Protein 4S12 (pdb70)

Sequence (870 aa):
MKLGALISESRNPDTMDLDTLSTLLEEMLTRINDEDRRKVPEEAIRLVIPNNIAQQAVDLAAKKALRDGGRLIYLLGAGTSGRLGVLDASSECPPTFGVPHGRVIGLIAGGPGALLKAVEGAEDDVSSLGERDLRDDLQQLTATDMVVGLAASGRTPYVIGALRFARQLGCPTAAISCNPDSPIAQQEEALVAISPVVGPEALTGSTRMKSGTAQKLVLNMLLSTGAMVKLGKVYQNLMVDVKATNVKLVDRACRIVVEAATTGGAASSRRVVEEAENALSQTEFEEVKPAILMILKGVSVVEEQARLNNLQQHNGYLRAALGALISESRNPDTMDLDTLSTLLEMMLTRINDEDRKVPEAIRRLVIPNNIAQQAVDLAAKKALRRDGGRLIYLGAGTSGRRLGVLDASECPPTFGVPHGRRVIGLLIAGGPAVEGAEDDVSSLLGGEERRDDLLRRDDLLQQLLTTAATTDDMVVGLAASGRTPYVIGALRFARQLGCPTAAISSCNPDSPIAQEALVAISPVVGPEALTGSSTRMKSGTAQKLVLNMLLSTGAMVKKLGKVYQNLMVDVKATNVKLVDRACCRIVVEATGASRVEAENALSSQTEFEVKPAILMILKGVSVVEEQARLNLQQHNGYLLRAALSESRNPDTMDLDTLSTLEEMLTRINDEDRRKVPEAIRLVIPNIAQQAVDLAAKKALRDGGRLIYLGAGTSGRLGVLDASECPPTFGVPHGRRVIGLIIAGGPGALLKAVEGAEDDVSLGERDLRDLQLTTATDMVVGLAASGRRTPYVIGALRFARQQLGCPTAAISCNPDSPIAQQEALVAISPVVGPEALTGSTRMMKSGTAQKLVLNMLLSTGAMVKKLGKVYQNLMVDVKATNVKLVDRACCRIVVEATGASRRVEAEENALSQTEFEVKPAILMILKGVSVEQARLNLQQHNGYLRAALL

Organism: Yersinia enterocolitica subsp. palearctica serotype O:3 (strain DSM 13030 / CIP 106945 / Y11) (NCBI:txid930944)

B-factor: mean 20.74, std 9.98, range [8.14, 81.39]

Radius of gyration: 33.68 Å; Cα contacts (8 Å, |Δi|>4): 1985; chains: 3; bounding box: 105×58×86 Å

Foldseek 3Di:
DDLCVFQQQDADPQQPPLVVDDPVVNVVSLVVLLVLQVVLQVVQVVLLVVLLVLQLQLVVVPAAEEEEEEQLSQLLQQVLLVVCCQQQVDDSLRRYGYYQPPPVCNPPHDPVRQQDLVRLLVVCVVNVDAQSYEYEYEDQSLERSSRLSNLQNNVVRNHQYEYEYQTPPGSNNVSHPGYRHRHSGYHSPRNPCCRSVSVNSNVSSNCNSVSSSVVQQSADPNARQSRPDDDDVRLVSLLVRLCVLAVDDSVQSVVLCVQLVSRNLLSNVCRVVVDDSVVSVVLCVVVSNHSVVSD/DDFQAQDADPQQPCLPPDDPVVNVVLQVVLLVLQVVLQVVQVVLLVVLLVQQLQLVLVPAAEEEEEEDLSQVLQQVLLVVCCVVQVDDRLRRHTYYQVGPNDPCSQQDLCSLVVVCVVSVDAQSYEYEYEDQRLERNSLLNNLQVSVVRNHQYEYEYQTPPGSNRVSHPGYRHRNSGYHSPRNPCCRSVSVNSNVSSNCNSVSSSLVQQLDDPHDRQAAADPDDVSLVVLLVSLCVRAVDDSVLSNVLCVQQNSGNLLSNVCRVVVDHSVLSVVLCVVVNNNSVNSD/DQQDDPVQPCLVVDDPVVNVVLQVVLLVLQVVLQVVQVVLLVVLLVLQLQLLVVPAAEEEEEEDLLLLLQQVLLVVCCVVQVDDRPRRYGYYQPGPCVNVPGDPCSQVDLCVLVVVCVVSVDAQSYEYEYEDQQLARNSRLNNQVNNVVRNHQYEYEYQDCVHSNNVPHPGYRHRNSGRHSPGPPCCRSVSVNSNVSSNCSSVSSSVVQAQDDPHDRQQDACPDPVCLVVLLVRLCVRQVDDSVLLVVLCVQVNSRNLLSNLCRVVVHDSVLSVVLCVVVVNHSVSSD

CATH classification: 3.40.50.10490 (+1 more: 1.10.8.1080)

InterPro domains:
  IPR001347 SIS domain [PF22645] (51-157)
  IPR001347 SIS domain [PS51464] (58-221)
  IPR005486 Glucokinase regulatory protein, conserved site [PS01272] (188-205)
  IPR005488 N-acetylmuramic acid 6-phosphate etherase MurQ [MF_00068] (5-298)
  IPR005488 N-acetylmuramic acid 6-phosphate etherase MurQ [TIGR00274] (9-298)
  IPR005488 N-acetylmuramic acid 6-phosphate etherase MurQ [cd05007] (17-273)
  IPR040190 N-acetylmuramic acid 6-phosphate etherase/glucokinase regulatory protein [PTHR10088] (4-206)
  IPR046348 SIS domain superfamily [SSF53697] (7-251)

Solvent-accessible surface area: 35713 Å² total; per-residue (Å²): 190,156,91,59,62,20,62,4,74,42,146,4,104,86,9,101,65,33,137,106,27,57,93,138,78,58,101,66,72,44,86,43,6,56,156,89,0,82,83,7,9,132,114,18,79,89,47,4,45,94,0,17,73,43,0,7,113,6,13,152,71,70,3,51,0,0,0,0,0,13,11,52,11,1,70,27,2,36,72,5,8,68,73,2,30,51,33,14,37,5,80,154,32,78,5,29,19,26,10,3,40,26,116,54,2,78,167,162,58,73,107,58,19,45,93,62,64,56,37,0,58,125,27,0,137,95,36,127,18,70,51,55,2,0,0,0,0,1,3,9,20,0,70,13,21,0,0,24,4,0,0,130,16,0,109,121,64,53,6,25,0,0,0,0,0,3,2,56,125,4,60,0,13,123,41,10,100,5,32,0,27,0,68,8,16,30,1,6,109,64,25,18,34,175,42,2,1,3,57,0,1,83,56,0,0,42,65,0,5,64,22,0,1,72,99,30,5,51,32,10,56,141,31,56,1,18,0,93,10,110,78,133,129,22,32,48,61,0,8,87,7,0,6,53,0,14,15,15,52,60,87,71,0,75,94,5,2,67,110,0,128,84,48,0,18,10,0,0,0,21,13,10,37,55,39,56,9,115,76,0,90,96,29,15,131,150,74,108,21,75,4,140,58,11,57,99,109,27,68,3,87,43,52,2,106,70,0,81,35,1,29,76,54,64,10,70,83,1,0,38,76,2,1,42,5,7,123,88,1,6,75,8,0,67,149,18,6,70,46,0,10,97,0,0,65,47,0,3,128,3,13,104,87,52,5,8,0,0,0,2,0,15,31,24,11,1,65,2,1,53,14,2,8,13,4,0,21,101,31,0,50,17,32,29,3,42,9,7,18,24,38,11,33,33,156,144,91,168,39,10,89,90,53,108,72,27,0,58,139,37,0,143,52,7,110,14,63,50,54,3,0,0,0,0,1,4,11,21,0,95,22,39,1,0,31,8,0,0,105,19,0,117,122,73,48,8,23,0,0,0,0,0,1,4,72,122,4,56,0,13,134,35,15,121,5,33,0,25,0,65,6,16,28,0,2,2,29,38,9,38,10,8,2,0,0,4,0,1,4,4,0,1,5,0,1,0,1,0,0,3,2,63,33,0,24,0,17,45,0,13,31,0,54,36,95,11,115,65,130,126,52,39,69,123,0,2,129,35,0,48,59,7,30,68,11,58,95,92,97,0,75,84,5,0,72,103,0,106,69,38,0,24,10,0,0,0,19,53,74,72,67,25,65,32,141,72,0,94,90,17,14,145,109,77,90,16,43,0,115,54,1,94,98,178,59,24,2,103,87,0,80,54,1,8,68,28,58,9,87,87,2,0,38,60,2,0,48,6,6,108,94,1,7,88,7,0,98,115,18,6,75,53,0,10,110,0,0,67,46,0,2,120,3,13,126,80,55,3,44,1,0,0,1,0,18,28,27,9,0,21,2,2,34,15,2,8,40,7,0,19,103,30,0,54,19,92,156,38,62,13,34,19,36,8,4,29,24,117,19,2,68,80,18,64,59,160,33,8,92,87,46,100,55,26,0,58,123,39,0,139,116,27,133,18,72,48,59,2,0,0,0,0,0,4,20,57,0,129,22,39,1,0,24,12,0,2,128,14,0,80,120,67,48,7,25,0,0,1,1,0,20,46,64,108,0,35,1,9,130,52,15,115,5,28,0,12,1,96,9,37,50,6,3,1,25,55,3,63,10,7,1,4,0,5,0,2,5,4,0,1,8,0,0,1,0,0,0,2,12,64,42,7,27,8,14,29,0,4,30,1,61,29,80,13,102,65,131,165,41,38,112,117,0,4,128,13,0,44,61,10,29,71,15,56,173,107,89,0,63,85,4,0,75,100,0,116,47,40,0,30,10,0,0,0,17,49,59,69,68,27,61,18,123,72,0,94,90,15,16,138,107,79,116,19,56,12,91,54,1,112

Structure (mmCIF, N/CA/C/O backbone):
data_4S12
#
_entry.id   4S12
#
_cell.length_a   188.287
_cell.length_b   81.734
_cell.length_c   58.848
_cell.angle_alpha   90.00
_cell.angle_beta   103.21
_cell.angle_gamma   90.00
#
_symmetry.space_group_name_H-M   'C 1 2 1'
#
loop_
_entity.id
_entity.type
_entity.pdbx_description
1 polymer 'N-acetylmuramic acid 6-phosphate etherase'
2 non-polymer 'SULFATE ION'
3 non-polymer DI(HYDROXYETHYL)ETHER
4 water water
#
loop_
_atom_site.group_PDB
_atom_site.id
_atom_site.type_symbol
_atom_site.label_atom_id
_atom_site.label_alt_id
_atom_site.label_comp_id
_atom_site.label_asym_id
_atom_site.label_entity_id
_atom_site.label_seq_id
_atom_site.pdbx_PDB_ins_code
_atom_site.Cartn_x
_atom_site.Cartn_y
_atom_site.Cartn_z
_atom_site.occupancy
_atom_site.B_iso_or_equiv
_atom_site.auth_seq_id
_atom_site.auth_comp_id
_atom_site.auth_asym_id
_atom_site.auth_atom_id
_atom_site.pdbx_PDB_model_num
ATOM 1 N N . MET A 1 4 ? -9.982 13.519 -26.051 1.00 62.91 1 MET A N 1
ATOM 2 C CA . MET A 1 4 ? -11.222 13.145 -25.298 1.00 55.85 1 MET A CA 1
ATOM 3 C C . MET A 1 4 ? -11.902 14.362 -24.696 1.00 48.85 1 MET A C 1
ATOM 4 O O . MET A 1 4 ? -11.255 15.378 -24.434 1.00 48.14 1 MET A O 1
ATOM 9 N N . LYS A 1 5 ? -13.209 14.249 -24.471 1.00 39.00 2 LYS A N 1
ATOM 10 C CA . LYS A 1 5 ? -13.959 15.320 -23.826 1.00 35.87 2 LYS A CA 1
ATOM 11 C C . LYS A 1 5 ? -13.804 15.092 -22.325 1.00 27.60 2 LYS A C 1
ATOM 12 O O . LYS A 1 5 ? -13.504 13.975 -21.892 1.00 22.87 2 LYS A O 1
ATOM 18 N N . LEU A 1 6 ? -13.998 16.148 -21.554 1.00 25.72 3 LEU A N 1
ATOM 19 C CA . LEU A 1 6 ? -13.853 16.099 -20.089 1.00 23.76 3 LEU A CA 1
ATOM 20 C C . LEU A 1 6 ? -14.596 14.970 -19.424 1.00 23.47 3 LEU A C 1
ATOM 21 O O . LEU A 1 6 ? -14.045 14.261 -18.573 1.00 21.16 3 LEU A O 1
ATOM 26 N N . GLY A 1 7 ? -15.837 14.759 -19.836 1.00 21.30 4 GLY A N 1
ATOM 27 C CA . GLY A 1 7 ? -16.659 13.735 -19.205 1.00 22.22 4 GLY A CA 1
ATOM 28 C C . GLY A 1 7 ? -16.217 12.319 -19.442 1.00 21.47 4 GLY A C 1
ATOM 29 O O . GLY A 1 7 ? -16.789 11.418 -18.859 1.00 24.21 4 GLY A O 1
ATOM 30 N N . ALA A 1 8 ? -15.249 12.113 -20.343 1.00 18.28 5 ALA A N 1
ATOM 31 C CA . ALA A 1 8 ? -14.762 10.785 -20.648 1.00 18.36 5 ALA A CA 1
ATOM 32 C C . ALA A 1 8 ? -13.469 10.427 -19.905 1.00 17.21 5 ALA A C 1
ATOM 33 O O . ALA A 1 8 ? -13.017 9.282 -19.937 1.00 20.38 5 ALA A O 1
ATOM 35 N N . LEU A 1 9 ? -12.891 11.399 -19.212 1.00 14.41 6 LEU A N 1
ATOM 36 C CA . LEU A 1 9 ? -11.628 11.181 -18.506 1.00 14.51 6 LEU A CA 1
ATOM 37 C C . LEU A 1 9 ? -11.776 10.289 -17.300 1.00 14.41 6 LEU A C 1
ATOM 38 O O . LEU A 1 9 ? -12.773 10.360 -16.597 1.00 14.42 6 LEU A O 1
ATOM 43 N N . ILE A 1 10 ? -10.751 9.500 -17.022 1.00 15.40 7 ILE A N 1
ATOM 44 C CA . ILE A 1 10 ? -10.788 8.653 -15.833 1.00 15.84 7 ILE A CA 1
ATOM 45 C C . ILE A 1 10 ? -10.971 9.519 -14.574 1.00 14.82 7 ILE A C 1
ATOM 46 O O . ILE A 1 10 ? -11.720 9.157 -13.664 1.00 14.42 7 ILE A O 1
ATOM 51 N N . SER A 1 11 ? -10.308 10.671 -14.523 1.00 13.92 8 SER A N 1
ATOM 52 C CA . SER A 1 11 ? -10.386 11.534 -13.338 1.00 14.17 8 SER A CA 1
ATOM 53 C C . SER A 1 11 ? -11.804 12.025 -13.064 1.00 14.03 8 SER A C 1
ATOM 54 O O . SER A 1 11 ? -12.085 12.464 -11.945 1.00 15.11 8 SER A O 1
ATOM 57 N N . GLU A 1 12 ? -12.646 12.058 -14.102 1.00 12.52 9 GLU A N 1
ATOM 58 C CA . GLU A 1 12 ? -14.043 12.494 -13.993 1.00 13.22 9 GLU A CA 1
ATOM 59 C C . GLU A 1 12 ? -15.042 11.355 -13.879 1.00 13.94 9 GLU A C 1
ATOM 60 O O . GLU A 1 12 ? -16.247 11.586 -13.834 1.00 15.52 9 GLU A O 1
ATOM 66 N N . SER A 1 13 ? -14.554 10.122 -13.846 1.00 13.93 10 SER A N 1
ATOM 67 C CA . SER A 1 13 ? -15.443 8.961 -13.782 1.00 14.23 10 SER A CA 1
ATOM 68 C C . SER A 1 13 ? -15.866 8.628 -12.354 1.00 13.46 10 SER A C 1
ATOM 69 O O . SER A 1 13 ? -15.218 9.042 -11.392 1.00 12.64 10 SER A O 1
ATOM 72 N N . ARG A 1 14 ? -16.996 7.936 -12.246 1.00 13.97 11 ARG A N 1
ATOM 73 C CA . ARG A 1 14 ? -17.540 7.537 -10.934 1.00 13.63 11 ARG A CA 1
ATOM 74 C C . ARG A 1 14 ? -16.824 6.302 -10.453 1.00 13.26 11 ARG A C 1
ATOM 75 O O . ARG A 1 14 ? -16.564 5.391 -11.226 1.00 15.08 11 ARG A O 1
ATOM 83 N N . ASN A 1 15 ? -16.551 6.259 -9.148 1.00 12.70 12 ASN A N 1
ATOM 84 C CA . ASN A 1 15 ? -15.906 5.139 -8.532 1.00 13.07 12 ASN A CA 1
ATOM 85 C C . ASN A 1 15 ? -16.992 4.110 -8.161 1.00 13.08 12 ASN A C 1
ATOM 86 O O . ASN A 1 15 ? -17.877 4.398 -7.366 1.00 13.45 12 ASN A O 1
ATOM 91 N N . PRO A 1 16 ? -16.929 2.902 -8.733 1.00 14.21 13 PRO A N 1
ATOM 92 C CA . PRO A 1 16 ? -17.974 1.917 -8.470 1.00 14.64 13 PRO A CA 1
ATOM 93 C C . PRO A 1 16 ? -18.028 1.426 -7.038 1.00 14.20 13 PRO A C 1
ATOM 94 O O . PRO A 1 16 ? -19.000 0.779 -6.665 1.00 15.88 13 PRO A O 1
ATOM 98 N N . ASP A 1 17 ? -16.976 1.688 -6.252 1.00 14.25 14 ASP A N 1
ATOM 99 C CA . ASP A 1 17 ? -16.923 1.257 -4.854 1.00 15.26 14 ASP A CA 1
ATOM 100 C C . ASP A 1 17 ? -17.395 2.310 -3.858 1.00 15.26 14 ASP A C 1
ATOM 101 O O . ASP A 1 17 ? -17.448 2.046 -2.663 1.00 16.46 14 ASP A O 1
ATOM 106 N N . THR A 1 18 ? -17.785 3.498 -4.345 1.00 13.26 15 THR A N 1
ATOM 107 C CA . THR A 1 18 ? -18.270 4.554 -3.472 1.00 12.88 15 THR A CA 1
ATOM 108 C C . THR A 1 18 ? -19.580 5.138 -3.938 1.00 13.43 15 THR A C 1
ATOM 109 O O . THR A 1 18 ? -19.938 6.248 -3.538 1.00 13.23 15 THR A O 1
ATOM 113 N N . MET A 1 19 ? -20.353 4.383 -4.735 1.00 14.02 16 MET A N 1
ATOM 114 C CA . MET A 1 19 ? -21.601 4.938 -5.305 1.00 14.98 16 MET A CA 1
ATOM 115 C C . MET A 1 19 ? -22.623 5.413 -4.257 1.00 15.56 16 MET A C 1
ATOM 116 O O . MET A 1 19 ? -23.427 6.315 -4.548 1.00 16.53 16 MET A O 1
ATOM 121 N N . ASP A 1 20 ? -22.576 4.823 -3.061 1.00 16.18 17 ASP A N 1
ATOM 122 C CA . ASP A 1 20 ? -23.456 5.188 -1.941 1.00 17.34 17 ASP A CA 1
ATOM 123 C C . ASP A 1 20 ? -22.735 5.894 -0.792 1.00 16.73 17 ASP A C 1
ATOM 124 O O . ASP A 1 20 ? -23.157 5.833 0.369 1.00 16.85 17 ASP A O 1
ATOM 129 N N . LEU A 1 21 ? -21.686 6.637 -1.134 1.00 14.56 18 LEU A N 1
ATOM 130 C CA . LEU A 1 21 ? -20.826 7.304 -0.141 1.00 15.18 18 LEU A CA 1
ATOM 131 C C . LEU A 1 21 ? -21.602 8.043 0.923 1.00 15.61 18 LEU A C 1
ATOM 132 O O . LEU A 1 21 ? -21.293 7.938 2.104 1.00 15.50 18 LEU A O 1
ATOM 137 N N . ASP A 1 22 ? -22.634 8.766 0.513 1.00 14.81 19 ASP A N 1
ATOM 138 C CA . ASP A 1 22 ? -23.405 9.581 1.468 1.00 15.61 19 ASP A CA 1
ATOM 139 C C . ASP A 1 22 ? -24.363 8.849 2.398 1.00 16.75 19 ASP A C 1
ATOM 140 O O . ASP A 1 22 ? -24.920 9.486 3.305 1.00 19.47 19 ASP A O 1
ATOM 145 N N . THR A 1 23 ? -24.559 7.551 2.173 1.00 16.58 20 THR A N 1
ATOM 146 C CA . THR A 1 23 ? -25.418 6.710 3.029 1.00 17.71 20 THR A CA 1
ATOM 147 C C . THR A 1 23 ? -24.617 5.862 4.025 1.00 17.05 20 THR A C 1
ATOM 148 O O . THR A 1 23 ? -25.200 5.159 4.864 1.00 19.32 20 THR A O 1
ATOM 152 N N . LEU A 1 24 ? -23.298 5.912 3.933 1.00 15.20 21 LEU A N 1
ATOM 153 C CA . LEU A 1 24 ? -22.440 5.104 4.812 1.00 15.86 21 LEU A CA 1
ATOM 154 C C . LEU A 1 24 ? -22.231 5.721 6.190 1.00 15.67 21 LEU A C 1
ATOM 155 O O . LEU A 1 24 ? -22.274 6.935 6.341 1.00 17.36 21 LEU A O 1
ATOM 160 N N . SER A 1 25 ? -21.978 4.876 7.189 1.00 15.58 22 SER A N 1
ATOM 161 C CA . SER A 1 25 ? -21.573 5.350 8.496 1.00 15.28 22 SER A CA 1
ATOM 162 C C . SER A 1 25 ? -20.220 6.059 8.364 1.00 15.27 22 SER A C 1
ATOM 163 O O . SER A 1 25 ? -19.481 5.873 7.373 1.00 15.05 22 SER A O 1
ATOM 166 N N . THR A 1 26 ? -19.888 6.906 9.330 1.00 14.69 23 THR A N 1
ATOM 167 C CA . THR A 1 26 ? -18.610 7.609 9.249 1.00 14.31 23 THR A CA 1
ATOM 168 C C . THR A 1 26 ? -17.442 6.629 9.115 1.00 13.67 23 THR A C 1
ATOM 169 O O . THR A 1 26 ? -16.534 6.809 8.298 1.00 13.51 23 THR A O 1
ATOM 173 N N A LEU A 1 27 ? -17.426 5.592 9.938 0.70 14.54 24 LEU A N 1
ATOM 174 N N B LEU A 1 27 ? -17.482 5.562 9.906 0.30 13.87 24 LEU A N 1
ATOM 175 C CA A LEU A 1 27 ? -16.340 4.615 9.885 0.70 14.94 24 LEU A CA 1
ATOM 176 C CA B LEU A 1 27 ? -16.435 4.556 9.850 0.30 13.67 24 LEU A CA 1
ATOM 177 C C A LEU A 1 27 ? -16.187 4.013 8.500 0.70 14.74 24 LEU A C 1
ATOM 178 C C B LEU A 1 27 ? -16.360 3.863 8.497 0.30 13.73 24 LEU A C 1
ATOM 179 O O A LEU A 1 27 ? -15.094 3.940 7.935 0.70 13.35 24 LEU A O 1
ATOM 180 O O B LEU A 1 27 ? -15.260 3.599 8.017 0.30 12.89 24 LEU A O 1
ATOM 189 N N A GLU A 1 28 ? -17.317 3.544 7.963 0.50 14.38 25 GLU A N 1
ATOM 190 N N B GLU A 1 28 ? -17.493 3.561 7.865 0.50 13.79 25 GLU A N 1
ATOM 191 C CA A GLU A 1 28 ? -17.347 2.942 6.609 0.50 14.89 25 GLU A CA 1
ATOM 192 C CA B GLU A 1 28 ? -17.373 2.885 6.572 0.50 14.56 25 GLU A CA 1
ATOM 193 C C A GLU A 1 28 ? -16.828 3.894 5.553 0.50 14.62 25 GLU A C 1
ATOM 194 C C B GLU A 1 28 ? -16.917 3.859 5.480 0.50 14.47 25 GLU A C 1
ATOM 195 O O A GLU A 1 28 ? -15.984 3.531 4.726 0.50 14.02 25 GLU A O 1
ATOM 196 O O B GLU A 1 28 ? -16.158 3.481 4.583 0.50 14.05 25 GLU A O 1
ATOM 207 N N . MET A 1 29 ? -17.338 5.115 5.574 1.00 14.55 26 MET A N 1
ATOM 208 C CA . MET A 1 29 ? -16.935 6.125 4.604 1.00 15.27 26 MET A CA 1
ATOM 209 C C . MET A 1 29 ? -15.418 6.349 4.651 1.00 14.05 26 MET A C 1
ATOM 210 O O . MET A 1 29 ? -14.743 6.456 3.608 1.00 13.94 26 MET A O 1
ATOM 215 N N . LEU A 1 30 ? -14.874 6.428 5.857 1.00 12.48 27 LEU A N 1
ATOM 216 C CA . LEU A 1 30 ? -13.453 6.654 5.984 1.00 12.71 27 LEU A CA 1
ATOM 217 C C . LEU A 1 30 ? -12.657 5.449 5.500 1.00 12.72 27 LEU A C 1
ATOM 218 O O . LEU A 1 30 ? -11.587 5.616 4.901 1.00 12.34 27 LEU A O 1
ATOM 223 N N . THR A 1 31 ? -13.164 4.244 5.719 1.00 12.91 28 THR A N 1
ATOM 224 C CA . THR A 1 31 ? -12.497 3.075 5.227 1.00 14.06 28 THR A CA 1
ATOM 225 C C . THR A 1 31 ? -12.513 3.065 3.679 1.00 13.20 28 THR A C 1
ATOM 226 O O . THR A 1 31 ? -11.498 2.709 3.047 1.00 12.82 28 THR A O 1
ATOM 230 N N . ARG A 1 32 ? -13.602 3.509 3.058 1.00 12.72 29 ARG A N 1
ATOM 231 C CA . ARG A 1 32 ? -13.629 3.610 1.599 1.00 13.31 29 ARG A CA 1
ATOM 232 C C . ARG A 1 32 ? -12.566 4.580 1.100 1.00 12.95 29 ARG A C 1
ATOM 233 O O . ARG A 1 32 ? -11.892 4.320 0.091 1.00 12.65 29 ARG A O 1
ATOM 241 N N . ILE A 1 33 ? -12.428 5.725 1.771 1.00 11.79 30 ILE A N 1
ATOM 242 C CA . ILE A 1 33 ? -11.431 6.720 1.351 1.00 11.54 30 ILE A CA 1
ATOM 243 C C . ILE A 1 33 ? -10.030 6.136 1.498 1.00 11.88 30 ILE A C 1
ATOM 244 O O . ILE A 1 33 ? -9.179 6.270 0.596 1.00 11.53 30 ILE A O 1
ATOM 249 N N . ASN A 1 34 ? -9.765 5.495 2.629 1.00 11.90 31 ASN A N 1
ATOM 250 C CA . ASN A 1 34 ? -8.446 4.883 2.856 1.00 12.68 31 ASN A CA 1
ATOM 251 C C . ASN A 1 34 ? -8.145 3.756 1.842 1.00 12.97 31 ASN A C 1
ATOM 252 O O . ASN A 1 34 ? -7.013 3.612 1.384 1.00 12.97 31 ASN A O 1
ATOM 257 N N . ASP A 1 35 ? -9.157 2.982 1.435 1.00 12.49 32 ASP A N 1
ATOM 258 C CA . ASP A 1 35 ? -8.970 1.963 0.401 1.00 13.76 32 ASP A CA 1
ATOM 259 C C . ASP A 1 35 ? -8.470 2.595 -0.897 1.00 13.30 32 ASP A C 1
ATOM 260 O O . ASP A 1 35 ? -7.669 1.998 -1.641 1.00 14.15 32 ASP A O 1
ATOM 265 N N . GLU A 1 36 ? -8.988 3.780 -1.219 1.00 12.03 33 GLU A N 1
ATOM 266 C CA . GLU A 1 36 ? -8.519 4.502 -2.409 1.00 12.55 33 GLU A CA 1
ATOM 267 C C . GLU A 1 36 ? -7.094 4.999 -2.216 1.00 11.78 33 GLU A C 1
ATOM 268 O O . GLU A 1 36 ? -6.262 4.889 -3.120 1.00 12.22 33 GLU A O 1
ATOM 274 N N . ASP A 1 37 ? -6.776 5.537 -1.032 1.00 11.52 34 ASP A N 1
ATOM 275 C CA . ASP A 1 37 ? -5.407 6.028 -0.758 1.00 12.26 34 ASP A CA 1
ATOM 276 C C . ASP A 1 37 ? -4.352 4.936 -0.910 1.00 12.18 34 ASP A C 1
ATOM 277 O O . ASP A 1 37 ? -3.233 5.220 -1.360 1.00 11.52 34 ASP A O 1
ATOM 282 N N A ARG A 1 38 ? -4.714 3.707 -0.558 0.50 13.05 35 ARG A N 1
ATOM 283 N N B ARG A 1 38 ? -4.702 3.699 -0.554 0.50 12.86 35 ARG A N 1
ATOM 284 C CA A ARG A 1 38 ? -3.838 2.554 -0.693 0.50 14.52 35 ARG A CA 1
ATOM 285 C CA B ARG A 1 38 ? -3.773 2.579 -0.668 0.50 14.15 35 ARG A CA 1
ATOM 286 C C A ARG A 1 38 ? -3.339 2.377 -2.121 0.50 14.41 35 ARG A C 1
ATOM 287 C C B ARG A 1 38 ? -3.346 2.343 -2.125 0.50 14.19 35 ARG A C 1
ATOM 288 O O A ARG A 1 38 ? -2.244 1.869 -2.347 0.50 15.14 35 ARG A O 1
ATOM 289 O O B ARG A 1 38 ? -2.298 1.760 -2.377 0.50 14.96 35 ARG A O 1
ATOM 304 N N . LYS A 1 39 ? -4.125 2.838 -3.093 1.00 13.08 36 LYS A N 1
ATOM 305 C CA . LYS A 1 39 ? -3.767 2.680 -4.510 1.00 13.60 36 LYS A CA 1
ATOM 306 C C . LYS A 1 39 ? -2.689 3.608 -5.011 1.00 13.24 36 LYS A C 1
ATOM 307 O O . LYS A 1 39 ? -2.077 3.332 -6.057 1.00 14.31 36 LYS A O 1
ATOM 313 N N . VAL A 1 40 ? -2.441 4.700 -4.298 1.00 12.00 37 VAL A N 1
ATOM 314 C CA . VAL A 1 40 ? -1.569 5.720 -4.809 1.00 11.77 37 VAL A CA 1
ATOM 315 C C . VAL A 1 40 ? -0.075 5.325 -4.874 1.00 11.92 37 VAL A C 1
ATOM 316 O O . VAL A 1 40 ? 0.568 5.522 -5.904 1.00 11.97 37 VAL A O 1
ATOM 320 N N . PRO A 1 41 ? 0.481 4.763 -3.806 1.00 12.40 38 PRO A N 1
ATOM 321 C CA . PRO A 1 41 ? 1.922 4.398 -3.930 1.00 13.35 38 PRO A CA 1
ATOM 322 C C . PRO A 1 41 ? 2.195 3.426 -5.068 1.00 13.84 38 PRO A C 1
ATOM 323 O O . PRO A 1 41 ? 3.240 3.510 -5.690 1.00 13.38 38 PRO A O 1
ATOM 327 N N A GLU A 1 42 ? 1.290 2.478 -5.374 0.60 14.89 39 GLU A N 1
ATOM 328 N N B GLU A 1 42 ? 1.235 2.542 -5.329 0.40 14.64 39 GLU A N 1
ATOM 329 C CA A GLU A 1 42 ? 1.548 1.570 -6.509 0.60 16.17 39 GLU A CA 1
ATOM 330 C CA B GLU A 1 42 ? 1.341 1.570 -6.386 0.40 15.50 39 GLU A CA 1
ATOM 331 C C A GLU A 1 42 ? 1.450 2.296 -7.843 0.60 15.18 39 GLU A C 1
ATOM 332 C C B GLU A 1 42 ? 1.371 2.236 -7.771 0.40 14.83 39 GLU A C 1
ATOM 333 O O A GLU A 1 42 ? 2.216 2.008 -8.777 0.60 16.72 39 GLU A O 1
ATOM 334 O O B GLU A 1 42 ? 2.158 1.858 -8.637 0.40 16.31 39 GLU A O 1
ATOM 345 N N . ALA A 1 43 ? 0.524 3.243 -7.956 1.00 13.94 40 ALA A N 1
ATOM 346 C CA . ALA A 1 43 ? 0.441 4.019 -9.201 1.00 12.81 40 ALA A CA 1
ATOM 347 C C . ALA A 1 43 ? 1.748 4.790 -9.473 1.00 12.08 40 ALA A C 1
ATOM 348 O O . ALA A 1 43 ? 2.196 4.873 -10.624 1.00 12.76 40 ALA A O 1
ATOM 350 N N . ILE A 1 44 ? 2.352 5.308 -8.418 1.00 11.72 41 ILE A N 1
ATOM 351 C CA . ILE A 1 44 ? 3.633 6.006 -8.524 1.00 12.38 41 ILE A CA 1
ATOM 352 C C . ILE A 1 44 ? 4.751 5.022 -8.847 1.00 12.76 41 ILE A C 1
ATOM 353 O O . ILE A 1 44 ? 5.622 5.320 -9.659 1.00 13.00 41 ILE A O 1
ATOM 358 N N . ARG A 1 45 ? 4.738 3.842 -8.240 1.00 13.50 42 ARG A N 1
ATOM 359 C CA . ARG A 1 45 ? 5.797 2.867 -8.506 1.00 14.75 42 ARG A CA 1
ATOM 360 C C . ARG A 1 45 ? 5.914 2.565 -9.994 1.00 15.06 42 ARG A C 1
ATOM 361 O O . ARG A 1 45 ? 7.031 2.401 -10.518 1.00 15.15 42 ARG A O 1
ATOM 369 N N . LEU A 1 46 ? 4.767 2.464 -10.669 1.00 14.49 43 LEU A N 1
ATOM 370 C CA . LEU A 1 46 ? 4.766 2.131 -12.091 1.00 16.32 43 LEU A CA 1
ATOM 371 C C . LEU A 1 46 ? 5.407 3.207 -12.987 1.00 15.39 43 LEU A C 1
ATOM 372 O O . LEU A 1 46 ? 5.791 2.921 -14.132 1.00 17.46 43 LEU A O 1
ATOM 377 N N . VAL A 1 47 ? 5.514 4.436 -12.494 1.00 15.09 44 VAL A N 1
ATOM 378 C CA . VAL A 1 47 ? 6.077 5.510 -13.283 1.00 14.76 44 VAL A CA 1
ATOM 379 C C . VAL A 1 47 ? 7.437 5.982 -12.745 1.00 13.91 44 VAL A C 1
ATOM 380 O O . VAL A 1 47 ? 7.951 7.003 -13.195 1.00 13.53 44 VAL A O 1
ATOM 384 N N . ILE A 1 48 ? 8.062 5.201 -11.868 1.00 13.33 45 ILE A N 1
ATOM 385 C CA . ILE A 1 48 ? 9.412 5.562 -11.385 1.00 13.57 45 ILE A CA 1
ATOM 386 C C . ILE A 1 48 ? 10.424 5.816 -12.556 1.00 14.24 45 ILE A C 1
ATOM 387 O O . ILE A 1 48 ? 11.193 6.752 -12.498 1.00 14.06 45 ILE A O 1
ATOM 392 N N . PRO A 1 49 ? 10.415 5.006 -13.630 1.00 14.79 46 PRO A N 1
ATOM 393 C CA . PRO A 1 49 ? 11.391 5.287 -14.704 1.00 15.94 46 PRO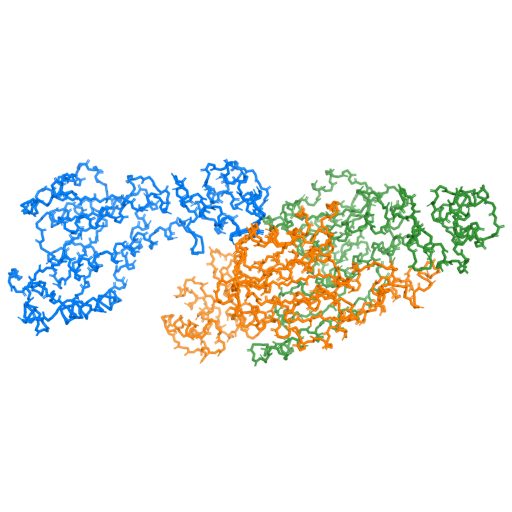 A CA 1
ATOM 394 C C . PRO A 1 49 ? 11.272 6.694 -15.265 1.00 15.63 46 PRO A C 1
ATOM 395 O O . PRO A 1 49 ? 12.289 7.332 -15.537 1.00 15.80 46 PRO A O 1
ATOM 399 N N A ASN A 1 50 ? 10.040 7.166 -15.465 0.50 14.53 47 ASN A N 1
ATOM 400 N N B ASN A 1 50 ? 10.048 7.169 -15.455 0.50 15.01 47 ASN A N 1
ATOM 401 C CA A ASN A 1 50 ? 9.821 8.524 -15.950 0.50 14.66 47 ASN A CA 1
ATOM 402 C CA B ASN A 1 50 ? 9.830 8.517 -15.953 0.50 15.46 47 ASN A CA 1
ATOM 403 C C A ASN A 1 50 ? 10.253 9.559 -14.920 0.50 14.05 47 ASN A C 1
ATOM 404 C C B ASN A 1 50 ? 10.163 9.601 -14.925 0.50 14.45 47 ASN A C 1
ATOM 405 O O A ASN A 1 50 ? 10.892 10.548 -15.261 0.50 13.58 47 ASN A O 1
ATOM 406 O O B ASN A 1 50 ? 10.624 10.675 -15.279 0.50 13.97 47 ASN A O 1
ATOM 415 N N . ILE A 1 51 ? 9.920 9.329 -13.649 1.00 13.79 48 ILE A N 1
ATOM 416 C CA . ILE A 1 51 ? 10.333 10.253 -12.599 1.00 13.47 48 ILE A CA 1
ATOM 417 C C . ILE A 1 51 ? 11.871 10.336 -12.580 1.00 13.27 48 ILE A C 1
ATOM 418 O O . ILE A 1 51 ? 12.429 11.416 -12.372 1.00 13.59 48 ILE A O 1
ATOM 423 N N . ALA A 1 52 ? 12.552 9.206 -12.744 1.00 12.92 49 ALA A N 1
ATOM 424 C CA . ALA A 1 52 ? 14.034 9.178 -12.771 1.00 13.81 49 ALA A CA 1
ATOM 425 C C . ALA A 1 52 ? 14.550 10.059 -13.899 1.00 14.42 49 ALA A C 1
ATOM 426 O O . ALA A 1 52 ? 15.505 10.799 -13.711 1.00 14.99 49 ALA A O 1
ATOM 428 N N A GLN A 1 53 ? 13.952 9.956 -15.093 0.70 15.32 50 GLN A N 1
ATOM 429 N N B GLN A 1 53 ? 13.920 9.955 -15.068 0.30 14.44 50 GLN A N 1
ATOM 430 C CA A GLN A 1 53 ? 14.382 10.793 -16.193 0.70 16.47 50 GLN A CA 1
ATOM 431 C CA B GLN A 1 53 ? 14.295 10.754 -16.212 0.30 14.76 50 GLN A CA 1
ATOM 432 C C A GLN A 1 53 ? 14.257 12.258 -15.788 0.70 15.36 50 GLN A C 1
ATOM 433 C C B GLN A 1 53 ? 14.197 12.244 -15.868 0.30 14.54 50 GLN A C 1
ATOM 434 O O A GLN A 1 53 ? 15.172 13.045 -16.029 0.70 16.82 50 GLN A O 1
ATOM 435 O O B GLN A 1 53 ? 15.062 13.032 -16.248 0.30 15.44 50 GLN A O 1
ATOM 446 N N . ALA A 1 54 ? 13.137 12.618 -15.152 1.00 14.33 51 ALA A N 1
ATOM 447 C CA . ALA A 1 54 ? 12.932 13.990 -14.732 1.00 13.79 51 ALA A CA 1
ATOM 448 C C . ALA A 1 54 ? 13.921 14.429 -13.647 1.00 13.76 51 ALA A C 1
ATOM 449 O O . ALA A 1 54 ? 14.383 15.571 -13.655 1.00 14.23 51 ALA A O 1
ATOM 451 N N . VAL A 1 55 ? 14.245 13.543 -12.699 1.00 14.11 52 VAL A N 1
ATOM 452 C CA . VAL A 1 55 ? 15.237 13.875 -11.653 1.00 13.92 52 VAL A CA 1
ATOM 453 C C . VAL A 1 55 ? 16.572 14.198 -12.304 1.00 14.10 52 VAL A C 1
ATOM 454 O O . VAL A 1 55 ? 17.232 15.183 -11.940 1.00 13.86 52 VAL A O 1
ATOM 458 N N . ASP A 1 56 ? 16.998 13.383 -13.262 1.00 14.78 53 ASP A N 1
ATOM 459 C CA . ASP A 1 56 ? 18.289 13.597 -13.896 1.00 16.92 53 ASP A CA 1
ATOM 460 C C . ASP A 1 56 ? 18.289 14.914 -14.687 1.00 16.14 53 ASP A C 1
ATOM 461 O O . ASP A 1 56 ? 19.267 15.651 -14.644 1.00 16.92 53 ASP A O 1
ATOM 466 N N . LEU A 1 57 ? 17.181 15.256 -15.346 1.00 15.77 54 LEU A N 1
ATOM 467 C CA . LEU A 1 57 ? 17.106 16.558 -16.044 1.00 16.43 54 LEU A CA 1
ATOM 468 C C . LEU A 1 57 ? 17.126 17.716 -15.079 1.00 15.56 54 LEU A C 1
ATOM 469 O O . LEU A 1 57 ? 17.730 18.742 -15.351 1.00 16.58 54 LEU A O 1
ATOM 474 N N . ALA A 1 58 ? 16.466 17.569 -13.939 1.00 14.44 55 ALA A N 1
ATOM 475 C CA . ALA A 1 58 ? 16.417 18.641 -12.942 1.00 14.00 55 ALA A CA 1
ATOM 476 C C . ALA A 1 58 ? 17.783 18.885 -12.331 1.00 14.75 55 ALA A C 1
ATOM 477 O O . ALA A 1 58 ? 18.179 20.024 -12.119 1.00 14.81 55 ALA A O 1
ATOM 479 N N . ALA A 1 59 ? 18.485 17.809 -12.020 1.00 15.26 56 ALA A N 1
ATOM 480 C CA . ALA A 1 59 ? 19.822 17.908 -11.454 1.00 15.38 56 ALA A CA 1
ATOM 481 C C . ALA A 1 59 ? 20.742 18.586 -12.450 1.00 16.58 56 ALA A C 1
ATOM 482 O O . ALA A 1 59 ? 21.529 19.446 -12.050 1.00 17.66 56 ALA A O 1
ATOM 484 N N A LYS A 1 60 ? 20.639 18.193 -13.725 0.60 17.43 57 LYS A N 1
ATOM 485 N N B LYS A 1 60 ? 20.673 18.214 -13.731 0.40 17.03 57 LYS A N 1
ATOM 486 C CA A LYS A 1 60 ? 21.421 18.807 -14.801 0.60 19.42 57 LYS A CA 1
ATOM 487 C CA B LYS A 1 60 ? 21.508 18.888 -14.731 0.40 18.27 57 LYS A CA 1
ATOM 488 C C A LYS A 1 60 ? 21.106 20.310 -14.904 0.60 18.68 57 LYS A C 1
ATOM 489 C C B LYS A 1 60 ? 21.121 20.366 -14.828 0.40 17.82 57 LYS A C 1
ATOM 490 O O A LYS A 1 60 ? 21.999 21.140 -15.014 0.60 19.42 57 LYS A O 1
ATOM 491 O O B LYS A 1 60 ? 21.979 21.241 -14.859 0.40 18.00 57 LYS A O 1
ATOM 502 N N . ALA A 1 61 ? 19.827 20.660 -14.850 1.00 16.86 58 ALA A N 1
ATOM 503 C CA . ALA A 1 61 ? 19.396 22.061 -14.895 1.00 16.24 58 ALA A CA 1
ATOM 504 C C . ALA A 1 61 ? 19.971 22.894 -13.734 1.00 17.18 58 ALA A C 1
ATOM 505 O O . ALA A 1 61 ? 20.456 24.001 -13.935 1.00 19.27 58 ALA A O 1
ATOM 507 N N . LEU A 1 62 ? 19.935 22.360 -12.510 1.00 17.32 59 LEU A N 1
ATOM 508 C CA . LEU A 1 62 ? 20.410 23.098 -11.347 1.00 17.71 59 LEU A CA 1
ATOM 509 C C . LEU A 1 62 ? 21.949 23.161 -11.334 1.00 18.37 59 LEU A C 1
ATOM 510 O O . LEU A 1 62 ? 22.534 24.192 -10.982 1.00 20.47 59 LEU A O 1
ATOM 515 N N . ARG A 1 63 ? 22.594 22.085 -11.756 1.00 18.31 60 ARG A N 1
ATOM 516 C CA . ARG A 1 63 ? 24.058 22.056 -11.829 1.00 20.24 60 ARG A CA 1
ATOM 517 C C . ARG A 1 63 ? 24.536 23.106 -12.835 1.00 21.66 60 ARG A C 1
ATOM 518 O O . ARG A 1 63 ? 25.572 23.772 -12.645 1.00 24.99 60 ARG A O 1
ATOM 526 N N . ASP A 1 64 ? 23.806 23.210 -13.942 1.00 21.77 61 ASP A N 1
ATOM 527 C CA . ASP A 1 64 ? 24.144 24.135 -15.020 1.00 22.85 61 ASP A CA 1
ATOM 528 C C . ASP A 1 64 ? 23.655 25.555 -14.805 1.00 21.57 61 ASP A C 1
ATOM 529 O O . ASP A 1 64 ? 23.609 26.333 -15.741 1.00 21.89 61 ASP A O 1
ATOM 534 N N . GLY A 1 65 ? 23.277 25.871 -13.573 1.00 22.15 62 GLY A N 1
ATOM 535 C CA . GLY A 1 65 ? 22.888 27.211 -13.155 1.00 21.45 62 GLY A CA 1
ATOM 536 C C . GLY A 1 65 ? 21.449 27.653 -13.316 1.00 23.02 62 GLY A C 1
ATOM 537 O O . GLY A 1 65 ? 21.126 28.828 -13.098 1.00 25.01 62 GLY A O 1
ATOM 538 N N . GLY A 1 66 ? 20.576 26.723 -13.680 1.00 20.68 63 GLY A N 1
ATOM 539 C CA . GLY A 1 66 ? 19.165 27.023 -13.867 1.00 19.47 63 GLY A CA 1
ATOM 540 C C . GLY A 1 66 ? 18.312 26.767 -12.635 1.00 17.67 63 GLY A C 1
ATOM 541 O O . GLY A 1 66 ? 18.821 26.489 -11.545 1.00 19.43 63 GLY A O 1
ATOM 542 N N . ARG A 1 67 ? 17.005 26.880 -12.840 1.00 16.46 64 ARG A N 1
ATOM 543 C CA . ARG A 1 67 ? 16.032 26.690 -11.786 1.00 15.63 64 ARG A CA 1
ATOM 544 C C . ARG A 1 67 ? 15.097 25.560 -12.099 1.00 15.33 64 ARG A C 1
ATOM 545 O O . ARG A 1 67 ? 14.963 25.153 -13.252 1.00 16.19 64 ARG A O 1
ATOM 553 N N . LEU A 1 68 ? 14.444 25.086 -11.046 1.00 13.58 65 LEU A N 1
ATOM 554 C CA . LEU A 1 68 ? 13.384 24.066 -11.160 1.00 13.49 65 LEU A CA 1
ATOM 555 C C . LEU A 1 68 ? 12.094 24.815 -10.870 1.00 12.10 65 LEU A C 1
ATOM 556 O O . LEU A 1 68 ? 11.916 25.352 -9.758 1.00 12.83 65 LEU A O 1
ATOM 561 N N . ILE A 1 69 ? 11.184 24.853 -11.842 1.00 12.33 66 ILE A N 1
ATOM 562 C CA . ILE A 1 69 ? 9.971 25.646 -11.742 1.00 11.87 66 ILE A CA 1
ATOM 563 C C . ILE A 1 69 ? 8.761 24.720 -11.878 1.00 11.85 66 ILE A C 1
ATOM 564 O O . ILE A 1 69 ? 8.647 23.984 -12.872 1.00 13.77 66 ILE A O 1
ATOM 569 N N . TYR A 1 70 ? 7.910 24.741 -10.864 1.00 10.76 67 TYR A N 1
ATOM 570 C CA . TYR A 1 70 ? 6.658 24.013 -10.854 1.00 11.10 67 TYR A CA 1
ATOM 571 C C . TYR A 1 70 ? 5.542 24.997 -11.179 1.00 11.38 67 TYR A C 1
ATOM 572 O O . TYR A 1 70 ? 5.577 26.152 -10.782 1.00 12.08 67 TYR A O 1
ATOM 581 N N A LEU A 1 71 ? 4.555 24.532 -11.939 0.70 10.84 68 LEU A N 1
ATOM 582 N N B LEU A 1 71 ? 4.527 24.511 -11.866 0.30 10.73 68 LEU A N 1
ATOM 583 C CA A LEU A 1 71 ? 3.450 25.396 -12.344 0.70 11.34 68 LEU A CA 1
ATOM 584 C CA B LEU A 1 71 ? 3.407 25.360 -12.160 0.30 10.68 68 LEU A CA 1
ATOM 585 C C A LEU A 1 71 ? 2.119 24.633 -12.434 0.70 10.41 68 LEU A C 1
ATOM 586 C C B LEU A 1 71 ? 2.136 24.549 -12.272 0.30 10.18 68 LEU A C 1
ATOM 587 O O A LEU A 1 71 ? 2.056 23.581 -13.057 0.70 11.49 68 LEU A O 1
ATOM 588 O O B LEU A 1 71 ? 2.135 23.378 -12.657 0.30 10.39 68 LEU A O 1
ATOM 597 N N . GLY A 1 72 ? 1.066 25.154 -11.805 1.00 10.32 69 GLY A N 1
ATOM 598 C CA . GLY A 1 72 ? -0.245 24.550 -11.856 1.00 9.64 69 GLY A CA 1
ATOM 599 C C . GLY A 1 72 ? -1.320 25.535 -11.396 1.00 9.97 69 GLY A C 1
ATOM 600 O O . GLY A 1 72 ? -1.014 26.636 -10.899 1.00 9.88 69 GLY A O 1
ATOM 601 N N . ALA A 1 73 ? -2.574 25.144 -11.591 1.00 10.14 70 ALA A N 1
ATOM 602 C CA . ALA A 1 73 ? -3.709 25.927 -11.073 1.00 10.62 70 ALA A CA 1
ATOM 603 C C . ALA A 1 73 ? -4.253 25.238 -9.845 1.00 11.16 70 ALA A C 1
ATOM 604 O O . ALA A 1 73 ? -4.120 24.034 -9.699 1.00 13.01 70 ALA A O 1
ATOM 606 N N . GLY A 1 74 ? -4.905 25.999 -8.955 1.00 12.40 71 GLY A N 1
ATOM 607 C CA . GLY A 1 74 ? -5.577 25.427 -7.817 1.00 12.08 71 GLY A CA 1
ATOM 608 C C . GLY A 1 74 ? -4.706 24.515 -6.986 1.00 10.98 71 GLY A C 1
ATOM 609 O O . GLY A 1 74 ? -3.558 24.874 -6.673 1.00 10.02 71 GLY A O 1
ATOM 610 N N . THR A 1 75 ? -5.235 23.334 -6.645 1.00 11.08 72 THR A N 1
ATOM 611 C CA . THR A 1 75 ? -4.527 22.345 -5.826 1.00 11.62 72 THR A CA 1
ATOM 612 C C . THR A 1 75 ? -3.160 22.007 -6.411 1.00 11.10 72 THR A C 1
ATOM 613 O O . THR A 1 75 ? -2.155 21.990 -5.698 1.00 11.04 72 THR A O 1
ATOM 617 N N . SER A 1 76 ? -3.111 21.737 -7.716 1.00 10.23 73 SER A N 1
ATOM 618 C CA . SER A 1 76 ? -1.837 21.394 -8.360 1.00 11.05 73 SER A CA 1
ATOM 619 C C . SER A 1 76 ? -0.798 22.504 -8.137 1.00 10.29 73 SER A C 1
ATOM 620 O O . SER A 1 76 ? 0.376 22.232 -7.809 1.00 11.13 73 SER A O 1
ATOM 623 N N . GLY A 1 77 ? -1.207 23.754 -8.330 1.00 9.69 74 GLY A N 1
ATOM 624 C CA . GLY A 1 77 ? -0.353 24.911 -8.082 1.00 10.35 74 GLY A CA 1
ATOM 625 C C . GLY A 1 77 ? 0.074 25.041 -6.614 1.00 9.86 74 GLY A C 1
ATOM 626 O O . GLY A 1 77 ? 1.242 25.325 -6.309 1.00 9.79 74 GLY A O 1
ATOM 627 N N . ARG A 1 78 ? -0.855 24.812 -5.680 1.00 10.06 75 ARG A N 1
ATOM 628 C CA . ARG A 1 78 ? -0.515 24.920 -4.260 1.00 10.23 75 ARG A CA 1
ATOM 629 C C . ARG A 1 78 ? 0.474 23.822 -3.874 1.00 9.43 75 ARG A C 1
ATOM 630 O O . ARG A 1 78 ? 1.366 24.045 -3.040 1.00 10.02 75 ARG A O 1
ATOM 638 N N . LEU A 1 79 ? 0.336 22.635 -4.462 1.00 9.79 76 LEU A N 1
ATOM 639 C CA . LEU A 1 79 ? 1.296 21.554 -4.170 1.00 9.93 76 LEU A CA 1
ATOM 640 C C . LEU A 1 79 ? 2.705 21.877 -4.682 1.00 9.52 76 LEU A C 1
ATOM 641 O O . LEU A 1 79 ? 3.703 21.548 -4.037 1.00 9.86 76 LEU A O 1
ATOM 646 N N . GLY A 1 80 ? 2.805 22.509 -5.847 1.00 9.48 77 GLY A N 1
ATOM 647 C CA . GLY A 1 80 ? 4.102 22.937 -6.321 1.00 9.52 77 GLY A CA 1
ATOM 648 C C . GLY A 1 80 ? 4.742 23.955 -5.370 1.00 10.53 77 GLY A C 1
ATOM 649 O O . GLY A 1 80 ? 5.937 23.902 -5.085 1.00 11.49 77 GLY A O 1
ATOM 650 N N . VAL A 1 81 ? 3.944 24.871 -4.877 1.00 10.37 78 VAL A N 1
ATOM 651 C CA . VAL A 1 81 ? 4.457 25.895 -3.943 1.00 11.79 78 VAL A CA 1
ATOM 652 C C . VAL A 1 81 ? 4.857 25.216 -2.619 1.00 11.54 78 VAL A C 1
ATOM 653 O O . VAL A 1 81 ? 5.882 25.573 -1.991 1.00 12.25 78 VAL A O 1
ATOM 657 N N . LEU A 1 82 ? 4.092 24.208 -2.208 1.00 11.57 79 LEU A N 1
ATOM 658 C CA . LEU A 1 82 ? 4.384 23.440 -0.986 1.00 13.15 79 LEU A CA 1
ATOM 659 C C . LEU A 1 82 ? 5.765 22.805 -1.101 1.00 12.63 79 LEU A C 1
ATOM 660 O O . LEU A 1 82 ? 6.607 22.958 -0.194 1.00 14.06 79 LEU A O 1
ATOM 665 N N . ASP A 1 83 ? 6.048 22.139 -2.221 1.00 11.05 80 ASP A N 1
ATOM 666 C CA . ASP A 1 83 ? 7.340 21.482 -2.358 1.00 11.89 80 ASP A CA 1
ATOM 667 C C . ASP A 1 83 ? 8.467 22.495 -2.463 1.00 11.22 80 ASP A C 1
ATOM 668 O O . ASP A 1 83 ? 9.505 22.354 -1.805 1.00 12.20 80 ASP A O 1
ATOM 673 N N . ALA A 1 84 ? 8.272 23.533 -3.257 1.00 11.16 81 ALA A N 1
ATOM 674 C CA . ALA A 1 84 ? 9.293 24.531 -3.424 1.00 10.95 81 ALA A CA 1
ATOM 675 C C . ALA A 1 84 ? 9.642 25.266 -2.115 1.00 11.48 81 ALA A C 1
ATOM 676 O O . ALA A 1 84 ? 10.823 25.586 -1.869 1.00 11.94 81 ALA A O 1
ATOM 678 N N A SER A 1 85 ? 8.626 25.526 -1.292 0.70 10.96 82 SER A N 1
ATOM 679 N N B SER A 1 85 ? 8.638 25.566 -1.298 0.30 11.48 82 SER A N 1
ATOM 680 C CA A SER A 1 85 ? 8.815 26.260 -0.039 0.70 11.50 82 SER A CA 1
ATOM 681 C CA B SER A 1 85 ? 8.867 26.294 -0.047 0.30 11.96 82 SER A CA 1
ATOM 682 C C A SER A 1 85 ? 9.748 25.559 0.929 0.70 11.58 82 SER A C 1
ATOM 683 C C B SER A 1 85 ? 9.757 25.557 0.944 0.30 11.85 82 SER A C 1
ATOM 684 O O A SER A 1 85 ? 10.370 26.199 1.768 0.70 11.15 82 SER A O 1
ATOM 685 O O B SER A 1 85 ? 10.367 26.174 1.814 0.30 11.72 82 SER A O 1
ATOM 690 N N . GLU A 1 86 ? 9.813 24.238 0.815 1.00 10.96 83 GLU A N 1
ATOM 691 C CA . GLU A 1 86 ? 10.601 23.394 1.706 1.00 12.86 83 GLU A CA 1
ATOM 692 C C . GLU A 1 86 ? 12.047 23.270 1.262 1.00 12.09 83 GLU A C 1
ATOM 693 O O . GLU A 1 86 ? 12.906 22.795 2.016 1.00 12.39 83 GLU A O 1
ATOM 699 N N . CYS A 1 87 ? 12.376 23.727 0.058 1.00 11.52 84 CYS A N 1
ATOM 700 C CA . CYS A 1 87 ? 13.754 23.549 -0.428 1.00 12.41 84 CYS A CA 1
ATOM 701 C C . CYS A 1 87 ? 14.802 24.394 0.276 1.00 12.58 84 CYS A C 1
ATOM 702 O O . CYS A 1 87 ? 15.876 23.887 0.597 1.00 12.00 84 CYS A O 1
ATOM 705 N N . PRO A 1 88 ? 14.518 25.681 0.559 1.00 11.65 85 PRO A N 1
ATOM 706 C CA . PRO A 1 88 ? 15.532 26.456 1.284 1.00 12.73 85 PRO A CA 1
ATOM 707 C C . PRO A 1 88 ? 15.846 25.943 2.698 1.00 12.40 85 PRO A C 1
ATOM 708 O O . PRO A 1 88 ? 17.042 25.803 3.035 1.00 12.94 85 PRO A O 1
ATOM 712 N N . PRO A 1 89 ? 14.822 25.633 3.522 1.00 12.02 86 PRO A N 1
ATOM 713 C CA . PRO A 1 89 ? 15.212 25.126 4.846 1.00 12.42 86 PRO A CA 1
ATOM 714 C C . PRO A 1 89 ? 15.848 23.746 4.826 1.00 12.56 86 PRO A C 1
ATOM 715 O O . PRO A 1 89 ? 16.708 23.476 5.672 1.00 13.12 86 PRO A O 1
ATOM 719 N N . THR A 1 90 ? 15.472 22.905 3.866 1.00 11.48 87 THR A N 1
ATOM 720 C CA . THR A 1 90 ? 15.940 21.513 3.825 1.00 11.49 87 THR A CA 1
ATOM 721 C C . THR A 1 90 ? 17.295 21.357 3.140 1.00 11.64 87 THR A C 1
ATOM 722 O O . THR A 1 90 ? 18.167 20.646 3.638 1.00 11.66 87 THR A O 1
ATOM 726 N N . PHE A 1 91 ? 17.479 22.077 2.035 1.00 11.45 88 PHE A N 1
ATOM 727 C CA . PHE A 1 91 ? 18.657 21.928 1.184 1.00 12.34 88 PHE A CA 1
ATOM 728 C C . PHE A 1 91 ? 19.534 23.177 1.082 1.00 12.64 88 PHE A C 1
ATOM 729 O O . PHE A 1 91 ? 20.589 23.139 0.429 1.00 14.17 88 PHE A O 1
ATOM 737 N N . GLY A 1 92 ? 19.160 24.238 1.792 1.00 13.28 89 GLY A N 1
ATOM 738 C CA . GLY A 1 92 ? 19.934 25.441 1.893 1.00 13.96 89 GLY A CA 1
ATOM 739 C C . GLY A 1 92 ? 20.016 26.330 0.681 1.00 14.83 89 GLY A C 1
ATOM 740 O O . GLY A 1 92 ? 20.837 27.256 0.668 1.00 16.54 89 GLY A O 1
ATOM 741 N N . VAL A 1 93 ? 19.265 26.014 -0.361 1.00 14.45 90 VAL A N 1
ATOM 742 C CA . VAL A 1 93 ? 19.311 26.793 -1.572 1.00 15.66 90 VAL A CA 1
ATOM 743 C C . VAL A 1 93 ? 18.531 28.079 -1.416 1.00 16.28 90 VAL A C 1
ATOM 744 O O . VAL A 1 93 ? 17.625 28.165 -0.593 1.00 15.94 90 VAL A O 1
ATOM 748 N N . PRO A 1 94 ? 18.862 29.091 -2.210 1.00 16.76 91 PRO A N 1
ATOM 749 C CA . PRO A 1 94 ? 18.094 30.334 -2.161 1.00 18.73 91 PRO A CA 1
ATOM 750 C C . PRO A 1 94 ? 16.671 30.107 -2.601 1.00 17.41 91 PRO A C 1
ATOM 751 O O . PRO A 1 94 ? 16.421 29.227 -3.403 1.00 16.12 91 PRO A O 1
ATOM 755 N N . HIS A 1 95 ? 15.726 30.908 -2.110 1.00 18.67 92 HIS A N 1
ATOM 756 C CA . HIS A 1 95 ? 14.323 30.686 -2.498 1.00 18.85 92 HIS A CA 1
ATOM 757 C C . HIS A 1 95 ? 14.060 30.797 -4.002 1.00 19.32 92 HIS A C 1
ATOM 758 O O . HIS A 1 95 ? 13.156 30.150 -4.504 1.00 18.95 92 HIS A O 1
ATOM 765 N N . GLY A 1 96 ? 14.882 31.547 -4.714 1.00 19.04 93 GLY A N 1
ATOM 766 C CA . GLY A 1 96 ? 14.693 31.665 -6.178 1.00 19.34 93 GLY A CA 1
ATOM 767 C C . GLY A 1 96 ? 15.144 30.477 -7.016 1.00 19.26 93 GLY A C 1
ATOM 768 O O . GLY A 1 96 ? 14.998 30.505 -8.246 1.00 20.35 93 GLY A O 1
ATOM 769 N N . ARG A 1 97 ? 15.700 29.443 -6.391 1.00 16.22 94 ARG A N 1
ATOM 770 C CA . ARG A 1 97 ? 16.242 28.284 -7.097 1.00 17.91 94 ARG A CA 1
ATOM 771 C C . ARG A 1 97 ? 15.160 27.278 -7.506 1.00 15.35 94 ARG A C 1
ATOM 772 O O . ARG A 1 97 ? 15.220 26.678 -8.593 1.00 15.32 94 ARG A O 1
ATOM 780 N N . VAL A 1 98 ? 14.211 27.061 -6.597 1.00 14.50 95 VAL A N 1
ATOM 781 C CA . VAL A 1 98 ? 13.056 26.184 -6.834 1.00 14.11 95 VAL A CA 1
ATOM 782 C C . VAL A 1 98 ? 11.826 27.067 -6.608 1.00 14.11 95 VAL A C 1
ATOM 783 O O . VAL A 1 98 ? 11.640 27.645 -5.539 1.00 13.19 95 VAL A O 1
ATOM 787 N N . ILE A 1 99 ? 10.990 27.203 -7.626 1.00 13.81 96 ILE A N 1
ATOM 788 C CA . ILE A 1 99 ? 9.897 28.124 -7.590 1.00 14.09 96 ILE A CA 1
ATOM 789 C C . ILE A 1 99 ? 8.602 27.433 -7.961 1.00 13.72 96 ILE A C 1
ATOM 790 O O . ILE A 1 99 ? 8.574 26.637 -8.906 1.00 15.66 96 ILE A O 1
ATOM 795 N N . GLY A 1 100 ? 7.544 27.728 -7.218 1.00 12.16 97 GLY A N 1
ATOM 796 C CA . GLY A 1 100 ? 6.223 27.263 -7.580 1.00 12.70 97 GLY A CA 1
ATOM 797 C C . GLY A 1 100 ? 5.369 28.433 -8.038 1.00 13.13 97 GLY A C 1
ATOM 798 O O . GLY A 1 100 ? 5.265 29.463 -7.345 1.00 13.60 97 GLY A O 1
ATOM 799 N N . LEU A 1 101 ? 4.778 28.284 -9.217 1.00 12.35 98 LEU A N 1
ATOM 800 C CA . LEU A 1 101 ? 3.839 29.258 -9.772 1.00 12.70 98 LEU A CA 1
ATOM 801 C C . LEU A 1 101 ? 2.421 28.713 -9.699 1.00 12.22 98 LEU A C 1
ATOM 802 O O . LEU A 1 101 ? 2.190 27.522 -9.929 1.00 11.20 98 LEU A O 1
ATOM 807 N N . ILE A 1 102 ? 1.470 29.606 -9.409 1.00 11.52 99 ILE A N 1
ATOM 808 C CA . ILE A 1 102 ? 0.051 29.257 -9.346 1.00 11.37 99 ILE A CA 1
ATOM 809 C C . ILE A 1 102 ? -0.794 30.270 -10.109 1.00 11.40 99 ILE A C 1
ATOM 810 O O . ILE A 1 102 ? -0.576 31.497 -10.040 1.00 12.80 99 ILE A O 1
ATOM 815 N N . ALA A 1 103 ? -1.733 29.744 -10.879 1.00 11.57 100 ALA A N 1
ATOM 816 C CA . ALA A 1 103 ? -2.631 30.600 -11.651 1.00 11.35 100 ALA A CA 1
ATOM 817 C C . ALA A 1 103 ? -3.412 31.515 -10.711 1.00 12.05 100 ALA A C 1
ATOM 818 O O . ALA A 1 103 ? -4.005 31.055 -9.758 1.00 12.01 100 ALA A O 1
ATOM 820 N N . GLY A 1 104 ? -3.366 32.805 -10.970 1.00 14.24 101 GLY A N 1
ATOM 821 C CA . GLY A 1 104 ? -4.043 33.775 -10.112 1.00 15.64 101 GLY A CA 1
ATOM 822 C C . GLY A 1 104 ? -3.134 34.487 -9.168 1.00 18.14 101 GLY A C 1
ATOM 823 O O . GLY A 1 104 ? -3.585 35.375 -8.432 1.00 20.53 101 GLY A O 1
ATOM 824 N N . GLY A 1 105 ? -1.857 34.089 -9.120 1.00 17.08 102 GLY A N 1
ATOM 825 C CA . GLY A 1 105 ? -0.889 34.788 -8.280 1.00 18.60 102 GLY A CA 1
ATOM 826 C C . GLY A 1 105 ? -0.991 34.450 -6.819 1.00 18.37 102 GLY A C 1
ATOM 827 O O . GLY A 1 105 ? -1.723 33.514 -6.446 1.00 17.12 102 GLY A O 1
ATOM 828 N N . PRO A 1 106 ? -0.296 35.234 -5.953 1.00 19.07 103 PRO A N 1
ATOM 829 C CA . PRO A 1 106 ? -0.285 34.889 -4.528 1.00 19.25 103 PRO A CA 1
ATOM 830 C C . PRO A 1 106 ? -1.629 34.800 -3.847 1.00 16.71 103 PRO A C 1
ATOM 831 O O . PRO A 1 106 ? -1.761 34.006 -2.917 1.00 16.09 103 PRO A O 1
ATOM 835 N N . GLY A 1 107 ? -2.624 35.562 -4.290 1.00 14.52 104 GLY A N 1
ATOM 836 C CA . GLY A 1 107 ? -3.941 35.464 -3.673 1.00 14.35 104 GLY A CA 1
ATOM 837 C C . GLY A 1 107 ? -4.493 34.043 -3.742 1.00 14.03 104 GLY A C 1
ATOM 838 O O . GLY A 1 107 ? -5.211 33.611 -2.846 1.00 13.69 104 GLY A O 1
ATOM 839 N N . ALA A 1 108 ? -4.167 33.317 -4.817 1.00 12.17 105 ALA A N 1
ATOM 840 C CA . ALA A 1 108 ? -4.646 31.950 -4.997 1.00 11.97 105 ALA A CA 1
ATOM 841 C C . ALA A 1 108 ? -4.085 30.967 -3.980 1.00 12.15 105 ALA A C 1
ATOM 842 O O . ALA A 1 108 ? -4.617 29.864 -3.817 1.00 13.24 105 ALA A O 1
ATOM 844 N N . LEU A 1 109 ? -3.045 31.373 -3.264 1.00 13.16 106 LEU A N 1
ATOM 845 C CA . LEU A 1 109 ? -2.480 30.481 -2.257 1.00 15.22 106 LEU A CA 1
ATOM 846 C C . LEU A 1 109 ? -3.426 30.373 -1.092 1.00 18.83 106 LEU A C 1
ATOM 847 O O . LEU A 1 109 ? -3.535 29.304 -0.482 1.00 22.26 106 LEU A O 1
ATOM 852 N N . LEU A 1 110 ? -4.161 31.446 -0.830 1.00 17.32 107 LEU A N 1
ATOM 853 C CA . LEU A 1 110 ? -5.080 31.459 0.303 1.00 19.49 107 LEU A CA 1
ATOM 854 C C . LEU A 1 110 ? -6.544 31.261 -0.023 1.00 18.37 107 LEU A C 1
ATOM 855 O O . LEU A 1 110 ? -7.300 30.767 0.811 1.00 20.87 107 LEU A O 1
ATOM 860 N N . LYS A 1 111 ? -6.957 31.626 -1.222 1.00 14.54 108 LYS A N 1
ATOM 861 C CA . LYS A 1 111 ? -8.382 31.532 -1.589 1.00 15.26 108 LYS A CA 1
ATOM 862 C C . LYS A 1 111 ? -8.438 31.118 -3.046 1.00 15.20 108 LYS A C 1
ATOM 863 O O . LYS A 1 111 ? -7.802 31.725 -3.903 1.00 16.47 108 LYS A O 1
ATOM 869 N N . ALA A 1 112 ? -9.167 30.047 -3.322 1.00 13.47 109 ALA A N 1
ATOM 870 C CA . ALA A 1 112 ? -9.270 29.569 -4.702 1.00 13.07 109 ALA A CA 1
ATOM 871 C C . ALA A 1 112 ? -9.896 30.605 -5.631 1.00 12.56 109 ALA A C 1
ATOM 872 O O . ALA A 1 112 ? -10.858 31.283 -5.263 1.00 13.26 109 ALA A O 1
ATOM 874 N N . VAL A 1 113 ? -9.358 30.680 -6.850 1.00 12.18 110 VAL A N 1
ATOM 875 C CA . VAL A 1 113 ? -9.861 31.561 -7.920 1.00 13.43 110 VAL A CA 1
ATOM 876 C C . VAL A 1 113 ? -9.872 30.655 -9.155 1.00 12.64 110 VAL A C 1
ATOM 877 O O . VAL A 1 113 ? -8.960 30.674 -9.997 1.00 13.32 110 VAL A O 1
ATOM 881 N N . GLU A 1 114 ? -10.900 29.814 -9.226 1.00 12.36 111 GLU A N 1
ATOM 882 C CA . GLU A 1 114 ? -10.917 28.736 -10.225 1.00 12.63 111 GLU A CA 1
ATOM 883 C C . GLU A 1 114 ? -10.988 29.171 -11.672 1.00 12.41 111 GLU A C 1
ATOM 884 O O . GLU A 1 114 ? -10.529 28.465 -12.553 1.00 11.90 111 GLU A O 1
ATOM 890 N N . GLY A 1 115 ? -11.477 30.375 -11.906 1.00 12.06 112 GLY A N 1
ATOM 891 C CA . GLY A 1 115 ? -11.549 30.892 -13.256 1.00 12.17 112 GLY A CA 1
ATOM 892 C C . GLY A 1 115 ? -10.207 31.137 -13.936 1.00 11.90 112 GLY A C 1
ATOM 893 O O . GLY A 1 115 ? -10.119 31.142 -15.187 1.00 11.14 112 GLY A O 1
ATOM 894 N N . ALA A 1 116 ? -9.151 31.341 -13.142 1.00 11.06 113 ALA A N 1
ATOM 895 C CA . ALA A 1 116 ? -7.846 31.659 -13.722 1.00 12.17 113 ALA A CA 1
ATOM 896 C C . ALA A 1 116 ? -7.255 30.578 -14.583 1.00 12.09 113 ALA A C 1
ATOM 897 O O . ALA A 1 116 ? -6.503 30.886 -15.504 1.00 14.11 113 ALA A O 1
ATOM 899 N N . GLU A 1 117 ? -7.616 29.328 -14.311 1.00 11.68 114 GLU A N 1
ATOM 900 C CA . GLU A 1 117 ? -7.013 28.177 -15.007 1.00 11.22 114 GLU A CA 1
ATOM 901 C C . GLU A 1 117 ? -7.362 28.115 -16.486 1.00 11.11 114 GLU A C 1
ATOM 902 O O . GLU A 1 117 ? -6.729 27.405 -17.245 1.00 10.79 114 GLU A O 1
ATOM 908 N N . ASP A 1 118 ? -8.408 28.828 -16.908 1.00 10.77 115 ASP A N 1
ATOM 909 C CA . ASP A 1 118 ? -8.857 28.757 -18.305 1.00 10.90 115 ASP A CA 1
ATOM 910 C C . ASP A 1 118 ? -8.068 29.572 -19.307 1.00 12.59 115 ASP A C 1
ATOM 911 O O . ASP A 1 118 ? -8.278 29.410 -20.491 1.00 12.97 115 ASP A O 1
ATOM 916 N N . ASP A 1 119 ? -7.120 30.393 -18.841 1.00 14.24 116 ASP A N 1
ATOM 917 C CA . ASP A 1 119 ? -6.367 31.253 -19.757 1.00 16.40 116 ASP A CA 1
ATOM 918 C C . ASP A 1 119 ? -5.025 30.654 -20.148 1.00 16.08 116 ASP A C 1
ATOM 919 O O . ASP A 1 119 ? -4.134 30.583 -19.315 1.00 15.29 116 ASP A O 1
ATOM 924 N N . VAL A 1 120 ? -4.901 30.218 -21.390 1.00 16.66 117 VAL A N 1
ATOM 925 C CA . VAL A 1 120 ? -3.646 29.648 -21.890 1.00 18.05 117 VAL A CA 1
ATOM 926 C C . VAL A 1 120 ? -2.517 30.659 -21.831 1.00 18.34 117 VAL A C 1
ATOM 927 O O . VAL A 1 120 ? -1.378 30.306 -21.543 1.00 20.87 117 VAL A O 1
ATOM 931 N N A SER A 1 121 ? -2.831 31.926 -22.050 0.50 17.18 118 SER A N 1
ATOM 932 N N B SER A 1 121 ? -2.847 31.925 -22.050 0.50 17.47 118 SER A N 1
ATOM 933 C CA A SER A 1 121 ? -1.790 32.962 -22.069 0.50 16.90 118 SER A CA 1
ATOM 934 C CA B SER A 1 121 ? -1.845 33.004 -22.052 0.50 17.43 118 SER A CA 1
ATOM 935 C C A SER A 1 121 ? -1.239 33.342 -20.700 0.50 16.42 118 SER A C 1
ATOM 936 C C B SER A 1 121 ? -1.239 33.324 -20.701 0.50 16.64 118 SER A C 1
ATOM 937 O O A SER A 1 121 ? -0.141 33.882 -20.611 0.50 17.32 118 SER A O 1
ATOM 938 O O B SER A 1 121 ? -0.108 33.798 -20.625 0.50 17.31 118 SER A O 1
ATOM 943 N N . LEU A 1 122 ? -1.971 33.031 -19.632 1.00 15.15 119 LEU A N 1
ATOM 944 C CA . LEU A 1 122 ? -1.534 33.357 -18.307 1.00 15.67 119 LEU A CA 1
ATOM 945 C C . LEU A 1 122 ? -0.325 32.527 -17.901 1.00 16.04 119 LEU A C 1
ATOM 946 O O . LEU A 1 122 ? 0.530 33.031 -17.227 1.00 17.12 119 LEU A O 1
ATOM 951 N N . GLY A 1 123 ? -0.270 31.258 -18.325 1.00 16.63 120 GLY A N 1
ATOM 952 C CA . GLY A 1 123 ? 0.865 30.397 -17.968 1.00 18.26 120 GLY A CA 1
ATOM 953 C C . GLY A 1 123 ? 2.136 30.933 -18.621 1.00 17.50 120 GLY A C 1
ATOM 954 O O . GLY A 1 123 ? 3.186 31.045 -17.983 1.00 19.61 120 GLY A O 1
ATOM 955 N N . GLU A 1 124 ? 2.029 31.300 -19.885 1.00 18.82 121 GLU A N 1
ATOM 956 C CA . GLU A 1 124 ? 3.150 31.908 -20.583 1.00 18.50 121 GLU A CA 1
ATOM 957 C C . GLU A 1 124 ? 3.584 33.191 -19.862 1.00 18.25 121 GLU A C 1
ATOM 958 O O . GLU A 1 124 ? 4.761 33.415 -19.660 1.00 18.98 121 GLU A O 1
ATOM 964 N N . ARG A 1 125 ? 2.625 34.062 -19.531 1.00 17.91 122 ARG A N 1
ATOM 965 C CA . ARG A 1 125 ? 2.901 35.321 -18.851 1.00 18.82 122 ARG A CA 1
ATOM 966 C C . ARG A 1 125 ? 3.641 35.112 -17.548 1.00 18.61 122 ARG A C 1
ATOM 967 O O . ARG A 1 125 ? 4.622 35.793 -17.260 1.00 18.72 122 ARG A O 1
ATOM 975 N N . ASP A 1 126 ? 3.182 34.167 -16.747 1.00 17.39 123 ASP A N 1
ATOM 976 C CA . ASP A 1 126 ? 3.859 33.911 -15.453 1.00 18.11 123 ASP A CA 1
ATOM 977 C C . ASP A 1 126 ? 5.327 33.461 -15.613 1.00 17.44 123 ASP A C 1
ATOM 978 O O . ASP A 1 126 ? 6.184 33.841 -14.817 1.00 17.82 123 ASP A O 1
ATOM 983 N N . LEU A 1 127 ? 5.605 32.660 -16.634 1.00 16.73 124 LEU A N 1
ATOM 984 C CA . LEU A 1 127 ? 6.986 32.230 -16.911 1.00 16.33 124 LEU A CA 1
ATOM 985 C C . LEU A 1 127 ? 7.828 33.363 -17.452 1.00 18.09 124 LEU A C 1
ATOM 986 O O . LEU A 1 127 ? 9.003 33.471 -17.091 1.00 18.60 124 LEU A O 1
ATOM 991 N N . ARG A 1 128 ? 7.267 34.195 -18.329 1.00 18.15 125 ARG A N 1
ATOM 992 C CA . ARG A 1 128 ? 8.016 35.347 -18.842 1.00 20.96 125 ARG A CA 1
ATOM 993 C C . ARG A 1 128 ? 8.380 36.309 -17.701 1.00 21.44 125 ARG A C 1
ATOM 994 O O . ARG A 1 128 ? 9.455 36.902 -17.713 1.00 21.64 125 ARG A O 1
ATOM 1002 N N A ASP A 1 129 ? 7.479 36.441 -16.727 0.60 22.25 126 ASP A N 1
ATOM 1003 N N B ASP A 1 129 ? 7.489 36.437 -16.718 0.40 22.55 126 ASP A N 1
ATOM 1004 C CA A ASP A 1 129 ? 7.684 37.301 -15.558 0.60 23.61 126 ASP A CA 1
ATOM 1005 C CA B ASP A 1 129 ? 7.713 37.304 -15.560 0.40 24.26 126 ASP A CA 1
ATOM 1006 C C A ASP A 1 129 ? 8.819 36.822 -14.633 0.60 23.76 126 ASP A C 1
ATOM 1007 C C B ASP A 1 129 ? 8.916 36.851 -14.732 0.40 24.12 126 ASP A C 1
ATOM 1008 O O A ASP A 1 129 ? 9.295 37.589 -13.809 0.60 26.06 126 ASP A O 1
ATOM 1009 O O B ASP A 1 129 ? 9.586 37.678 -14.125 0.40 25.73 126 ASP A O 1
ATOM 1018 N N . LEU A 1 130 ? 9.203 35.547 -14.733 1.00 22.22 127 LEU A N 1
ATOM 1019 C CA . LEU A 1 130 ? 10.360 35.004 -14.009 1.00 23.19 127 LEU A CA 1
ATOM 1020 C C . LEU A 1 130 ? 11.627 35.026 -14.881 1.00 22.54 127 LEU A C 1
ATOM 1021 O O . LEU A 1 130 ? 12.677 34.513 -14.463 1.00 22.87 127 LEU A O 1
ATOM 1026 N N A GLN A 1 131 ? 11.549 35.613 -16.079 0.70 22.06 128 GLN A N 1
ATOM 1027 N N B GLN A 1 131 ? 11.523 35.602 -16.080 0.30 21.93 128 GLN A N 1
ATOM 1028 C CA A GLN A 1 131 ? 12.670 35.641 -17.015 0.70 22.62 128 GLN A CA 1
ATOM 1029 C CA B GLN A 1 131 ? 12.627 35.648 -17.035 0.30 21.97 128 GLN A CA 1
ATOM 1030 C C A GLN A 1 131 ? 13.198 34.228 -17.297 0.70 21.35 128 GLN A C 1
ATOM 1031 C C B GLN A 1 131 ? 13.183 34.245 -17.303 0.30 20.80 128 GLN A C 1
ATOM 1032 O O A GLN A 1 131 ? 14.392 33.951 -17.149 0.70 20.65 128 GLN A O 1
ATOM 1033 O O B GLN A 1 131 ? 14.377 33.992 -17.142 0.30 20.72 128 GLN A O 1
ATOM 1044 N N . LEU A 1 132 ? 12.287 33.350 -17.722 1.00 18.88 129 LEU A N 1
ATOM 1045 C CA . LEU A 1 132 ? 12.622 31.971 -18.028 1.00 17.82 129 LEU A CA 1
ATOM 1046 C C . LEU A 1 132 ? 13.750 31.920 -19.045 1.00 18.24 129 LEU A C 1
ATOM 1047 O O . LEU A 1 132 ? 13.805 32.763 -19.975 1.00 19.65 129 LEU A O 1
ATOM 1052 N N . THR A 1 133 ? 14.685 30.991 -18.829 1.00 18.91 130 THR A N 1
ATOM 1053 C CA . THR A 1 133 ? 15.790 30.762 -19.764 1.00 19.91 130 THR A CA 1
ATOM 1054 C C . THR A 1 133 ? 15.781 29.293 -20.167 1.00 18.54 130 THR A C 1
ATOM 1055 O O . THR A 1 133 ? 15.181 28.450 -19.469 1.00 17.40 130 THR A O 1
ATOM 1059 N N . ALA A 1 134 ? 16.462 28.977 -21.267 1.00 18.57 131 ALA A N 1
ATOM 1060 C CA . ALA A 1 134 ? 16.514 27.603 -21.761 1.00 18.73 131 ALA A CA 1
ATOM 1061 C C . ALA A 1 134 ? 17.103 26.581 -20.778 1.00 18.82 131 ALA A C 1
ATOM 1062 O O . ALA A 1 134 ? 16.848 25.396 -20.901 1.00 19.55 131 ALA A O 1
ATOM 1064 N N . THR A 1 135 ? 17.912 27.038 -19.826 1.00 18.12 132 THR A N 1
ATOM 1065 C CA . THR A 1 135 ? 18.511 26.136 -18.859 1.00 18.36 132 THR A CA 1
ATOM 1066 C C . THR A 1 135 ? 17.485 25.703 -17.800 1.00 17.03 132 THR A C 1
ATOM 1067 O O . THR A 1 135 ? 17.591 24.619 -17.259 1.00 18.13 132 THR A O 1
ATOM 1071 N N . ASP A 1 136 ? 16.504 26.547 -17.520 1.00 16.16 133 ASP A N 1
ATOM 1072 C CA . ASP A 1 136 ? 15.508 26.225 -16.493 1.00 15.71 133 ASP A CA 1
ATOM 1073 C C . ASP A 1 136 ? 14.664 25.041 -16.894 1.00 16.03 133 ASP A C 1
ATOM 1074 O O . ASP A 1 136 ? 14.336 24.859 -18.067 1.00 16.28 133 ASP A O 1
ATOM 1079 N N . MET A 1 137 ? 14.247 24.274 -15.894 1.00 15.11 134 MET A N 1
ATOM 1080 C CA . MET A 1 137 ? 13.360 23.158 -16.115 1.00 15.28 134 MET A CA 1
ATOM 1081 C C . MET A 1 137 ? 11.966 23.539 -15.613 1.00 14.62 134 MET A C 1
ATOM 1082 O O . MET A 1 137 ? 11.812 24.056 -14.511 1.00 15.02 134 MET A O 1
ATOM 1087 N N . VAL A 1 138 ? 10.944 23.239 -16.410 1.00 13.18 135 VAL A N 1
ATOM 1088 C CA . VAL A 1 138 ? 9.577 23.552 -16.073 1.00 13.46 135 VAL A CA 1
ATOM 1089 C C . VAL A 1 138 ? 8.763 22.268 -15.991 1.00 12.53 135 VAL A C 1
ATOM 1090 O O . VAL A 1 138 ? 8.758 21.451 -16.924 1.00 12.23 135 VAL A O 1
ATOM 1094 N N . VAL A 1 139 ? 8.075 22.123 -14.857 1.00 11.50 136 VAL A N 1
ATOM 1095 C CA . VAL A 1 139 ? 7.215 20.997 -14.572 1.00 11.50 136 VAL A CA 1
ATOM 1096 C C . VAL A 1 139 ? 5.776 21.504 -14.457 1.00 11.75 136 VAL A C 1
ATOM 1097 O O . VAL A 1 139 ? 5.451 22.302 -13.562 1.00 12.03 136 VAL A O 1
ATOM 1101 N N . GLY A 1 140 ? 4.935 21.055 -15.366 1.00 11.34 137 GLY A N 1
ATOM 1102 C CA . GLY A 1 140 ? 3.527 21.460 -15.346 1.00 11.09 137 GLY A CA 1
ATOM 1103 C C . GLY A 1 140 ? 2.711 20.376 -14.660 1.00 11.59 137 GLY A C 1
ATOM 1104 O O . GLY A 1 140 ? 2.864 19.199 -14.962 1.00 12.89 137 GLY A O 1
ATOM 1105 N N . LEU A 1 141 ? 1.843 20.773 -13.738 1.00 10.57 138 LEU A N 1
ATOM 1106 C CA . LEU A 1 141 ? 0.987 19.876 -12.994 1.00 11.39 138 LEU A CA 1
ATOM 1107 C C . LEU A 1 141 ? -0.497 20.118 -13.248 1.00 10.46 138 LEU A C 1
ATOM 1108 O O . LEU A 1 141 ? -0.964 21.254 -13.090 1.00 10.68 138 LEU A O 1
ATOM 1113 N N . ALA A 1 142 ? -1.188 19.067 -13.670 1.00 11.19 139 ALA A N 1
ATOM 1114 C CA . ALA A 1 142 ? -2.659 19.115 -13.845 1.00 10.99 139 ALA A CA 1
ATOM 1115 C C . ALA A 1 142 ? -3.199 17.713 -13.749 1.00 11.27 139 ALA A C 1
ATOM 1116 O O . ALA A 1 142 ? -2.916 16.899 -14.598 1.00 11.44 139 ALA A O 1
ATOM 1118 N N . ALA A 1 143 ? -4.010 17.446 -12.728 1.00 11.45 140 ALA A N 1
ATOM 1119 C CA . ALA A 1 143 ? -4.584 16.104 -12.581 1.00 12.13 140 ALA A CA 1
ATOM 1120 C C . ALA A 1 143 ? -5.310 15.691 -13.837 1.00 12.53 140 ALA A C 1
ATOM 1121 O O . ALA A 1 143 ? -5.179 14.539 -14.304 1.00 14.61 140 ALA A O 1
ATOM 1123 N N . SER A 1 144 ? -6.101 16.614 -14.375 1.00 12.34 141 SER A N 1
ATOM 1124 C CA . SER A 1 144 ? -6.916 16.337 -15.563 1.00 12.63 141 SER A CA 1
ATOM 1125 C C . SER A 1 144 ? -6.075 16.146 -16.803 1.00 13.21 141 SER A C 1
ATOM 1126 O O . SER A 1 144 ? -6.557 15.585 -17.777 1.00 14.57 141 SER A O 1
ATOM 1129 N N . GLY A 1 145 ? -4.882 16.715 -16.794 1.00 12.21 142 GLY A N 1
ATOM 1130 C CA . GLY A 1 145 ? -3.983 16.732 -17.931 1.00 12.76 142 GLY A CA 1
ATOM 1131 C C . GLY A 1 145 ? -4.368 17.730 -19.017 1.00 11.94 142 GLY A C 1
ATOM 1132 O O . GLY A 1 145 ? -3.693 17.791 -20.062 1.00 12.09 142 GLY A O 1
ATOM 1133 N N . ARG A 1 146 ? -5.395 18.561 -18.779 1.00 11.58 143 ARG A N 1
ATOM 1134 C CA . ARG A 1 146 ? -5.896 19.456 -19.844 1.00 12.57 143 ARG A CA 1
ATOM 1135 C C . ARG A 1 146 ? -6.097 20.905 -19.446 1.00 11.64 143 ARG A C 1
ATOM 1136 O O . ARG A 1 146 ? -6.662 21.695 -20.214 1.00 13.22 143 ARG A O 1
ATOM 1144 N N . THR A 1 147 ? -5.598 21.299 -18.278 1.00 10.71 144 THR A N 1
ATOM 1145 C CA . THR A 1 147 ? -5.814 22.679 -17.807 1.00 10.15 144 THR A CA 1
ATOM 1146 C C . THR A 1 147 ? -5.145 23.697 -18.717 1.00 10.39 144 THR A C 1
ATOM 1147 O O . THR A 1 147 ? -3.943 23.614 -18.933 1.00 10.61 144 THR A O 1
ATOM 1151 N N . PRO A 1 148 ? -5.907 24.651 -19.282 1.00 10.50 145 PRO A N 1
ATOM 1152 C CA . PRO A 1 148 ? -5.290 25.579 -20.270 1.00 10.93 145 PRO A CA 1
ATOM 1153 C C . PRO A 1 148 ? -4.070 26.345 -19.753 1.00 10.60 145 PRO A C 1
ATOM 1154 O O . PRO A 1 148 ? -3.097 26.495 -20.482 1.00 10.44 145 PRO A O 1
ATOM 1158 N N . TYR A 1 149 ? -4.104 26.799 -18.495 1.00 10.65 146 TYR A N 1
ATOM 1159 C CA . TYR A 1 149 ? -2.962 27.538 -17.916 1.00 11.31 146 TYR A CA 1
ATOM 1160 C C . TYR A 1 149 ? -1.681 26.732 -18.083 1.00 10.55 146 TYR A C 1
ATOM 1161 O O . TYR A 1 149 ? -0.632 27.250 -18.447 1.00 10.73 146 TYR A O 1
ATOM 1170 N N . VAL A 1 150 ? -1.766 25.438 -17.799 1.00 9.79 147 VAL A N 1
ATOM 1171 C CA . VAL A 1 150 ? -0.605 24.541 -17.859 1.00 9.91 147 VAL A CA 1
ATOM 1172 C C . VAL A 1 150 ? -0.169 24.255 -19.299 1.00 10.03 147 VAL A C 1
ATOM 1173 O O . VAL A 1 150 ? 1.038 24.255 -19.605 1.00 9.80 147 VAL A O 1
ATOM 1177 N N . ILE A 1 151 ? -1.136 24.003 -20.186 1.00 10.12 148 ILE A N 1
ATOM 1178 C CA . ILE A 1 151 ? -0.838 23.798 -21.612 1.00 11.96 148 ILE A CA 1
ATOM 1179 C C . ILE A 1 151 ? -0.049 24.992 -22.155 1.00 12.55 148 ILE A C 1
ATOM 1180 O O . ILE A 1 151 ? 0.971 24.814 -22.829 1.00 12.64 148 ILE A O 1
ATOM 1185 N N . GLY A 1 152 ? -0.517 26.205 -21.887 1.00 12.39 149 GLY A N 1
ATOM 1186 C CA . GLY A 1 152 ? 0.159 27.412 -22.410 1.00 13.52 149 GLY A CA 1
ATOM 1187 C C . GLY A 1 152 ? 1.549 27.563 -21.850 1.00 13.28 149 GLY A C 1
ATOM 1188 O O . GLY A 1 152 ? 2.482 27.964 -22.547 1.00 14.04 149 GLY A O 1
ATOM 1189 N N . ALA A 1 153 ? 1.694 27.286 -20.563 1.00 12.18 150 ALA A N 1
ATOM 1190 C CA . ALA A 1 153 ? 3.004 27.398 -19.910 1.00 11.83 150 ALA A CA 1
ATOM 1191 C C . ALA A 1 153 ? 4.007 26.422 -20.519 1.00 12.30 150 ALA A C 1
ATOM 1192 O O . ALA A 1 153 ? 5.151 26.794 -20.874 1.00 12.16 150 ALA A O 1
ATOM 1194 N N . LEU A 1 154 ? 3.595 25.171 -20.645 1.00 11.57 151 LEU A N 1
ATOM 1195 C CA . LEU A 1 154 ? 4.471 24.154 -21.213 1.00 12.52 151 LEU A CA 1
ATOM 1196 C C . LEU A 1 154 ? 4.833 24.459 -22.667 1.00 13.33 151 LEU A C 1
ATOM 1197 O O . LEU A 1 154 ? 5.966 24.219 -23.072 1.00 14.23 151 LEU A O 1
ATOM 1202 N N . ARG A 1 155 ? 3.885 24.972 -23.450 1.00 13.21 152 ARG A N 1
ATOM 1203 C CA . ARG A 1 155 ? 4.183 25.341 -24.838 1.00 14.79 152 ARG A CA 1
ATOM 1204 C C . ARG A 1 155 ? 5.252 26.410 -24.909 1.00 13.79 152 ARG A C 1
ATOM 1205 O O . ARG A 1 155 ? 6.134 26.357 -25.764 1.00 13.82 152 ARG A O 1
ATOM 1213 N N . PHE A 1 156 ? 5.175 27.379 -24.006 1.00 12.95 153 PHE A N 1
ATOM 1214 C CA . PHE A 1 156 ? 6.143 28.450 -23.977 1.00 13.64 153 PHE A CA 1
ATOM 1215 C C . PHE A 1 156 ? 7.518 27.922 -23.576 1.00 13.80 153 PHE A C 1
ATOM 1216 O O . PHE A 1 156 ? 8.523 28.273 -24.189 1.00 14.60 153 PHE A O 1
ATOM 1224 N N . ALA A 1 157 ? 7.557 27.047 -22.576 1.00 13.20 154 ALA A N 1
ATOM 1225 C CA . ALA A 1 157 ? 8.837 26.527 -22.121 1.00 14.29 154 ALA A CA 1
ATOM 1226 C C . ALA A 1 157 ? 9.478 25.662 -23.192 1.00 15.13 154 ALA A C 1
ATOM 1227 O O . ALA A 1 157 ? 10.697 25.737 -23.426 1.00 16.08 154 ALA A O 1
ATOM 1229 N N . ARG A 1 158 ? 8.670 24.859 -23.864 1.00 15.60 155 ARG A N 1
ATOM 1230 C CA . ARG A 1 158 ? 9.175 23.968 -24.889 1.00 17.82 155 ARG A CA 1
ATOM 1231 C C . ARG A 1 158 ? 9.800 24.759 -26.041 1.00 18.25 155 ARG A C 1
ATOM 1232 O O . ARG A 1 158 ? 10.891 24.408 -26.520 1.00 18.69 155 ARG A O 1
ATOM 1240 N N . GLN A 1 159 ? 9.136 25.831 -26.476 1.00 17.00 156 GLN A N 1
ATOM 1241 C CA . GLN A 1 159 ? 9.663 26.597 -27.586 1.00 17.97 156 GLN A CA 1
ATOM 1242 C C . GLN A 1 159 ? 10.970 27.309 -27.266 1.00 18.31 156 GLN A C 1
ATOM 1243 O O . GLN A 1 159 ? 11.765 27.568 -28.160 1.00 18.93 156 GLN A O 1
ATOM 1249 N N . LEU A 1 160 ? 11.185 27.622 -25.995 1.00 17.55 157 LEU A N 1
ATOM 1250 C CA . LEU A 1 160 ? 12.420 28.272 -25.558 1.00 18.94 157 LEU A CA 1
ATOM 1251 C C . LEU A 1 160 ? 13.588 27.259 -25.485 1.00 19.62 157 LEU A C 1
ATOM 1252 O O . LEU A 1 160 ? 14.750 27.647 -25.525 1.00 22.11 157 LEU A O 1
ATOM 1257 N N . GLY A 1 161 ? 13.286 25.968 -25.500 1.00 19.65 158 GLY A N 1
ATOM 1258 C CA . GLY A 1 161 ? 14.309 24.932 -25.436 1.00 20.52 158 GLY A CA 1
ATOM 1259 C C . GLY A 1 161 ? 14.472 24.333 -24.049 1.00 20.00 158 GLY A C 1
ATOM 1260 O O . GLY A 1 161 ? 15.397 23.543 -23.817 1.00 20.94 158 GLY A O 1
ATOM 1261 N N . CYS A 1 162 ? 13.584 24.683 -23.125 1.00 18.19 159 CYS A N 1
ATOM 1262 C CA . CYS A 1 162 ? 13.680 24.158 -21.758 1.00 17.30 159 CYS A CA 1
ATOM 1263 C C . CYS A 1 162 ? 13.360 22.685 -21.660 1.00 17.43 159 CYS A C 1
ATOM 1264 O O . CYS A 1 162 ? 12.478 22.222 -22.362 1.00 19.69 159 CYS A O 1
ATOM 1267 N N . PRO A 1 163 ? 14.047 21.960 -20.763 1.00 17.11 160 PRO A N 1
ATOM 1268 C CA . PRO A 1 163 ? 13.580 20.628 -20.446 1.00 17.19 160 PRO A CA 1
ATOM 1269 C C . PRO A 1 163 ? 12.214 20.782 -19.747 1.00 16.13 160 PRO A C 1
ATOM 1270 O O . PRO A 1 163 ? 12.023 21.725 -18.955 1.00 15.88 160 PRO A O 1
ATOM 1274 N N . THR A 1 164 ? 11.281 19.893 -20.057 1.00 15.60 161 THR A N 1
ATOM 1275 C CA . THR A 1 164 ? 9.948 19.989 -19.488 1.00 15.07 161 THR A CA 1
ATOM 1276 C C . THR A 1 164 ? 9.424 18.653 -19.043 1.00 14.89 161 THR A C 1
ATOM 1277 O O . THR A 1 164 ? 9.769 17.601 -19.615 1.00 15.96 161 THR A O 1
ATOM 1281 N N . ALA A 1 165 ? 8.606 18.688 -17.993 1.00 13.23 162 ALA A N 1
ATOM 1282 C CA . ALA A 1 165 ? 7.912 17.484 -17.541 1.00 12.82 162 ALA A CA 1
ATOM 1283 C C . ALA A 1 165 ? 6.470 17.834 -17.298 1.00 12.42 162 ALA A C 1
ATOM 1284 O O . ALA A 1 165 ? 6.132 18.974 -16.969 1.00 12.26 162 ALA A O 1
ATOM 1286 N N . ALA A 1 166 ? 5.609 16.844 -17.431 1.00 12.26 163 ALA A N 1
ATOM 1287 C CA . ALA A 1 166 ? 4.176 17.033 -17.163 1.00 12.51 163 ALA A CA 1
ATOM 1288 C C . ALA A 1 166 ? 3.721 15.974 -16.205 1.00 12.59 163 ALA A C 1
ATOM 1289 O O . ALA A 1 166 ? 3.992 14.786 -16.421 1.00 14.44 163 ALA A O 1
ATOM 1291 N N . ILE A 1 167 ? 3.031 16.381 -15.139 1.00 11.89 164 ILE A N 1
ATOM 1292 C CA . ILE A 1 167 ? 2.483 15.426 -14.173 1.00 11.79 164 ILE A CA 1
ATOM 1293 C C . ILE A 1 167 ? 0.957 15.453 -14.276 1.00 12.45 164 ILE A C 1
ATOM 1294 O O . ILE A 1 167 ? 0.345 16.471 -13.974 1.00 12.70 164 ILE A O 1
ATOM 1299 N N . SER A 1 168 ? 0.375 14.341 -14.715 1.00 12.90 165 SER A N 1
ATOM 1300 C CA . SER A 1 168 ? -1.078 14.237 -14.840 1.00 13.92 165 SER A CA 1
ATOM 1301 C C . SER A 1 168 ? -1.503 12.851 -14.453 1.00 15.33 165 SER A C 1
ATOM 1302 O O . SER A 1 168 ? -0.681 11.940 -14.347 1.00 14.53 165 SER A O 1
ATOM 1305 N N . CYS A 1 169 ? -2.797 12.687 -14.196 1.00 17.35 166 CYS A N 1
ATOM 1306 C CA . CYS A 1 169 ? -3.308 11.392 -13.744 1.00 18.69 166 CYS A CA 1
ATOM 1307 C C . CYS A 1 169 ? -4.185 10.699 -14.774 1.00 19.38 166 CYS A C 1
ATOM 1308 O O . CYS A 1 169 ? -4.734 9.643 -14.518 1.00 21.33 166 CYS A O 1
ATOM 1311 N N . ASN A 1 170 ? -4.338 11.306 -15.941 1.00 19.06 167 ASN A N 1
ATOM 1312 C CA . ASN A 1 170 ? -5.056 10.690 -17.034 1.00 20.38 167 ASN A CA 1
ATOM 1313 C C . ASN A 1 170 ? -4.027 10.311 -18.085 1.00 23.17 167 ASN A C 1
ATOM 1314 O O . ASN A 1 170 ? -3.052 11.033 -18.286 1.00 25.08 167 ASN A O 1
ATOM 1319 N N . PRO A 1 171 ? -4.236 9.167 -18.748 1.00 24.79 168 PRO A N 1
ATOM 1320 C CA . PRO A 1 171 ? -3.297 8.714 -19.785 1.00 28.22 168 PRO A CA 1
ATOM 1321 C C . PRO A 1 171 ? -3.361 9.572 -21.063 1.00 26.48 168 PRO A C 1
ATOM 1322 O O . PRO A 1 171 ? -4.397 10.192 -21.322 1.00 29.09 168 PRO A O 1
ATOM 1326 N N . ASP A 1 172 ? -2.241 9.678 -21.785 1.00 26.75 169 ASP A N 1
ATOM 1327 C CA . ASP A 1 172 ? -2.192 10.368 -23.095 1.00 28.22 169 ASP A CA 1
ATOM 1328 C C . ASP A 1 172 ? -2.780 11.797 -23.092 1.00 23.36 169 ASP A C 1
ATOM 1329 O O . ASP A 1 172 ? -3.401 12.244 -24.049 1.00 22.67 169 ASP A O 1
ATOM 1334 N N . SER A 1 173 ? -2.561 12.518 -22.011 1.00 18.51 170 SER A N 1
ATOM 1335 C CA . SER A 1 173 ? -3.142 13.858 -21.865 1.00 16.83 170 SER A CA 1
ATOM 1336 C C . SER A 1 173 ? -2.490 14.909 -22.736 1.00 16.86 170 SER A C 1
ATOM 1337 O O . SER A 1 173 ? -1.365 14.724 -23.162 1.00 16.60 170 SER A O 1
ATOM 1340 N N . PRO A 1 174 ? -3.195 16.035 -22.967 1.00 16.23 171 PRO A N 1
ATOM 1341 C CA . PRO A 1 174 ? -2.602 17.146 -23.697 1.00 16.76 171 PRO A CA 1
ATOM 1342 C C . PRO A 1 174 ? -1.283 17.597 -23.093 1.00 16.07 171 PRO A C 1
ATOM 1343 O O . PRO A 1 174 ? -0.323 17.791 -23.843 1.00 17.38 171 PRO A O 1
ATOM 1347 N N . ILE A 1 175 ? -1.193 17.726 -21.761 1.00 14.27 172 ILE A N 1
ATOM 1348 C CA . ILE A 1 175 ? 0.092 18.193 -21.209 1.00 14.64 172 ILE A CA 1
ATOM 1349 C C . ILE A 1 175 ? 1.192 17.172 -21.370 1.00 15.30 172 ILE A C 1
ATOM 1350 O O . ILE A 1 175 ? 2.360 17.560 -21.605 1.00 17.25 172 ILE A O 1
ATOM 1355 N N . ALA A 1 176 ? 0.863 15.885 -21.310 1.00 15.57 173 ALA A N 1
ATOM 1356 C CA . ALA A 1 176 ? 1.873 14.853 -21.530 1.00 17.98 173 ALA A CA 1
ATOM 1357 C C . ALA A 1 176 ? 2.399 14.964 -22.974 1.00 20.75 173 ALA A C 1
ATOM 1358 O O . ALA A 1 176 ? 3.569 14.671 -23.220 1.00 21.52 173 ALA A O 1
ATOM 1360 N N A GLN A 1 177 ? 1.529 15.304 -23.925 0.70 22.25 174 GLN A N 1
ATOM 1361 N N B GLN A 1 177 ? 1.564 15.506 -23.878 0.30 20.99 174 GLN A N 1
ATOM 1362 C CA A GLN A 1 177 ? 1.976 15.407 -25.332 0.70 24.54 174 GLN A CA 1
ATOM 1363 C CA B GLN A 1 177 ? 1.928 15.739 -25.299 0.30 22.04 174 GLN A CA 1
ATOM 1364 C C A GLN A 1 177 ? 2.948 16.561 -25.553 0.70 23.78 174 GLN A C 1
ATOM 1365 C C B GLN A 1 177 ? 2.796 16.992 -25.562 0.30 21.72 174 GLN A C 1
ATOM 1366 O O A GLN A 1 177 ? 3.869 16.453 -26.362 0.70 27.34 174 GLN A O 1
ATOM 1367 O O B GLN A 1 177 ? 3.402 17.115 -26.630 0.30 22.18 174 GLN A O 1
ATOM 1378 N N A GLU A 1 178 ? 2.731 17.677 -24.854 0.50 25.15 175 GLU A N 1
ATOM 1379 N N B GLU A 1 178 ? 2.821 17.946 -24.642 0.50 24.66 175 GLU A N 1
ATOM 1380 C CA A GLU A 1 178 ? 3.585 18.868 -24.978 0.50 25.29 175 GLU A CA 1
ATOM 1381 C CA B GLU A 1 178 ? 3.645 19.122 -24.835 0.50 25.65 175 GLU A CA 1
ATOM 1382 C C A GLU A 1 178 ? 4.980 18.689 -24.367 0.50 24.67 175 GLU A C 1
ATOM 1383 C C B GLU A 1 178 ? 4.962 18.977 -24.119 0.50 24.88 175 GLU A C 1
ATOM 1384 O O A GLU A 1 178 ? 5.953 19.161 -24.924 0.50 25.42 175 GLU A O 1
ATOM 1385 O O B GLU A 1 178 ? 5.866 19.798 -24.315 0.50 25.40 175 GLU A O 1
ATOM 1396 N N . ALA A 1 179 ? 5.071 17.977 -23.246 1.00 22.97 176 ALA A N 1
ATOM 1397 C CA . ALA A 1 179 ? 6.309 17.817 -22.489 1.00 22.27 176 ALA A CA 1
ATOM 1398 C C . ALA A 1 179 ? 7.294 16.760 -22.972 1.00 21.09 176 ALA A C 1
ATOM 1399 O O . ALA A 1 179 ? 6.934 15.774 -23.621 1.00 21.36 176 ALA A O 1
ATOM 1401 N N . LEU A 1 180 ? 8.550 16.985 -22.619 1.00 19.57 177 LEU A N 1
ATOM 1402 C CA . LEU A 1 180 ? 9.618 16.048 -22.929 1.00 20.92 177 LEU A CA 1
ATOM 1403 C C . LEU A 1 180 ? 9.452 14.778 -22.120 1.00 20.30 177 LEU A C 1
ATOM 1404 O O . LEU A 1 180 ? 9.531 13.671 -22.674 1.00 22.80 177 LEU A O 1
ATOM 1409 N N . VAL A 1 181 ? 9.175 14.921 -20.813 1.00 18.09 178 VAL A N 1
ATOM 1410 C CA . VAL A 1 181 ? 8.994 13.756 -19.938 1.00 18.02 178 VAL A CA 1
ATOM 1411 C C . VAL A 1 181 ? 7.567 13.763 -19.387 1.00 16.40 178 VAL A C 1
ATOM 1412 O O . VAL A 1 181 ? 7.154 14.749 -18.815 1.00 18.27 178 VAL A O 1
ATOM 1416 N N . ALA A 1 182 ? 6.833 12.683 -19.570 1.00 15.05 179 ALA A N 1
ATOM 1417 C CA . ALA A 1 182 ? 5.472 12.567 -19.057 1.00 14.54 179 ALA A CA 1
ATOM 1418 C C . ALA A 1 182 ? 5.493 11.660 -17.858 1.00 14.39 179 ALA A C 1
ATOM 1419 O O . ALA A 1 182 ? 5.944 10.535 -17.961 1.00 15.59 179 ALA A O 1
ATOM 1421 N N . ILE A 1 183 ? 4.998 12.148 -16.720 1.00 13.54 180 ILE A N 1
ATOM 1422 C CA . ILE A 1 183 ? 4.859 11.365 -15.486 1.00 13.17 180 ILE A CA 1
ATOM 1423 C C . ILE A 1 183 ? 3.353 11.222 -15.294 1.00 13.21 180 ILE A C 1
ATOM 1424 O O . ILE A 1 183 ? 2.673 12.185 -14.931 1.00 13.35 180 ILE A O 1
ATOM 1429 N N . SER A 1 184 ? 2.834 10.017 -15.537 1.00 13.67 181 SER A N 1
ATOM 1430 C CA . SER A 1 184 ? 1.387 9.828 -15.588 1.00 13.92 181 SER A CA 1
ATOM 1431 C C . SER A 1 184 ? 0.844 8.726 -14.676 1.00 14.22 181 SER A C 1
ATOM 1432 O O . SER A 1 184 ? 0.357 7.710 -15.168 1.00 15.50 181 SER A O 1
ATOM 1435 N N . PRO A 1 185 ? 0.900 8.928 -13.350 1.00 14.32 182 PRO A N 1
ATOM 1436 C CA . PRO A 1 185 ? 0.393 7.916 -12.415 1.00 14.33 182 PRO A CA 1
ATOM 1437 C C . PRO A 1 185 ? -1.132 7.852 -12.493 1.00 15.14 182 PRO A C 1
ATOM 1438 O O . PRO A 1 185 ? -1.812 8.860 -12.210 1.00 16.70 182 PRO A O 1
ATOM 1442 N N . VAL A 1 186 ? -1.659 6.704 -12.883 1.00 15.26 183 VAL A N 1
ATOM 1443 C CA . VAL A 1 186 ? -3.118 6.554 -13.046 1.00 16.30 183 VAL A CA 1
ATOM 1444 C C . VAL A 1 186 ? -3.686 5.986 -11.741 1.00 14.87 183 VAL A C 1
ATOM 1445 O O . VAL A 1 186 ? -3.471 4.835 -11.380 1.00 15.63 183 VAL A O 1
ATOM 1449 N N . VAL A 1 187 ? -4.382 6.843 -11.015 1.00 14.12 184 VAL A N 1
ATOM 1450 C CA . VAL A 1 187 ? -4.885 6.483 -9.691 1.00 13.71 184 VAL A CA 1
ATOM 1451 C C . VAL A 1 187 ? -6.332 6.006 -9.695 1.00 13.42 184 VAL A C 1
ATOM 1452 O O . VAL A 1 187 ? -6.806 5.485 -8.692 1.00 14.05 184 VAL A O 1
ATOM 1456 N N . GLY A 1 188 ? -7.026 6.209 -10.799 1.00 13.40 185 GLY A N 1
ATOM 1457 C CA . GLY A 1 188 ? -8.436 5.795 -10.908 1.00 13.29 185 GLY A CA 1
ATOM 1458 C C . GLY A 1 188 ? -9.420 6.829 -10.427 1.00 12.65 185 GLY A C 1
ATOM 1459 O O . GLY A 1 188 ? -9.042 7.871 -9.915 1.00 12.42 185 GLY A O 1
ATOM 1460 N N . PRO A 1 189 ? -10.717 6.512 -10.540 1.00 12.50 186 PRO A N 1
ATOM 1461 C CA . PRO A 1 189 ? -11.759 7.448 -10.115 1.00 12.59 186 PRO A CA 1
ATOM 1462 C C . PRO A 1 189 ? -11.666 7.812 -8.635 1.00 11.78 186 PRO A C 1
ATOM 1463 O O . PRO A 1 189 ? -11.365 6.966 -7.778 1.00 11.85 186 PRO A O 1
ATOM 1467 N N . GLU A 1 190 ? -11.919 9.081 -8.333 1.00 11.42 187 GLU A N 1
ATOM 1468 C CA . GLU A 1 190 ? -11.852 9.572 -6.970 1.00 11.69 187 GLU A CA 1
ATOM 1469 C C . GLU A 1 190 ? -13.039 9.116 -6.132 1.00 11.74 187 GLU A C 1
ATOM 1470 O O . GLU A 1 190 ? -14.121 8.808 -6.674 1.00 12.06 187 GLU A O 1
ATOM 1476 N N . ALA A 1 191 ? -12.866 9.058 -4.793 1.00 11.44 188 ALA A N 1
ATOM 1477 C CA . ALA A 1 191 ? -13.960 8.587 -3.937 1.00 11.61 188 ALA A CA 1
ATOM 1478 C C . ALA A 1 191 ? -15.192 9.478 -4.071 1.00 11.36 188 ALA A C 1
ATOM 1479 O O . ALA A 1 191 ? -16.337 8.997 -3.999 1.00 11.63 188 ALA A O 1
ATOM 1481 N N . LEU A 1 192 ? -14.957 10.779 -4.204 1.00 11.03 189 LEU A N 1
ATOM 1482 C CA . LEU A 1 192 ? -15.989 11.769 -4.549 1.00 11.23 189 LEU A CA 1
ATOM 1483 C C . LEU A 1 192 ? -15.667 12.107 -6.002 1.00 10.96 189 LEU A C 1
ATOM 1484 O O . LEU A 1 192 ? -14.552 12.537 -6.293 1.00 10.70 189 LEU A O 1
ATOM 1489 N N . THR A 1 193 ? -16.626 11.860 -6.898 1.00 11.17 190 THR A N 1
ATOM 1490 C CA . THR A 1 193 ? -16.409 11.983 -8.330 1.00 11.13 190 THR A CA 1
ATOM 1491 C C . THR A 1 193 ? -15.831 13.336 -8.750 1.00 10.97 190 THR A C 1
ATOM 1492 O O . THR A 1 193 ? -16.420 14.393 -8.491 1.00 11.35 190 THR A O 1
ATOM 1496 N N . GLY A 1 194 ? -14.675 13.293 -9.414 1.00 11.04 191 GLY A N 1
ATOM 1497 C CA . GLY A 1 194 ? -13.994 14.470 -9.860 1.00 11.14 191 GLY A CA 1
ATOM 1498 C C . GLY A 1 194 ? -13.175 15.226 -8.832 1.00 11.21 191 GLY A C 1
ATOM 1499 O O . GLY A 1 194 ? -12.605 16.283 -9.141 1.00 12.03 191 GLY A O 1
ATOM 1500 N N . SER A 1 195 ? -13.130 14.712 -7.607 1.00 10.89 192 SER A N 1
ATOM 1501 C CA . SER A 1 195 ? -12.397 15.380 -6.525 1.00 11.00 192 SER A CA 1
ATOM 1502 C C . SER A 1 195 ? -10.924 15.028 -6.591 1.00 10.83 192 SER A C 1
ATOM 1503 O O . SER A 1 195 ? -10.382 14.268 -5.762 1.00 10.25 192 SER A O 1
ATOM 1506 N N . THR A 1 196 ? -10.265 15.571 -7.611 1.00 11.17 193 THR A N 1
ATOM 1507 C CA . THR A 1 196 ? -8.871 15.297 -7.878 1.00 11.08 193 THR A CA 1
ATOM 1508 C C . THR A 1 196 ? -7.892 15.844 -6.852 1.00 11.31 193 THR A C 1
ATOM 1509 O O . THR A 1 196 ? -6.701 15.530 -6.892 1.00 11.28 193 THR A O 1
ATOM 1513 N N . ARG A 1 197 ? -8.395 16.641 -5.897 1.00 11.38 194 ARG A N 1
ATOM 1514 C CA . ARG A 1 197 ? -7.560 17.057 -4.778 1.00 11.38 194 ARG A CA 1
ATOM 1515 C C . ARG A 1 197 ? -7.174 15.851 -3.929 1.00 10.99 194 ARG A C 1
ATOM 1516 O O . ARG A 1 197 ? -6.233 15.953 -3.135 1.00 11.30 194 ARG A O 1
ATOM 1524 N N . MET A 1 198 ? -7.897 14.738 -4.063 1.00 10.95 195 MET A N 1
ATOM 1525 C CA . MET A 1 198 ? -7.714 13.547 -3.232 1.00 11.54 195 MET A CA 1
ATOM 1526 C C . MET A 1 198 ? -6.577 12.668 -3.742 1.00 11.17 195 MET A C 1
ATOM 1527 O O . MET A 1 198 ? -5.405 13.035 -3.571 1.00 11.43 195 MET A O 1
ATOM 1532 N N . LYS A 1 199 ? -6.845 11.533 -4.375 1.00 10.53 196 LYS A N 1
ATOM 1533 C CA . LYS A 1 199 ? -5.752 10.666 -4.827 1.00 10.84 196 LYS A CA 1
ATOM 1534 C C . LYS A 1 199 ? -4.800 11.351 -5.793 1.00 11.05 196 LYS A C 1
ATOM 1535 O O . LYS A 1 199 ? -3.594 11.181 -5.700 1.00 10.68 196 LYS A O 1
ATOM 1541 N N . SER A 1 200 ? -5.339 12.083 -6.759 1.00 11.17 197 SER A N 1
ATOM 1542 C CA . SER A 1 200 ? -4.478 12.735 -7.744 1.00 11.61 197 SER A CA 1
ATOM 1543 C C . SER A 1 200 ? -3.542 13.742 -7.098 1.00 11.07 197 SER A C 1
ATOM 1544 O O . SER A 1 200 ? -2.347 13.828 -7.433 1.00 10.89 197 SER A O 1
ATOM 1547 N N . GLY A 1 201 ? -4.078 14.487 -6.132 1.00 10.08 198 GLY A N 1
ATOM 1548 C CA . GLY A 1 201 ? -3.259 15.454 -5.392 1.00 9.83 198 GLY A CA 1
ATOM 1549 C C . GLY A 1 201 ? -2.191 14.748 -4.596 1.00 9.56 198 GLY A C 1
ATOM 1550 O O . GLY A 1 201 ? -1.064 15.210 -4.504 1.00 9.81 198 GLY A O 1
ATOM 1551 N N . THR A 1 202 ? -2.558 13.625 -3.955 1.00 9.48 199 THR A N 1
ATOM 1552 C CA . THR A 1 202 ? -1.564 12.850 -3.211 1.00 9.60 199 THR A CA 1
ATOM 1553 C C . THR A 1 202 ? -0.456 12.389 -4.166 1.00 9.45 199 THR A C 1
ATOM 1554 O O . THR A 1 202 ? 0.748 12.477 -3.846 1.00 9.12 199 THR A O 1
ATOM 1558 N N . ALA A 1 203 ? -0.850 11.898 -5.344 1.00 9.42 200 ALA A N 1
ATOM 1559 C CA . ALA A 1 203 ? 0.151 11.443 -6.301 1.00 9.79 200 ALA A CA 1
ATOM 1560 C C . ALA A 1 203 ? 1.089 12.579 -6.687 1.00 9.83 200 ALA A C 1
ATOM 1561 O O . ALA A 1 203 ? 2.288 12.388 -6.783 1.00 9.96 200 ALA A O 1
ATOM 1563 N N . GLN A 1 204 ? 0.533 13.752 -6.957 1.00 10.06 201 GLN A N 1
ATOM 1564 C CA . GLN A 1 204 ? 1.323 14.914 -7.304 1.00 10.46 201 GLN A CA 1
ATOM 1565 C C . GLN A 1 204 ? 2.330 15.248 -6.210 1.00 10.05 201 GLN A C 1
ATOM 1566 O O . GLN A 1 204 ? 3.510 15.519 -6.506 1.00 9.83 201 GLN A O 1
ATOM 1572 N N . LYS A 1 205 ? 1.896 15.214 -4.957 1.00 9.48 202 LYS A N 1
ATOM 1573 C CA . LYS A 1 205 ? 2.780 15.490 -3.852 1.00 9.90 202 LYS A CA 1
ATOM 1574 C C . LYS A 1 205 ? 3.922 14.479 -3.835 1.00 9.84 202 LYS A C 1
ATOM 1575 O O . LYS A 1 205 ? 5.095 14.868 -3.651 1.00 9.84 202 LYS A O 1
ATOM 1581 N N . LEU A 1 206 ? 3.606 13.186 -3.946 1.00 9.64 203 LEU A N 1
ATOM 1582 C CA . LEU A 1 206 ? 4.648 12.144 -3.911 1.00 10.35 203 LEU A CA 1
ATOM 1583 C C . LEU A 1 206 ? 5.663 12.381 -5.037 1.00 9.84 203 LEU A C 1
ATOM 1584 O O . LEU A 1 206 ? 6.869 12.289 -4.833 1.00 9.91 203 LEU A O 1
ATOM 1589 N N . VAL A 1 207 ? 5.176 12.689 -6.232 1.00 9.76 204 VAL A N 1
ATOM 1590 C CA . VAL A 1 207 ? 6.084 12.927 -7.352 1.00 10.02 204 VAL A CA 1
ATOM 1591 C C . VAL A 1 207 ? 6.965 14.174 -7.099 1.00 10.06 204 VAL A C 1
ATOM 1592 O O . VAL A 1 207 ? 8.174 14.103 -7.302 1.00 10.57 204 VAL A O 1
ATOM 1596 N N . LEU A 1 208 ? 6.380 15.283 -6.631 1.00 10.15 205 LEU A N 1
ATOM 1597 C CA . LEU A 1 208 ? 7.185 16.507 -6.395 1.00 10.48 205 LEU A CA 1
ATOM 1598 C C . LEU A 1 208 ? 8.263 16.223 -5.331 1.00 10.36 205 LEU A C 1
ATOM 1599 O O . LEU A 1 208 ? 9.432 16.562 -5.499 1.00 10.69 205 LEU A O 1
ATOM 1604 N N . ASN A 1 209 ? 7.891 15.517 -4.262 1.00 10.27 206 ASN A N 1
ATOM 1605 C CA . ASN A 1 209 ? 8.868 15.213 -3.214 1.00 10.98 206 ASN A CA 1
ATOM 1606 C C . ASN A 1 209 ? 9.988 14.348 -3.738 1.00 10.87 206 ASN A C 1
ATOM 1607 O O . ASN A 1 209 ? 11.161 14.495 -3.323 1.00 11.59 206 ASN A O 1
ATOM 1612 N N . MET A 1 210 ? 9.657 13.425 -4.638 1.00 10.59 207 MET A N 1
ATOM 1613 C CA . MET A 1 210 ? 10.681 12.582 -5.309 1.00 11.24 207 MET A CA 1
ATOM 1614 C C . MET A 1 210 ? 11.597 13.431 -6.207 1.00 11.44 207 MET A C 1
ATOM 1615 O O . MET A 1 210 ? 12.832 13.214 -6.244 1.00 11.78 207 MET A O 1
ATOM 1620 N N A LEU A 1 211 ? 11.016 14.382 -6.936 0.70 11.48 208 LEU A N 1
ATOM 1621 N N B LEU A 1 211 ? 11.003 14.367 -6.926 0.30 11.37 208 LEU A N 1
ATOM 1622 C CA A LEU A 1 211 ? 11.789 15.228 -7.849 0.70 12.39 208 LEU A CA 1
ATOM 1623 C CA B LEU A 1 211 ? 11.740 15.190 -7.855 0.30 11.84 208 LEU A CA 1
ATOM 1624 C C A LEU A 1 211 ? 12.765 16.098 -7.090 0.70 12.16 208 LEU A C 1
ATOM 1625 C C B LEU A 1 211 ? 12.726 16.134 -7.145 0.30 11.94 208 LEU A C 1
ATOM 1626 O O A LEU A 1 211 ? 13.964 16.094 -7.378 0.70 12.57 208 LEU A O 1
ATOM 1627 O O B LEU A 1 211 ? 13.903 16.188 -7.518 0.30 12.32 208 LEU A O 1
ATOM 1636 N N . SER A 1 212 ? 12.271 16.862 -6.122 1.00 11.83 209 SER A N 1
ATOM 1637 C CA . SER A 1 212 ? 13.166 17.776 -5.386 1.00 12.45 209 SER A CA 1
ATOM 1638 C C . SER A 1 212 ? 14.151 16.982 -4.554 1.00 11.77 209 SER A C 1
ATOM 1639 O O . SER A 1 212 ? 15.345 17.298 -4.550 1.00 13.06 209 SER A O 1
ATOM 1642 N N . THR A 1 213 ? 13.701 15.954 -3.822 1.00 11.44 210 THR A N 1
ATOM 1643 C CA . THR A 1 213 ? 14.671 15.191 -2.990 1.00 11.98 210 THR A CA 1
ATOM 1644 C C . THR A 1 213 ? 15.717 14.488 -3.870 1.00 12.24 210 THR A C 1
ATOM 1645 O O . THR A 1 213 ? 16.942 14.532 -3.575 1.00 12.53 210 THR A O 1
ATOM 1649 N N . GLY A 1 214 ? 15.264 13.839 -4.928 1.00 12.24 211 GLY A N 1
ATOM 1650 C CA . GLY A 1 214 ? 16.144 13.132 -5.838 1.00 12.78 211 GLY A CA 1
ATOM 1651 C C . GLY A 1 214 ? 17.169 14.069 -6.446 1.00 13.06 211 GLY A C 1
ATOM 1652 O O . GLY A 1 214 ? 18.359 13.775 -6.434 1.00 13.32 211 GLY A O 1
ATOM 1653 N N . ALA A 1 215 ? 16.739 15.223 -6.937 1.00 12.77 212 ALA A N 1
ATOM 1654 C CA . ALA A 1 215 ? 17.677 16.135 -7.578 1.00 13.56 212 ALA A CA 1
ATOM 1655 C C . ALA A 1 215 ? 18.659 16.703 -6.567 1.00 13.33 212 ALA A C 1
ATOM 1656 O O . ALA A 1 215 ? 19.872 16.758 -6.835 1.00 15.01 212 ALA A O 1
ATOM 1658 N N . MET A 1 216 ? 18.164 17.087 -5.392 1.00 12.51 213 MET A N 1
ATOM 1659 C CA . MET A 1 216 ? 19.049 17.697 -4.406 1.00 12.63 213 MET A CA 1
ATOM 1660 C C . MET A 1 216 ? 20.051 16.684 -3.869 1.00 12.91 213 MET A C 1
ATOM 1661 O O . MET A 1 216 ? 21.223 17.040 -3.596 1.00 13.03 213 MET A O 1
ATOM 1666 N N . VAL A 1 217 ? 19.652 15.420 -3.725 1.00 12.38 214 VAL A N 1
ATOM 1667 C CA . VAL A 1 217 ? 20.629 14.396 -3.292 1.00 13.36 214 VAL A CA 1
ATOM 1668 C C . VAL A 1 217 ? 21.736 14.263 -4.377 1.00 14.19 214 VAL A C 1
ATOM 1669 O O . VAL A 1 217 ? 22.948 14.214 -4.072 1.00 14.48 214 VAL A O 1
ATOM 1673 N N . LYS A 1 218 ? 21.337 14.256 -5.653 1.00 15.19 215 LYS A N 1
ATOM 1674 C CA . LYS A 1 218 ? 22.295 14.140 -6.744 1.00 17.62 215 LYS A CA 1
ATOM 1675 C C . LYS A 1 218 ? 23.251 15.309 -6.786 1.00 18.10 215 LYS A C 1
ATOM 1676 O O . LYS A 1 218 ? 24.409 15.128 -7.128 1.00 18.25 215 LYS A O 1
ATOM 1682 N N . LEU A 1 219 ? 22.766 16.484 -6.378 1.00 16.70 216 LEU A N 1
ATOM 1683 C CA . LEU A 1 219 ? 23.539 17.726 -6.341 1.00 17.20 216 LEU A CA 1
ATOM 1684 C C . LEU A 1 219 ? 24.439 17.885 -5.102 1.00 16.03 216 LEU A C 1
ATOM 1685 O O . LEU A 1 219 ? 25.163 18.885 -4.958 1.00 17.64 216 LEU A O 1
ATOM 1690 N N . GLY A 1 220 ? 24.440 16.901 -4.228 1.00 15.29 217 GLY A N 1
ATOM 1691 C CA . GLY A 1 220 ? 25.351 16.934 -3.075 1.00 15.63 217 GLY A CA 1
ATOM 1692 C C . GLY A 1 220 ? 24.808 17.633 -1.852 1.00 15.68 217 GLY A C 1
ATOM 1693 O O . GLY A 1 220 ? 25.562 18.000 -0.941 1.00 16.28 217 GLY A O 1
ATOM 1694 N N . LYS A 1 221 ? 23.488 17.812 -1.807 1.00 14.96 218 LYS A N 1
ATOM 1695 C CA . LYS A 1 221 ? 22.863 18.537 -0.685 1.00 14.78 218 LYS A CA 1
ATOM 1696 C C . LYS A 1 221 ? 22.452 17.656 0.488 1.00 15.03 218 LYS A C 1
ATOM 1697 O O . LYS A 1 221 ? 21.772 18.128 1.404 1.00 15.42 218 LYS A O 1
ATOM 1703 N N . VAL A 1 222 ? 22.900 16.410 0.488 1.00 15.56 219 VAL A N 1
ATOM 1704 C CA . VAL A 1 222 ? 22.658 15.444 1.539 1.00 16.68 219 VAL A CA 1
ATOM 1705 C C . VAL A 1 222 ? 23.998 14.697 1.770 1.00 18.24 219 VAL A C 1
ATOM 1706 O O . VAL A 1 222 ? 24.960 14.829 0.979 1.00 23.40 219 VAL A O 1
ATOM 1710 N N . TYR A 1 223 ? 24.130 14.015 2.881 1.00 15.75 220 TYR A N 1
ATOM 1711 C CA . TYR A 1 223 ? 25.306 13.171 3.109 1.00 16.43 220 TYR A CA 1
ATOM 1712 C C . TYR A 1 223 ? 24.722 11.990 3.856 1.00 14.39 220 TYR A C 1
ATOM 1713 O O . TYR A 1 223 ? 24.074 12.176 4.888 1.00 12.71 220 TYR A O 1
ATOM 1722 N N . GLN A 1 224 ? 24.962 10.783 3.349 1.00 14.33 221 GLN A N 1
ATOM 1723 C CA . GLN A 1 224 ? 24.331 9.558 3.852 1.00 13.77 221 GLN A CA 1
ATOM 1724 C C . GLN A 1 224 ? 22.830 9.872 3.710 1.00 13.36 221 GLN A C 1
ATOM 1725 O O . GLN A 1 224 ? 22.369 10.221 2.603 1.00 13.94 221 GLN A O 1
ATOM 1731 N N . ASN A 1 225 ? 22.054 9.684 4.781 1.00 12.26 222 ASN A N 1
ATOM 1732 C CA . ASN A 1 225 ? 20.630 10.108 4.807 1.00 11.51 222 ASN A CA 1
ATOM 1733 C C . ASN A 1 225 ? 20.440 11.272 5.796 1.00 11.27 222 ASN A C 1
ATOM 1734 O O . ASN A 1 225 ? 19.391 11.424 6.437 1.00 11.15 222 ASN A O 1
ATOM 1739 N N . LEU A 1 226 ? 21.468 12.087 5.901 1.00 11.82 223 LEU A N 1
ATOM 1740 C CA . LEU A 1 226 ? 21.466 13.244 6.806 1.00 11.83 223 LEU A CA 1
ATOM 1741 C C . LEU A 1 226 ? 21.326 14.571 6.050 1.00 11.73 223 LEU A C 1
ATOM 1742 O O . LEU A 1 226 ? 21.898 14.766 4.984 1.00 12.13 223 LEU A O 1
ATOM 1747 N N . MET A 1 227 ? 20.562 15.478 6.635 1.00 11.58 224 MET A N 1
ATOM 1748 C CA . MET A 1 227 ? 20.229 16.775 6.029 1.00 11.81 224 MET A CA 1
ATOM 1749 C C . MET A 1 227 ? 21.368 17.790 6.256 1.00 12.87 224 MET A C 1
ATOM 1750 O O . MET A 1 227 ? 21.173 18.806 6.947 1.00 12.24 224 MET A O 1
ATOM 1755 N N . VAL A 1 228 ? 22.549 17.523 5.684 1.00 12.95 225 VAL A N 1
ATOM 1756 C CA . VAL A 1 228 ? 23.733 18.372 5.918 1.00 13.68 225 VAL A CA 1
ATOM 1757 C C . VAL A 1 228 ? 23.680 19.789 5.400 1.00 13.69 225 VAL A C 1
ATOM 1758 O O . VAL A 1 228 ? 24.554 20.601 5.763 1.00 15.13 225 VAL A O 1
ATOM 1762 N N . ASP A 1 229 ? 22.698 20.122 4.548 1.00 13.23 226 ASP A N 1
ATOM 1763 C CA . ASP A 1 229 ? 22.551 21.468 4.043 1.00 13.76 226 ASP A CA 1
ATOM 1764 C C . ASP A 1 229 ? 21.329 22.187 4.647 1.00 12.41 226 ASP A C 1
ATOM 1765 O O . ASP A 1 229 ? 20.927 23.220 4.157 1.00 13.35 226 ASP A O 1
ATOM 1770 N N . VAL A 1 230 ? 20.819 21.663 5.758 1.00 11.51 227 VAL A N 1
ATOM 1771 C CA . VAL A 1 230 ? 19.764 22.326 6.505 1.00 11.61 227 VAL A CA 1
ATOM 1772 C C . VAL A 1 230 ? 20.142 23.793 6.744 1.00 12.18 227 VAL A C 1
ATOM 1773 O O . VAL A 1 230 ? 21.306 24.113 7.082 1.00 12.33 227 VAL A O 1
ATOM 1777 N N . LYS A 1 231 ? 19.153 24.690 6.610 1.00 12.46 228 LYS A N 1
ATOM 1778 C CA . LYS A 1 231 ? 19.325 26.123 6.878 1.00 14.17 228 LYS A CA 1
ATOM 1779 C C . LYS A 1 231 ? 18.594 26.306 8.209 1.00 13.73 228 LYS A C 1
ATOM 1780 O O . LYS A 1 231 ? 17.341 26.408 8.274 1.00 15.55 228 LYS A O 1
ATOM 1786 N N . ALA A 1 232 ? 19.366 26.328 9.279 1.00 12.93 229 ALA A N 1
ATOM 1787 C CA . ALA A 1 232 ? 18.801 26.277 10.627 1.00 12.51 229 ALA A CA 1
ATOM 1788 C C . ALA A 1 232 ? 18.498 27.652 11.242 1.00 12.67 229 ALA A C 1
ATOM 1789 O O . ALA A 1 232 ? 19.401 28.348 11.675 1.00 12.60 229 ALA A O 1
ATOM 1791 N N . THR A 1 233 ? 17.210 28.011 11.262 1.00 11.78 230 THR A N 1
ATOM 1792 C CA . THR A 1 233 ? 16.750 29.295 11.752 1.00 12.60 230 THR A CA 1
ATOM 1793 C C . THR A 1 233 ? 15.678 29.178 12.843 1.00 11.82 230 THR A C 1
ATOM 1794 O O . THR A 1 233 ? 14.975 30.168 13.152 1.00 12.07 230 THR A O 1
ATOM 1798 N N . ASN A 1 234 ? 15.609 28.021 13.486 1.00 11.21 231 ASN A N 1
ATOM 1799 C CA . ASN A 1 234 ? 14.724 27.838 14.620 1.00 10.93 231 ASN A CA 1
ATOM 1800 C C . ASN A 1 234 ? 15.293 26.800 15.573 1.00 10.98 231 ASN A C 1
ATOM 1801 O O . ASN A 1 234 ? 16.361 26.215 15.318 1.00 10.92 231 ASN A O 1
ATOM 1806 N N . VAL A 1 235 ? 14.605 26.580 16.676 1.00 10.99 232 VAL A N 1
ATOM 1807 C CA . VAL A 1 235 ? 15.131 25.661 17.689 1.00 11.07 232 VAL A CA 1
ATOM 1808 C C . VAL A 1 235 ? 15.324 24.244 17.143 1.00 10.52 232 VAL A C 1
ATOM 1809 O O . VAL A 1 235 ? 16.419 23.634 17.295 1.00 11.23 232 VAL A O 1
ATOM 1813 N N . LYS A 1 236 ? 14.262 23.704 16.527 1.00 10.71 233 LYS A N 1
ATOM 1814 C CA . LYS A 1 236 ? 14.335 22.325 16.053 1.00 11.05 233 LYS A CA 1
ATOM 1815 C C . LYS A 1 236 ? 15.442 22.116 15.019 1.00 10.91 233 LYS A C 1
ATOM 1816 O O . LYS A 1 236 ? 16.165 21.106 15.083 1.00 10.97 233 LYS A O 1
ATOM 1822 N N . LEU A 1 237 ? 15.544 23.018 14.046 1.00 10.38 234 LEU A N 1
ATOM 1823 C CA . LEU A 1 237 ? 16.519 22.872 12.982 1.00 10.24 234 LEU A CA 1
ATOM 1824 C C . LEU A 1 237 ? 17.968 23.014 13.483 1.00 10.10 234 LEU A C 1
ATOM 1825 O O . LEU A 1 237 ? 18.867 22.303 13.003 1.00 9.60 234 LEU A O 1
ATOM 1830 N N . VAL A 1 238 ? 18.201 23.955 14.407 1.00 10.07 235 VAL A N 1
ATOM 1831 C CA . VAL A 1 238 ? 19.560 24.124 14.932 1.00 10.41 235 VAL A CA 1
ATOM 1832 C C . VAL A 1 238 ? 19.921 22.913 15.795 1.00 10.56 235 VAL A C 1
ATOM 1833 O O . VAL A 1 238 ? 21.066 22.428 15.718 1.00 10.26 235 VAL A O 1
ATOM 1837 N N . ASP A 1 239 ? 18.956 22.374 16.540 1.00 11.06 236 ASP A N 1
ATOM 1838 C CA . ASP A 1 239 ? 19.208 21.185 17.327 1.00 12.11 236 ASP A CA 1
ATOM 1839 C C . ASP A 1 239 ? 19.542 20.020 16.394 1.00 11.52 236 ASP A C 1
ATOM 1840 O O . ASP A 1 239 ? 20.480 19.257 16.652 1.00 11.09 236 ASP A O 1
ATOM 1845 N N . ARG A 1 240 ? 18.809 19.894 15.297 1.00 10.63 237 ARG A N 1
ATOM 1846 C CA . ARG A 1 240 ? 19.086 18.855 14.291 1.00 10.78 237 ARG A CA 1
ATOM 1847 C C . ARG A 1 240 ? 20.483 19.030 13.706 1.00 10.25 237 ARG A C 1
ATOM 1848 O O . ARG A 1 240 ? 21.219 18.066 13.549 1.00 10.08 237 ARG A O 1
ATOM 1856 N N . ALA A 1 241 ? 20.854 20.270 13.373 1.00 10.07 238 ALA A N 1
ATOM 1857 C CA . ALA A 1 241 ? 22.206 20.568 12.864 1.00 10.13 238 ALA A CA 1
ATOM 1858 C C . ALA A 1 241 ? 23.290 20.046 13.835 1.00 10.18 238 ALA A C 1
ATOM 1859 O O . ALA A 1 241 ? 24.251 19.389 13.404 1.00 9.73 238 ALA A O 1
ATOM 1861 N N . CYS A 1 242 ? 23.114 20.288 15.116 1.00 10.34 239 CYS A N 1
ATOM 1862 C CA . CYS A 1 242 ? 24.050 19.792 16.102 1.00 11.08 239 CYS A CA 1
ATOM 1863 C C . CYS A 1 242 ? 24.099 18.284 16.108 1.00 11.18 239 CYS A C 1
ATOM 1864 O O . CYS A 1 242 ? 25.202 17.706 16.139 1.00 11.17 239 CYS A O 1
ATOM 1867 N N . ARG A 1 243 ? 22.927 17.650 16.083 1.00 10.83 240 ARG A N 1
ATOM 1868 C CA . ARG A 1 243 ? 22.863 16.185 16.085 1.00 12.00 240 ARG A CA 1
ATOM 1869 C C . ARG A 1 243 ? 23.448 15.585 14.840 1.00 12.22 240 ARG A C 1
ATOM 1870 O O . ARG A 1 243 ? 24.027 14.494 14.913 1.00 13.33 240 ARG A O 1
ATOM 1878 N N . ILE A 1 244 ? 23.320 16.269 13.694 1.00 12.02 241 ILE A N 1
ATOM 1879 C CA . ILE A 1 244 ? 23.906 15.759 12.462 1.00 11.80 241 ILE A CA 1
ATOM 1880 C C . ILE A 1 244 ? 25.427 15.750 12.581 1.00 11.78 241 ILE A C 1
ATOM 1881 O O . ILE A 1 244 ? 26.095 14.795 12.216 1.00 11.96 241 ILE A O 1
ATOM 1886 N N . VAL A 1 245 ? 25.999 16.843 13.087 1.00 10.99 242 VAL A N 1
ATOM 1887 C CA . VAL A 1 245 ? 27.434 16.900 13.226 1.00 11.37 242 VAL A CA 1
ATOM 1888 C C . VAL A 1 245 ? 27.916 15.761 14.129 1.00 11.83 242 VAL A C 1
ATOM 1889 O O . VAL A 1 245 ? 28.919 15.088 13.827 1.00 12.78 242 VAL A O 1
ATOM 1893 N N . VAL A 1 246 ? 27.225 15.528 15.232 1.00 12.03 243 VAL A N 1
ATOM 1894 C CA . VAL A 1 246 ? 27.639 14.451 16.152 1.00 12.99 243 VAL A CA 1
ATOM 1895 C C . VAL A 1 246 ? 27.480 13.107 15.429 1.00 14.20 243 VAL A C 1
ATOM 1896 O O . VAL A 1 246 ? 28.373 12.239 15.482 1.00 14.88 243 VAL A O 1
ATOM 1900 N N . GLU A 1 247 ? 26.357 12.905 14.753 1.00 14.28 244 GLU A N 1
ATOM 1901 C CA . GLU A 1 247 ? 26.139 11.631 14.031 1.00 15.97 244 GLU A CA 1
ATOM 1902 C C . GLU A 1 247 ? 27.217 11.325 12.999 1.00 15.78 244 GLU A C 1
ATOM 1903 O O . GLU A 1 247 ? 27.632 10.147 12.836 1.00 18.15 244 GLU A O 1
ATOM 1909 N N A ALA A 1 248 ? 27.698 12.363 12.311 0.60 15.58 245 ALA A N 1
ATOM 1910 N N B ALA A 1 248 ? 27.743 12.338 12.342 0.40 14.13 245 ALA A N 1
ATOM 1911 C CA A ALA A 1 248 ? 28.663 12.259 11.182 0.60 15.96 245 ALA A CA 1
ATOM 1912 C CA B ALA A 1 248 ? 28.770 12.108 11.348 0.40 13.58 245 ALA A CA 1
ATOM 1913 C C A ALA A 1 248 ? 30.165 12.274 11.498 0.60 16.32 245 ALA A C 1
ATOM 1914 C C B ALA A 1 248 ? 30.162 11.969 11.959 0.40 13.07 245 ALA A C 1
ATOM 1915 O O A ALA A 1 248 ? 30.988 11.901 10.643 0.60 17.15 245 ALA A O 1
ATOM 1916 O O B ALA A 1 248 ? 31.084 11.548 11.268 0.40 13.83 245 ALA A O 1
ATOM 1919 N N A THR A 1 249 ? 30.521 12.773 12.680 0.60 16.40 246 THR A N 1
ATOM 1920 N N B THR A 1 249 ? 30.317 12.279 13.248 0.40 12.01 246 THR A N 1
ATOM 1921 C CA A THR A 1 249 ? 31.923 12.895 13.070 0.60 16.40 246 THR A CA 1
ATOM 1922 C CA B THR A 1 249 ? 31.670 12.347 13.812 0.40 11.93 246 THR A CA 1
ATOM 1923 C C A THR A 1 249 ? 32.297 11.949 14.182 0.60 16.83 246 THR A C 1
ATOM 1924 C C B THR A 1 249 ? 31.974 11.722 15.169 0.40 11.81 246 THR A C 1
ATOM 1925 O O A THR A 1 249 ? 33.461 11.588 14.315 0.60 16.49 246 THR A O 1
ATOM 1926 O O B THR A 1 249 ? 33.133 11.419 15.463 0.40 11.86 246 THR A O 1
ATOM 1933 N N A GLY A 1 250 ? 31.323 11.599 15.014 0.60 16.94 247 GLY A N 1
ATOM 1934 N N B GLY A 1 250 ? 30.965 11.607 16.017 0.40 11.47 247 GLY A N 1
ATOM 1935 C CA A GLY A 1 250 ? 31.577 10.818 16.200 0.60 17.72 247 GLY A CA 1
ATOM 1936 C CA B GLY A 1 250 ? 31.185 11.102 17.366 0.40 11.46 247 GLY A CA 1
ATOM 1937 C C A GLY A 1 250 ? 32.222 11.672 17.271 0.60 18.37 247 GLY A C 1
ATOM 1938 C C B GLY A 1 250 ? 31.857 12.133 18.264 0.40 11.32 247 GLY A C 1
ATOM 1939 O O A GLY A 1 250 ? 32.888 11.155 18.165 0.60 20.62 247 GLY A O 1
ATOM 1940 O O B GLY A 1 250 ? 32.392 11.779 19.301 0.40 11.10 247 GLY A O 1
ATOM 1941 N N A ALA A 1 251 ? 32.087 12.996 17.154 0.60 17.11 248 ALA A N 1
ATOM 1942 N N B ALA A 1 251 ? 31.829 13.406 17.852 0.40 11.22 248 ALA A N 1
ATOM 1943 C CA A ALA A 1 251 ? 32.642 13.913 18.151 0.60 17.27 248 ALA A CA 1
ATOM 1944 C CA B ALA A 1 251 ? 32.449 14.515 18.610 0.40 11.34 248 ALA A CA 1
ATOM 1945 C C A ALA A 1 251 ? 31.522 14.423 19.059 0.60 17.08 248 ALA A C 1
ATOM 1946 C C B ALA A 1 251 ? 31.735 14.809 19.917 0.40 11.40 248 ALA A C 1
ATOM 1947 O O A ALA A 1 251 ? 30.335 14.337 18.715 0.60 17.35 248 ALA A O 1
ATOM 1948 O O B ALA A 1 251 ? 30.565 14.517 20.065 0.40 11.22 248 ALA A O 1
ATOM 1951 N N A SER A 1 252 ? 31.914 14.911 20.231 0.60 17.03 249 SER A N 1
ATOM 1952 N N B SER A 1 252 ? 32.450 15.426 20.854 0.40 12.22 249 SER A N 1
ATOM 1953 C CA A SER A 1 252 ? 30.985 15.465 21.231 0.60 17.37 249 SER A CA 1
ATOM 1954 C CA B SER A 1 252 ? 31.857 15.832 22.104 0.40 12.42 249 SER A CA 1
ATOM 1955 C C A SER A 1 252 ? 30.130 16.608 20.684 0.60 16.68 249 SER A C 1
ATOM 1956 C C B SER A 1 252 ? 30.915 17.019 21.837 0.40 13.11 249 SER A C 1
ATOM 1957 O O A SER A 1 252 ? 30.585 17.416 19.872 0.60 15.77 249 SER A O 1
ATOM 1958 O O B SER A 1 252 ? 31.028 17.691 20.802 0.40 12.21 249 SER A O 1
ATOM 1963 N N A ARG A 1 253 ? 28.913 16.702 21.184 0.60 16.57 250 ARG A N 1
ATOM 1964 N N B ARG A 1 253 ? 29.980 17.253 22.746 0.40 13.81 250 ARG A N 1
ATOM 1965 C CA A ARG A 1 253 ? 28.047 17.793 20.774 0.60 16.33 250 ARG A CA 1
ATOM 1966 C CA B ARG A 1 253 ? 29.037 18.360 22.621 0.40 14.48 250 ARG A CA 1
ATOM 1967 C C A ARG A 1 253 ? 28.698 19.133 21.137 0.60 16.27 250 ARG A C 1
ATOM 1968 C C B ARG A 1 253 ? 29.739 19.723 22.500 0.40 14.13 250 ARG A C 1
ATOM 1969 O O A ARG A 1 253 ? 28.491 20.120 20.449 0.60 15.11 250 ARG A O 1
ATOM 1970 O O B ARG A 1 253 ? 29.350 20.571 21.682 0.40 13.36 250 ARG A O 1
ATOM 1985 N N A VAL A 1 254 ? 29.526 19.166 22.179 0.60 16.71 251 VAL A N 1
ATOM 1986 N N B VAL A 1 254 ? 30.756 19.954 23.327 0.40 14.45 251 VAL A N 1
ATOM 1987 C CA A VAL A 1 254 ? 30.237 20.404 22.517 0.60 18.04 251 VAL A CA 1
ATOM 1988 C CA B VAL A 1 254 ? 31.510 21.209 23.246 0.40 14.16 251 VAL A CA 1
ATOM 1989 C C A VAL A 1 254 ? 31.193 20.884 21.401 0.60 18.23 251 VAL A C 1
ATOM 1990 C C B VAL A 1 254 ? 32.097 21.394 21.848 0.40 14.30 251 VAL A C 1
ATOM 1991 O O A VAL A 1 254 ? 31.166 22.082 21.028 0.60 17.08 251 VAL A O 1
ATOM 1992 O O B VAL A 1 254 ? 32.061 22.474 21.264 0.40 13.54 251 VAL A O 1
ATOM 1999 N N A GLU A 1 255 ? 32.056 19.983 20.901 0.70 18.47 252 GLU A N 1
ATOM 2000 N N B GLU A 1 255 ? 32.587 20.296 21.278 0.30 14.47 252 GLU A N 1
ATOM 2001 C CA A GLU A 1 255 ? 33.018 20.308 19.827 0.70 18.83 252 GLU A CA 1
ATOM 2002 C CA B GLU A 1 255 ? 33.138 20.269 19.908 0.30 15.46 252 GLU A CA 1
ATOM 2003 C C A GLU A 1 255 ? 32.139 20.633 18.675 0.70 17.35 252 GLU A C 1
ATOM 2004 C C B GLU A 1 255 ? 32.141 20.654 18.766 0.30 15.49 252 GLU A C 1
ATOM 2005 O O A GLU A 1 255 ? 32.416 21.530 17.863 0.70 15.52 252 GLU A O 1
ATOM 2006 O O B GLU A 1 255 ? 32.396 21.612 18.030 0.30 15.10 252 GLU A O 1
ATOM 2017 N N . ALA A 1 256 ? 31.029 19.925 18.607 1.00 15.65 253 ALA A N 1
ATOM 2018 C CA . ALA A 1 256 ? 30.073 20.169 17.568 1.00 16.71 253 ALA A CA 1
ATOM 2019 C C . ALA A 1 256 ? 29.453 21.568 17.636 1.00 15.36 253 ALA A C 1
ATOM 2020 O O . ALA A 1 256 ? 29.336 22.258 16.637 1.00 14.58 253 ALA A O 1
ATOM 2022 N N . GLU A 1 257 ? 29.042 21.972 18.837 1.00 15.27 254 GLU A N 1
ATOM 2023 C CA . GLU A 1 257 ? 28.388 23.274 18.995 1.00 15.71 254 GLU A CA 1
ATOM 2024 C C . GLU A 1 257 ? 29.387 24.397 18.739 1.00 13.70 254 GLU A C 1
ATOM 2025 O O . GLU A 1 257 ? 29.053 25.416 18.116 1.00 12.99 254 GLU A O 1
ATOM 2031 N N . ASN A 1 258 ? 30.605 24.235 19.211 1.00 13.32 255 ASN A N 1
ATOM 2032 C CA . ASN A 1 258 ? 31.611 25.287 18.959 1.00 12.34 255 ASN A CA 1
ATOM 2033 C C . ASN A 1 258 ? 31.920 25.436 17.470 1.00 12.40 255 ASN A C 1
ATOM 2034 O O . ASN A 1 258 ? 31.989 26.559 16.958 1.00 12.34 255 ASN A O 1
ATOM 2039 N N . ALA A 1 259 ? 32.052 24.323 16.756 1.00 11.88 256 ALA A N 1
ATOM 2040 C CA . ALA A 1 259 ? 32.285 24.390 15.307 1.00 12.09 256 ALA A CA 1
ATOM 2041 C C . ALA A 1 259 ? 31.097 25.004 14.558 1.00 11.66 256 ALA A C 1
ATOM 2042 O O . ALA A 1 259 ? 31.279 25.875 13.710 1.00 12.02 256 ALA A O 1
ATOM 2044 N N . LEU A 1 260 ? 29.880 24.547 14.861 1.00 11.90 257 LEU A N 1
ATOM 2045 C CA . LEU A 1 260 ? 28.694 25.131 14.238 1.00 11.74 257 LEU A CA 1
ATOM 2046 C C . LEU A 1 260 ? 28.547 26.616 14.510 1.00 11.71 257 LEU A C 1
ATOM 2047 O O . LEU A 1 260 ? 28.105 27.375 13.655 1.00 11.20 257 LEU A O 1
ATOM 2052 N N . SER A 1 261 ? 28.900 27.056 15.711 1.00 11.13 258 SER A N 1
ATOM 2053 C CA . SER A 1 261 ? 28.801 28.479 15.976 1.00 12.14 258 SER A CA 1
ATOM 2054 C C . SER A 1 261 ? 29.709 29.226 15.008 1.00 12.53 258 SER A C 1
ATOM 2055 O O . SER A 1 261 ? 29.327 30.253 14.461 1.00 13.00 258 SER A O 1
ATOM 2058 N N . GLN A 1 262 ? 30.905 28.691 14.771 1.00 13.04 259 GLN A N 1
ATOM 2059 C CA . GLN A 1 262 ? 31.852 29.359 13.867 1.00 14.06 259 GLN A CA 1
ATOM 2060 C C . GLN A 1 262 ? 31.462 29.351 12.397 1.00 13.91 259 GLN A C 1
ATOM 2061 O O . GLN A 1 262 ? 31.837 30.277 11.652 1.00 15.64 259 GLN A O 1
ATOM 2067 N N . THR A 1 263 ? 30.724 28.321 11.994 1.00 12.97 260 THR A N 1
ATOM 2068 C CA . THR A 1 263 ? 30.292 28.196 10.612 1.00 12.99 260 THR A CA 1
ATOM 2069 C C . THR A 1 263 ? 28.921 28.836 10.336 1.00 13.70 260 THR A C 1
ATOM 2070 O O . THR A 1 263 ? 28.344 28.620 9.250 1.00 13.83 260 THR A O 1
ATOM 2074 N N . GLU A 1 264 ? 28.381 29.615 11.284 1.00 13.78 261 GLU A N 1
ATOM 2075 C CA . GLU A 1 264 ? 27.052 30.203 11.135 1.00 15.10 261 GLU A CA 1
ATOM 2076 C C . GLU A 1 264 ? 25.999 29.104 10.957 1.00 13.26 261 GLU A C 1
ATOM 2077 O O . GLU A 1 264 ? 25.072 29.222 10.176 1.00 13.80 261 GLU A O 1
ATOM 2083 N N . PHE A 1 265 ? 26.191 28.025 11.704 1.00 11.98 262 PHE A N 1
ATOM 2084 C CA . PHE A 1 265 ? 25.283 26.868 11.777 1.00 11.44 262 PHE A CA 1
ATOM 2085 C C . PHE A 1 265 ? 25.246 26.027 10.503 1.00 12.37 262 PHE A C 1
ATOM 2086 O O . PHE A 1 265 ? 24.318 25.243 10.306 1.00 12.93 262 PHE A O 1
ATOM 2094 N N A GLU A 1 266 ? 26.264 26.175 9.657 0.50 12.37 263 GLU A N 1
ATOM 2095 N N B GLU A 1 266 ? 26.279 26.156 9.679 0.50 12.72 263 GLU A N 1
ATOM 2096 C CA A GLU A 1 266 ? 26.368 25.378 8.423 0.50 13.20 263 GLU A CA 1
ATOM 2097 C CA B GLU A 1 266 ? 26.384 25.376 8.444 0.50 13.85 263 GLU A CA 1
ATOM 2098 C C A GLU A 1 266 ? 27.049 24.068 8.778 0.50 12.64 263 GLU A C 1
ATOM 2099 C C B GLU A 1 266 ? 27.071 24.063 8.759 0.50 12.99 263 GLU A C 1
ATOM 2100 O O A GLU A 1 266 ? 28.180 24.053 9.267 0.50 12.28 263 GLU A O 1
ATOM 2101 O O B GLU A 1 266 ? 28.222 24.038 9.207 0.50 12.58 263 GLU A O 1
ATOM 2112 N N . VAL A 1 267 ? 26.337 22.972 8.527 1.00 12.76 264 VAL A N 1
ATOM 2113 C CA . VAL A 1 267 ? 26.772 21.643 8.903 1.00 12.71 264 VAL A CA 1
ATOM 2114 C C . VAL A 1 267 ? 27.972 21.088 8.130 1.00 13.11 264 VAL A C 1
ATOM 2115 O O . VAL A 1 267 ? 28.878 20.472 8.714 1.00 12.48 264 VAL A O 1
ATOM 2119 N N . LYS A 1 268 ? 27.974 21.231 6.805 1.00 13.79 265 LYS A N 1
ATOM 2120 C CA . LYS A 1 268 ? 29.060 20.659 6.028 1.00 14.64 265 LYS A CA 1
ATOM 2121 C C . LYS A 1 268 ? 30.445 21.094 6.464 1.00 13.80 265 LYS A C 1
ATOM 2122 O O . LYS A 1 268 ? 31.310 20.238 6.697 1.00 13.31 265 LYS A O 1
ATOM 2128 N N . PRO A 1 269 ? 30.713 22.413 6.531 1.00 13.81 266 PRO A N 1
ATOM 2129 C CA . PRO A 1 269 ? 32.045 22.816 6.970 1.00 13.84 266 PRO A CA 1
ATOM 2130 C C . PRO A 1 269 ? 32.367 22.413 8.406 1.00 13.63 266 PRO A C 1
ATOM 2131 O O . PRO A 1 269 ? 33.528 22.143 8.706 1.00 13.85 266 PRO A O 1
ATOM 2135 N N . ALA A 1 270 ? 31.354 22.356 9.275 1.00 12.30 267 ALA A N 1
ATOM 2136 C CA . ALA A 1 270 ? 31.580 21.933 10.669 1.00 12.09 267 ALA A CA 1
ATOM 2137 C C . ALA A 1 270 ? 32.084 20.498 10.728 1.00 12.81 267 ALA A C 1
ATOM 2138 O O . ALA A 1 270 ? 33.006 20.179 11.502 1.00 12.28 267 ALA A O 1
ATOM 2140 N N . ILE A 1 271 ? 31.482 19.631 9.912 1.00 13.13 268 ILE A N 1
ATOM 2141 C CA . ILE A 1 271 ? 31.922 18.231 9.870 1.00 13.21 268 ILE A CA 1
ATOM 2142 C C . ILE A 1 271 ? 33.383 18.152 9.426 1.00 14.63 268 ILE A C 1
ATOM 2143 O O . ILE A 1 271 ? 34.198 17.413 10.007 1.00 14.15 268 ILE A O 1
ATOM 2148 N N . LEU A 1 272 ? 33.730 18.904 8.381 1.00 15.13 269 LEU A N 1
ATOM 2149 C CA . LEU A 1 272 ? 35.108 18.894 7.907 1.00 18.04 269 LEU A CA 1
ATOM 2150 C C . LEU A 1 272 ? 36.095 19.399 8.948 1.00 18.24 269 LEU A C 1
ATOM 2151 O O . LEU A 1 272 ? 37.176 18.818 9.134 1.00 18.51 269 LEU A O 1
ATOM 2156 N N . MET A 1 273 ? 35.756 20.506 9.603 1.00 16.68 270 MET A N 1
ATOM 2157 C CA . MET A 1 273 ? 36.596 21.097 10.633 1.00 17.12 270 MET A CA 1
ATOM 2158 C C . MET A 1 273 ? 36.957 20.046 11.670 1.00 16.73 270 MET A C 1
ATOM 2159 O O . MET A 1 273 ? 38.109 19.903 12.068 1.00 17.59 270 MET A O 1
ATOM 2164 N N . ILE A 1 274 ? 35.951 19.304 12.106 1.00 15.10 271 ILE A N 1
ATOM 2165 C CA . ILE A 1 274 ? 36.122 18.304 13.150 1.00 15.61 271 ILE A CA 1
ATOM 2166 C C . ILE A 1 274 ? 36.887 17.072 12.695 1.00 16.47 271 ILE A C 1
ATOM 2167 O O . ILE A 1 274 ? 37.805 16.603 13.392 1.00 18.19 271 ILE A O 1
ATOM 2172 N N . LEU A 1 275 ? 36.523 16.540 11.546 1.00 16.72 272 LEU A N 1
ATOM 2173 C CA . LEU A 1 275 ? 37.176 15.338 11.057 1.00 18.07 272 LEU A CA 1
ATOM 2174 C C . LEU A 1 275 ? 38.582 15.579 10.544 1.00 19.57 272 LEU A C 1
ATOM 2175 O O . LEU A 1 275 ? 39.430 14.675 10.657 1.00 20.48 272 LEU A O 1
ATOM 2180 N N . LYS A 1 276 ? 38.861 16.755 10.005 1.00 19.20 273 LYS A N 1
ATOM 2181 C CA . LYS A 1 276 ? 40.214 17.032 9.464 1.00 22.05 273 LYS A CA 1
ATOM 2182 C C . LYS A 1 276 ? 41.059 17.967 10.314 1.00 22.65 273 LYS A C 1
ATOM 2183 O O . LYS A 1 276 ? 42.265 18.135 10.061 1.00 23.72 273 LYS A O 1
ATOM 2189 N N . GLY A 1 277 ? 40.462 18.586 11.315 1.00 22.04 274 GLY A N 1
ATOM 2190 C CA . GLY A 1 277 ? 41.182 19.505 12.181 1.00 22.97 274 GLY A CA 1
ATOM 2191 C C . GLY A 1 277 ? 41.635 20.757 11.466 1.00 24.40 274 GLY A C 1
ATOM 2192 O O . GLY A 1 277 ? 42.763 21.215 11.636 1.00 29.28 274 GLY A O 1
ATOM 2193 N N . VAL A 1 278 ? 40.769 21.313 10.642 1.00 21.68 275 VAL A N 1
ATOM 2194 C CA . VAL A 1 278 ? 41.053 22.515 9.881 1.00 21.41 275 VAL A CA 1
ATOM 2195 C C . VAL A 1 278 ? 40.153 23.660 10.336 1.00 21.14 275 VAL A C 1
ATOM 2196 O O . VAL A 1 278 ? 39.147 23.436 11.053 1.00 19.20 275 VAL A O 1
ATOM 2200 N N . SER A 1 279 ? 40.517 24.874 9.915 1.00 20.59 276 SER A N 1
ATOM 2201 C CA . SER A 1 279 ? 39.760 26.093 10.229 1.00 22.08 276 SER A CA 1
ATOM 2202 C C . SER A 1 279 ? 38.492 26.186 9.402 1.00 21.55 276 SER A C 1
ATOM 2203 O O . SER A 1 279 ? 38.330 25.461 8.416 1.00 19.62 276 SER A O 1
ATOM 2206 N N A VAL A 1 280 ? 37.584 27.075 9.804 0.70 22.98 277 VAL A N 1
ATOM 2207 N N B VAL A 1 280 ? 37.611 27.108 9.776 0.30 21.19 277 VAL A N 1
ATOM 2208 C CA A VAL A 1 280 ? 36.345 27.297 9.063 0.70 22.95 277 VAL A CA 1
ATOM 2209 C CA B VAL A 1 280 ? 36.361 27.295 9.058 0.30 20.74 277 VAL A CA 1
ATOM 2210 C C A VAL A 1 280 ? 36.709 27.676 7.647 0.70 22.90 277 VAL A C 1
ATOM 2211 C C B VAL A 1 280 ? 36.615 27.770 7.625 0.30 21.16 277 VAL A C 1
ATOM 2212 O O A VAL A 1 280 ? 36.183 27.159 6.680 0.70 20.30 277 VAL A O 1
ATOM 2213 O O B VAL A 1 280 ? 35.904 27.379 6.703 0.30 20.48 277 VAL A O 1
ATOM 2220 N N A GLU A 1 281 ? 37.667 28.579 7.545 0.70 23.20 278 GLU A N 1
ATOM 2221 N N B GLU A 1 281 ? 37.635 28.601 7.422 0.30 21.58 278 GLU A N 1
ATOM 2222 C CA A GLU A 1 281 ? 38.080 29.111 6.275 0.70 24.20 278 GLU A CA 1
ATOM 2223 C CA B GLU A 1 281 ? 37.936 29.059 6.069 0.30 22.18 278 GLU A CA 1
ATOM 2224 C C A GLU A 1 281 ? 38.613 28.015 5.336 0.70 22.24 278 GLU A C 1
ATOM 2225 C C B GLU A 1 281 ? 38.586 27.948 5.262 0.30 21.62 278 GLU A C 1
ATOM 2226 O O A GLU A 1 281 ? 38.264 27.969 4.149 0.70 22.66 278 GLU A O 1
ATOM 2227 O O B GLU A 1 281 ? 38.316 27.832 4.063 0.30 21.97 278 GLU A O 1
ATOM 2238 N N . GLN A 1 282 ? 39.443 27.135 5.886 1.00 21.29 279 GLN A N 1
ATOM 2239 C CA . GLN A 1 282 ? 40.030 26.028 5.128 1.00 21.14 279 GLN A CA 1
ATOM 2240 C C . GLN A 1 282 ? 38.910 25.054 4.705 1.00 19.22 279 GLN A C 1
ATOM 2241 O O . GLN A 1 282 ? 38.901 24.530 3.579 1.00 18.48 279 GLN A O 1
ATOM 2247 N N . ALA A 1 283 ? 37.968 24.812 5.617 1.00 17.25 280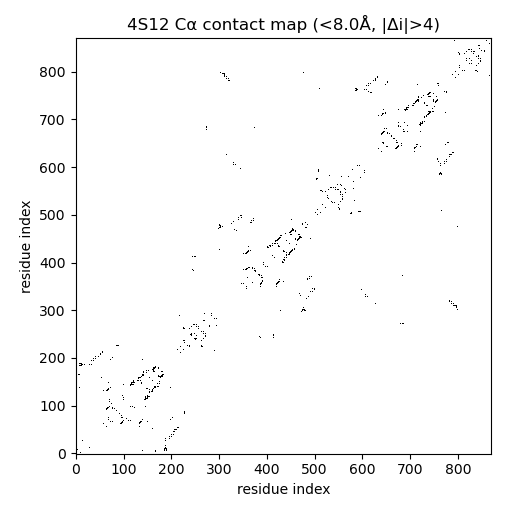 ALA A N 1
ATOM 2248 C CA . ALA A 1 283 ? 36.856 23.902 5.330 1.00 16.27 280 ALA A CA 1
ATOM 2249 C C . ALA A 1 283 ? 36.018 24.417 4.165 1.00 16.40 280 ALA A C 1
ATOM 2250 O O . ALA A 1 283 ? 35.643 23.650 3.264 1.00 15.61 280 ALA A O 1
ATOM 2252 N N . ARG A 1 284 ? 35.723 25.718 4.166 1.00 16.90 281 ARG A N 1
ATOM 2253 C CA . ARG A 1 284 ? 34.933 26.309 3.082 1.00 18.91 281 ARG A CA 1
ATOM 2254 C C . ARG A 1 284 ? 35.656 26.190 1.731 1.00 18.94 281 ARG A C 1
ATOM 2255 O O . ARG A 1 284 ? 35.051 25.860 0.737 1.00 18.32 281 ARG A O 1
ATOM 2263 N N . LEU A 1 285 ? 36.952 26.471 1.712 1.00 19.51 282 LEU A N 1
ATOM 2264 C CA . LEU A 1 285 ? 37.730 26.338 0.472 1.00 20.68 282 LEU A CA 1
ATOM 2265 C C . LEU A 1 285 ? 37.766 24.891 -0.022 1.00 20.18 282 LEU A C 1
ATOM 2266 O O . LEU A 1 285 ? 37.627 24.643 -1.208 1.00 20.58 282 LEU A O 1
ATOM 2271 N N A ASN A 1 286 ? 37.962 23.943 0.894 0.60 19.94 283 ASN A N 1
ATOM 2272 N N B ASN A 1 286 ? 37.947 23.943 0.893 0.40 19.42 283 ASN A N 1
ATOM 2273 C CA A ASN A 1 286 ? 37.993 22.524 0.530 0.60 20.16 283 ASN A CA 1
ATOM 2274 C CA B ASN A 1 286 ? 37.995 22.528 0.529 0.40 19.32 283 ASN A CA 1
ATOM 2275 C C A ASN A 1 286 ? 36.662 22.113 -0.107 0.60 19.26 283 ASN A C 1
ATOM 2276 C C B ASN A 1 286 ? 36.665 22.097 -0.093 0.40 18.78 283 ASN A C 1
ATOM 2277 O O A ASN A 1 286 ? 36.625 21.418 -1.120 0.60 19.54 283 ASN A O 1
ATOM 2278 O O B ASN A 1 286 ? 36.639 21.379 -1.089 0.40 19.16 283 ASN A O 1
ATOM 2287 N N . LEU A 1 287 ? 35.556 22.551 0.481 1.00 17.65 284 LEU A N 1
ATOM 2288 C CA . LEU A 1 287 ? 34.239 22.236 -0.088 1.00 17.01 284 LEU A CA 1
ATOM 2289 C C . LEU A 1 287 ? 34.067 22.883 -1.483 1.00 17.56 284 LEU A C 1
ATOM 2290 O O . LEU A 1 287 ? 33.530 22.268 -2.391 1.00 17.39 284 LEU A O 1
ATOM 2295 N N . GLN A 1 288 ? 34.562 24.099 -1.670 1.00 17.96 285 GLN A N 1
ATOM 2296 C CA . GLN A 1 288 ? 34.472 24.734 -2.996 1.00 19.28 285 GLN A CA 1
ATOM 2297 C C . GLN A 1 288 ? 35.253 23.926 -4.027 1.00 20.54 285 GLN A C 1
ATOM 2298 O O . GLN A 1 288 ? 34.798 23.774 -5.173 1.00 20.90 285 GLN A O 1
ATOM 2304 N N . GLN A 1 289 ? 36.413 23.404 -3.615 1.00 21.92 286 GLN A N 1
ATOM 2305 C CA . GLN A 1 289 ? 37.274 22.612 -4.526 1.00 25.05 286 GLN A CA 1
ATOM 2306 C C . GLN A 1 289 ? 36.559 21.337 -4.957 1.00 24.20 286 GLN A C 1
ATOM 2307 O O . GLN A 1 289 ? 36.829 20.814 -6.024 1.00 26.86 286 GLN A O 1
ATOM 2313 N N . HIS A 1 290 ? 35.684 20.815 -4.097 1.00 22.01 287 HIS A N 1
ATOM 2314 C CA . HIS A 1 290 ? 34.943 19.588 -4.384 1.00 21.86 287 HIS A CA 1
ATOM 2315 C C . HIS A 1 290 ? 33.482 19.834 -4.788 1.00 21.16 287 HIS A C 1
ATOM 2316 O O . HIS A 1 290 ? 32.649 18.918 -4.709 1.00 19.24 287 HIS A O 1
ATOM 2323 N N . ASN A 1 291 ? 33.194 21.057 -5.244 1.00 21.23 288 ASN A N 1
ATOM 2324 C CA . ASN A 1 291 ? 31.865 21.401 -5.719 1.00 22.34 288 ASN A CA 1
ATOM 2325 C C . ASN A 1 291 ? 30.767 21.129 -4.693 1.00 20.71 288 ASN A C 1
ATOM 2326 O O . ASN A 1 291 ? 29.639 20.765 -5.041 1.00 20.63 288 ASN A O 1
ATOM 2331 N N . GLY A 1 292 ? 31.110 21.293 -3.422 1.00 19.23 289 GLY A N 1
ATOM 2332 C CA . GLY A 1 292 ? 30.173 21.101 -2.327 1.00 18.66 289 GLY A CA 1
ATOM 2333 C C . GLY A 1 292 ? 29.890 19.687 -1.866 1.00 18.18 289 GLY A C 1
ATOM 2334 O O . GLY A 1 292 ? 29.100 19.493 -0.946 1.00 17.94 289 GLY A O 1
ATOM 2335 N N . TYR A 1 293 ? 30.529 18.689 -2.472 1.00 17.46 290 TYR A N 1
ATOM 2336 C CA . TYR A 1 293 ? 30.268 17.299 -2.111 1.00 17.79 290 TYR A CA 1
ATOM 2337 C C . TYR A 1 293 ? 31.113 16.869 -0.923 1.00 18.17 290 TYR A C 1
ATOM 2338 O O . TYR A 1 293 ? 32.324 16.638 -1.040 1.00 19.06 290 TYR A O 1
ATOM 2347 N N . LEU A 1 294 ? 30.483 16.775 0.242 1.00 18.67 291 LEU A N 1
ATOM 2348 C CA . LEU A 1 294 ? 31.207 16.378 1.450 1.00 19.06 291 LEU A CA 1
ATOM 2349 C C . LEU A 1 294 ? 31.949 15.042 1.338 1.00 20.53 291 LEU A C 1
ATOM 2350 O O . LEU A 1 294 ? 33.052 14.927 1.827 1.00 20.71 291 LEU A O 1
ATOM 2355 N N . ARG A 1 295 ? 31.342 14.024 0.699 1.00 22.80 292 ARG A N 1
ATOM 2356 C CA . ARG A 1 295 ? 32.044 12.749 0.558 1.00 24.62 292 ARG A CA 1
ATOM 2357 C C . ARG A 1 295 ? 33.370 12.879 -0.138 1.00 24.24 292 ARG A C 1
ATOM 2358 O O . ARG A 1 295 ? 34.344 12.228 0.243 1.00 27.16 292 ARG A O 1
ATOM 2366 N N . ALA A 1 296 ? 33.411 13.705 -1.175 1.00 24.51 293 ALA A N 1
ATOM 2367 C CA . ALA A 1 296 ? 34.617 13.879 -1.962 1.00 25.07 293 ALA A CA 1
ATOM 2368 C C . ALA A 1 296 ? 35.672 14.667 -1.207 1.00 25.17 293 ALA A C 1
ATOM 2369 O O . ALA A 1 296 ? 36.855 14.527 -1.468 1.00 25.83 293 ALA A O 1
ATOM 2371 N N . ALA A 1 297 ? 35.229 15.491 -0.251 1.00 23.78 294 ALA A N 1
ATOM 2372 C CA . ALA A 1 297 ? 36.136 16.310 0.559 1.00 24.98 294 ALA A CA 1
ATOM 2373 C C . ALA A 1 297 ? 36.705 15.499 1.719 1.00 27.61 294 ALA A C 1
ATOM 2374 O O . ALA A 1 297 ? 37.707 15.890 2.316 1.00 29.73 294 ALA A O 1
ATOM 2376 N N . LEU A 1 298 ? 36.043 14.388 2.044 1.00 31.61 295 LEU A N 1
ATOM 2377 C CA . LEU A 1 298 ? 36.501 13.448 3.064 1.00 35.59 295 LEU A CA 1
ATOM 2378 C C . LEU A 1 298 ? 37.215 12.289 2.364 1.00 42.59 295 LEU A C 1
ATOM 2379 O O . LEU A 1 298 ? 36.988 12.018 1.181 1.00 50.35 295 LEU A O 1
ATOM 2385 N N . GLY B 1 7 ? 41.286 -5.533 46.150 1.00 42.48 4 GLY B N 1
ATOM 2386 C CA . GLY B 1 7 ? 42.096 -6.750 45.865 1.00 39.09 4 GLY B CA 1
ATOM 2387 C C . GLY B 1 7 ? 43.227 -6.484 44.889 1.00 35.37 4 GLY B C 1
ATOM 2388 O O . GLY B 1 7 ? 43.098 -5.641 43.998 1.00 35.12 4 GLY B O 1
ATOM 2389 N N . ALA B 1 8 ? 44.350 -7.176 45.081 1.00 33.28 5 ALA B N 1
ATOM 2390 C CA . ALA B 1 8 ? 45.492 -7.029 44.192 1.00 30.01 5 ALA B CA 1
ATOM 2391 C C . ALA B 1 8 ? 45.069 -7.622 42.860 1.00 26.86 5 ALA B C 1
ATOM 2392 O O . ALA B 1 8 ? 44.376 -8.649 42.810 1.00 30.32 5 ALA B O 1
ATOM 2394 N N . LEU B 1 9 ? 45.425 -6.931 41.796 1.00 21.23 6 LEU B N 1
ATOM 2395 C CA . LEU B 1 9 ? 45.090 -7.365 40.469 1.00 18.30 6 LEU B CA 1
ATOM 2396 C C . LEU B 1 9 ? 46.279 -8.005 39.777 1.00 16.30 6 LEU B C 1
ATOM 2397 O O . LEU B 1 9 ? 47.403 -7.521 39.843 1.00 15.59 6 LEU B O 1
ATOM 2402 N N . ILE B 1 10 ? 46.005 -9.044 39.014 1.00 14.66 7 ILE B N 1
ATOM 2403 C CA . ILE B 1 10 ? 47.029 -9.705 38.216 1.00 14.08 7 ILE B CA 1
ATOM 2404 C C . ILE B 1 10 ? 47.693 -8.675 37.297 1.00 13.86 7 ILE B C 1
ATOM 2405 O O . ILE B 1 10 ? 48.932 -8.604 37.183 1.00 12.99 7 ILE B O 1
ATOM 2410 N N . SER B 1 11 ? 46.886 -7.848 36.633 1.00 13.67 8 SER B N 1
ATOM 2411 C CA . SER B 1 11 ? 47.449 -6.895 35.684 1.00 14.93 8 SER B CA 1
ATOM 2412 C C . SER B 1 11 ? 48.436 -5.889 36.276 1.00 15.21 8 SER B C 1
ATOM 2413 O O . SER B 1 11 ? 49.285 -5.353 35.539 1.00 16.74 8 SER B O 1
ATOM 2416 N N . GLU B 1 12 ? 48.342 -5.631 37.581 1.00 15.42 9 GLU B N 1
ATOM 2417 C CA . GLU B 1 12 ? 49.190 -4.656 38.271 1.00 17.04 9 GLU B CA 1
ATOM 2418 C C . GLU B 1 12 ? 50.362 -5.295 39.000 1.00 15.01 9 GLU B C 1
ATOM 2419 O O . GLU B 1 12 ? 51.234 -4.592 39.543 1.00 16.73 9 GLU B O 1
ATOM 2425 N N . SER B 1 13 ? 50.426 -6.616 38.969 1.00 13.09 10 SER B N 1
ATOM 2426 C CA . SER B 1 13 ? 51.392 -7.347 39.785 1.00 12.24 10 SER B CA 1
ATOM 2427 C C . SER B 1 13 ? 52.704 -7.660 39.048 1.00 11.09 10 SER B C 1
ATOM 2428 O O . SER B 1 13 ? 52.833 -7.447 37.851 1.00 10.44 10 SER B O 1
ATOM 2431 N N . ARG B 1 14 ? 53.692 -8.170 39.790 1.00 10.33 11 ARG B N 1
ATOM 2432 C CA . ARG B 1 14 ? 54.983 -8.485 39.214 1.00 10.24 11 ARG B CA 1
ATOM 2433 C C . ARG B 1 14 ? 54.974 -9.818 38.520 1.00 10.08 11 ARG B C 1
ATOM 2434 O O . ARG B 1 14 ? 54.331 -10.754 38.991 1.00 10.02 11 ARG B O 1
ATOM 2442 N N . ASN B 1 15 ? 55.688 -9.897 37.408 1.00 9.89 12 ASN B N 1
ATOM 2443 C CA . ASN B 1 15 ? 55.811 -11.130 36.639 1.00 10.50 12 ASN B CA 1
ATOM 2444 C C . ASN B 1 15 ? 56.980 -11.986 37.164 1.00 10.62 12 ASN B C 1
ATOM 2445 O O . ASN B 1 15 ? 58.123 -11.558 37.181 1.00 10.25 12 ASN B O 1
ATOM 2450 N N . PRO B 1 16 ? 56.709 -13.217 37.596 1.00 11.30 13 PRO B N 1
ATOM 2451 C CA . PRO B 1 16 ? 57.806 -14.025 38.151 1.00 12.43 13 PRO B CA 1
ATOM 2452 C C . PRO B 1 16 ? 58.904 -14.424 37.184 1.00 13.26 13 PRO B C 1
ATOM 2453 O O . PRO B 1 16 ? 59.976 -14.879 37.623 1.00 14.90 13 PRO B O 1
ATOM 2457 N N . ASP B 1 17 ? 58.685 -14.260 35.881 1.00 13.26 14 ASP B N 1
ATOM 2458 C CA . ASP B 1 17 ? 59.689 -14.662 34.905 1.00 14.60 14 ASP B CA 1
ATOM 2459 C C . ASP B 1 17 ? 60.493 -13.512 34.317 1.00 14.20 14 ASP B C 1
ATOM 2460 O O . ASP B 1 17 ? 61.332 -13.741 33.475 1.00 14.34 14 ASP B O 1
ATOM 2465 N N . THR B 1 18 ? 60.304 -12.284 34.817 1.00 12.08 15 THR B N 1
ATOM 2466 C CA . THR B 1 18 ? 61.087 -11.159 34.304 1.00 11.48 15 THR B CA 1
ATOM 2467 C C . THR B 1 18 ? 61.924 -10.489 35.394 1.00 11.33 15 THR B C 1
ATOM 2468 O O . THR B 1 18 ? 62.247 -9.293 35.308 1.00 11.28 15 THR B O 1
ATOM 2472 N N . MET B 1 19 ? 62.392 -11.259 36.382 1.00 11.16 16 MET B N 1
ATOM 2473 C CA . MET B 1 19 ? 63.220 -10.701 37.469 1.00 11.83 16 MET B CA 1
ATOM 2474 C C . MET B 1 19 ? 64.609 -10.261 37.030 1.00 11.88 16 MET B C 1
ATOM 2475 O O . MET B 1 19 ? 65.355 -9.615 37.815 1.00 12.85 16 MET B O 1
ATOM 2480 N N . ASP B 1 20 ? 64.967 -10.639 35.811 1.00 12.33 17 ASP B N 1
ATOM 2481 C CA . ASP B 1 20 ? 66.281 -10.337 35.229 1.00 13.55 17 ASP B CA 1
ATOM 2482 C C . ASP B 1 20 ? 66.227 -9.422 34.023 1.00 13.72 17 ASP B C 1
ATOM 2483 O O . ASP B 1 20 ? 67.167 -9.336 33.257 1.00 13.84 17 ASP B O 1
ATOM 2488 N N . LEU B 1 21 ? 65.138 -8.671 33.890 1.00 13.90 18 LEU B N 1
ATOM 2489 C CA . LEU B 1 21 ? 65.026 -7.804 32.727 1.00 14.45 18 LEU B CA 1
ATOM 2490 C C . LEU B 1 21 ? 66.221 -6.848 32.595 1.00 14.93 18 LEU B C 1
ATOM 2491 O O . LEU B 1 21 ? 66.688 -6.557 31.480 1.00 16.12 18 LEU B O 1
ATOM 2496 N N . ASP B 1 22 ? 66.707 -6.315 33.708 1.00 14.57 19 ASP B N 1
ATOM 2497 C CA . ASP B 1 22 ? 67.822 -5.369 33.747 1.00 14.67 19 ASP B CA 1
ATOM 2498 C C . ASP B 1 22 ? 69.244 -5.959 33.792 1.00 15.50 19 ASP B C 1
ATOM 2499 O O . ASP B 1 22 ? 70.246 -5.210 33.793 1.00 17.44 19 ASP B O 1
ATOM 2504 N N . THR B 1 23 ? 69.375 -7.283 33.867 1.00 14.67 20 THR B N 1
ATOM 2505 C CA . THR B 1 23 ? 70.692 -7.921 33.918 1.00 14.86 20 THR B CA 1
ATOM 2506 C C . THR B 1 23 ? 71.038 -8.711 32.664 1.00 15.13 20 THR B C 1
ATOM 2507 O O . THR B 1 23 ? 72.211 -8.961 32.403 1.00 17.06 20 THR B O 1
ATOM 2511 N N . LEU B 1 24 ? 70.027 -9.066 31.875 1.00 14.82 21 LEU B N 1
ATOM 2512 C CA . LEU B 1 24 ? 70.236 -9.835 30.650 1.00 14.65 21 LEU B CA 1
ATOM 2513 C C . LEU B 1 24 ? 70.816 -8.968 29.521 1.00 14.69 21 LEU B C 1
ATOM 2514 O O . LEU B 1 24 ? 70.734 -7.749 29.546 1.00 16.17 21 LEU B O 1
ATOM 2519 N N . SER B 1 25 ? 71.429 -9.607 28.534 1.00 13.81 22 SER B N 1
ATOM 2520 C CA . SER B 1 25 ? 71.841 -8.909 27.327 1.00 13.72 22 SER B CA 1
ATOM 2521 C C . SER B 1 25 ? 70.592 -8.318 26.693 1.00 12.64 22 SER B C 1
ATOM 2522 O O . SER B 1 25 ? 69.468 -8.737 26.985 1.00 12.44 22 SER B O 1
ATOM 2525 N N . THR B 1 26 ? 70.783 -7.353 25.806 1.00 13.02 23 THR B N 1
ATOM 2526 C CA . THR B 1 26 ? 69.627 -6.779 25.120 1.00 13.21 23 THR B CA 1
ATOM 2527 C C . THR B 1 26 ? 68.791 -7.876 24.441 1.00 12.62 23 THR B C 1
ATOM 2528 O O . THR B 1 26 ? 67.571 -7.901 24.528 1.00 12.77 23 THR B O 1
ATOM 2532 N N A LEU B 1 27 ? 69.479 -8.763 23.740 0.50 12.91 24 LEU B N 1
ATOM 2533 N N B LEU B 1 27 ? 69.451 -8.785 23.719 0.50 12.84 24 LEU B N 1
ATOM 2534 C CA A LEU B 1 27 ? 68.866 -9.860 23.048 0.50 13.13 24 LEU B CA 1
ATOM 2535 C CA B LEU B 1 27 ? 68.759 -9.862 23.010 0.50 13.01 24 LEU B CA 1
ATOM 2536 C C A LEU B 1 27 ? 67.990 -10.706 23.968 0.50 12.63 24 LEU B C 1
ATOM 2537 C C B LEU B 1 27 ? 67.970 -10.765 23.957 0.50 12.58 24 LEU B C 1
ATOM 2538 O O A LEU B 1 27 ? 66.831 -10.959 23.672 0.50 11.99 24 LEU B O 1
ATOM 2539 O O B LEU B 1 27 ? 66.832 -11.125 23.666 0.50 11.93 24 LEU B O 1
ATOM 2548 N N . GLU B 1 28 ? 68.542 -11.114 25.114 1.00 12.91 25 GLU B N 1
ATOM 2549 C CA . GLU B 1 28 ? 67.819 -11.966 26.031 1.00 13.14 25 GLU B CA 1
ATOM 2550 C C . GLU B 1 28 ? 66.694 -11.244 26.754 1.00 11.93 25 GLU B C 1
ATOM 2551 O O . GLU B 1 28 ? 65.659 -11.833 27.052 1.00 11.35 25 GLU B O 1
ATOM 2557 N N A MET B 1 29 ? 66.897 -9.966 27.037 0.70 12.00 26 MET B N 1
ATOM 2558 N N B MET B 1 29 ? 66.902 -9.952 27.011 0.30 11.73 26 MET B N 1
ATOM 2559 C CA A MET B 1 29 ? 65.842 -9.157 27.646 0.70 12.17 26 MET B CA 1
ATOM 2560 C CA B MET B 1 29 ? 65.874 -9.100 27.607 0.30 11.42 26 MET B CA 1
ATOM 2561 C C A MET B 1 29 ? 64.641 -9.059 26.698 0.70 11.59 26 MET B C 1
ATOM 2562 C C B MET B 1 29 ? 64.657 -9.070 26.697 0.30 11.18 26 MET B C 1
ATOM 2563 O O A MET B 1 29 ? 63.492 -9.185 27.117 0.70 10.80 26 MET B O 1
ATOM 2564 O O B MET B 1 29 ? 63.520 -9.211 27.145 0.30 10.75 26 MET B O 1
ATOM 2573 N N . LEU B 1 30 ? 64.908 -8.873 25.403 1.00 11.28 27 LEU B N 1
ATOM 2574 C CA . LEU B 1 30 ? 63.816 -8.821 24.405 1.00 11.32 27 LEU B CA 1
ATOM 2575 C C . LEU B 1 30 ? 63.120 -10.170 24.265 1.00 11.03 27 LEU B C 1
ATOM 2576 O O . LEU B 1 30 ? 61.931 -10.250 23.969 1.00 11.15 27 LEU B O 1
ATOM 2581 N N . THR B 1 31 ? 63.879 -11.257 24.458 1.00 11.43 28 THR B N 1
ATOM 2582 C CA . THR B 1 31 ? 63.316 -12.566 24.412 1.00 12.07 28 THR B CA 1
ATOM 2583 C C . THR B 1 31 ? 62.325 -12.769 25.577 1.00 11.82 28 THR B C 1
ATOM 2584 O O . THR B 1 31 ? 61.290 -13.375 25.392 1.00 12.11 28 THR B O 1
ATOM 2588 N N . ARG B 1 32 ? 62.622 -12.230 26.754 1.00 11.59 29 ARG B N 1
ATOM 2589 C CA . ARG B 1 32 ? 61.693 -12.265 27.876 1.00 12.04 29 ARG B CA 1
ATOM 2590 C C . ARG B 1 32 ? 60.410 -11.551 27.477 1.00 11.16 29 ARG B C 1
ATOM 2591 O O . ARG B 1 32 ? 59.299 -12.014 27.794 1.00 11.60 29 ARG B O 1
ATOM 2599 N N . ILE B 1 33 ? 60.523 -10.401 26.818 1.00 10.48 30 ILE B N 1
ATOM 2600 C CA . ILE B 1 33 ? 59.330 -9.658 26.427 1.00 10.44 30 ILE B CA 1
ATOM 2601 C C . ILE B 1 33 ? 58.507 -10.446 25.418 1.00 10.73 30 ILE B C 1
ATOM 2602 O O . ILE B 1 33 ? 57.281 -10.531 25.532 1.00 10.80 30 ILE B O 1
ATOM 2607 N N . ASN B 1 34 ? 59.175 -11.025 24.423 1.00 10.61 31 ASN B N 1
ATOM 2608 C CA . ASN B 1 34 ? 58.487 -11.838 23.436 1.00 11.15 31 ASN B CA 1
ATOM 2609 C C . ASN B 1 34 ? 57.830 -13.096 24.022 1.00 11.45 31 ASN B C 1
ATOM 2610 O O . ASN B 1 34 ? 56.781 -13.508 23.563 1.00 11.02 31 ASN B O 1
ATOM 2615 N N . ASP B 1 35 ? 58.454 -13.699 25.030 1.00 11.40 32 ASP B N 1
ATOM 2616 C CA . ASP B 1 35 ? 57.857 -14.845 25.728 1.00 13.29 32 ASP B CA 1
ATOM 2617 C C . ASP B 1 35 ? 56.493 -14.450 26.316 1.00 12.98 32 ASP B C 1
ATOM 2618 O O . ASP B 1 35 ? 55.555 -15.271 26.335 1.00 14.37 32 ASP B O 1
ATOM 2623 N N . GLU B 1 36 ? 56.362 -13.209 26.800 1.00 11.69 33 GLU B N 1
ATOM 2624 C CA . GLU B 1 36 ? 55.055 -12.739 27.304 1.00 11.66 33 GLU B CA 1
ATOM 2625 C C . GLU B 1 36 ? 54.096 -12.510 26.160 1.00 11.50 33 GLU B C 1
ATOM 2626 O O . GLU B 1 36 ? 52.930 -12.896 26.250 1.00 11.19 33 GLU B O 1
ATOM 2632 N N . ASP B 1 37 ? 54.549 -11.931 25.049 1.00 11.41 34 ASP B N 1
ATOM 2633 C CA . ASP B 1 37 ? 53.639 -11.671 23.924 1.00 12.35 34 ASP B CA 1
ATOM 2634 C C . ASP B 1 37 ? 53.045 -12.951 23.348 1.00 12.35 34 ASP B C 1
ATOM 2635 O O . ASP B 1 37 ? 51.892 -12.965 22.914 1.00 11.97 34 ASP B O 1
ATOM 2640 N N . ARG B 1 38 ? 53.813 -14.050 23.409 1.00 12.79 35 ARG B N 1
ATOM 2641 C CA . ARG B 1 38 ? 53.327 -15.336 22.924 1.00 14.78 35 ARG B CA 1
ATOM 2642 C C . ARG B 1 38 ? 52.053 -15.800 23.656 1.00 14.28 35 ARG B C 1
ATOM 2643 O O . ARG B 1 38 ? 51.242 -16.538 23.089 1.00 16.17 35 ARG B O 1
ATOM 2651 N N . LYS B 1 39 ? 51.835 -15.319 24.874 1.00 12.79 36 LYS B N 1
ATOM 2652 C CA . LYS B 1 39 ? 50.686 -15.731 25.677 1.00 13.29 36 LYS B CA 1
ATOM 2653 C C . LYS B 1 39 ? 49.374 -15.083 25.259 1.00 13.23 36 LYS B C 1
ATOM 2654 O O . LYS B 1 39 ? 48.280 -15.594 25.611 1.00 14.58 36 LYS B O 1
ATOM 2660 N N . VAL B 1 40 ? 49.451 -13.983 24.526 1.00 11.92 37 VAL B N 1
ATOM 2661 C CA . VAL B 1 40 ? 48.248 -13.209 24.258 1.00 11.61 37 VAL B CA 1
ATOM 2662 C C . VAL B 1 40 ? 47.242 -13.875 23.312 1.00 12.28 37 VAL B C 1
ATOM 2663 O O . VAL B 1 40 ? 46.062 -13.911 23.639 1.00 12.19 37 VAL B O 1
ATOM 2667 N N . PRO B 1 41 ? 47.683 -14.374 22.159 1.00 12.85 38 PRO B N 1
ATOM 2668 C CA . PRO B 1 41 ? 46.672 -15.028 21.280 1.00 13.52 38 PRO B CA 1
ATOM 2669 C C . PRO B 1 41 ? 45.967 -16.214 21.960 1.00 14.55 38 PRO B C 1
ATOM 2670 O O . PRO B 1 41 ? 44.781 -16.449 21.698 1.00 14.77 38 PRO B O 1
ATOM 2674 N N . GLU B 1 42 ? 46.644 -16.929 22.860 1.00 15.95 39 GLU B N 1
ATOM 2675 C CA . GLU B 1 42 ? 46.026 -18.046 23.569 1.00 17.52 39 GLU B CA 1
ATOM 2676 C C . GLU B 1 42 ? 44.969 -17.569 24.546 1.00 15.36 39 GLU B C 1
ATOM 2677 O O . GLU B 1 42 ? 43.924 -18.197 24.688 1.00 14.99 39 GLU B O 1
ATOM 2683 N N . ALA B 1 43 ? 45.243 -16.474 25.239 1.00 13.02 40 ALA B N 1
ATOM 2684 C CA . ALA B 1 43 ? 44.296 -15.895 26.199 1.00 12.66 40 ALA B CA 1
ATOM 2685 C C . ALA B 1 43 ? 43.024 -15.440 25.464 1.00 11.91 40 ALA B C 1
ATOM 2686 O O . ALA B 1 43 ? 41.923 -15.617 25.962 1.00 12.46 40 ALA B O 1
ATOM 2688 N N . ILE B 1 44 ? 43.194 -14.912 24.264 1.00 11.69 41 ILE B N 1
ATOM 2689 C CA . ILE B 1 44 ? 42.056 -14.496 23.438 1.00 12.18 41 ILE B CA 1
ATOM 2690 C C . ILE B 1 44 ? 41.265 -15.713 22.938 1.00 13.04 41 ILE B C 1
ATOM 2691 O O . ILE B 1 44 ? 40.027 -15.698 22.932 1.00 12.62 41 ILE B O 1
ATOM 2696 N N A ARG B 1 45 ? 41.960 -16.773 22.549 0.70 12.71 42 ARG B N 1
ATOM 2697 N N B ARG B 1 45 ? 41.960 -16.771 22.531 0.30 13.37 42 ARG B N 1
ATOM 2698 C CA A ARG B 1 45 ? 41.260 -17.925 21.998 0.70 13.21 42 ARG B CA 1
ATOM 2699 C CA B ARG B 1 45 ? 41.272 -17.952 22.007 0.30 14.22 42 ARG B CA 1
ATOM 2700 C C A ARG B 1 45 ? 40.236 -18.459 23.010 0.70 13.68 42 ARG B C 1
ATOM 2701 C C B ARG B 1 45 ? 40.256 -18.511 23.008 0.30 14.30 42 ARG B C 1
ATOM 2702 O O A ARG B 1 45 ? 39.112 -18.828 22.626 0.70 14.41 42 ARG B O 1
ATOM 2703 O O B ARG B 1 45 ? 39.183 -18.990 22.619 0.30 14.84 42 ARG B O 1
ATOM 2718 N N . LEU B 1 46 ? 40.600 -18.453 24.291 1.00 13.69 43 LEU B N 1
ATOM 2719 C CA . LEU B 1 46 ? 39.724 -18.949 25.344 1.00 14.76 43 LEU B CA 1
ATOM 2720 C C . LEU B 1 46 ? 38.421 -18.195 25.530 1.00 14.80 43 LEU B C 1
ATOM 2721 O O . LEU B 1 46 ? 37.455 -18.754 26.066 1.00 16.68 43 LEU B O 1
ATOM 2726 N N . VAL B 1 47 ? 38.377 -16.957 25.067 1.00 14.03 44 VAL B N 1
ATOM 2727 C CA . VAL B 1 47 ? 37.197 -16.114 25.218 1.00 13.44 44 VAL B CA 1
ATOM 2728 C C . VAL B 1 47 ? 36.468 -15.842 23.894 1.00 13.06 44 VAL B C 1
ATOM 2729 O O . VAL B 1 47 ? 35.587 -14.990 23.804 1.00 13.14 44 VAL B O 1
ATOM 2733 N N . ILE B 1 48 ? 36.814 -16.592 22.853 1.00 13.06 45 ILE B N 1
ATOM 2734 C CA . ILE B 1 48 ? 36.123 -16.433 21.584 1.00 13.23 45 ILE B CA 1
ATOM 2735 C C . ILE B 1 48 ? 34.591 -16.565 21.685 1.00 13.54 45 ILE B C 1
ATOM 2736 O O . ILE B 1 48 ? 33.893 -15.795 21.032 1.00 13.36 45 ILE B O 1
ATOM 2741 N N . PRO B 1 49 ? 34.064 -17.507 22.510 1.00 13.79 46 PRO B N 1
ATOM 2742 C CA . PRO B 1 49 ? 32.606 -17.589 22.541 1.00 14.79 46 PRO B CA 1
ATOM 2743 C C . PRO B 1 49 ? 31.951 -16.265 22.977 1.00 14.38 46 PRO B C 1
ATOM 2744 O O . PRO B 1 49 ? 30.923 -15.900 22.450 1.00 15.42 46 PRO B O 1
ATOM 2748 N N A ASN B 1 50 ? 32.576 -15.558 23.921 0.60 14.44 47 ASN B N 1
ATOM 2749 N N B ASN B 1 50 ? 32.556 -15.553 23.919 0.40 14.22 47 ASN B N 1
ATOM 2750 C CA A ASN B 1 50 ? 32.057 -14.280 24.387 0.60 14.62 47 ASN B CA 1
ATOM 2751 C CA B ASN B 1 50 ? 32.004 -14.283 24.356 0.40 14.15 47 ASN B CA 1
ATOM 2752 C C A ASN B 1 50 ? 32.210 -13.209 23.297 0.60 13.62 47 ASN B C 1
ATOM 2753 C C B ASN B 1 50 ? 32.224 -13.172 23.316 0.40 13.37 47 ASN B C 1
ATOM 2754 O O A ASN B 1 50 ? 31.321 -12.402 23.083 0.60 13.91 47 ASN B O 1
ATOM 2755 O O B ASN B 1 50 ? 31.377 -12.300 23.145 0.40 13.54 47 ASN B O 1
ATOM 2764 N N . ILE B 1 51 ? 33.354 -13.216 22.604 1.00 12.68 48 ILE B N 1
ATOM 2765 C CA . ILE B 1 51 ? 33.590 -12.248 21.532 1.00 12.30 48 ILE B CA 1
ATOM 2766 C C . ILE B 1 51 ? 32.520 -12.457 20.434 1.00 11.93 48 ILE B C 1
ATOM 2767 O O . ILE B 1 51 ? 31.991 -11.488 19.844 1.00 12.16 48 ILE B O 1
ATOM 2772 N N . ALA B 1 52 ? 32.204 -13.714 20.157 1.00 12.12 49 ALA B N 1
ATOM 2773 C CA . ALA B 1 52 ? 31.164 -14.049 19.153 1.00 13.15 49 ALA B CA 1
ATOM 2774 C C . ALA B 1 52 ? 29.817 -13.455 19.545 1.00 13.87 49 ALA B C 1
ATOM 2775 O O . ALA B 1 52 ? 29.094 -12.897 18.691 1.00 14.06 49 ALA B O 1
ATOM 2777 N N A GLN B 1 53 ? 29.479 -13.567 20.831 0.70 14.66 50 GLN B N 1
ATOM 2778 N N B GLN B 1 53 ? 29.465 -13.561 20.824 0.30 13.50 50 GLN B N 1
ATOM 2779 C CA A GLN B 1 53 ? 28.215 -12.997 21.309 0.70 15.52 50 GLN B CA 1
ATOM 2780 C CA B GLN B 1 53 ? 28.192 -13.006 21.272 0.30 13.50 50 GLN B CA 1
ATOM 2781 C C A GLN B 1 53 ? 28.195 -11.505 21.001 0.70 13.95 50 GLN B C 1
ATOM 2782 C C B GLN B 1 53 ? 28.177 -11.494 21.042 0.30 13.02 50 GLN B C 1
ATOM 2783 O O A GLN B 1 53 ? 27.194 -10.956 20.517 0.70 14.30 50 GLN B O 1
ATOM 2784 O O B GLN B 1 53 ? 27.154 -10.932 20.641 0.30 13.33 50 GLN B O 1
ATOM 2795 N N . ALA B 1 54 ? 29.307 -10.829 21.303 1.00 12.68 51 ALA B N 1
ATOM 2796 C CA . ALA B 1 54 ? 29.401 -9.372 21.100 1.00 11.81 51 ALA B CA 1
ATOM 2797 C C . ALA B 1 54 ? 29.362 -8.996 19.608 1.00 11.98 51 ALA B C 1
ATOM 2798 O O . ALA B 1 54 ? 28.754 -8.010 19.247 1.00 11.21 51 ALA B O 1
ATOM 2800 N N . VAL B 1 55 ? 30.005 -9.794 18.753 1.00 11.67 52 VAL B N 1
ATOM 2801 C CA . VAL B 1 55 ? 29.984 -9.528 17.305 1.00 12.10 52 VAL B CA 1
ATOM 2802 C C . VAL B 1 55 ? 28.539 -9.572 16.801 1.00 13.16 52 VAL B C 1
ATOM 2803 O O . VAL B 1 55 ? 28.111 -8.700 16.054 1.00 12.43 52 VAL B O 1
ATOM 2807 N N . ASP B 1 56 ? 27.787 -10.579 17.217 1.00 13.70 53 ASP B N 1
ATOM 2808 C CA . ASP B 1 56 ? 26.409 -10.691 16.730 1.00 14.81 53 ASP B CA 1
ATOM 2809 C C . ASP B 1 56 ? 25.589 -9.470 17.179 1.00 14.24 53 ASP B C 1
ATOM 2810 O O . ASP B 1 56 ? 24.775 -8.942 16.406 1.00 14.31 53 ASP B O 1
ATOM 2815 N N . LEU B 1 57 ? 25.763 -9.043 18.408 1.00 13.70 54 LEU B N 1
ATOM 2816 C CA . LEU B 1 57 ? 25.059 -7.833 18.876 1.00 13.93 54 LEU B CA 1
ATOM 2817 C C . LEU B 1 57 ? 25.487 -6.559 18.127 1.00 13.55 54 LEU B C 1
ATOM 2818 O O . LEU B 1 57 ? 24.668 -5.712 17.828 1.00 14.23 54 LEU B O 1
ATOM 2823 N N . ALA B 1 58 ? 26.774 -6.440 17.809 1.00 12.34 55 ALA B N 1
ATOM 2824 C CA . ALA B 1 58 ? 27.287 -5.269 17.107 1.00 11.89 55 ALA B CA 1
ATOM 2825 C C . ALA B 1 58 ? 26.737 -5.211 15.690 1.00 11.99 55 ALA B C 1
ATOM 2826 O O . ALA B 1 58 ? 26.349 -4.149 15.211 1.00 12.57 55 ALA B O 1
ATOM 2828 N N . ALA B 1 59 ? 26.707 -6.346 15.024 1.00 12.12 56 ALA B N 1
ATOM 2829 C CA . ALA B 1 59 ? 26.159 -6.389 13.684 1.00 12.93 56 ALA B CA 1
ATOM 2830 C C . ALA B 1 59 ? 24.686 -5.965 13.689 1.00 13.72 56 ALA B C 1
ATOM 2831 O O . ALA B 1 59 ? 24.243 -5.215 12.813 1.00 14.65 56 ALA B O 1
ATOM 2833 N N A LYS B 1 60 ? 23.919 -6.436 14.665 0.70 14.61 57 LYS B N 1
ATOM 2834 N N B LYS B 1 60 ? 23.921 -6.438 14.672 0.30 14.31 57 LYS B N 1
ATOM 2835 C CA A LYS B 1 60 ? 22.487 -6.066 14.726 0.70 15.62 57 LYS B CA 1
ATOM 2836 C CA B LYS B 1 60 ? 22.505 -6.053 14.770 0.30 14.94 57 LYS B CA 1
ATOM 2837 C C A LYS B 1 60 ? 22.333 -4.565 14.997 0.70 15.12 57 LYS B C 1
ATOM 2838 C C B LYS B 1 60 ? 22.369 -4.554 14.965 0.30 14.73 57 LYS B C 1
ATOM 2839 O O A LYS B 1 60 ? 21.464 -3.920 14.389 0.70 15.67 57 LYS B O 1
ATOM 2840 O O B LYS B 1 60 ? 21.555 -3.907 14.297 0.30 15.05 57 LYS B O 1
ATOM 2851 N N . ALA B 1 61 ? 23.150 -4.005 15.897 1.00 14.40 58 ALA B N 1
ATOM 2852 C CA . ALA B 1 61 ? 23.106 -2.552 16.190 1.00 14.29 58 ALA B CA 1
ATOM 2853 C C . ALA B 1 61 ? 23.374 -1.739 14.951 1.00 14.25 58 ALA B C 1
ATOM 2854 O O . ALA B 1 61 ? 22.624 -0.818 14.626 1.00 14.51 58 ALA B O 1
ATOM 2856 N N . LEU B 1 62 ? 24.436 -2.079 14.235 1.00 13.61 59 LEU B N 1
ATOM 2857 C CA . LEU B 1 62 ? 24.786 -1.350 12.985 1.00 13.86 59 LEU B CA 1
ATOM 2858 C C . LEU B 1 62 ? 23.710 -1.529 11.891 1.00 14.39 59 LEU B C 1
ATOM 2859 O O . LEU B 1 62 ? 23.350 -0.544 11.223 1.00 15.97 59 LEU B O 1
ATOM 2864 N N A ARG B 1 63 ? 23.198 -2.740 11.724 0.70 14.97 60 ARG B N 1
ATOM 2865 N N B ARG B 1 63 ? 23.200 -2.751 11.741 0.30 14.73 60 ARG B N 1
ATOM 2866 C CA A ARG B 1 63 ? 22.167 -2.986 10.692 0.70 16.27 60 ARG B CA 1
ATOM 2867 C CA B ARG B 1 63 ? 22.154 -3.069 10.744 0.30 15.35 60 ARG B CA 1
ATOM 2868 C C A ARG B 1 63 ? 20.920 -2.170 10.989 0.70 16.55 60 ARG B C 1
ATOM 2869 C C B ARG B 1 63 ? 20.887 -2.274 10.995 0.30 15.93 60 ARG B C 1
ATOM 2870 O O A ARG B 1 63 ? 20.239 -1.687 10.073 0.70 15.98 60 ARG B O 1
ATOM 2871 O O B ARG B 1 63 ? 20.146 -1.948 10.062 0.30 15.92 60 ARG B O 1
ATOM 2886 N N . ASP B 1 64 ? 20.623 -1.998 12.264 1.00 16.06 61 ASP B N 1
ATOM 2887 C CA . ASP B 1 64 ? 19.429 -1.251 12.667 1.00 16.16 61 ASP B CA 1
ATOM 2888 C C . ASP B 1 64 ? 19.623 0.267 12.698 1.00 16.07 61 ASP B C 1
ATOM 2889 O O . ASP B 1 64 ? 18.741 0.995 13.159 1.00 17.77 61 ASP B O 1
ATOM 2894 N N . GLY B 1 65 ? 20.774 0.750 12.229 1.00 15.15 62 GLY B N 1
ATOM 2895 C CA . GLY B 1 65 ? 21.028 2.186 12.123 1.00 16.06 62 GLY B CA 1
ATOM 2896 C C . GLY B 1 65 ? 21.736 2.809 13.308 1.00 16.74 62 GLY B C 1
ATOM 2897 O O . GLY B 1 65 ? 21.892 4.025 13.353 1.00 20.16 62 GLY B O 1
ATOM 2898 N N . GLY B 1 66 ? 22.102 1.986 14.283 1.00 15.78 63 GLY B N 1
ATOM 2899 C CA . GLY B 1 66 ? 22.834 2.415 15.451 1.00 15.30 63 GLY B CA 1
ATOM 2900 C C . GLY B 1 66 ? 24.328 2.357 15.209 1.00 14.12 63 GLY B C 1
ATOM 2901 O O . GLY B 1 66 ? 24.797 2.116 14.087 1.00 14.48 63 GLY B O 1
ATOM 2902 N N . ARG B 1 67 ? 25.069 2.617 16.279 1.00 12.71 64 ARG B N 1
ATOM 2903 C CA . ARG B 1 67 ? 26.517 2.684 16.238 1.00 12.01 64 ARG B CA 1
ATOM 2904 C C . ARG B 1 67 ? 27.184 1.661 17.153 1.00 11.88 64 ARG B C 1
ATOM 2905 O O . ARG B 1 67 ? 26.549 1.086 18.035 1.00 11.99 64 ARG B O 1
ATOM 2913 N N . LEU B 1 68 ? 28.473 1.466 16.913 1.00 11.42 65 LEU B N 1
ATOM 2914 C CA . LEU B 1 68 ? 29.338 0.627 17.759 1.00 11.32 65 LEU B CA 1
ATOM 2915 C C . LEU B 1 68 ? 30.225 1.665 18.433 1.00 11.44 65 LEU B C 1
ATOM 2916 O O . LEU B 1 68 ? 31.009 2.330 17.750 1.00 11.57 65 LEU B O 1
ATOM 2921 N N . ILE B 1 69 ? 30.111 1.767 19.764 1.00 11.76 66 ILE B N 1
ATOM 2922 C CA . ILE B 1 69 ? 30.797 2.795 20.524 1.00 12.28 66 ILE B CA 1
ATOM 2923 C C . ILE B 1 69 ? 31.742 2.171 21.519 1.00 12.23 66 ILE B C 1
ATOM 2924 O O . ILE B 1 69 ? 31.296 1.456 22.404 1.00 12.44 66 ILE B O 1
ATOM 2929 N N . TYR B 1 70 ? 33.024 2.430 21.345 1.00 11.76 67 TYR B N 1
ATOM 2930 C CA . TYR B 1 70 ? 34.056 1.977 22.261 1.00 11.36 67 TYR B CA 1
ATOM 2931 C C . TYR B 1 70 ? 34.365 3.097 23.246 1.00 12.74 67 TYR B C 1
ATOM 2932 O O . TYR B 1 70 ? 34.384 4.255 22.882 1.00 13.39 67 TYR B O 1
ATOM 2941 N N . LEU B 1 71 ? 34.645 2.756 24.488 1.00 11.90 68 LEU B N 1
ATOM 2942 C CA . LEU B 1 71 ? 35.020 3.785 25.449 1.00 14.11 68 LEU B CA 1
ATOM 2943 C C . LEU B 1 71 ? 35.995 3.254 26.470 1.00 13.59 68 LEU B C 1
ATOM 2944 O O . LEU B 1 71 ? 35.932 2.090 26.875 1.00 13.60 68 LEU B O 1
ATOM 2949 N N . GLY B 1 72 ? 36.913 4.122 26.866 1.00 12.96 69 GLY B N 1
ATOM 2950 C CA . GLY B 1 72 ? 37.906 3.782 27.868 1.00 13.33 69 GLY B CA 1
ATOM 2951 C C . GLY B 1 72 ? 38.770 4.984 28.220 1.00 14.34 69 GLY B C 1
ATOM 2952 O O . GLY B 1 72 ? 38.615 6.082 27.661 1.00 15.13 69 GLY B O 1
ATOM 2953 N N . ALA B 1 73 ? 39.626 4.788 29.212 1.00 14.77 70 ALA B N 1
ATOM 2954 C CA . ALA B 1 73 ? 40.578 5.794 29.647 1.00 16.02 70 ALA B CA 1
ATOM 2955 C C . ALA B 1 73 ? 41.959 5.394 29.188 1.00 15.23 70 ALA B C 1
ATOM 2956 O O . ALA B 1 73 ? 42.231 4.212 28.963 1.00 15.71 70 ALA B O 1
ATOM 2958 N N . GLY B 1 74 ? 42.841 6.376 29.021 1.00 15.74 71 GLY B N 1
ATOM 2959 C CA . GLY B 1 74 ? 44.214 6.079 28.674 1.00 15.60 71 GLY B CA 1
ATOM 2960 C C . GLY B 1 74 ? 44.394 5.181 27.455 1.00 14.36 71 GLY B C 1
ATOM 2961 O O . GLY B 1 74 ? 43.715 5.340 26.458 1.00 14.64 71 GLY B O 1
ATOM 2962 N N . THR B 1 75 ? 45.355 4.279 27.535 1.00 14.53 72 THR B N 1
ATOM 2963 C CA . THR B 1 75 ? 45.661 3.383 26.419 1.00 13.98 72 THR B CA 1
ATOM 2964 C C . THR B 1 75 ? 44.431 2.613 25.933 1.00 13.54 72 THR B C 1
ATOM 2965 O O . THR B 1 75 ? 44.240 2.462 24.730 1.00 13.69 72 THR B O 1
ATOM 2969 N N . SER B 1 76 ? 43.604 2.129 26.859 1.00 12.98 73 SER B N 1
ATOM 2970 C CA . SER B 1 76 ? 42.339 1.430 26.474 1.00 13.29 73 SER B CA 1
ATOM 2971 C C . SER B 1 76 ? 41.493 2.283 25.563 1.00 12.83 73 SER B C 1
ATOM 2972 O O . SER B 1 76 ? 41.038 1.833 24.505 1.00 13.12 73 SER B O 1
ATOM 2975 N N . GLY B 1 77 ? 41.291 3.554 25.941 1.00 12.83 74 GLY B N 1
ATOM 2976 C CA . GLY B 1 77 ? 40.521 4.483 25.133 1.00 13.57 74 GLY B CA 1
ATOM 2977 C C . GLY B 1 77 ? 41.216 4.752 23.794 1.00 13.05 74 GLY B C 1
ATOM 2978 O O . GLY B 1 77 ? 40.562 4.811 22.755 1.00 12.82 74 GLY B O 1
ATOM 2979 N N A ARG B 1 78 ? 42.544 4.907 23.825 0.70 12.43 75 ARG B N 1
ATOM 2980 N N B ARG B 1 78 ? 42.534 4.914 23.811 0.30 12.27 75 ARG B N 1
ATOM 2981 C CA A ARG B 1 78 ? 43.316 5.187 22.622 0.70 13.09 75 ARG B CA 1
ATOM 2982 C CA B ARG B 1 78 ? 43.263 5.196 22.582 0.30 12.21 75 ARG B CA 1
ATOM 2983 C C A ARG B 1 78 ? 43.179 4.046 21.602 0.70 11.89 75 ARG B C 1
ATOM 2984 C C B ARG B 1 78 ? 43.217 4.039 21.584 0.30 11.62 75 ARG B C 1
ATOM 2985 O O A ARG B 1 78 ? 43.061 4.288 20.405 0.70 11.97 75 ARG B O 1
ATOM 2986 O O B ARG B 1 78 ? 43.206 4.261 20.375 0.30 11.76 75 ARG B O 1
ATOM 3001 N N . LEU B 1 79 ? 43.165 2.809 22.080 1.00 11.42 76 LEU B N 1
ATOM 3002 C CA . LEU B 1 79 ? 43.033 1.667 21.189 1.00 10.83 76 LEU B CA 1
ATOM 3003 C C . LEU B 1 79 ? 41.651 1.606 20.576 1.00 10.68 76 LEU B C 1
ATOM 3004 O O . LEU B 1 79 ? 41.501 1.223 19.423 1.00 11.17 76 LEU B O 1
ATOM 3009 N N . GLY B 1 80 ? 40.624 1.966 21.327 1.00 10.65 77 GLY B N 1
ATOM 3010 C CA . GLY B 1 80 ? 39.294 2.056 20.727 1.00 10.26 77 GLY B CA 1
ATOM 3011 C C . GLY B 1 80 ? 39.227 3.112 19.622 1.00 11.13 77 GLY B C 1
ATOM 3012 O O . GLY B 1 80 ? 38.620 2.902 18.570 1.00 11.40 77 GLY B O 1
ATOM 3013 N N . VAL B 1 81 ? 39.840 4.265 19.868 1.00 11.02 78 VAL B N 1
ATOM 3014 C CA . VAL B 1 81 ? 39.882 5.324 18.849 1.00 11.74 78 VAL B CA 1
ATOM 3015 C C . VAL B 1 81 ? 40.643 4.806 17.606 1.00 11.92 78 VAL B C 1
ATOM 3016 O O . VAL B 1 81 ? 40.220 5.068 16.451 1.00 12.98 78 VAL B O 1
ATOM 3020 N N . LEU B 1 82 ? 41.739 4.066 17.818 1.00 11.28 79 LEU B N 1
ATOM 3021 C CA . LEU B 1 82 ? 42.492 3.498 16.680 1.00 12.62 79 LEU B CA 1
ATOM 3022 C C . LEU B 1 82 ? 41.616 2.561 15.855 1.00 11.62 79 LEU B C 1
ATOM 3023 O O . LEU B 1 82 ? 41.540 2.698 14.641 1.00 12.32 79 LEU B O 1
ATOM 3028 N N . ASP B 1 83 ? 40.972 1.583 16.497 1.00 11.03 80 ASP B N 1
ATOM 3029 C CA . ASP B 1 83 ? 40.131 0.646 15.752 1.00 11.57 80 ASP B CA 1
ATOM 3030 C C . ASP B 1 83 ? 39.028 1.372 15.009 1.00 11.33 80 ASP B C 1
ATOM 3031 O O . ASP B 1 83 ? 38.797 1.107 13.826 1.00 11.61 80 ASP B O 1
ATOM 3036 N N . ALA B 1 84 ? 38.350 2.309 15.683 1.00 11.26 81 ALA B N 1
ATOM 3037 C CA . ALA B 1 84 ? 37.285 3.060 15.019 1.00 11.98 81 ALA B CA 1
ATOM 3038 C C . ALA B 1 84 ? 37.809 3.842 13.814 1.00 12.30 81 ALA B C 1
ATOM 3039 O O . ALA B 1 84 ? 37.156 3.883 12.758 1.00 12.92 81 ALA B O 1
ATOM 3041 N N . SER B 1 85 ? 39.002 4.402 13.926 1.00 12.31 82 SER B N 1
ATOM 3042 C CA . SER B 1 85 ? 39.549 5.245 12.854 1.00 13.64 82 SER B CA 1
ATOM 3043 C C . SER B 1 85 ? 39.871 4.442 11.615 1.00 13.06 82 SER B C 1
ATOM 3044 O O . SER B 1 85 ? 39.874 5.008 10.502 1.00 14.42 82 SER B O 1
ATOM 3047 N N . GLU B 1 86 ? 40.117 3.138 11.783 1.00 12.49 83 GLU B N 1
ATOM 3048 C CA . GLU B 1 86 ? 40.452 2.247 10.677 1.00 13.12 83 GLU B CA 1
ATOM 3049 C C . GLU B 1 86 ? 39.239 1.747 9.941 1.00 12.56 83 GLU B C 1
ATOM 3050 O O . GLU B 1 86 ? 39.344 1.253 8.841 1.00 13.47 83 GLU B O 1
ATOM 3056 N N . CYS B 1 87 ? 38.056 1.925 10.512 1.00 12.11 84 CYS B N 1
ATOM 3057 C CA . CYS B 1 87 ? 36.875 1.362 9.873 1.00 12.73 84 CYS B CA 1
ATOM 3058 C C . CYS B 1 87 ? 36.510 2.038 8.540 1.00 12.75 84 CYS B C 1
ATOM 3059 O O . CYS B 1 87 ? 36.208 1.346 7.586 1.00 12.43 84 CYS B O 1
ATOM 3062 N N . PRO B 1 88 ? 36.513 3.390 8.457 1.00 12.68 85 PRO B N 1
ATOM 3063 C CA . PRO B 1 88 ? 36.206 4.003 7.162 1.00 12.87 85 PRO B CA 1
ATOM 3064 C C . PRO B 1 88 ? 37.147 3.588 6.013 1.00 14.32 85 PRO B C 1
ATOM 3065 O O . PRO B 1 88 ? 36.631 3.164 4.955 1.00 15.70 85 PRO B O 1
ATOM 3069 N N . PRO B 1 89 ? 38.472 3.579 6.248 1.00 15.39 86 PRO B N 1
ATOM 3070 C CA . PRO B 1 89 ? 39.316 3.207 5.103 1.00 16.49 86 PRO B CA 1
ATOM 3071 C C . PRO B 1 89 ? 39.282 1.714 4.802 1.00 16.27 86 PRO B C 1
ATOM 3072 O O . PRO B 1 89 ? 39.417 1.314 3.637 1.00 18.89 86 PRO B O 1
ATOM 3076 N N . THR B 1 90 ? 39.070 0.893 5.822 1.00 13.59 87 THR B N 1
ATOM 3077 C CA . THR B 1 90 ? 39.097 -0.558 5.605 1.00 13.37 87 THR B CA 1
ATOM 3078 C C . THR B 1 90 ? 37.789 -1.082 4.994 1.00 13.85 87 THR B C 1
ATOM 3079 O O . THR B 1 90 ? 37.816 -1.931 4.099 1.00 15.13 87 THR B O 1
ATOM 3083 N N . PHE B 1 91 ? 36.655 -0.593 5.466 1.00 13.00 88 PHE B N 1
ATOM 3084 C CA . PHE B 1 91 ? 35.343 -1.096 5.060 1.00 13.13 88 PHE B CA 1
ATOM 3085 C C . PHE B 1 91 ? 34.470 -0.163 4.216 1.00 14.39 88 PHE B C 1
ATOM 3086 O O . PHE B 1 91 ? 33.372 -0.537 3.818 1.00 15.46 88 PHE B O 1
ATOM 3094 N N . GLY B 1 92 ? 34.942 1.053 3.988 1.00 14.92 89 GLY B N 1
ATOM 3095 C CA . GLY B 1 92 ? 34.173 2.008 3.199 1.00 16.95 89 GLY B CA 1
ATOM 3096 C C . GLY B 1 92 ? 32.981 2.581 3.922 1.00 17.89 89 GLY B C 1
ATOM 3097 O O . GLY B 1 92 ? 32.091 3.165 3.283 1.00 24.10 89 GLY B O 1
ATOM 3098 N N . VAL B 1 93 ? 32.936 2.444 5.233 1.00 15.99 90 VAL B N 1
ATOM 3099 C CA . VAL B 1 93 ? 31.812 2.992 6.011 1.00 17.40 90 VAL B CA 1
ATOM 3100 C C . VAL B 1 93 ? 32.095 4.464 6.266 1.00 16.71 90 VAL B C 1
ATOM 3101 O O . VAL B 1 93 ? 33.236 4.878 6.323 1.00 16.31 90 VAL B O 1
ATOM 3105 N N . PRO B 1 94 ? 31.036 5.280 6.398 1.00 18.88 91 PRO B N 1
ATOM 3106 C CA . PRO B 1 94 ? 31.324 6.658 6.735 1.00 19.54 91 PRO B CA 1
ATOM 3107 C C . PRO B 1 94 ? 31.821 6.769 8.167 1.00 19.98 91 PRO B C 1
ATOM 3108 O O . PRO B 1 94 ? 31.677 5.807 8.947 1.00 18.05 91 PRO B O 1
ATOM 3112 N N . HIS B 1 95 ? 32.459 7.892 8.502 1.00 19.46 92 HIS B N 1
ATOM 3113 C CA . HIS B 1 95 ? 32.849 8.197 9.873 1.00 18.83 92 HIS B CA 1
ATOM 3114 C C . HIS B 1 95 ? 31.552 8.336 10.721 1.00 17.80 92 HIS B C 1
ATOM 3115 O O . HIS B 1 95 ? 30.464 8.531 10.197 1.00 17.54 92 HIS B O 1
ATOM 3122 N N . GLY B 1 96 ? 31.666 8.152 12.017 1.00 16.05 93 GLY B N 1
ATOM 3123 C CA . GLY B 1 96 ? 30.506 8.269 12.930 1.00 14.77 93 GLY B CA 1
ATOM 3124 C C . GLY B 1 96 ? 29.652 7.028 13.181 1.00 14.13 93 GLY B C 1
ATOM 3125 O O . GLY B 1 96 ? 28.703 7.097 13.956 1.00 14.20 93 GLY B O 1
ATOM 3126 N N A ARG B 1 97 ? 30.001 5.919 12.518 0.60 13.88 94 ARG B N 1
ATOM 3127 N N B ARG B 1 97 ? 29.953 5.905 12.522 0.40 13.76 94 ARG B N 1
ATOM 3128 C CA A ARG B 1 97 ? 29.279 4.648 12.626 0.60 14.03 94 ARG B CA 1
ATOM 3129 C CA B ARG B 1 97 ? 29.194 4.665 12.753 0.40 13.73 94 ARG B CA 1
ATOM 3130 C C A ARG B 1 97 ? 29.902 3.787 13.732 0.60 12.88 94 ARG B C 1
ATOM 3131 C C B ARG B 1 97 ? 29.905 3.802 13.805 0.40 12.87 94 ARG B C 1
ATOM 3132 O O A ARG B 1 97 ? 29.192 3.196 14.561 0.60 12.76 94 ARG B O 1
ATOM 3133 O O B ARG B 1 97 ? 29.252 3.233 14.691 0.40 12.73 94 ARG B O 1
ATOM 3148 N N . VAL B 1 98 ? 31.232 3.684 13.695 1.00 12.55 95 VAL B N 1
ATOM 3149 C CA . VAL B 1 98 ? 32.051 3.008 14.724 1.00 12.28 95 VAL B CA 1
ATOM 3150 C C . VAL B 1 98 ? 32.874 4.144 15.327 1.00 12.47 95 VAL B C 1
ATOM 3151 O O . VAL B 1 98 ? 33.579 4.870 14.598 1.00 12.63 95 VAL B O 1
ATOM 3155 N N . ILE B 1 99 ? 32.712 4.391 16.620 1.00 12.35 96 ILE B N 1
ATOM 3156 C CA . ILE B 1 99 ? 33.346 5.551 17.233 1.00 13.29 96 ILE B CA 1
ATOM 3157 C C . ILE B 1 99 ? 34.029 5.157 18.510 1.00 13.32 96 ILE B C 1
ATOM 3158 O O . ILE B 1 99 ? 33.647 4.173 19.148 1.00 13.41 96 ILE B O 1
ATOM 3163 N N . GLY B 1 100 ? 35.089 5.891 18.837 1.00 13.85 97 GLY B N 1
ATOM 3164 C CA . GLY B 1 100 ? 35.811 5.682 20.069 1.00 13.62 97 GLY B CA 1
ATOM 3165 C C . GLY B 1 100 ? 35.827 6.939 20.916 1.00 15.04 97 GLY B C 1
ATOM 3166 O O . GLY B 1 100 ? 36.051 8.053 20.404 1.00 16.47 97 GLY B O 1
ATOM 3167 N N A LEU B 1 101 ? 35.514 6.774 22.202 0.50 15.01 98 LEU B N 1
ATOM 3168 N N B LEU B 1 101 ? 35.593 6.735 22.204 0.50 14.81 98 LEU B N 1
ATOM 3169 C CA A LEU B 1 101 ? 35.574 7.845 23.188 0.50 16.16 98 LEU B CA 1
ATOM 3170 C CA B LEU B 1 101 ? 35.543 7.769 23.203 0.50 15.75 98 LEU B CA 1
ATOM 3171 C C A LEU B 1 101 ? 36.688 7.552 24.178 0.50 15.78 98 LEU B C 1
ATOM 3172 C C B LEU B 1 101 ? 36.657 7.543 24.225 0.50 15.57 98 LEU B C 1
ATOM 3173 O O A LEU B 1 101 ? 36.913 6.401 24.574 0.50 14.93 98 LEU B O 1
ATOM 3174 O O B LEU B 1 101 ? 36.865 6.412 24.682 0.50 14.67 98 LEU B O 1
ATOM 3183 N N . ILE B 1 102 ? 37.383 8.611 24.575 1.00 16.51 99 ILE B N 1
ATOM 3184 C CA . ILE B 1 102 ? 38.426 8.528 25.579 1.00 17.82 99 ILE B CA 1
ATOM 3185 C C . ILE B 1 102 ? 38.006 9.412 26.754 1.00 18.94 99 ILE B C 1
ATOM 3186 O O . ILE B 1 102 ? 37.591 10.579 26.551 1.00 19.42 99 ILE B O 1
ATOM 3191 N N . ALA B 1 103 ? 38.113 8.890 27.965 1.00 19.62 100 ALA B N 1
ATOM 3192 C CA . ALA B 1 103 ? 37.750 9.686 29.146 1.00 21.31 100 ALA B CA 1
ATOM 3193 C C . ALA B 1 103 ? 38.588 10.966 29.171 1.00 23.62 100 ALA B C 1
ATOM 3194 O O . ALA B 1 103 ? 39.804 10.920 29.114 1.00 24.43 100 ALA B O 1
ATOM 3196 N N . GLY B 1 104 ? 37.927 12.107 29.265 1.00 27.09 101 GLY B N 1
ATOM 3197 C CA . GLY B 1 104 ? 38.628 13.392 29.260 1.00 32.07 101 GLY B CA 1
ATOM 3198 C C . GLY B 1 104 ? 38.737 14.015 27.877 1.00 35.76 101 GLY B C 1
ATOM 3199 O O . GLY B 1 104 ? 39.140 15.171 27.756 1.00 41.05 101 GLY B O 1
ATOM 3200 N N . GLY B 1 105 ? 38.394 13.270 26.828 1.00 35.15 102 GLY B N 1
ATOM 3201 C CA . GLY B 1 105 ? 38.435 13.804 25.461 1.00 38.91 102 GLY B CA 1
ATOM 3202 C C . GLY B 1 105 ? 39.739 13.542 24.715 1.00 43.77 102 GLY B C 1
ATOM 3203 O O . GLY B 1 105 ? 40.710 13.087 25.310 1.00 42.22 102 GLY B O 1
ATOM 3204 N N . PRO B 1 106 ? 39.773 13.856 23.403 1.00 49.76 103 PRO B N 1
ATOM 3205 C CA . PRO B 1 106 ? 40.945 13.619 22.536 1.00 51.96 103 PRO B CA 1
ATOM 3206 C C . PRO B 1 106 ? 42.244 14.245 23.046 1.00 52.53 103 PRO B C 1
ATOM 3207 O O . PRO B 1 106 ? 42.363 15.465 23.071 1.00 48.30 103 PRO B O 1
ATOM 3211 N N . ALA B 1 112 ? 46.855 13.236 29.387 1.00 65.50 109 ALA B N 1
ATOM 3212 C CA . ALA B 1 112 ? 45.708 12.743 30.143 1.00 65.00 109 ALA B CA 1
ATOM 3213 C C . ALA B 1 112 ? 45.062 13.858 30.967 1.00 65.18 109 ALA B C 1
ATOM 3214 O O . ALA B 1 112 ? 45.762 14.712 31.512 1.00 70.35 109 ALA B O 1
ATOM 3216 N N . VAL B 1 113 ? 43.727 13.846 31.046 1.00 60.87 110 VAL B N 1
ATOM 3217 C CA . VAL B 1 113 ? 42.979 14.835 31.834 1.00 59.30 110 VAL B CA 1
ATOM 3218 C C . VAL B 1 113 ? 42.877 14.339 33.281 1.00 58.93 110 VAL B C 1
ATOM 3219 O O . VAL B 1 113 ? 42.313 13.278 33.545 1.00 53.70 110 VAL B O 1
ATOM 3223 N N . GLU B 1 114 ? 43.410 15.126 34.214 1.00 61.17 111 GLU B N 1
ATOM 3224 C CA . GLU B 1 114 ? 43.438 14.756 35.636 1.00 62.31 111 GLU B CA 1
ATOM 3225 C C . GLU B 1 114 ? 42.070 14.418 36.269 1.00 58.58 111 GLU B C 1
ATOM 3226 O O . GLU B 1 114 ? 41.183 15.273 36.335 1.00 60.07 111 GLU B O 1
ATOM 3232 N N . GLY B 1 115 ? 41.919 13.168 36.723 1.00 49.58 112 GLY B N 1
ATOM 3233 C CA . GLY B 1 115 ? 40.710 12.703 37.435 1.00 44.41 112 GLY B CA 1
ATOM 3234 C C . GLY B 1 115 ? 39.536 12.176 36.609 1.00 39.88 112 GLY B C 1
ATOM 3235 O O . GLY B 1 115 ? 38.588 11.610 37.159 1.00 36.73 112 GLY B O 1
ATOM 3236 N N . ALA B 1 116 ? 39.581 12.366 35.300 1.00 35.42 113 ALA B N 1
ATOM 3237 C CA . ALA B 1 116 ? 38.477 11.936 34.443 1.00 34.99 113 ALA B CA 1
ATOM 3238 C C . ALA B 1 116 ? 38.218 10.425 34.527 1.00 32.07 113 ALA B C 1
ATOM 3239 O O . ALA B 1 116 ? 37.059 9.975 34.514 1.00 31.74 113 ALA B O 1
ATOM 3241 N N . GLU B 1 117 ? 39.284 9.647 34.612 1.00 31.15 114 GLU B N 1
ATOM 3242 C CA . GLU B 1 117 ? 39.133 8.186 34.675 1.00 30.62 114 GLU B CA 1
ATOM 3243 C C . GLU B 1 117 ? 38.404 7.698 35.948 1.00 29.64 114 GLU B C 1
ATOM 3244 O O . GLU B 1 117 ? 37.838 6.588 35.955 1.00 24.55 114 GLU B O 1
ATOM 3250 N N . ASP B 1 118 ? 38.411 8.520 37.009 1.00 29.83 115 ASP B N 1
ATOM 3251 C CA . ASP B 1 118 ? 37.754 8.167 38.273 1.00 31.13 115 ASP B CA 1
ATOM 3252 C C . ASP B 1 118 ? 36.360 8.776 38.437 1.00 31.55 115 ASP B C 1
ATOM 3253 O O . ASP B 1 118 ? 35.723 8.599 39.475 1.00 30.69 115 ASP B O 1
ATOM 3258 N N . ASP B 1 119 ? 35.868 9.466 37.410 1.00 30.40 116 ASP B N 1
ATOM 3259 C CA . ASP B 1 119 ? 34.578 10.149 37.497 1.00 30.49 116 ASP B CA 1
ATOM 3260 C C . ASP B 1 119 ? 33.433 9.215 37.156 1.00 30.38 116 ASP B C 1
ATOM 3261 O O . ASP B 1 119 ? 33.273 8.840 36.005 1.00 28.18 116 ASP B O 1
ATOM 3266 N N . VAL B 1 120 ? 32.630 8.864 38.158 1.00 31.79 117 VAL B N 1
ATOM 3267 C CA . VAL B 1 120 ? 31.537 7.899 37.987 1.00 32.61 117 VAL B CA 1
ATOM 3268 C C . VAL B 1 120 ? 30.308 8.437 37.235 1.00 31.47 117 VAL B C 1
ATOM 3269 O O . VAL B 1 120 ? 29.410 7.663 36.921 1.00 32.92 117 VAL B O 1
ATOM 3273 N N A SER B 1 121 ? 30.182 9.758 37.077 0.70 30.83 118 SER B N 1
ATOM 3274 N N B SER B 1 121 ? 30.360 9.726 36.877 0.30 30.46 118 SER B N 1
ATOM 3275 C CA A SER B 1 121 ? 29.005 10.352 36.388 0.70 30.63 118 SER B CA 1
ATOM 3276 C CA B SER B 1 121 ? 29.313 10.390 36.107 0.30 29.31 118 SER B CA 1
ATOM 3277 C C A SER B 1 121 ? 29.282 10.783 34.943 0.70 28.05 118 SER B C 1
ATOM 3278 C C B SER B 1 121 ? 29.820 10.952 34.756 0.30 27.30 118 SER B C 1
ATOM 3279 O O A SER B 1 121 ? 28.367 10.966 34.143 0.70 27.35 118 SER B O 1
ATOM 3280 O O B SER B 1 121 ? 29.010 11.329 33.921 0.30 26.87 118 SER B O 1
ATOM 3285 N N A LEU B 1 122 ? 30.564 10.934 34.633 0.60 26.57 119 LEU B N 1
ATOM 3286 N N B LEU B 1 122 ? 31.135 10.997 34.522 0.40 26.53 119 LEU B N 1
ATOM 3287 C CA A LEU B 1 122 ? 31.043 11.410 33.338 0.60 25.81 119 LEU B CA 1
ATOM 3288 C CA B LEU B 1 122 ? 31.634 11.571 33.267 0.40 25.35 119 LEU B CA 1
ATOM 3289 C C A LEU B 1 122 ? 30.677 10.513 32.158 0.60 23.81 119 LEU B C 1
ATOM 3290 C C B LEU B 1 122 ? 31.319 10.688 32.068 0.40 23.59 119 LEU B C 1
ATOM 3291 O O A LEU B 1 122 ? 30.275 11.012 31.094 0.60 23.37 119 LEU B O 1
ATOM 3292 O O B LEU B 1 122 ? 31.098 11.194 30.962 0.40 22.63 119 LEU B O 1
ATOM 3301 N N A GLY B 1 123 ? 30.861 9.203 32.322 0.60 22.00 120 GLY B N 1
ATOM 3302 N N B GLY B 1 123 ? 31.320 9.372 32.279 0.40 21.87 120 GLY B N 1
ATOM 3303 C CA A GLY B 1 123 ? 30.543 8.234 31.270 0.60 20.96 120 GLY B CA 1
ATOM 3304 C CA B GLY B 1 123 ? 30.987 8.427 31.220 0.40 21.09 120 GLY B CA 1
ATOM 3305 C C A GLY B 1 123 ? 29.133 8.383 30.738 0.60 20.94 120 GLY B C 1
ATOM 3306 C C B GLY B 1 123 ? 29.604 8.722 30.685 0.40 21.05 120 GLY B C 1
ATOM 3307 O O A GLY B 1 123 ? 28.916 8.397 29.522 0.60 20.41 120 GLY B O 1
ATOM 3308 O O B GLY B 1 123 ? 29.416 8.852 29.472 0.40 21.19 120 GLY B O 1
ATOM 3309 N N A GLU B 1 124 ? 28.169 8.457 31.650 0.60 20.87 121 GLU B N 1
ATOM 3310 N N B GLU B 1 124 ? 28.628 8.811 31.588 0.40 21.32 121 GLU B N 1
ATOM 3311 C CA A GLU B 1 124 ? 26.763 8.638 31.277 0.60 22.06 121 GLU B CA 1
ATOM 3312 C CA B GLU B 1 124 ? 27.261 9.143 31.199 0.40 22.01 121 GLU B CA 1
ATOM 3313 C C A GLU B 1 124 ? 26.527 9.953 30.533 0.60 22.68 121 GLU B C 1
ATOM 3314 C C B GLU B 1 124 ? 27.252 10.495 30.480 0.40 21.92 121 GLU B C 1
ATOM 3315 O O A GLU B 1 124 ? 25.803 9.990 29.542 0.60 22.35 121 GLU B O 1
ATOM 3316 O O B GLU B 1 124 ? 26.607 10.645 29.453 0.40 21.16 121 GLU B O 1
ATOM 3327 N N A ARG B 1 125 ? 27.110 11.036 31.036 0.60 23.73 122 ARG B N 1
ATOM 3328 N N B ARG B 1 125 ? 27.977 11.476 31.018 0.40 22.16 122 ARG B N 1
ATOM 3329 C CA A ARG B 1 125 ? 26.940 12.341 30.404 0.60 25.57 122 ARG B CA 1
ATOM 3330 C CA B ARG B 1 125 ? 28.023 12.806 30.399 0.40 23.37 122 ARG B CA 1
ATOM 3331 C C A ARG B 1 125 ? 27.577 12.337 28.991 0.60 22.56 122 ARG B C 1
ATOM 3332 C C B ARG B 1 125 ? 28.653 12.783 29.001 0.40 21.70 122 ARG B C 1
ATOM 3333 O O A ARG B 1 125 ? 26.995 12.917 28.059 0.60 22.58 122 ARG B O 1
ATOM 3334 O O B ARG B 1 125 ? 28.244 13.544 28.109 0.40 21.83 122 ARG B O 1
ATOM 3349 N N A ASP B 1 126 ? 28.712 11.649 28.814 0.60 21.21 123 ASP B N 1
ATOM 3350 N N B ASP B 1 126 ? 29.645 11.922 28.797 0.40 19.86 123 ASP B N 1
ATOM 3351 C CA A ASP B 1 126 ? 29.335 11.511 27.480 0.60 20.27 123 ASP B CA 1
ATOM 3352 C CA B ASP B 1 126 ? 30.308 11.857 27.494 0.40 18.88 123 ASP B CA 1
ATOM 3353 C C A ASP B 1 126 ? 28.414 10.754 26.511 0.60 19.11 123 ASP B C 1
ATOM 3354 C C B ASP B 1 126 ? 29.444 11.149 26.476 0.40 17.52 123 ASP B C 1
ATOM 3355 O O A ASP B 1 126 ? 28.284 11.122 25.344 0.60 18.09 123 ASP B O 1
ATOM 3356 O O B ASP B 1 126 ? 29.444 11.511 25.292 0.40 16.42 123 ASP B O 1
ATOM 3365 N N A LEU B 1 127 ? 27.783 9.693 26.992 0.60 18.35 124 LEU B N 1
ATOM 3366 N N B LEU B 1 127 ? 28.709 10.143 26.935 0.40 16.56 124 LEU B N 1
ATOM 3367 C CA A LEU B 1 127 ? 26.868 8.919 26.177 0.60 17.30 124 LEU B CA 1
ATOM 3368 C CA B LEU B 1 127 ? 27.811 9.403 26.057 0.40 15.73 124 LEU B CA 1
ATOM 3369 C C A LEU B 1 127 ? 25.568 9.673 25.866 0.60 18.00 124 LEU B C 1
ATOM 3370 C C B LEU B 1 127 ? 26.613 10.292 25.693 0.40 16.41 124 LEU B C 1
ATOM 3371 O O A LEU B 1 127 ? 25.063 9.608 24.736 0.60 18.24 124 LEU B O 1
ATOM 3372 O O B LEU B 1 127 ? 26.196 10.337 24.536 0.40 15.80 124 LEU B O 1
ATOM 3381 N N A ARG B 1 128 ? 25.010 10.383 26.846 0.60 18.55 125 ARG B N 1
ATOM 3382 N N B ARG B 1 128 ? 26.079 11.030 26.665 0.40 17.77 125 ARG B N 1
ATOM 3383 C CA A ARG B 1 128 ? 23.784 11.157 26.584 0.60 19.87 125 ARG B CA 1
ATOM 3384 C CA B ARG B 1 128 ? 24.987 11.949 26.368 0.40 19.08 125 ARG B CA 1
ATOM 3385 C C A ARG B 1 128 ? 24.056 12.217 25.515 0.60 19.74 125 ARG B C 1
ATOM 3386 C C B ARG B 1 128 ? 25.449 12.973 25.333 0.40 19.19 125 ARG B C 1
ATOM 3387 O O A ARG B 1 128 ? 23.199 12.497 24.670 0.60 19.31 125 ARG B O 1
ATOM 3388 O O B ARG B 1 128 ? 24.690 13.359 24.448 0.40 19.25 125 ARG B O 1
ATOM 3403 N N A ASP B 1 129 ? 25.251 12.797 25.570 0.60 19.87 126 ASP B N 1
ATOM 3404 N N B ASP B 1 129 ? 26.696 13.421 25.446 0.40 18.95 126 ASP B N 1
ATOM 3405 C CA A ASP B 1 129 ? 25.679 13.809 24.609 0.60 20.39 126 ASP B CA 1
ATOM 3406 C CA B ASP B 1 129 ? 27.249 14.359 24.467 0.40 19.29 126 ASP B CA 1
ATOM 3407 C C A ASP B 1 129 ? 25.835 13.241 23.176 0.60 19.03 126 ASP B C 1
ATOM 3408 C C B ASP B 1 129 ? 27.352 13.741 23.064 0.40 17.64 126 ASP B C 1
ATOM 3409 O O A ASP B 1 129 ? 25.869 14.00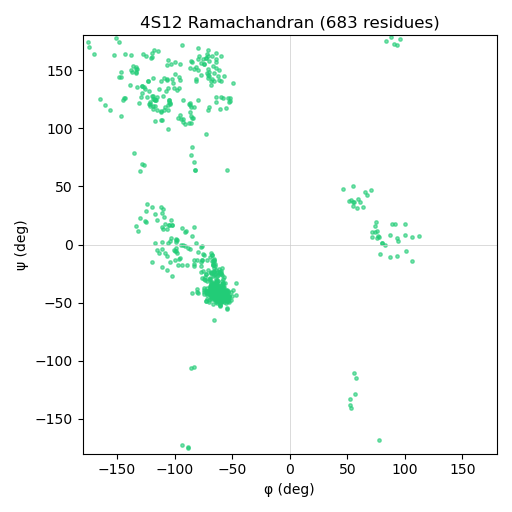6 22.225 0.60 19.33 126 ASP B O 1
ATOM 3410 O O B ASP B 1 129 ? 27.501 14.462 22.076 0.40 17.33 126 ASP B O 1
ATOM 3419 N N A LEU B 1 130 ? 25.919 11.910 23.035 0.60 17.20 127 LEU B N 1
ATOM 3420 N N B LEU B 1 130 ? 27.318 12.409 22.976 0.40 16.58 127 LEU B N 1
ATOM 3421 C CA A LEU B 1 130 ? 26.011 11.229 21.726 0.60 17.13 127 LEU B CA 1
ATOM 3422 C CA B LEU B 1 130 ? 27.374 11.716 21.694 0.40 15.97 127 LEU B CA 1
ATOM 3423 C C A LEU B 1 130 ? 24.612 10.841 21.207 0.60 17.41 127 LEU B C 1
ATOM 3424 C C B LEU B 1 130 ? 25.978 11.253 21.256 0.40 15.71 127 LEU B C 1
ATOM 3425 O O A LEU B 1 130 ? 24.485 10.261 20.120 0.60 16.77 127 LEU B O 1
ATOM 3426 O O B LEU B 1 130 ? 25.840 10.453 20.320 0.40 15.31 127 LEU B O 1
ATOM 3435 N N A GLN B 1 131 ? 23.589 11.199 21.981 0.60 17.87 128 GLN B N 1
ATOM 3436 N N B GLN B 1 131 ? 24.945 11.809 21.903 0.40 16.54 128 GLN B N 1
ATOM 3437 C CA A GLN B 1 131 ? 22.186 10.813 21.760 0.60 18.39 128 GLN B CA 1
ATOM 3438 C CA B GLN B 1 131 ? 23.536 11.447 21.650 0.40 16.78 128 GLN B CA 1
ATOM 3439 C C A GLN B 1 131 ? 22.141 9.284 21.720 0.60 17.19 128 GLN B C 1
ATOM 3440 C C B GLN B 1 131 ? 23.270 9.944 21.638 0.40 15.55 128 GLN B C 1
ATOM 3441 O O A GLN B 1 131 ? 21.680 8.675 20.760 0.60 17.72 128 GLN B O 1
ATOM 3442 O O B GLN B 1 131 ? 22.622 9.429 20.731 0.40 15.16 128 GLN B O 1
ATOM 3453 N N A LEU B 1 132 ? 22.627 8.672 22.796 0.60 16.92 129 LEU B N 1
ATOM 3454 N N B LEU B 1 132 ? 23.750 9.253 22.663 0.40 15.02 129 LEU B N 1
ATOM 3455 C CA A LEU B 1 132 ? 22.626 7.223 22.886 0.60 15.33 129 LEU B CA 1
ATOM 3456 C CA B LEU B 1 132 ? 23.546 7.816 22.783 0.40 14.21 129 LEU B CA 1
ATOM 3457 C C A LEU B 1 132 ? 21.177 6.718 22.822 0.60 15.70 129 LEU B C 1
ATOM 3458 C C B LEU B 1 132 ? 22.064 7.455 22.779 0.40 15.10 129 LEU B C 1
ATOM 3459 O O A LEU B 1 132 ? 20.274 7.318 23.415 0.60 16.42 129 LEU B O 1
ATOM 3460 O O B LEU B 1 132 ? 21.246 8.143 23.414 0.40 16.49 129 LEU B O 1
ATOM 3469 N N A THR B 1 133 ? 20.959 5.665 22.038 0.60 15.40 130 THR B N 1
ATOM 3470 N N B THR B 1 133 ? 21.713 6.433 22.002 0.40 15.22 130 THR B N 1
ATOM 3471 C CA A THR B 1 133 ? 19.672 4.997 21.946 0.60 16.80 130 THR B CA 1
ATOM 3472 C CA B THR B 1 133 ? 20.371 5.870 22.023 0.40 16.05 130 THR B CA 1
ATOM 3473 C C A THR B 1 133 ? 19.885 3.536 22.301 0.60 16.43 130 THR B C 1
ATOM 3474 C C B THR B 1 133 ? 20.516 4.374 22.302 0.40 15.51 130 THR B C 1
ATOM 3475 O O A THR B 1 133 ? 21.021 3.022 22.269 0.60 15.89 130 THR B O 1
ATOM 3476 O O B THR B 1 133 ? 21.604 3.817 22.135 0.40 14.18 130 THR B O 1
ATOM 3483 N N A ALA B 1 134 ? 18.778 2.857 22.579 0.60 17.17 131 ALA B N 1
ATOM 3484 N N B ALA B 1 134 ? 19.427 3.735 22.732 0.40 16.09 131 ALA B N 1
ATOM 3485 C CA A ALA B 1 134 ? 18.810 1.443 22.920 0.60 17.13 131 ALA B CA 1
ATOM 3486 C CA B ALA B 1 134 ? 19.423 2.301 23.055 0.40 15.80 131 ALA B CA 1
ATOM 3487 C C A ALA B 1 134 ? 19.313 0.578 21.757 0.60 16.38 131 ALA B C 1
ATOM 3488 C C B ALA B 1 134 ? 19.801 1.410 21.863 0.40 15.02 131 ALA B C 1
ATOM 3489 O O A ALA B 1 134 ? 19.661 -0.586 21.957 0.60 16.65 131 ALA B O 1
ATOM 3490 O O B ALA B 1 134 ? 20.170 0.255 22.040 0.40 14.78 131 ALA B O 1
ATOM 3493 N N A THR B 1 135 ? 19.334 1.122 20.537 0.60 15.97 132 THR B N 1
ATOM 3494 N N B THR B 1 135 ? 19.734 1.958 20.652 0.40 14.70 132 THR B N 1
ATOM 3495 C CA A THR B 1 135 ? 19.843 0.381 19.378 0.60 15.16 132 THR B CA 1
ATOM 3496 C CA B THR B 1 135 ? 20.059 1.202 19.444 0.40 14.31 132 THR B CA 1
ATOM 3497 C C A THR B 1 135 ? 21.389 0.378 19.350 0.60 14.56 132 THR B C 1
ATOM 3498 C C B THR B 1 135 ? 21.557 1.028 19.281 0.40 13.52 132 THR B C 1
ATOM 3499 O O A THR B 1 135 ? 22.002 -0.601 18.937 0.60 14.18 132 THR B O 1
ATOM 3500 O O B THR B 1 135 ? 22.024 0.125 18.559 0.40 13.37 132 THR B O 1
ATOM 3507 N N A ASP B 1 136 ? 22.009 1.478 19.773 0.60 13.85 133 ASP B N 1
ATOM 3508 N N B ASP B 1 136 ? 22.311 1.901 19.935 0.40 13.41 133 ASP B N 1
ATOM 3509 C CA A ASP B 1 136 ? 23.487 1.565 19.823 0.60 13.22 133 ASP B CA 1
ATOM 3510 C CA B ASP B 1 136 ? 23.753 1.833 19.895 0.40 12.60 133 ASP B CA 1
ATOM 3511 C C A ASP B 1 136 ? 24.082 0.511 20.735 0.60 13.32 133 ASP B C 1
ATOM 3512 C C B ASP B 1 136 ? 24.244 0.749 20.838 0.40 12.90 133 ASP B C 1
ATOM 3513 O O A ASP B 1 136 ? 23.442 0.131 21.725 0.60 13.85 133 ASP B O 1
ATOM 3514 O O B ASP B 1 136 ? 23.669 0.541 21.906 0.40 12.85 133 ASP B O 1
ATOM 3523 N N . MET B 1 137 ? 25.318 0.079 20.428 1.00 12.60 134 MET B N 1
ATOM 3524 C CA . MET B 1 137 ? 26.040 -0.878 21.280 1.00 13.03 134 MET B CA 1
ATOM 3525 C C . MET B 1 137 ? 27.233 -0.166 21.904 1.00 12.87 134 MET B C 1
ATOM 3526 O O . MET B 1 137 ? 27.954 0.563 21.220 1.00 12.96 134 MET B O 1
ATOM 3531 N N . VAL B 1 138 ? 27.442 -0.404 23.199 1.00 12.44 135 VAL B N 1
ATOM 3532 C CA . VAL B 1 138 ? 28.511 0.224 23.962 1.00 11.55 135 VAL B CA 1
ATOM 3533 C C . VAL B 1 138 ? 29.472 -0.841 24.497 1.00 11.51 135 VAL B C 1
ATOM 3534 O O . VAL B 1 138 ? 29.056 -1.788 25.155 1.00 11.05 135 VAL B O 1
ATOM 3538 N N . VAL B 1 139 ? 30.748 -0.634 24.219 1.00 10.59 136 VAL B N 1
ATOM 3539 C CA . VAL B 1 139 ? 31.804 -1.548 24.632 1.00 10.95 136 VAL B CA 1
ATOM 3540 C C . VAL B 1 139 ? 32.775 -0.763 25.493 1.00 11.29 136 VAL B C 1
ATOM 3541 O O . VAL B 1 139 ? 33.370 0.182 25.042 1.00 11.44 136 VAL B O 1
ATOM 3545 N N . GLY B 1 140 ? 32.931 -1.193 26.746 1.00 10.66 137 GLY B N 1
ATOM 3546 C CA . GLY B 1 140 ? 33.831 -0.533 27.699 1.00 10.70 137 GLY B CA 1
ATOM 3547 C C . GLY B 1 140 ? 35.123 -1.301 27.812 1.00 12.12 137 GLY B C 1
ATOM 3548 O O . GLY B 1 140 ? 35.082 -2.513 27.925 1.00 12.58 137 GLY B O 1
ATOM 3549 N N . LEU B 1 141 ? 36.250 -0.594 27.791 1.00 10.97 138 LEU B N 1
ATOM 3550 C CA . LEU B 1 141 ? 37.574 -1.233 27.871 1.00 12.04 138 LEU B CA 1
ATOM 3551 C C . LEU B 1 141 ? 38.357 -0.711 29.046 1.00 11.66 138 LEU B C 1
ATOM 3552 O O . LEU B 1 141 ? 38.440 0.502 29.255 1.00 11.90 138 LEU B O 1
ATOM 3557 N N . ALA B 1 142 ? 38.942 -1.638 29.818 1.00 11.40 139 ALA B N 1
ATOM 3558 C CA . ALA B 1 142 ? 39.837 -1.267 30.890 1.00 11.98 139 ALA B CA 1
ATOM 3559 C C . ALA B 1 142 ? 40.675 -2.491 31.227 1.00 12.27 139 ALA B C 1
ATOM 3560 O O . ALA B 1 142 ? 40.115 -3.520 31.624 1.00 13.01 139 ALA B O 1
ATOM 3562 N N . ALA B 1 143 ? 42.001 -2.374 31.097 1.00 13.80 140 ALA B N 1
ATOM 3563 C CA . ALA B 1 143 ? 42.875 -3.506 31.446 1.00 14.52 140 ALA B CA 1
ATOM 3564 C C . ALA B 1 143 ? 42.602 -3.985 32.874 1.00 15.64 140 ALA B C 1
ATOM 3565 O O . ALA B 1 143 ? 42.462 -5.211 33.123 1.00 16.14 140 ALA B O 1
ATOM 3567 N N . SER B 1 144 ? 42.518 -3.036 33.816 1.00 15.50 141 SER B N 1
ATOM 3568 C CA . SER B 1 144 ? 42.251 -3.328 35.243 1.00 16.86 141 SER B CA 1
ATOM 3569 C C . SER B 1 144 ? 40.873 -3.895 35.508 1.00 16.03 141 SER B C 1
ATOM 3570 O O . SER B 1 144 ? 40.637 -4.547 36.539 1.00 16.07 141 SER B O 1
ATOM 3573 N N . GLY B 1 145 ? 39.929 -3.567 34.634 1.00 14.73 142 GLY B N 1
ATOM 3574 C CA . GLY B 1 145 ? 38.543 -3.950 34.789 1.00 15.37 142 GLY B CA 1
ATOM 3575 C C . GLY B 1 145 ? 37.789 -3.124 35.827 1.00 15.64 142 GLY B C 1
ATOM 3576 O O . GLY B 1 145 ? 36.644 -3.434 36.131 1.00 17.00 142 GLY B O 1
ATOM 3577 N N . ARG B 1 146 ? 38.393 -2.075 36.364 1.00 17.18 143 ARG B N 1
ATOM 3578 C CA . ARG B 1 146 ? 37.696 -1.336 37.427 1.00 19.82 143 ARG B CA 1
ATOM 3579 C C . ARG B 1 146 ? 37.696 0.174 37.295 1.00 20.09 143 ARG B C 1
ATOM 3580 O O . ARG B 1 146 ? 37.310 0.861 38.237 1.00 21.91 143 ARG B O 1
ATOM 3588 N N . THR B 1 147 ? 38.025 0.691 36.110 1.00 18.76 144 THR B N 1
ATOM 3589 C CA . THR B 1 147 ? 38.076 2.134 35.869 1.00 19.85 144 THR B CA 1
ATOM 3590 C C . THR B 1 147 ? 36.678 2.734 36.110 1.00 18.67 144 THR B C 1
ATOM 3591 O O . THR B 1 147 ? 35.716 2.334 35.460 1.00 17.94 144 THR B O 1
ATOM 3595 N N . PRO B 1 148 ? 36.539 3.625 37.116 1.00 20.52 145 PRO B N 1
ATOM 3596 C CA . PRO B 1 148 ? 35.173 4.111 37.401 1.00 20.82 145 PRO B CA 1
ATOM 3597 C C . PRO B 1 148 ? 34.440 4.781 36.257 1.00 19.53 145 PRO B C 1
ATOM 3598 O O . PRO B 1 148 ? 33.224 4.680 36.150 1.00 19.51 145 PRO B O 1
ATOM 3602 N N . TYR B 1 149 ? 35.167 5.474 35.404 1.00 20.53 146 TYR B N 1
ATOM 3603 C CA . TYR B 1 149 ? 34.573 6.081 34.226 1.00 20.89 146 TYR B CA 1
ATOM 3604 C C . TYR B 1 149 ? 33.787 5.051 33.405 1.00 19.23 146 TYR B C 1
ATOM 3605 O O . TYR B 1 149 ? 32.665 5.291 32.992 1.00 18.91 146 TYR B O 1
ATOM 3614 N N . VAL B 1 150 ? 34.391 3.879 33.223 1.00 17.88 147 VAL B N 1
ATOM 3615 C CA . VAL B 1 150 ? 33.816 2.819 32.389 1.00 16.03 147 VAL B CA 1
ATOM 3616 C C . VAL B 1 150 ? 32.647 2.143 33.104 1.00 16.53 147 VAL B C 1
ATOM 3617 O O . VAL B 1 150 ? 31.637 1.834 32.490 1.00 16.06 147 VAL B O 1
ATOM 3621 N N . ILE B 1 151 ? 32.803 1.882 34.395 1.00 17.98 148 ILE B N 1
ATOM 3622 C CA . ILE B 1 151 ? 31.703 1.294 35.183 1.00 19.23 148 ILE B CA 1
ATOM 3623 C C . ILE B 1 151 ? 30.431 2.141 35.016 1.00 18.57 148 ILE B C 1
ATOM 3624 O O . ILE B 1 151 ? 29.350 1.630 34.719 1.00 19.08 148 ILE B O 1
ATOM 3629 N N . GLY B 1 152 ? 30.569 3.443 35.187 1.00 19.00 149 GLY B N 1
ATOM 3630 C CA . GLY B 1 152 ? 29.438 4.351 35.091 1.00 20.04 149 GLY B CA 1
ATOM 3631 C C . GLY B 1 152 ? 28.805 4.405 33.709 1.00 19.35 149 GLY B C 1
ATOM 3632 O O . GLY B 1 152 ? 27.582 4.426 33.560 1.00 20.91 149 GLY B O 1
ATOM 3633 N N . ALA B 1 153 ? 29.655 4.424 32.692 1.00 18.11 150 ALA B N 1
ATOM 3634 C CA . ALA B 1 153 ? 29.214 4.461 31.330 1.00 17.05 150 ALA B CA 1
ATOM 3635 C C . ALA B 1 153 ? 28.417 3.203 30.973 1.00 16.69 150 ALA B C 1
ATOM 3636 O O . ALA B 1 153 ? 27.354 3.266 30.362 1.00 16.28 150 ALA B O 1
ATOM 3638 N N . LEU B 1 154 ? 28.948 2.045 31.347 1.00 15.69 151 LEU B N 1
ATOM 3639 C CA . LEU B 1 154 ? 28.279 0.778 31.045 1.00 16.44 151 LEU B CA 1
ATOM 3640 C C . LEU B 1 154 ? 26.918 0.651 31.759 1.00 16.56 151 LEU B C 1
ATOM 3641 O O . LEU B 1 154 ? 25.938 0.167 31.180 1.00 17.75 151 LEU B O 1
ATOM 3646 N N . ARG B 1 155 ? 26.865 1.054 33.020 1.00 17.95 152 ARG B N 1
ATOM 3647 C CA . ARG B 1 155 ? 25.635 0.969 33.796 1.00 20.76 152 ARG B CA 1
ATOM 3648 C C . ARG B 1 155 ? 24.559 1.817 33.127 1.00 20.25 152 ARG B C 1
ATOM 3649 O O . ARG B 1 155 ? 23.425 1.376 32.983 1.00 21.09 152 ARG B O 1
ATOM 3657 N N . PHE B 1 156 ? 24.918 3.025 32.705 1.00 19.97 153 PHE B N 1
ATOM 3658 C CA . PHE B 1 156 ? 23.958 3.868 32.034 1.00 21.21 153 PHE B CA 1
ATOM 3659 C C . PHE B 1 156 ? 23.447 3.280 30.712 1.00 19.60 153 PHE B C 1
ATOM 3660 O O . PHE B 1 156 ? 22.253 3.274 30.444 1.00 20.65 153 PHE B O 1
ATOM 3668 N N . ALA B 1 157 ? 24.352 2.781 29.887 1.00 18.31 154 ALA B N 1
ATOM 3669 C CA . ALA B 1 157 ? 23.964 2.220 28.624 1.00 17.26 154 ALA B CA 1
ATOM 3670 C C . ALA B 1 157 ? 23.050 1.016 28.797 1.00 18.73 154 ALA B C 1
ATOM 3671 O O . ALA B 1 157 ? 22.062 0.842 28.081 1.00 18.88 154 ALA B O 1
ATOM 3673 N N . ARG B 1 158 ? 23.393 0.158 29.757 1.00 18.08 155 ARG B N 1
ATOM 3674 C CA . ARG B 1 158 ? 22.615 -1.025 29.983 1.00 20.12 155 ARG B CA 1
ATOM 3675 C C . ARG B 1 158 ? 21.192 -0.646 30.424 1.00 22.51 155 ARG B C 1
ATOM 3676 O O . ARG B 1 158 ? 20.207 -1.197 29.935 1.00 23.66 155 ARG B O 1
ATOM 3684 N N . GLN B 1 159 ? 21.104 0.306 31.339 1.00 23.69 156 GLN B N 1
ATOM 3685 C CA . GLN B 1 159 ? 19.806 0.741 31.858 1.00 27.02 156 GLN B CA 1
ATOM 3686 C C . GLN B 1 159 ? 18.958 1.433 30.789 1.00 26.61 156 GLN B C 1
ATOM 3687 O O . GLN B 1 159 ? 17.719 1.464 30.876 1.00 28.65 156 GLN B O 1
ATOM 3693 N N . LEU B 1 160 ? 19.614 1.982 29.765 1.00 23.69 157 LEU B N 1
ATOM 3694 C CA . LEU B 1 160 ? 18.904 2.617 28.641 1.00 24.98 157 LEU B CA 1
ATOM 3695 C C . LEU B 1 160 ? 18.292 1.570 27.704 1.00 24.69 157 LEU B C 1
ATOM 3696 O O . LEU B 1 160 ? 17.323 1.857 26.970 1.00 26.64 157 LEU B O 1
ATOM 3701 N N . GLY B 1 161 ? 18.838 0.361 27.724 1.00 22.59 158 GLY B N 1
ATOM 3702 C CA . GLY B 1 161 ? 18.370 -0.717 26.855 1.00 22.66 158 GLY B CA 1
ATOM 3703 C C . GLY B 1 161 ? 19.394 -1.125 25.793 1.00 20.96 158 GLY B C 1
ATOM 3704 O O . GLY B 1 161 ? 19.108 -1.983 24.950 1.00 23.32 158 GLY B O 1
ATOM 3705 N N . CYS B 1 162 ? 20.595 -0.573 25.878 1.00 18.63 159 CYS B N 1
ATOM 3706 C CA . CYS B 1 162 ? 21.657 -0.907 24.909 1.00 16.82 159 CYS B CA 1
ATOM 3707 C C . CYS B 1 162 ? 22.283 -2.253 25.177 1.00 17.29 159 CYS B C 1
ATOM 3708 O O . CYS B 1 162 ? 22.428 -2.667 26.341 1.00 19.01 159 CYS B O 1
ATOM 3711 N N . PRO B 1 163 ? 22.672 -2.953 24.116 1.00 15.82 160 PRO B N 1
ATOM 3712 C CA . PRO B 1 163 ? 23.544 -4.095 24.310 1.00 15.80 160 PRO B CA 1
ATOM 3713 C C . PRO B 1 163 ? 24.911 -3.537 24.765 1.00 13.81 160 PRO B C 1
ATOM 3714 O O . PRO B 1 163 ? 25.350 -2.472 24.301 1.00 13.31 160 PRO B O 1
ATOM 3718 N N . THR B 1 164 ? 25.548 -4.222 25.715 1.00 12.81 161 THR B N 1
ATOM 3719 C CA . THR B 1 164 ? 26.827 -3.800 26.244 1.00 12.32 161 THR B CA 1
ATOM 3720 C C . THR B 1 164 ? 27.824 -4.936 26.332 1.00 12.38 161 THR B C 1
ATOM 3721 O O . THR B 1 164 ? 27.484 -6.112 26.525 1.00 12.64 161 THR B O 1
ATOM 3725 N N . ALA B 1 165 ? 29.104 -4.579 26.159 1.00 12.08 162 ALA B N 1
ATOM 3726 C CA . ALA B 1 165 ? 30.196 -5.541 26.360 1.00 11.55 162 ALA B CA 1
ATOM 3727 C C . ALA B 1 165 ? 31.299 -4.868 27.137 1.00 11.28 162 ALA B C 1
ATOM 3728 O O . ALA B 1 165 ? 31.423 -3.651 27.112 1.00 12.03 162 ALA B O 1
ATOM 3730 N N . ALA B 1 166 ? 32.070 -5.668 27.858 1.00 11.24 163 ALA B N 1
ATOM 3731 C CA . ALA B 1 166 ? 33.207 -5.168 28.616 1.00 11.24 163 ALA B CA 1
ATOM 3732 C C . ALA B 1 166 ? 34.440 -5.969 28.280 1.00 11.76 163 ALA B C 1
ATOM 3733 O O . ALA B 1 166 ? 34.382 -7.184 28.269 1.00 12.96 163 ALA B O 1
ATOM 3735 N N . ILE B 1 167 ? 35.571 -5.293 28.077 1.00 10.35 164 ILE B N 1
ATOM 3736 C CA . ILE B 1 167 ? 36.850 -5.968 27.765 1.00 10.95 164 ILE B CA 1
ATOM 3737 C C . ILE B 1 167 ? 37.823 -5.631 28.893 1.00 11.10 164 ILE B C 1
ATOM 3738 O O . ILE B 1 167 ? 38.178 -4.460 29.095 1.00 10.90 164 ILE B O 1
ATOM 3743 N N A SER B 1 168 ? 38.187 -6.666 29.642 0.60 12.40 165 SER B N 1
ATOM 3744 N N B SER B 1 168 ? 38.240 -6.646 29.639 0.40 11.48 165 SER B N 1
ATOM 3745 C CA A SER B 1 168 ? 39.066 -6.597 30.808 0.60 13.79 165 SER B CA 1
ATOM 3746 C CA B SER B 1 168 ? 39.227 -6.461 30.703 0.40 11.85 165 SER B CA 1
ATOM 3747 C C A SER B 1 168 ? 40.136 -7.691 30.749 0.60 13.91 165 SER B C 1
ATOM 3748 C C B SER B 1 168 ? 40.104 -7.690 30.852 0.40 12.85 165 SER B C 1
ATOM 3749 O O A SER B 1 168 ? 39.933 -8.701 30.092 0.60 12.54 165 SER B O 1
ATOM 3750 O O B SER B 1 168 ? 39.699 -8.799 30.566 0.40 12.15 165 SE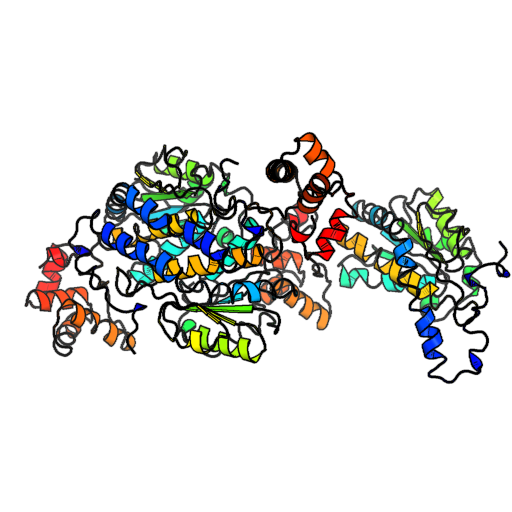R B O 1
ATOM 3755 N N . CYS B 1 169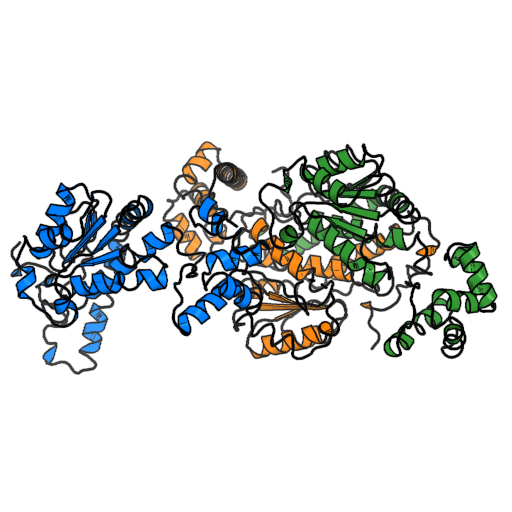 ? 41.280 -7.475 31.410 1.00 13.30 166 CYS B N 1
ATOM 3756 C CA . CYS B 1 169 ? 42.297 -8.532 31.515 1.00 14.62 166 CYS B CA 1
ATOM 3757 C C . CYS B 1 169 ? 42.396 -9.137 32.903 1.00 14.83 166 CYS B C 1
ATOM 3758 O O . CYS B 1 169 ? 43.327 -9.853 33.191 1.00 17.43 166 CYS B O 1
ATOM 3761 N N . ASN B 1 170 ? 41.448 -8.812 33.773 1.00 15.14 167 ASN B N 1
ATOM 3762 C CA . ASN B 1 170 ? 41.354 -9.427 35.110 1.00 16.24 167 ASN B CA 1
ATOM 3763 C C . ASN B 1 170 ? 40.039 -10.147 35.206 1.00 16.64 167 ASN B C 1
ATOM 3764 O O . ASN B 1 170 ? 39.032 -9.681 34.669 1.00 17.61 167 ASN B O 1
ATOM 3769 N N . PRO B 1 171 ? 40.023 -11.286 35.887 1.00 18.58 168 PRO B N 1
ATOM 3770 C CA . PRO B 1 171 ? 38.801 -12.089 35.973 1.00 19.98 168 PRO B CA 1
ATOM 3771 C C . PRO B 1 171 ? 37.719 -11.474 36.875 1.00 20.79 168 PRO B C 1
ATOM 3772 O O . PRO B 1 171 ? 38.050 -10.758 37.808 1.00 21.08 168 PRO B O 1
ATOM 3776 N N . ASP B 1 172 ? 36.452 -11.695 36.524 1.00 23.23 169 ASP B N 1
ATOM 3777 C CA . ASP B 1 172 ? 35.283 -11.223 37.310 1.00 26.37 169 ASP B CA 1
ATOM 3778 C C . ASP B 1 172 ? 35.393 -9.763 37.751 1.00 23.45 169 ASP B C 1
ATOM 3779 O O . ASP B 1 172 ? 35.135 -9.414 38.902 1.00 24.56 169 ASP B O 1
ATOM 3784 N N . SER B 1 173 ? 35.741 -8.910 36.808 1.00 18.72 170 SER B N 1
ATOM 3785 C CA . SER B 1 173 ? 36.006 -7.504 37.096 1.00 18.33 170 SER B CA 1
ATOM 3786 C C . SER B 1 173 ? 34.720 -6.715 37.255 1.00 17.37 170 SER B C 1
ATOM 3787 O O . SER B 1 173 ? 33.685 -7.152 36.814 1.00 17.63 170 SER B O 1
ATOM 3790 N N . PRO B 1 174 ? 34.809 -5.537 37.867 1.00 17.72 171 PRO B N 1
ATOM 3791 C CA . PRO B 1 174 ? 33.603 -4.699 37.971 1.00 17.52 171 PRO B CA 1
ATOM 3792 C C . PRO B 1 174 ? 32.972 -4.344 36.631 1.00 17.81 171 PRO B C 1
ATOM 3793 O O . PRO B 1 174 ? 31.745 -4.336 36.525 1.00 19.10 171 PRO B O 1
ATOM 3797 N N . ILE B 1 175 ? 33.771 -4.050 35.600 1.00 15.81 172 ILE B N 1
ATOM 3798 C CA . ILE B 1 175 ? 33.146 -3.725 34.293 1.00 15.21 172 ILE B CA 1
ATOM 3799 C C . ILE B 1 175 ? 32.480 -4.967 33.682 1.00 15.07 172 ILE B C 1
ATOM 3800 O O . ILE B 1 175 ? 31.406 -4.848 33.086 1.00 16.04 172 ILE B O 1
ATOM 3805 N N . ALA B 1 176 ? 33.066 -6.159 33.862 1.00 14.90 173 ALA B N 1
ATOM 3806 C CA . ALA B 1 176 ? 32.465 -7.386 33.362 1.00 16.54 173 ALA B CA 1
ATOM 3807 C C . ALA B 1 176 ? 31.099 -7.613 34.006 1.00 18.99 173 ALA B C 1
ATOM 3808 O O . ALA B 1 176 ? 30.170 -8.072 33.341 1.00 20.02 173 ALA B O 1
ATOM 3810 N N . GLN B 1 177 ? 30.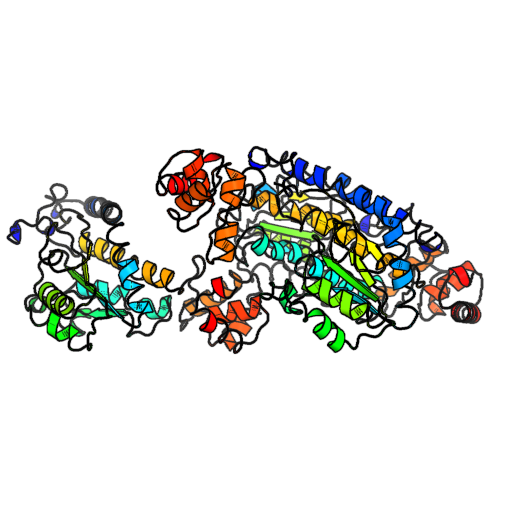980 -7.272 35.295 1.00 19.01 174 GLN B N 1
ATOM 3811 C CA . GLN B 1 177 ? 29.731 -7.462 36.035 1.00 20.56 174 GLN B CA 1
ATOM 3812 C C . GLN B 1 177 ? 28.654 -6.419 35.691 1.00 19.24 174 GLN B C 1
ATOM 3813 O O . GLN B 1 177 ? 27.474 -6.574 36.045 1.00 20.62 174 GLN B O 1
ATOM 3819 N N . GLU B 1 178 ? 29.025 -5.339 35.008 1.00 19.03 175 GLU B N 1
ATOM 3820 C CA . GLU B 1 178 ? 28.024 -4.345 34.600 1.00 18.86 175 GLU B CA 1
ATOM 3821 C C . GLU B 1 178 ? 27.491 -4.606 33.190 1.00 18.25 175 GLU B C 1
ATOM 3822 O O . GLU B 1 178 ? 26.435 -4.070 32.811 1.00 19.79 175 GLU B O 1
ATOM 3828 N N . ALA B 1 179 ? 28.212 -5.404 32.409 1.00 17.00 176 ALA B N 1
ATOM 3829 C CA . ALA B 1 179 ? 27.882 -5.589 30.992 1.00 16.40 176 ALA B CA 1
ATOM 3830 C C . ALA B 1 179 ? 27.123 -6.865 30.706 1.00 16.67 176 ALA B C 1
ATOM 3831 O O . ALA B 1 179 ? 27.199 -7.824 31.470 1.00 16.79 176 ALA B O 1
ATOM 3833 N N . LEU B 1 180 ? 26.400 -6.885 29.592 1.00 16.17 177 LEU B N 1
ATOM 3834 C CA . LEU B 1 180 ? 25.712 -8.088 29.158 1.00 16.85 177 LEU B CA 1
ATOM 3835 C C . LEU B 1 180 ? 26.736 -9.151 28.740 1.00 16.60 177 LEU B C 1
ATOM 3836 O O . LEU B 1 180 ? 26.600 -10.340 29.082 1.00 18.44 177 LEU B O 1
ATOM 3841 N N . VAL B 1 181 ? 27.756 -8.747 27.986 1.00 15.02 178 VAL B N 1
ATOM 3842 C CA . VAL B 1 181 ? 28.778 -9.675 27.519 1.00 15.14 178 VAL B CA 1
ATOM 3843 C C . VAL B 1 181 ? 30.119 -9.296 28.119 1.00 14.60 178 VAL B C 1
ATOM 3844 O O . VAL B 1 181 ? 30.607 -8.168 27.912 1.00 14.54 178 VAL B O 1
ATOM 3848 N N . ALA B 1 182 ? 30.755 -10.247 28.812 1.00 14.00 179 ALA B N 1
ATOM 3849 C CA . ALA B 1 182 ? 32.067 -10.027 29.421 1.00 13.54 179 ALA B CA 1
ATOM 3850 C C . ALA B 1 182 ? 33.116 -10.730 28.591 1.00 13.08 179 ALA B C 1
ATOM 3851 O O . ALA B 1 182 ? 33.017 -11.931 28.373 1.00 14.07 179 ALA B O 1
ATOM 3853 N N . ILE B 1 183 ? 34.122 -9.995 28.150 1.00 11.89 180 ILE B N 1
ATOM 3854 C CA . ILE B 1 183 ? 35.233 -10.529 27.354 1.00 11.62 180 ILE B CA 1
ATOM 3855 C C . ILE B 1 183 ? 36.447 -10.303 28.228 1.00 11.45 180 ILE B C 1
ATOM 3856 O O . ILE B 1 183 ? 36.929 -9.182 28.342 1.00 11.03 180 ILE B O 1
ATOM 3861 N N . SER B 1 184 ? 36.969 -11.379 28.826 1.00 11.83 181 SER B N 1
ATOM 3862 C CA . SER B 1 184 ? 37.998 -11.252 29.858 1.00 12.29 181 SER B CA 1
ATOM 3863 C C . SER B 1 184 ? 39.233 -12.103 29.613 1.00 12.49 181 SER B C 1
ATOM 3864 O O . SER B 1 184 ? 39.469 -13.079 30.344 1.00 13.06 181 SER B O 1
ATOM 3867 N N . PRO B 1 185 ? 40.023 -11.752 28.601 1.00 12.06 182 PRO B N 1
ATOM 3868 C CA . PRO B 1 185 ? 41.272 -12.507 28.347 1.00 12.53 182 PRO B CA 1
ATOM 3869 C C . PRO B 1 185 ? 42.311 -12.238 29.425 1.00 13.01 182 PRO B C 1
ATOM 3870 O O . PRO B 1 185 ? 42.816 -11.100 29.547 1.00 13.48 182 PRO B O 1
ATOM 3874 N N . VAL B 1 186 ? 42.666 -13.282 30.174 1.00 13.24 183 VAL B N 1
ATOM 3875 C CA . VAL B 1 186 ? 43.620 -13.112 31.260 1.00 13.91 183 VAL B CA 1
ATOM 3876 C C . VAL B 1 186 ? 45.024 -13.413 30.732 1.00 12.98 183 VAL B C 1
ATOM 3877 O O . VAL B 1 186 ? 45.391 -14.545 30.489 1.00 14.14 183 VAL B O 1
ATOM 3881 N N . VAL B 1 187 ? 45.796 -12.347 30.539 1.00 12.15 184 VAL B N 1
ATOM 3882 C CA . VAL B 1 187 ? 47.115 -12.432 29.932 1.00 11.49 184 VAL B CA 1
ATOM 3883 C C . VAL B 1 187 ? 48.268 -12.533 30.905 1.00 11.02 184 VAL B C 1
ATOM 3884 O O . VAL B 1 187 ? 49.371 -12.886 30.499 1.00 11.12 184 VAL B O 1
ATOM 3888 N N . GLY B 1 188 ? 47.991 -12.294 32.194 1.00 11.02 185 GLY B N 1
ATOM 3889 C CA . GLY B 1 188 ? 49.028 -12.396 33.230 1.00 10.75 185 GLY B CA 1
ATOM 3890 C C . GLY B 1 188 ? 49.732 -11.075 33.458 1.00 10.50 185 GLY B C 1
ATOM 3891 O O . GLY B 1 188 ? 49.508 -10.085 32.748 1.00 10.59 185 GLY B O 1
ATOM 3892 N N . PRO B 1 189 ? 50.590 -11.029 34.482 1.00 10.19 186 PRO B N 1
ATOM 3893 C CA . PRO B 1 189 ? 51.328 -9.805 34.843 1.00 10.42 186 PRO B CA 1
ATOM 3894 C C . PRO B 1 189 ? 52.226 -9.353 33.688 1.00 10.39 186 PRO B C 1
ATOM 3895 O O . PRO B 1 189 ? 52.755 -10.164 32.942 1.00 10.68 186 PRO B O 1
ATOM 3899 N N . GLU B 1 190 ? 52.450 -8.063 33.600 1.00 10.47 187 GLU B N 1
ATOM 3900 C CA . GLU B 1 190 ? 53.206 -7.498 32.490 1.00 10.87 187 GLU B CA 1
ATOM 3901 C C . GLU B 1 190 ? 54.695 -7.671 32.701 1.00 10.71 187 GLU B C 1
ATOM 3902 O O . GLU B 1 190 ? 55.160 -7.745 33.844 1.00 11.13 187 GLU B O 1
ATOM 3908 N N . ALA B 1 191 ? 55.476 -7.795 31.613 1.00 10.80 188 ALA B N 1
ATOM 3909 C CA . ALA B 1 191 ? 56.933 -8.015 31.724 1.00 11.06 188 ALA B CA 1
ATOM 3910 C C . ALA B 1 191 ? 57.610 -6.913 32.552 1.00 10.93 188 ALA B C 1
ATOM 3911 O O . ALA B 1 191 ? 58.535 -7.171 33.293 1.00 11.54 188 ALA B O 1
ATOM 3913 N N . LEU B 1 192 ? 57.152 -5.665 32.346 1.00 10.81 189 LEU B N 1
ATOM 3914 C CA . LEU B 1 192 ? 57.504 -4.507 33.196 1.00 11.38 189 LEU B CA 1
ATOM 3915 C C . LEU B 1 192 ? 56.269 -4.294 34.043 1.00 11.26 189 LEU B C 1
ATOM 3916 O O . LEU B 1 192 ? 55.177 -4.047 33.515 1.00 11.02 189 LEU B O 1
ATOM 3921 N N . THR B 1 193 ? 56.436 -4.351 35.371 1.00 11.43 190 THR B N 1
ATOM 3922 C CA . THR B 1 193 ? 55.316 -4.330 36.295 1.00 11.30 190 THR B CA 1
ATOM 3923 C C . THR B 1 193 ? 54.403 -3.150 36.075 1.00 11.70 190 THR B C 1
ATOM 3924 O O . THR B 1 193 ? 54.861 -1.990 36.048 1.00 12.69 190 THR B O 1
ATOM 3928 N N . GLY B 1 194 ? 53.130 -3.458 35.894 1.00 12.04 191 GLY B N 1
ATOM 3929 C CA . GLY B 1 194 ? 52.105 -2.458 35.689 1.00 13.06 191 GLY B CA 1
ATOM 3930 C C . GLY B 1 194 ? 52.003 -1.833 34.327 1.00 13.35 191 GLY B C 1
ATOM 3931 O O . GLY B 1 194 ? 51.115 -0.960 34.118 1.00 14.55 191 GLY B O 1
ATOM 3932 N N A SER B 1 195 ? 52.812 -2.279 33.379 0.60 13.01 192 SER B N 1
ATOM 3933 N N B SER B 1 195 ? 52.871 -2.247 33.384 0.40 13.06 192 SER B N 1
ATOM 3934 C CA A SER B 1 195 ? 52.777 -1.668 32.054 0.60 12.82 192 SER B CA 1
ATOM 3935 C CA B SER B 1 195 ? 52.860 -1.735 31.981 0.40 12.76 192 SER B CA 1
ATOM 3936 C C A SER B 1 195 ? 51.765 -2.347 31.171 0.60 12.02 192 SER B C 1
ATOM 3937 C C B SER B 1 195 ? 51.757 -2.384 31.166 0.40 12.11 192 SER B C 1
ATOM 3938 O O A SER B 1 195 ? 52.108 -3.077 30.242 0.60 11.78 192 SER B O 1
ATOM 3939 O O B SER B 1 195 ? 52.048 -3.145 30.245 0.40 11.97 192 SER B O 1
ATOM 3944 N N . THR B 1 196 ? 50.503 -2.055 31.463 1.00 11.89 193 THR B N 1
ATOM 3945 C CA . THR B 1 196 ? 49.387 -2.667 30.775 1.00 11.74 193 THR B CA 1
ATOM 3946 C C . THR B 1 196 ? 49.242 -2.227 29.336 1.00 11.46 193 THR B C 1
ATOM 3947 O O . THR B 1 196 ? 48.404 -2.793 28.614 1.00 11.50 193 THR B O 1
ATOM 3951 N N . ARG B 1 197 ? 50.045 -1.266 28.898 1.00 11.21 194 ARG B N 1
ATOM 3952 C CA . ARG B 1 197 ? 50.078 -0.942 27.496 1.00 11.36 194 ARG B CA 1
ATOM 3953 C C . ARG B 1 197 ? 50.624 -2.113 26.669 1.00 11.49 194 ARG B C 1
ATOM 3954 O O . ARG B 1 197 ? 50.447 -2.122 25.445 1.00 11.82 194 ARG B O 1
ATOM 3962 N N . MET B 1 198 ? 51.289 -3.070 27.339 1.00 11.60 195 MET B N 1
ATOM 3963 C CA . MET B 1 198 ? 51.965 -4.160 26.672 1.00 11.74 195 MET B CA 1
ATOM 3964 C C . MET B 1 198 ? 50.998 -5.316 26.388 1.00 10.95 195 MET B C 1
ATOM 3965 O O . MET B 1 198 ? 50.175 -5.181 25.459 1.00 10.88 195 MET B O 1
ATOM 3970 N N . LYS B 1 199 ? 51.058 -6.445 27.120 1.00 10.39 196 LYS B N 1
ATOM 3971 C CA . LYS B 1 199 ? 50.150 -7.557 26.806 1.00 10.10 196 LYS B CA 1
ATOM 3972 C C . LYS B 1 199 ? 48.685 -7.196 26.846 1.00 10.07 196 LYS B C 1
ATOM 3973 O O . LYS B 1 199 ? 47.898 -7.619 25.977 1.00 9.76 196 LYS B O 1
ATOM 3979 N N . SER B 1 200 ? 48.286 -6.446 27.863 1.00 10.14 197 SER B N 1
ATOM 3980 C CA . SER B 1 200 ? 46.884 -6.114 28.022 1.00 10.52 197 SER B CA 1
ATOM 3981 C C . SER B 1 200 ? 46.405 -5.241 26.848 1.00 10.10 197 SER B C 1
ATOM 3982 O O . SER B 1 200 ? 45.315 -5.448 26.326 1.00 10.86 197 SER B O 1
ATOM 3985 N N . GLY B 1 201 ? 47.259 -4.333 26.419 1.00 9.48 198 GLY B N 1
ATOM 3986 C CA . GLY B 1 201 ? 46.949 -3.495 25.281 1.00 9.31 198 GLY B CA 1
ATOM 3987 C C . GLY B 1 201 ? 46.861 -4.314 24.008 1.00 9.37 198 GLY B C 1
ATOM 3988 O O . GLY B 1 201 ? 45.978 -4.108 23.166 1.00 9.65 198 GLY B O 1
ATOM 3989 N N . THR B 1 202 ? 47.802 -5.231 23.828 1.00 9.22 199 THR B N 1
ATOM 3990 C CA . THR B 1 202 ? 47.748 -6.095 22.669 1.00 9.44 199 THR B CA 1
ATOM 3991 C C . THR B 1 202 ? 46.451 -6.885 22.668 1.00 9.06 199 THR B C 1
ATOM 3992 O O . THR B 1 202 ? 45.788 -7.036 21.634 1.00 9.31 199 THR B O 1
ATOM 3996 N N . ALA B 1 203 ? 46.071 -7.411 23.825 1.00 8.87 200 ALA B N 1
ATOM 3997 C CA . ALA B 1 203 ? 44.820 -8.181 23.929 1.00 9.10 200 ALA B CA 1
ATOM 3998 C C . ALA B 1 203 ? 43.626 -7.334 23.531 1.00 9.41 200 ALA B C 1
ATOM 3999 O O . ALA B 1 203 ? 42.753 -7.788 22.776 1.00 9.24 200 ALA B O 1
ATOM 4001 N N . GLN B 1 204 ? 43.580 -6.092 24.006 1.00 9.63 201 GLN B N 1
ATOM 4002 C CA . GLN B 1 204 ? 42.481 -5.181 23.659 1.00 9.92 201 GLN B CA 1
ATOM 4003 C C . GLN B 1 204 ? 42.438 -4.920 22.158 1.00 9.33 201 GLN B C 1
ATOM 4004 O O . GLN B 1 204 ? 41.353 -4.947 21.562 1.00 8.90 201 GLN B O 1
ATOM 4010 N N . LYS B 1 205 ? 43.593 -4.665 21.536 1.00 9.04 202 LYS B N 1
ATOM 4011 C CA . LYS B 1 205 ? 43.651 -4.472 20.085 1.00 9.06 202 LYS B CA 1
ATOM 4012 C C . LYS B 1 205 ? 43.086 -5.694 19.352 1.00 9.08 202 LYS B C 1
ATOM 4013 O O . LYS B 1 205 ? 42.273 -5.547 18.416 1.00 9.24 202 LYS B O 1
ATOM 4019 N N . LEU B 1 206 ? 43.544 -6.888 19.717 1.00 9.57 203 LEU B N 1
ATOM 4020 C CA . LEU B 1 206 ? 43.066 -8.093 19.066 1.00 10.22 203 LEU B CA 1
ATOM 4021 C C . LEU B 1 206 ? 41.560 -8.259 19.208 1.00 10.03 203 LEU B C 1
ATOM 4022 O O . LEU B 1 206 ? 40.874 -8.625 18.217 1.00 10.05 203 LEU B O 1
ATOM 4027 N N . VAL B 1 207 ? 41.013 -8.013 20.401 1.00 9.53 204 VAL B N 1
ATOM 4028 C CA . VAL B 1 207 ? 39.561 -8.127 20.574 1.00 9.90 204 VAL B CA 1
ATOM 4029 C C . VAL B 1 207 ? 38.830 -7.048 19.739 1.00 9.46 204 VAL B C 1
ATOM 4030 O O . VAL B 1 207 ? 37.843 -7.358 19.060 1.00 9.62 204 VAL B O 1
ATOM 4034 N N . LEU B 1 208 ? 39.314 -5.808 19.745 1.00 9.46 205 LEU B N 1
ATOM 4035 C CA . LEU B 1 208 ? 38.648 -4.754 18.973 1.00 9.77 205 LEU B CA 1
ATOM 4036 C C . LEU B 1 208 ? 38.651 -5.097 17.485 1.00 9.73 205 LEU B C 1
ATOM 4037 O O . LEU B 1 208 ? 37.632 -4.936 16.785 1.00 9.56 205 LEU B O 1
ATOM 4042 N N . ASN B 1 209 ? 39.784 -5.561 16.981 1.00 9.66 206 ASN B N 1
ATOM 4043 C CA . ASN B 1 209 ? 39.889 -5.904 15.569 1.00 10.60 206 ASN B CA 1
ATOM 4044 C C . ASN B 1 209 ? 38.913 -7.058 15.239 1.00 10.38 206 ASN B C 1
ATOM 4045 O O . ASN B 1 209 ? 38.336 -7.120 14.122 1.00 10.51 206 ASN B O 1
ATOM 4050 N N . MET B 1 210 ? 38.725 -7.987 16.180 1.00 10.59 207 MET B N 1
ATOM 4051 C CA . MET B 1 210 ? 37.767 -9.080 15.986 1.00 11.19 207 MET B CA 1
ATOM 4052 C C . MET B 1 210 ? 36.335 -8.562 15.976 1.00 11.30 207 MET B C 1
ATOM 4053 O O . MET B 1 210 ? 35.488 -9.008 15.159 1.00 11.57 207 MET B O 1
ATOM 4058 N N A LEU B 1 211 ? 36.012 -7.649 16.877 0.70 11.41 208 LEU B N 1
ATOM 4059 N N B LEU B 1 211 ? 36.050 -7.620 16.853 0.30 11.28 208 LEU B N 1
ATOM 4060 C CA A LEU B 1 211 ? 34.643 -7.060 16.914 0.70 11.52 208 LEU B CA 1
ATOM 4061 C CA B LEU B 1 211 ? 34.707 -7.058 16.974 0.30 11.37 208 LEU B CA 1
ATOM 4062 C C A LEU B 1 211 ? 34.303 -6.340 15.619 0.70 11.49 208 LEU B C 1
ATOM 4063 C C B LEU B 1 211 ? 34.261 -6.239 15.742 0.30 11.43 208 LEU B C 1
ATOM 4064 O O A LEU B 1 211 ? 33.287 -6.604 14.992 0.70 11.43 208 LEU B O 1
ATOM 4065 O O B LEU B 1 211 ? 33.123 -6.332 15.293 0.30 11.40 208 LEU B O 1
ATOM 4074 N N . SER B 1 212 ? 35.140 -5.401 15.222 1.00 11.50 209 SER B N 1
ATOM 4075 C CA . SER B 1 212 ? 34.809 -4.607 14.029 1.00 11.23 209 SER B CA 1
ATOM 4076 C C . SER B 1 212 ? 34.856 -5.467 12.775 1.00 11.41 209 SER B C 1
ATOM 4077 O O . SER B 1 212 ? 33.930 -5.407 11.967 1.00 11.13 209 SER B O 1
ATOM 4080 N N . THR B 1 213 ? 35.891 -6.281 12.610 1.00 10.95 210 THR B N 1
ATOM 4081 C CA . THR B 1 213 ? 35.994 -7.116 11.408 1.00 11.34 210 THR B CA 1
ATOM 4082 C C . THR B 1 213 ? 34.838 -8.115 11.373 1.00 10.99 210 THR B C 1
ATOM 4083 O O . THR B 1 213 ? 34.169 -8.298 10.349 1.00 10.52 210 THR B O 1
ATOM 4087 N N . GLY B 1 214 ? 34.601 -8.784 12.499 1.00 10.55 211 GLY B N 1
ATOM 4088 C CA . GLY B 1 214 ? 33.515 -9.733 12.578 1.00 11.06 211 GLY B CA 1
ATOM 4089 C C . GLY B 1 214 ? 32.168 -9.129 12.291 1.00 10.89 211 GLY B C 1
ATOM 4090 O O . GLY B 1 214 ? 31.341 -9.699 11.543 1.00 11.16 211 GLY B O 1
ATOM 4091 N N . ALA B 1 215 ? 31.902 -7.967 12.859 1.00 11.08 212 ALA B N 1
ATOM 4092 C CA . ALA B 1 215 ? 30.612 -7.306 12.577 1.00 11.36 212 ALA B CA 1
ATOM 4093 C C . ALA B 1 215 ? 30.480 -6.991 11.088 1.00 11.41 212 ALA B C 1
ATOM 4094 O O . ALA B 1 215 ? 29.410 -7.170 10.500 1.00 12.10 212 ALA B O 1
ATOM 4096 N N . MET B 1 216 ? 31.560 -6.519 10.471 1.00 11.04 213 MET B N 1
ATOM 4097 C CA . MET B 1 216 ? 31.518 -6.166 9.054 1.00 11.56 213 MET B CA 1
ATOM 4098 C C . MET B 1 216 ? 31.264 -7.363 8.164 1.00 11.98 213 MET B C 1
ATOM 4099 O O . MET B 1 216 ? 30.549 -7.277 7.154 1.00 12.09 213 MET B O 1
ATOM 4104 N N . VAL B 1 217 ? 31.822 -8.506 8.539 1.00 11.64 214 VAL B N 1
ATOM 4105 C CA . VAL B 1 217 ? 31.543 -9.738 7.790 1.00 12.94 214 VAL B CA 1
ATOM 4106 C C . VAL B 1 217 ? 30.045 -10.078 7.927 1.00 13.39 214 VAL B C 1
ATOM 4107 O O . VAL B 1 217 ? 29.381 -10.399 6.946 1.00 13.82 214 VAL B O 1
ATOM 4111 N N A LYS B 1 218 ? 29.500 -9.988 9.137 0.70 13.16 215 LYS B N 1
ATOM 4112 N N B LYS B 1 218 ? 29.499 -10.011 9.133 0.30 13.28 215 LYS B N 1
ATOM 4113 C CA A LYS B 1 218 ? 28.069 -10.299 9.311 0.70 14.56 215 LYS B CA 1
ATOM 4114 C CA B LYS B 1 218 ? 28.074 -10.314 9.295 0.30 14.06 215 LYS B CA 1
ATOM 4115 C C A LYS B 1 218 ? 27.214 -9.336 8.508 0.70 14.48 215 LYS B C 1
ATOM 4116 C C B LYS B 1 218 ? 27.189 -9.321 8.542 0.30 14.22 215 LYS B C 1
ATOM 4117 O O A LYS B 1 218 ? 26.156 -9.726 7.999 0.70 15.24 215 LYS B O 1
ATOM 4118 O O B LYS B 1 218 ? 26.100 -9.678 8.090 0.30 14.83 215 LYS B O 1
ATOM 4129 N N . LEU B 1 219 ? 27.662 -8.087 8.389 1.00 13.92 216 LEU B N 1
ATOM 4130 C CA . LEU B 1 219 ? 26.908 -7.032 7.694 1.00 14.35 216 LEU B CA 1
ATOM 4131 C C . LEU B 1 219 ? 26.929 -7.122 6.173 1.00 14.77 216 LEU B C 1
ATOM 4132 O O . LEU B 1 219 ? 26.166 -6.411 5.518 1.00 16.80 216 LEU B O 1
ATOM 4137 N N . GLY B 1 220 ? 27.777 -7.977 5.608 1.00 13.89 217 GLY B N 1
ATOM 4138 C CA . GLY B 1 220 ? 27.802 -8.149 4.176 1.00 14.30 217 GLY B CA 1
ATOM 4139 C C . GLY B 1 220 ? 28.906 -7.416 3.440 1.00 13.95 217 GLY B C 1
ATOM 4140 O O . GLY B 1 220 ? 28.842 -7.284 2.219 1.00 13.99 217 GLY B O 1
ATOM 4141 N N . LYS B 1 221 ? 29.943 -6.981 4.150 1.00 13.13 218 LYS B N 1
ATOM 4142 C CA . LYS B 1 221 ? 31.025 -6.258 3.502 1.00 13.36 218 LYS B CA 1
ATOM 4143 C C . LYS B 1 221 ? 31.952 -7.196 2.729 1.00 13.03 218 LYS B C 1
ATOM 4144 O O . LYS B 1 221 ? 32.779 -6.743 1.918 1.00 13.41 218 LYS B O 1
ATOM 4150 N N . VAL B 1 222 ? 31.808 -8.488 2.975 1.00 12.52 219 VAL B N 1
ATOM 4151 C CA . VAL B 1 222 ? 32.773 -9.488 2.492 1.00 12.38 219 VAL B CA 1
ATOM 4152 C C . VAL B 1 222 ? 32.208 -10.602 1.621 1.00 12.75 219 VAL B C 1
ATOM 4153 O O . VAL B 1 222 ? 31.099 -11.136 1.857 1.00 13.16 219 VAL B O 1
ATOM 4157 N N . TYR B 1 223 ? 32.989 -10.952 0.596 1.00 12.83 220 TYR B N 1
ATOM 4158 C CA . TYR B 1 223 ? 32.692 -12.099 -0.258 1.00 13.26 220 TYR B CA 1
ATOM 4159 C C . TYR B 1 223 ? 33.991 -12.907 -0.292 1.00 13.07 220 TYR B C 1
ATOM 4160 O O . TYR B 1 223 ? 35.051 -12.339 -0.577 1.00 12.24 220 TYR B O 1
ATOM 4169 N N . GLN B 1 224 ? 33.896 -14.198 0.028 1.00 13.51 221 GLN B N 1
ATOM 4170 C CA . GLN B 1 224 ? 35.066 -15.074 0.230 1.00 13.75 221 GLN B CA 1
ATOM 4171 C C . GLN B 1 224 ? 35.896 -14.409 1.353 1.00 13.17 221 GLN B C 1
ATOM 4172 O O . GLN B 1 224 ? 35.394 -14.316 2.470 1.00 13.11 221 GLN B O 1
ATOM 4178 N N . ASN B 1 225 ? 37.114 -13.938 1.072 1.00 12.39 222 ASN B N 1
ATOM 4179 C CA . ASN B 1 225 ? 37.893 -13.137 2.028 1.00 12.45 222 ASN B CA 1
ATOM 4180 C C . ASN B 1 225 ? 38.290 -11.794 1.407 1.00 12.48 222 ASN B C 1
ATOM 4181 O O . ASN B 1 225 ? 39.346 -11.238 1.702 1.00 12.30 222 ASN B O 1
ATOM 4186 N N . LEU B 1 226 ? 37.396 -11.247 0.558 1.00 12.87 223 LEU B N 1
ATOM 4187 C CA . LEU B 1 226 ? 37.592 -9.959 -0.074 1.00 13.14 223 LEU B CA 1
ATOM 4188 C C . LEU B 1 226 ? 36.593 -8.949 0.473 1.00 12.72 223 LEU B C 1
ATOM 4189 O O . LEU B 1 226 ? 35.422 -9.273 0.642 1.00 12.48 223 LEU B O 1
ATOM 4194 N N . MET B 1 227 ? 37.037 -7.715 0.677 1.00 12.83 224 MET B N 1
ATOM 4195 C CA . MET B 1 227 ? 36.149 -6.622 1.088 1.00 13.50 224 MET B CA 1
ATOM 4196 C C . MET B 1 227 ? 35.595 -6.037 -0.218 1.00 14.16 224 MET B C 1
ATOM 4197 O O . MET B 1 227 ? 36.317 -5.319 -0.939 1.00 15.25 224 MET B O 1
ATOM 4202 N N . VAL B 1 228 ? 34.333 -6.352 -0.523 1.00 13.80 225 VAL B N 1
ATOM 4203 C CA . VAL B 1 228 ? 33.717 -6.007 -1.827 1.00 14.97 225 VAL B CA 1
ATOM 4204 C C . VAL B 1 228 ? 32.721 -4.869 -1.846 1.00 16.31 225 VAL B C 1
ATOM 4205 O O . VAL B 1 228 ? 32.149 -4.569 -2.911 1.00 17.74 225 VAL B O 1
ATOM 4209 N N . ASP B 1 229 ? 32.499 -4.253 -0.702 1.00 16.19 226 ASP B N 1
ATOM 4210 C CA . ASP B 1 229 ? 31.531 -3.130 -0.630 1.00 18.85 226 ASP B CA 1
ATOM 4211 C C . ASP B 1 229 ? 32.268 -1.853 -1.025 1.00 20.46 226 ASP B C 1
ATOM 4212 O O . ASP B 1 229 ? 32.718 -1.048 -0.191 1.00 20.24 226 ASP B O 1
ATOM 4217 N N . VAL B 1 230 ? 32.317 -1.672 -2.341 1.00 21.44 227 VAL B N 1
ATOM 4218 C CA . VAL B 1 230 ? 33.044 -0.598 -2.970 1.00 24.18 227 VAL B CA 1
ATOM 4219 C C . VAL B 1 230 ? 32.221 -0.026 -4.107 1.00 23.85 227 VAL B C 1
ATOM 4220 O O . VAL B 1 230 ? 31.545 -0.768 -4.839 1.00 22.72 227 VAL B O 1
ATOM 4224 N N . LYS B 1 231 ? 32.210 1.299 -4.212 1.00 26.59 228 LYS B N 1
ATOM 4225 C CA . LYS B 1 231 ? 31.585 1.997 -5.341 1.00 28.22 228 LYS B CA 1
ATOM 4226 C C . LYS B 1 231 ? 32.638 2.994 -5.799 1.00 31.22 228 LYS B C 1
ATOM 4227 O O . LYS B 1 231 ? 33.113 3.823 -5.003 1.00 34.42 228 LYS B O 1
ATOM 4233 N N . ALA B 1 232 ? 33.032 2.880 -7.063 1.00 33.04 229 ALA B N 1
ATOM 4234 C CA . ALA B 1 232 ? 34.072 3.733 -7.625 1.00 34.70 229 ALA B CA 1
ATOM 4235 C C . ALA B 1 232 ? 33.546 5.111 -8.002 1.00 37.75 229 ALA B C 1
ATOM 4236 O O . ALA B 1 232 ? 32.607 5.240 -8.791 1.00 39.55 229 ALA B O 1
ATOM 4238 N N . THR B 1 233 ? 34.197 6.133 -7.448 1.00 39.20 230 THR B N 1
ATOM 4239 C CA . THR B 1 233 ? 33.860 7.525 -7.703 1.00 42.55 230 THR B CA 1
ATOM 4240 C C . THR B 1 233 ? 34.923 8.219 -8.566 1.00 44.26 230 THR B C 1
ATOM 4241 O O . THR B 1 233 ? 34.709 9.342 -9.017 1.00 44.09 230 THR B O 1
ATOM 4245 N N . ASN B 1 234 ? 36.048 7.547 -8.826 1.00 57.06 231 ASN B N 1
ATOM 4246 C CA . ASN B 1 234 ? 37.121 8.130 -9.645 1.00 59.71 231 ASN B CA 1
ATOM 4247 C C . ASN B 1 234 ? 37.971 7.074 -10.368 1.00 60.14 231 ASN B C 1
ATOM 4248 O O . ASN B 1 234 ? 37.959 5.898 -10.004 1.00 54.20 231 ASN B O 1
ATOM 4253 N N . VAL B 1 235 ? 38.720 7.519 -11.377 1.00 60.49 232 VAL B N 1
ATOM 4254 C CA . VAL B 1 235 ? 39.550 6.628 -12.215 1.00 60.42 232 VAL B CA 1
ATOM 4255 C C . VAL B 1 235 ? 40.461 5.629 -11.477 1.00 59.08 232 VAL B C 1
ATOM 4256 O O . VAL B 1 235 ? 40.611 4.486 -11.938 1.00 54.46 232 VAL B O 1
ATOM 4260 N N . LYS B 1 236 ? 41.081 6.039 -10.368 1.00 59.22 233 LYS B N 1
ATOM 4261 C CA . LYS B 1 236 ? 41.946 5.109 -9.621 1.00 57.26 233 LYS B CA 1
ATOM 4262 C C . LYS B 1 236 ? 41.070 4.053 -8.952 1.00 51.69 233 LYS B C 1
ATOM 4263 O O . LYS B 1 236 ? 41.420 2.860 -8.923 1.00 46.97 233 LYS B O 1
ATOM 4269 N N . LEU B 1 237 ? 39.921 4.493 -8.434 1.00 45.65 234 LEU B N 1
ATOM 4270 C CA . LEU B 1 237 ? 38.974 3.583 -7.818 1.00 40.18 234 LEU B CA 1
ATOM 4271 C C . LEU B 1 237 ? 38.337 2.662 -8.854 1.00 35.09 234 LEU B C 1
ATOM 4272 O O . LEU B 1 237 ? 38.015 1.532 -8.525 1.00 31.10 234 LEU B O 1
ATOM 4277 N N . VAL B 1 238 ? 38.142 3.134 -10.088 1.00 34.65 235 VAL B N 1
ATOM 4278 C CA . VAL B 1 238 ? 37.540 2.277 -11.124 1.00 32.51 235 VAL B CA 1
ATOM 4279 C C . VAL B 1 238 ? 38.429 1.067 -11.421 1.00 30.97 235 VAL B C 1
ATOM 4280 O O . VAL B 1 238 ? 37.926 -0.047 -11.538 1.00 27.09 235 VAL B O 1
ATOM 4284 N N . ASP B 1 239 ? 39.743 1.277 -11.520 1.00 32.00 236 ASP B N 1
ATOM 4285 C CA . ASP B 1 239 ? 40.671 0.161 -11.747 1.00 32.68 236 ASP B CA 1
ATOM 4286 C C . ASP B 1 239 ? 40.659 -0.793 -10.549 1.00 31.07 236 ASP B C 1
ATOM 4287 O O . ASP B 1 239 ? 40.696 -2.011 -10.726 1.00 28.92 236 ASP B O 1
ATOM 4292 N N . ARG B 1 240 ? 40.622 -0.243 -9.338 1.00 31.16 237 ARG B N 1
ATOM 4293 C CA . ARG B 1 240 ? 40.530 -1.082 -8.144 1.00 32.24 237 ARG B CA 1
ATOM 4294 C C . ARG B 1 240 ? 39.254 -1.913 -8.166 1.00 26.99 237 ARG B C 1
ATOM 4295 O O . ARG B 1 240 ? 39.294 -3.108 -7.873 1.00 26.49 237 ARG B O 1
ATOM 4303 N N . ALA B 1 241 ? 38.136 -1.276 -8.514 1.00 24.49 238 ALA B N 1
ATOM 4304 C CA . ALA B 1 241 ? 36.852 -1.954 -8.601 1.00 21.63 238 ALA B CA 1
ATOM 4305 C C . ALA B 1 241 ? 36.916 -3.100 -9.598 1.00 20.62 238 ALA B C 1
ATOM 4306 O O . ALA B 1 241 ? 36.458 -4.218 -9.315 1.00 19.83 238 ALA B O 1
ATOM 4308 N N A CYS B 1 242 ? 37.477 -2.831 -10.780 0.50 21.09 239 CYS B N 1
ATOM 4309 N N B CYS B 1 242 ? 37.491 -2.837 -10.756 0.50 21.88 239 CYS B N 1
ATOM 4310 C CA A CYS B 1 242 ? 37.623 -3.867 -11.813 0.50 20.78 239 CYS B CA 1
ATOM 4311 C CA B CYS B 1 242 ? 37.603 -3.869 -11.754 0.50 22.23 239 CYS B CA 1
ATOM 4312 C C A CYS B 1 242 ? 38.476 -5.030 -11.287 0.50 20.74 239 CYS B C 1
ATOM 4313 C C B CYS B 1 242 ? 38.463 -5.033 -11.255 0.50 21.51 239 CYS B C 1
ATOM 4314 O O A CYS B 1 242 ? 38.127 -6.197 -11.470 0.50 19.21 239 CYS B O 1
ATOM 4315 O O B CYS B 1 242 ? 38.112 -6.201 -11.436 0.50 19.80 239 CYS B O 1
ATOM 4320 N N . ARG B 1 243 ? 39.581 -4.712 -10.611 1.00 21.66 240 ARG B N 1
ATOM 4321 C CA . ARG B 1 243 ? 40.454 -5.742 -10.062 1.00 23.18 240 ARG B CA 1
ATOM 4322 C C . ARG B 1 243 ? 39.761 -6.632 -9.049 1.00 20.73 240 ARG B C 1
ATOM 4323 O O . ARG B 1 243 ? 39.952 -7.836 -9.054 1.00 21.74 240 ARG B O 1
ATOM 4331 N N . ILE B 1 244 ? 38.923 -6.051 -8.198 1.00 19.36 241 ILE B N 1
ATOM 4332 C CA . ILE B 1 244 ? 38.189 -6.832 -7.206 1.00 18.55 241 ILE B CA 1
ATOM 4333 C C . ILE B 1 244 ? 37.200 -7.765 -7.898 1.00 17.04 241 ILE B C 1
ATOM 4334 O O . ILE B 1 244 ? 37.063 -8.946 -7.536 1.00 16.82 241 ILE B O 1
ATOM 4339 N N . VAL B 1 245 ? 36.482 -7.241 -8.899 1.00 16.54 242 VAL B N 1
ATOM 4340 C CA . VAL B 1 245 ? 35.511 -8.071 -9.625 1.00 16.56 242 VAL B CA 1
ATOM 4341 C C . VAL B 1 245 ? 36.202 -9.242 -10.299 1.00 17.04 242 VAL B C 1
ATOM 4342 O O . VAL B 1 245 ? 35.715 -10.351 -10.219 1.00 16.50 242 VAL B O 1
ATOM 4346 N N . VAL B 1 246 ? 37.346 -9.000 -10.938 1.00 17.29 243 VAL B N 1
ATOM 4347 C CA . VAL B 1 246 ? 38.091 -10.088 -11.584 1.00 18.26 243 VAL B CA 1
ATOM 4348 C C . VAL B 1 246 ? 38.578 -11.109 -10.560 1.00 20.03 243 VAL B C 1
ATOM 4349 O O . VAL B 1 246 ? 38.405 -12.318 -10.742 1.00 21.21 243 VAL B O 1
ATOM 4353 N N . GLU B 1 247 ? 39.171 -10.626 -9.469 1.00 20.97 244 GLU B N 1
ATOM 4354 C CA . GLU B 1 247 ? 39.671 -11.512 -8.426 1.00 22.36 244 GLU B CA 1
ATOM 4355 C C . GLU B 1 247 ? 38.547 -12.350 -7.822 1.00 21.01 244 GLU B C 1
ATOM 4356 O O . GLU B 1 247 ? 38.698 -13.551 -7.575 1.00 23.40 244 GLU B O 1
ATOM 4362 N N . ALA B 1 248 ? 37.405 -11.722 -7.570 1.00 19.08 245 ALA B N 1
ATOM 4363 C CA . ALA B 1 248 ? 36.281 -12.421 -6.975 1.00 18.00 245 ALA B CA 1
ATOM 4364 C C . ALA B 1 248 ? 35.623 -13.492 -7.834 1.00 19.50 245 ALA B C 1
ATOM 4365 O O . ALA B 1 248 ? 35.117 -14.464 -7.300 1.00 22.64 245 ALA B O 1
ATOM 4367 N N . THR B 1 249 ? 35.604 -13.314 -9.150 1.00 20.18 246 THR B N 1
ATOM 4368 C CA . THR B 1 249 ? 34.819 -14.188 -10.031 1.00 20.27 246 THR B CA 1
ATOM 4369 C C . THR B 1 249 ? 35.586 -14.963 -11.097 1.00 21.25 246 THR B C 1
ATOM 4370 O O . THR B 1 249 ? 35.033 -15.888 -11.733 1.00 23.16 246 THR B O 1
ATOM 4374 N N . GLY B 1 250 ? 36.825 -14.566 -11.347 1.00 22.23 247 GLY B N 1
ATOM 4375 C CA . GLY B 1 250 ? 37.594 -15.159 -12.432 1.00 23.50 247 GLY B CA 1
ATOM 4376 C C . GLY B 1 250 ? 37.200 -14.642 -13.808 1.00 22.56 247 GLY B C 1
ATOM 4377 O O . GLY B 1 250 ? 37.681 -15.172 -14.823 1.00 24.86 247 GLY B O 1
ATOM 4378 N N . ALA B 1 251 ? 36.322 -13.639 -13.882 1.00 20.71 248 ALA B N 1
ATOM 4379 C CA . ALA B 1 251 ? 35.880 -13.080 -15.158 1.00 21.26 248 ALA B CA 1
ATOM 4380 C C . ALA B 1 251 ? 37.034 -12.375 -15.831 1.00 21.45 248 ALA B C 1
ATOM 4381 O O . ALA B 1 251 ? 38.036 -12.047 -15.185 1.00 21.64 248 ALA B O 1
ATOM 4383 N N . SER B 1 252 ? 36.883 -12.149 -17.128 1.00 20.95 249 SER B N 1
ATOM 4384 C CA . SER B 1 252 ? 37.871 -11.394 -17.853 1.00 21.57 249 SER B CA 1
ATOM 4385 C C . SER B 1 252 ? 37.724 -9.924 -17.442 1.00 19.47 249 SER B C 1
ATOM 4386 O O . SER B 1 252 ? 36.697 -9.512 -16.918 1.00 19.60 249 SER B O 1
ATOM 4389 N N . ARG B 1 253 ? 38.766 -9.144 -17.680 1.00 20.70 250 ARG B N 1
ATOM 4390 C CA . ARG B 1 253 ? 38.723 -7.716 -17.402 1.00 20.91 250 ARG B CA 1
ATOM 4391 C C . ARG B 1 253 ? 37.567 -7.045 -18.132 1.00 20.08 250 ARG B C 1
ATOM 4392 O O . ARG B 1 253 ? 36.859 -6.188 -17.567 1.00 18.04 250 ARG B O 1
ATOM 4400 N N . VAL B 1 254 ? 37.376 -7.393 -19.393 1.00 19.85 251 VAL B N 1
ATOM 4401 C CA . VAL B 1 254 ? 36.274 -6.810 -20.161 1.00 20.13 251 VAL B CA 1
ATOM 4402 C C . VAL B 1 254 ? 34.914 -7.178 -19.575 1.00 19.36 251 VAL B C 1
ATOM 4403 O O . VAL B 1 254 ? 34.052 -6.320 -19.478 1.00 18.85 251 VAL B O 1
ATOM 4407 N N . GLU B 1 255 ? 34.740 -8.428 -19.146 1.00 19.46 252 GLU B N 1
ATOM 4408 C CA . GLU B 1 255 ? 33.482 -8.846 -18.496 1.00 19.50 252 GLU B CA 1
ATOM 4409 C C . GLU B 1 255 ? 33.240 -8.030 -17.233 1.00 18.06 252 GLU B C 1
ATOM 4410 O O . GLU B 1 255 ? 32.124 -7.562 -16.982 1.00 18.28 252 GLU B O 1
ATOM 4416 N N . ALA B 1 256 ? 34.289 -7.847 -16.442 1.00 17.32 253 ALA B N 1
ATOM 4417 C CA . ALA B 1 256 ? 34.189 -7.064 -15.212 1.00 16.59 253 ALA B CA 1
ATOM 4418 C C . ALA B 1 256 ? 33.821 -5.611 -15.516 1.00 17.60 253 ALA B C 1
ATOM 4419 O O . ALA B 1 256 ? 32.893 -5.040 -14.900 1.00 18.04 253 ALA B O 1
ATOM 4421 N N . GLU B 1 257 ? 34.505 -5.015 -16.492 1.00 18.37 254 GLU B N 1
ATOM 4422 C CA . GLU B 1 257 ? 34.212 -3.639 -16.884 1.00 19.47 254 GLU B CA 1
ATOM 4423 C C . GLU B 1 257 ? 32.770 -3.448 -17.361 1.00 19.71 254 GLU B C 1
ATOM 4424 O O . GLU B 1 257 ? 32.140 -2.431 -17.030 1.00 20.65 254 GLU B O 1
ATOM 4430 N N . ASN B 1 258 ? 32.279 -4.396 -18.163 1.00 19.45 255 ASN B N 1
ATOM 4431 C CA . ASN B 1 258 ? 30.926 -4.319 -18.691 1.00 20.83 255 ASN B CA 1
ATOM 4432 C C . ASN B 1 258 ? 29.881 -4.410 -17.597 1.00 20.21 255 ASN B C 1
ATOM 4433 O O . ASN B 1 258 ? 28.879 -3.691 -17.643 1.00 21.93 255 ASN B O 1
ATOM 4438 N N . ALA B 1 259 ? 30.123 -5.271 -16.613 1.00 18.57 256 ALA B N 1
ATOM 4439 C CA . ALA B 1 259 ? 29.186 -5.412 -15.491 1.00 17.63 256 ALA B CA 1
ATOM 4440 C C . ALA B 1 259 ? 29.214 -4.127 -14.666 1.00 17.93 256 ALA B C 1
ATOM 4441 O O . ALA B 1 259 ? 28.151 -3.574 -14.311 1.00 18.69 256 ALA B O 1
ATOM 4443 N N . LEU B 1 260 ? 30.418 -3.639 -14.350 1.00 16.80 257 LEU B N 1
ATOM 4444 C CA . LEU B 1 260 ? 30.552 -2.404 -13.557 1.00 17.94 257 LEU B CA 1
ATOM 4445 C C . LEU B 1 260 ? 29.929 -1.199 -14.228 1.00 19.85 257 LEU B C 1
ATOM 4446 O O . LEU B 1 260 ? 29.352 -0.314 -13.552 1.00 20.32 257 LEU B O 1
ATOM 4451 N N A SER B 1 261 ? 30.024 -1.128 -15.548 0.50 20.36 258 SER B N 1
ATOM 4452 N N B SER B 1 261 ? 30.013 -1.147 -15.562 0.50 20.93 258 SER B N 1
ATOM 4453 C CA A SER B 1 261 ? 29.402 -0.009 -16.223 0.50 21.89 258 SER B CA 1
ATOM 4454 C CA B SER B 1 261 ? 29.429 -0.017 -16.301 0.50 22.93 258 SER B CA 1
ATOM 4455 C C A SER B 1 261 ? 27.905 -0.021 -15.892 0.50 22.94 258 SER B C 1
ATOM 4456 C C B SER B 1 261 ? 27.892 -0.028 -16.195 0.50 24.06 258 SER B C 1
ATOM 4457 O O A SER B 1 261 ? 27.322 0.996 -15.494 0.50 23.06 258 SER B O 1
ATOM 4458 O O B SER B 1 261 ? 27.254 1.005 -16.375 0.50 25.69 258 SER B O 1
ATOM 4463 N N . GLN B 1 262 ? 27.303 -1.196 -15.958 1.00 22.29 259 GLN B N 1
ATOM 4464 C CA . GLN B 1 262 ? 25.850 -1.303 -15.741 1.00 24.95 259 GLN B CA 1
ATOM 4465 C C . GLN B 1 262 ? 25.413 -1.007 -14.303 1.00 23.34 259 GLN B C 1
ATOM 4466 O O . GLN B 1 262 ? 24.273 -0.575 -14.084 1.00 23.17 259 GLN B O 1
ATOM 4472 N N . THR B 1 263 ? 26.306 -1.174 -13.340 1.00 21.57 260 THR B N 1
ATOM 4473 C CA . THR B 1 263 ? 25.941 -0.934 -11.932 1.00 21.43 260 THR B CA 1
ATOM 4474 C C . THR B 1 263 ? 26.441 0.407 -11.387 1.00 22.72 260 THR B C 1
ATOM 4475 O O . THR B 1 263 ? 26.459 0.599 -10.194 1.00 22.85 260 THR B O 1
ATOM 4479 N N . GLU B 1 264 ? 26.820 1.353 -12.239 1.00 23.07 261 GLU B N 1
ATOM 4480 C CA . GLU B 1 264 ? 27.451 2.593 -11.763 1.00 24.96 261 GLU B CA 1
ATOM 4481 C C . GLU B 1 264 ? 28.670 2.291 -10.900 1.00 24.28 261 GLU B C 1
ATOM 4482 O O . GLU B 1 264 ? 28.957 2.980 -9.921 1.00 23.86 261 GLU B O 1
ATOM 4488 N N . PHE B 1 265 ? 29.387 1.249 -11.277 1.00 22.48 262 PHE B N 1
ATOM 4489 C CA . PHE B 1 265 ? 30.620 0.857 -10.604 1.00 22.94 262 PHE B CA 1
ATOM 4490 C C . PHE B 1 265 ? 30.456 0.439 -9.152 1.00 22.77 262 PHE B C 1
ATOM 4491 O O . PHE B 1 265 ? 31.357 0.654 -8.340 1.00 22.47 262 PHE B O 1
ATOM 4499 N N . GLU B 1 266 ? 29.299 -0.161 -8.879 1.00 21.86 263 GLU B N 1
ATOM 4500 C CA . GLU B 1 266 ? 29.002 -0.808 -7.607 1.00 21.21 263 GLU B CA 1
ATOM 4501 C C . GLU B 1 266 ? 29.543 -2.259 -7.781 1.00 19.34 263 GLU B C 1
ATOM 4502 O O . GLU B 1 266 ? 29.048 -3.057 -8.605 1.00 17.69 263 GLU B O 1
ATOM 4508 N N . VAL B 1 267 ? 30.573 -2.593 -7.012 1.00 17.71 264 VAL B N 1
ATOM 4509 C CA . VAL B 1 267 ? 31.205 -3.905 -7.086 1.00 16.32 264 VAL B CA 1
ATOM 4510 C C . VAL B 1 267 ? 30.302 -5.103 -6.716 1.00 15.70 264 VAL B C 1
ATOM 4511 O O . VAL B 1 267 ? 30.299 -6.146 -7.393 1.00 15.06 264 VAL B O 1
ATOM 4515 N N . LYS B 1 268 ? 29.595 -5.012 -5.604 1.00 15.63 265 LYS B N 1
ATOM 4516 C CA . LYS B 1 268 ? 28.753 -6.143 -5.209 1.00 15.70 265 LYS B CA 1
ATOM 4517 C C . LYS B 1 268 ? 27.775 -6.625 -6.232 1.00 16.08 265 LYS B C 1
ATOM 4518 O O . LYS B 1 268 ? 27.768 -7.826 -6.544 1.00 15.88 265 LYS B O 1
ATOM 4524 N N . PRO B 1 269 ? 26.908 -5.733 -6.735 1.00 16.55 266 PRO B N 1
ATOM 4525 C CA . PRO B 1 269 ? 25.956 -6.189 -7.735 1.00 16.67 266 PRO B CA 1
ATOM 4526 C C . PRO B 1 269 ? 26.662 -6.685 -9.018 1.00 15.86 266 PRO B C 1
ATOM 4527 O O . PRO B 1 269 ? 26.138 -7.567 -9.689 1.00 16.03 266 PRO B O 1
ATOM 4531 N N . ALA B 1 270 ? 27.802 -6.089 -9.364 1.00 15.42 267 ALA B N 1
ATOM 4532 C CA . ALA B 1 270 ? 28.541 -6.554 -10.567 1.00 14.64 267 ALA B CA 1
ATOM 4533 C C . ALA B 1 270 ? 29.013 -8.020 -10.408 1.00 14.55 267 ALA B C 1
ATOM 4534 O O . ALA B 1 270 ? 28.870 -8.828 -11.344 1.00 14.85 267 ALA B O 1
ATOM 4536 N N . ILE B 1 271 ? 29.534 -8.363 -9.226 1.00 14.16 268 ILE B N 1
ATOM 4537 C CA . ILE B 1 271 ? 29.947 -9.739 -8.955 1.00 14.81 268 ILE B CA 1
ATOM 4538 C C . ILE B 1 271 ? 28.728 -10.658 -9.079 1.00 15.13 268 ILE B C 1
ATOM 4539 O O . ILE B 1 271 ? 28.768 -11.700 -9.744 1.00 15.53 268 ILE B O 1
ATOM 4544 N N . LEU B 1 272 ? 27.612 -10.236 -8.475 1.00 15.31 269 LEU B N 1
ATOM 4545 C CA . LEU B 1 272 ? 26.402 -11.040 -8.523 1.00 16.88 269 LEU B CA 1
ATOM 4546 C C . LEU B 1 272 ? 25.883 -11.234 -9.959 1.00 17.52 269 LEU B C 1
ATOM 4547 O O . LEU B 1 272 ? 25.453 -12.338 -10.339 1.00 17.97 269 LEU B O 1
ATOM 4552 N N . MET B 1 273 ? 25.931 -10.181 -10.778 1.00 17.55 270 MET B N 1
ATOM 4553 C CA . MET B 1 273 ? 25.548 -10.290 -12.182 1.00 18.50 270 MET B CA 1
ATOM 4554 C C . MET B 1 273 ? 26.356 -11.355 -12.911 1.00 18.36 270 MET B C 1
ATOM 4555 O O . MET B 1 273 ? 25.812 -12.142 -13.661 1.00 19.82 270 MET B O 1
ATOM 4560 N N . ILE B 1 274 ? 27.665 -11.365 -12.685 1.00 17.28 271 ILE B N 1
ATOM 4561 C CA . ILE B 1 274 ? 28.556 -12.314 -13.340 1.00 18.63 271 ILE B CA 1
ATOM 4562 C C . ILE B 1 274 ? 28.346 -13.762 -12.877 1.00 18.19 271 ILE B C 1
ATOM 4563 O O . ILE B 1 274 ? 28.319 -14.673 -13.691 1.00 19.57 271 ILE B O 1
ATOM 4568 N N . LEU B 1 275 ? 28.198 -13.957 -11.569 1.00 18.01 272 LEU B N 1
ATOM 4569 C CA . LEU B 1 275 ? 28.019 -15.318 -11.036 1.00 19.06 272 LEU B CA 1
ATOM 4570 C C . LEU B 1 275 ? 26.636 -15.890 -11.295 1.00 19.87 272 LEU B C 1
ATOM 4571 O O . LEU B 1 275 ? 26.503 -17.054 -11.638 1.00 20.80 272 LEU B O 1
ATOM 4576 N N . LYS B 1 276 ? 25.606 -15.055 -11.177 1.00 19.80 273 LYS B N 1
ATOM 4577 C CA . LYS B 1 276 ? 24.218 -15.510 -11.267 1.00 21.93 273 LYS B CA 1
ATOM 4578 C C . LYS B 1 276 ? 23.570 -15.276 -12.639 1.00 23.00 273 LYS B C 1
ATOM 4579 O O . LYS B 1 276 ? 22.510 -15.829 -12.939 1.00 25.28 273 LYS B O 1
ATOM 4585 N N . GLY B 1 277 ? 24.210 -14.462 -13.466 1.00 23.74 274 GLY B N 1
ATOM 4586 C CA . GLY B 1 277 ? 23.717 -14.184 -14.813 1.00 25.90 274 GLY B CA 1
ATOM 4587 C C . GLY B 1 277 ? 22.397 -13.454 -14.799 1.00 26.59 274 GLY B C 1
ATOM 4588 O O . GLY B 1 277 ? 21.502 -13.760 -15.579 1.00 31.38 274 GLY B O 1
ATOM 4589 N N . VAL B 1 278 ? 22.302 -12.434 -13.952 1.00 24.70 275 VAL B N 1
ATOM 4590 C CA . VAL B 1 278 ? 21.082 -11.665 -13.786 1.00 24.68 275 VAL B CA 1
ATOM 4591 C C . VAL B 1 278 ? 21.315 -10.205 -14.170 1.00 23.37 275 VAL B C 1
ATOM 4592 O O . VAL B 1 278 ? 22.460 -9.779 -14.329 1.00 21.86 275 VAL B O 1
ATOM 4596 N N . SER B 1 279 ? 20.226 -9.455 -14.311 1.00 24.61 276 SER B N 1
ATOM 4597 C CA . SER B 1 279 ? 20.284 -8.033 -14.636 1.00 24.36 276 SER B CA 1
ATOM 4598 C C . SER B 1 279 ? 20.688 -7.211 -13.417 1.00 22.78 276 SER B C 1
ATOM 4599 O O . SER B 1 279 ? 20.672 -7.709 -12.299 1.00 21.24 276 SER B O 1
ATOM 4602 N N A VAL B 1 280 ? 21.150 -5.981 -13.634 0.70 22.52 277 VAL B N 1
ATOM 4603 N N B VAL B 1 280 ? 20.915 -5.923 -13.657 0.30 22.86 277 VAL B N 1
ATOM 4604 C CA A VAL B 1 280 ? 21.535 -5.119 -12.500 0.70 21.51 277 VAL B CA 1
ATOM 4605 C CA B VAL B 1 280 ? 21.215 -4.964 -12.607 0.30 22.06 277 VAL B CA 1
ATOM 4606 C C A VAL B 1 280 ? 20.361 -4.893 -11.535 0.70 21.90 277 VAL B C 1
ATOM 4607 C C B VAL B 1 280 ? 20.030 -4.858 -11.645 0.30 22.76 277 VAL B C 1
ATOM 4608 O O A VAL B 1 280 ? 20.549 -4.853 -10.316 0.70 20.83 277 VAL B O 1
ATOM 4609 O O B VAL B 1 280 ? 20.202 -4.938 -10.428 0.30 21.63 277 VAL B O 1
ATOM 4616 N N A GLU B 1 281 ? 19.148 -4.756 -12.079 0.50 23.76 278 GLU B N 1
ATOM 4617 N N B GLU B 1 281 ? 18.823 -4.689 -12.184 0.50 24.77 278 GLU B N 1
ATOM 4618 C CA A GLU B 1 281 ? 17.949 -4.559 -11.249 0.50 25.08 278 GLU B CA 1
ATOM 4619 C CA B GLU B 1 281 ? 17.653 -4.593 -11.338 0.50 26.34 278 GLU B CA 1
ATOM 4620 C C A GLU B 1 281 ? 17.729 -5.772 -10.333 0.50 24.28 278 GLU B C 1
ATOM 4621 C C B GLU B 1 281 ? 17.591 -5.773 -10.370 0.50 24.92 278 GLU B C 1
ATOM 4622 O O A GLU B 1 281 ? 17.551 -5.607 -9.125 0.50 24.36 278 GLU B O 1
ATOM 4623 O O B GLU B 1 281 ? 17.427 -5.583 -9.166 0.50 25.04 278 GLU B O 1
ATOM 4634 N N . GLN B 1 282 ? 17.780 -6.984 -10.892 1.00 24.19 279 GLN B N 1
ATOM 4635 C CA . GLN B 1 282 ? 17.635 -8.193 -10.073 1.00 24.67 279 GLN B CA 1
ATOM 4636 C C . GLN B 1 282 ? 18.763 -8.360 -9.055 1.00 22.00 279 GLN B C 1
ATOM 4637 O O . GLN B 1 282 ? 18.520 -8.750 -7.909 1.00 22.61 279 GLN B O 1
ATOM 4643 N N . ALA B 1 283 ? 19.988 -8.090 -9.470 1.00 20.29 280 ALA B N 1
ATOM 4644 C CA . ALA B 1 283 ? 21.129 -8.191 -8.573 1.00 18.72 280 ALA B CA 1
ATOM 4645 C C . ALA B 1 283 ? 20.928 -7.263 -7.396 1.00 19.27 280 ALA B C 1
ATOM 4646 O O . ALA B 1 283 ? 21.146 -7.649 -6.272 1.00 18.68 280 ALA B O 1
ATOM 4648 N N . ARG B 1 284 ? 20.543 -6.021 -7.672 1.00 19.26 281 ARG B N 1
ATOM 4649 C CA . ARG B 1 284 ? 20.321 -5.063 -6.589 1.00 19.95 281 ARG B CA 1
ATOM 4650 C C . ARG B 1 284 ? 19.200 -5.523 -5.671 1.00 20.89 281 ARG B C 1
ATOM 4651 O O . ARG B 1 284 ? 19.298 -5.388 -4.450 1.00 20.75 281 ARG B O 1
ATOM 4659 N N . LEU B 1 285 ? 18.142 -6.064 -6.262 1.00 21.63 282 LEU B N 1
ATOM 4660 C CA . LEU B 1 285 ? 17.002 -6.533 -5.479 1.00 23.67 282 LEU B CA 1
ATOM 4661 C C . LEU B 1 285 ? 17.378 -7.709 -4.594 1.00 22.54 282 LEU B C 1
ATOM 4662 O O . LEU B 1 285 ? 17.087 -7.725 -3.390 1.00 22.08 282 LEU B O 1
ATOM 4667 N N . ASN B 1 286 ? 18.077 -8.682 -5.180 1.00 20.89 283 ASN B N 1
ATOM 4668 C CA . ASN B 1 286 ? 18.445 -9.878 -4.436 1.00 20.23 283 ASN B CA 1
ATOM 4669 C C . ASN B 1 286 ? 19.401 -9.498 -3.290 1.00 19.12 283 ASN B C 1
ATOM 4670 O O . ASN B 1 286 ? 19.330 -10.038 -2.187 1.00 19.38 283 ASN B O 1
ATOM 4675 N N . LEU B 1 287 ? 20.295 -8.553 -3.530 1.00 18.15 284 LEU B N 1
ATOM 4676 C CA . LEU B 1 287 ? 21.174 -8.122 -2.438 1.00 17.34 284 LEU B CA 1
ATOM 4677 C C . LEU B 1 287 ? 20.352 -7.444 -1.328 1.00 18.42 284 LEU B C 1
ATOM 4678 O O . LEU B 1 287 ? 20.563 -7.711 -0.162 1.00 19.00 284 LEU B O 1
ATOM 4683 N N . GLN B 1 288 ? 19.399 -6.589 -1.702 1.00 20.35 285 GLN B N 1
ATOM 4684 C CA . GLN B 1 288 ? 18.582 -5.913 -0.687 1.00 23.71 285 GLN B CA 1
ATOM 4685 C C . GLN B 1 288 ? 17.796 -6.950 0.124 1.00 23.14 285 GLN B C 1
ATOM 4686 O O . GLN B 1 288 ? 17.679 -6.840 1.359 1.00 24.18 285 GLN B O 1
ATOM 4692 N N . GLN B 1 289 ? 17.278 -7.967 -0.562 1.00 22.63 286 GLN B N 1
ATOM 4693 C CA . GLN B 1 289 ? 16.511 -9.039 0.098 1.00 23.64 286 GLN B CA 1
ATOM 4694 C C . GLN B 1 289 ? 17.331 -9.847 1.109 1.00 22.39 286 GLN B C 1
ATOM 4695 O O . GLN B 1 289 ? 16.790 -10.388 2.085 1.00 22.57 286 GLN B O 1
ATOM 4701 N N . HIS B 1 290 ? 18.641 -9.892 0.890 1.00 20.06 287 HIS B N 1
ATOM 4702 C CA . HIS B 1 290 ? 19.554 -10.639 1.737 1.00 20.09 287 HIS B CA 1
ATOM 4703 C C . HIS B 1 290 ? 20.495 -9.743 2.557 1.00 19.79 287 HIS B C 1
ATOM 4704 O O . HIS B 1 290 ? 21.589 -10.161 2.974 1.00 19.35 287 HIS B O 1
ATOM 4711 N N . ASN B 1 291 ? 20.051 -8.522 2.845 1.00 20.96 288 ASN B N 1
ATOM 4712 C CA . ASN B 1 291 ? 20.820 -7.618 3.694 1.00 22.18 288 ASN B CA 1
ATOM 4713 C C . ASN B 1 291 ? 22.271 -7.405 3.235 1.00 20.79 288 ASN B C 1
ATOM 4714 O O . ASN B 1 291 ? 23.191 -7.301 4.061 1.00 20.31 288 ASN B O 1
ATOM 4719 N N . GLY B 1 292 ? 22.469 -7.326 1.918 1.00 18.39 289 GLY B N 1
ATOM 4720 C CA . GLY B 1 292 ? 23.765 -7.067 1.346 1.00 17.22 289 GLY B CA 1
ATOM 4721 C C . GLY B 1 292 ? 24.790 -8.185 1.430 1.00 16.55 289 GLY B C 1
ATOM 4722 O O . GLY B 1 292 ? 25.939 -7.963 1.085 1.00 16.37 289 GLY B O 1
ATOM 4723 N N . TYR B 1 293 ? 24.365 -9.394 1.813 1.00 15.76 290 TYR B N 1
ATOM 4724 C CA . TYR B 1 293 ? 25.288 -10.535 2.044 1.00 15.51 290 TYR B CA 1
ATOM 4725 C C . TYR B 1 293 ? 25.339 -11.301 0.722 1.00 15.51 290 TYR B C 1
ATOM 4726 O O . TYR B 1 293 ? 24.443 -12.098 0.401 1.00 16.12 290 TYR B O 1
ATOM 4735 N N A LEU B 1 294 ? 26.396 -11.076 -0.048 0.50 14.71 291 LEU B N 1
ATOM 4736 N N B LEU B 1 294 ? 26.407 -11.090 -0.031 0.50 14.37 291 LEU B N 1
ATOM 4737 C CA A LEU B 1 294 ? 26.488 -11.627 -1.399 0.50 15.32 291 LEU B CA 1
ATOM 4738 C CA B LEU B 1 294 ? 26.497 -11.606 -1.388 0.50 14.71 291 LEU B CA 1
ATOM 4739 C C A LEU B 1 294 ? 26.254 -13.135 -1.488 0.50 15.27 291 LEU B C 1
ATOM 4740 C C B LEU B 1 294 ? 26.310 -13.126 -1.526 0.50 14.89 291 LEU B C 1
ATOM 4741 O O A LEU B 1 294 ? 25.402 -13.582 -2.256 0.50 15.34 291 LEU B O 1
ATOM 4742 O O B LEU B 1 294 ? 25.566 -13.573 -2.396 0.50 15.11 291 LEU B O 1
ATOM 4751 N N . ARG B 1 295 ? 26.924 -13.915 -0.651 1.00 15.05 292 ARG B N 1
ATOM 4752 C CA . ARG B 1 295 ? 26.763 -15.365 -0.702 1.00 16.75 292 ARG B CA 1
ATOM 4753 C C . ARG B 1 295 ? 25.275 -15.796 -0.601 1.00 17.14 292 ARG B C 1
ATOM 4754 O O . ARG B 1 295 ? 24.842 -16.718 -1.292 1.00 18.29 292 ARG B O 1
ATOM 4762 N N . ALA B 1 296 ? 24.505 -15.093 0.234 1.00 17.05 293 ALA B N 1
ATOM 4763 C CA . ALA B 1 296 ? 23.095 -15.429 0.450 1.00 17.98 293 ALA B CA 1
ATOM 4764 C C . ALA B 1 296 ? 22.217 -15.100 -0.746 1.00 18.27 293 ALA B C 1
ATOM 4765 O O . ALA B 1 296 ? 21.126 -15.651 -0.884 1.00 20.10 293 ALA B O 1
ATOM 4767 N N . ALA B 1 297 ? 22.687 -14.186 -1.595 1.00 16.81 294 ALA B N 1
ATOM 4768 C CA . ALA B 1 297 ? 21.962 -13.761 -2.794 1.00 17.77 294 ALA B CA 1
ATOM 4769 C C . ALA B 1 297 ? 22.289 -14.573 -4.044 1.00 19.33 294 ALA B C 1
ATOM 4770 O O . ALA B 1 297 ? 21.706 -14.339 -5.106 1.00 19.76 294 ALA B O 1
ATOM 4772 N N . LEU B 1 298 ? 23.203 -15.536 -3.921 1.00 20.51 295 LEU B N 1
ATOM 4773 C CA . LEU B 1 298 ? 23.587 -16.360 -5.081 1.00 22.52 295 LEU B CA 1
ATOM 4774 C C . LEU B 1 298 ? 22.473 -17.305 -5.517 1.00 25.75 295 LEU B C 1
ATOM 4775 O O . LEU B 1 298 ? 21.506 -17.543 -4.787 1.00 29.83 295 LEU B O 1
ATOM 4781 N N . SER C 1 11 ? 45.748 -11.792 -5.778 1.00 44.91 8 SER C N 1
ATOM 4782 C CA . SER C 1 11 ? 45.820 -13.180 -5.224 1.00 43.21 8 SER C CA 1
ATOM 4783 C C . SER C 1 11 ? 47.038 -13.373 -4.313 1.00 41.37 8 SER C C 1
ATOM 4784 O O . SER C 1 11 ? 47.030 -14.236 -3.434 1.00 39.15 8 SER C O 1
ATOM 4787 N N . GLU C 1 12 ? 48.066 -12.550 -4.513 1.00 41.90 9 GLU C N 1
ATOM 4788 C CA . GLU C 1 12 ? 49.300 -12.620 -3.724 1.00 40.86 9 GLU C CA 1
ATOM 4789 C C . GLU C 1 12 ? 49.042 -12.196 -2.287 1.00 35.53 9 GLU C C 1
ATOM 4790 O O . GLU C 1 12 ? 49.775 -12.568 -1.370 1.00 35.73 9 GLU C O 1
ATOM 4796 N N . SER C 1 13 ? 47.983 -11.417 -2.103 1.00 32.28 10 SER C N 1
ATOM 4797 C CA . SER C 1 13 ? 47.598 -10.923 -0.802 1.00 29.48 10 SER C CA 1
ATOM 4798 C C . SER C 1 13 ? 46.484 -11.758 -0.174 1.00 25.23 10 SER C C 1
ATOM 4799 O O . SER C 1 13 ? 46.033 -11.447 0.919 1.00 22.62 10 SER C O 1
ATOM 4802 N N . ARG C 1 14 ? 46.066 -12.839 -0.829 1.00 22.69 11 ARG C N 1
ATOM 4803 C CA . ARG C 1 14 ? 44.956 -13.654 -0.300 1.00 21.37 11 ARG C CA 1
ATOM 4804 C C . ARG C 1 14 ? 45.404 -14.865 0.504 1.00 20.15 11 ARG C C 1
ATOM 4805 O O . ARG C 1 14 ? 46.274 -15.643 0.095 1.00 22.75 11 ARG C O 1
ATOM 4813 N N . ASN C 1 15 ? 44.754 -15.032 1.643 1.00 17.71 12 ASN C N 1
ATOM 4814 C CA . ASN C 1 15 ? 45.037 -16.137 2.532 1.00 17.01 12 ASN C CA 1
ATOM 4815 C C . ASN C 1 15 ? 44.290 -17.396 2.093 1.00 17.39 12 ASN C C 1
ATOM 4816 O O . ASN C 1 15 ? 43.066 -17.428 2.068 1.00 16.60 12 ASN C O 1
ATOM 4821 N N . PRO C 1 16 ? 45.028 -18.454 1.750 1.00 18.60 13 PRO C N 1
ATOM 4822 C CA . PRO C 1 16 ? 44.343 -19.650 1.298 1.00 19.33 13 PRO C CA 1
ATOM 4823 C C . PRO C 1 16 ? 43.501 -20.344 2.378 1.00 20.22 13 PRO C C 1
ATOM 4824 O O . PRO C 1 16 ? 42.648 -21.179 2.041 1.00 22.89 13 PRO C O 1
ATOM 4828 N N . ASP C 1 17 ? 43.724 -20.032 3.650 1.00 19.03 14 ASP C N 1
ATOM 4829 C CA . ASP C 1 17 ? 42.995 -20.680 4.740 1.00 19.37 14 ASP C CA 1
ATOM 4830 C C . ASP C 1 17 ? 41.726 -19.904 5.155 1.00 18.61 14 ASP C C 1
ATOM 4831 O O . ASP C 1 17 ? 41.001 -20.329 6.072 1.00 20.40 14 ASP C O 1
ATOM 4836 N N . THR C 1 18 ? 41.457 -18.769 4.508 1.00 16.32 15 THR C N 1
ATOM 4837 C CA . THR C 1 18 ? 40.235 -18.020 4.819 1.00 14.93 15 THR C CA 1
ATOM 4838 C C . THR C 1 18 ? 39.364 -17.758 3.589 1.00 14.92 15 THR C C 1
ATOM 4839 O O . THR C 1 18 ? 38.472 -16.902 3.628 1.00 14.86 15 THR C O 1
ATOM 4843 N N . MET C 1 19 ? 39.576 -18.529 2.522 1.00 15.33 16 MET C N 1
ATOM 4844 C CA . MET C 1 19 ? 38.768 -18.351 1.305 1.00 16.15 16 MET C CA 1
ATOM 4845 C C . MET C 1 19 ? 37.279 -18.600 1.549 1.00 16.16 16 MET C C 1
ATOM 4846 O O . MET C 1 19 ? 36.436 -18.116 0.764 1.00 16.18 16 MET C O 1
ATOM 4851 N N . ASP C 1 20 ? 36.961 -19.327 2.626 1.00 15.66 17 ASP C N 1
ATOM 4852 C CA . ASP C 1 20 ? 35.595 -19.675 3.003 1.00 16.34 17 ASP C CA 1
ATOM 4853 C C . ASP C 1 20 ? 35.087 -18.807 4.154 1.00 15.20 17 ASP C C 1
ATOM 4854 O O . ASP C 1 20 ? 34.087 -19.142 4.766 1.00 15.80 17 ASP C O 1
ATOM 4859 N N . LEU C 1 21 ? 35.757 -17.686 4.417 1.00 14.52 18 LEU C N 1
ATOM 4860 C CA . LEU C 1 21 ? 35.418 -16.832 5.600 1.00 14.66 18 LEU C CA 1
ATOM 4861 C C . LEU C 1 21 ? 33.930 -16.472 5.724 1.00 16.05 18 LEU C C 1
ATOM 4862 O O . LEU C 1 21 ? 33.348 -16.523 6.824 1.00 15.73 18 LEU C O 1
ATOM 4867 N N . ASP C 1 22 ? 33.315 -16.168 4.583 1.00 15.59 19 ASP C N 1
ATOM 4868 C CA . ASP C 1 22 ? 31.899 -15.779 4.543 1.00 16.03 19 ASP C CA 1
ATOM 4869 C C . ASP C 1 22 ? 30.894 -16.928 4.679 1.00 16.84 19 ASP C C 1
ATOM 4870 O O . ASP C 1 22 ? 29.694 -16.684 4.720 1.00 17.60 19 ASP C O 1
ATOM 4875 N N . THR C 1 23 ? 31.374 -18.176 4.784 1.00 16.61 20 THR C N 1
ATOM 4876 C CA . THR C 1 23 ? 30.490 -19.332 4.937 1.00 17.25 20 THR C CA 1
ATOM 4877 C C . THR C 1 23 ? 30.389 -19.767 6.380 1.00 17.59 20 THR C C 1
ATOM 4878 O O . THR C 1 23 ? 29.585 -20.637 6.718 1.00 18.92 20 THR C O 1
ATOM 4882 N N . LEU C 1 24 ? 31.179 -19.147 7.255 1.00 16.57 21 LEU C N 1
ATOM 4883 C CA . LEU C 1 24 ? 31.324 -19.664 8.618 1.00 16.94 21 LEU C CA 1
ATOM 4884 C C . LEU C 1 24 ? 30.425 -19.049 9.653 1.00 16.87 21 LEU C C 1
ATOM 4885 O O . LEU C 1 24 ? 29.960 -17.921 9.511 1.00 16.37 21 LEU C O 1
ATOM 4890 N N . SER C 1 25 ? 30.182 -19.808 10.712 1.00 17.55 22 SER C N 1
ATOM 4891 C CA . SER C 1 25 ? 29.488 -19.245 11.867 1.00 17.27 22 SER C CA 1
ATOM 4892 C C . SER C 1 25 ? 30.378 -18.153 12.452 1.00 16.16 22 SER C C 1
ATOM 4893 O O . SER C 1 25 ? 31.577 -18.086 12.169 1.00 14.93 22 SER C O 1
ATOM 4896 N N . THR C 1 26 ? 29.801 -17.320 13.301 1.00 16.35 23 THR C N 1
ATOM 4897 C CA . THR C 1 26 ? 30.583 -16.262 13.964 1.00 15.88 23 THR C CA 1
ATOM 4898 C C . THR C 1 26 ? 31.746 -16.899 14.731 1.00 15.80 23 THR C C 1
ATOM 4899 O O . THR C 1 26 ? 32.877 -16.441 14.674 1.00 15.04 23 THR C O 1
ATOM 4903 N N . LEU C 1 27 ? 31.457 -17.972 15.459 1.00 17.03 24 LEU C N 1
ATOM 4904 C CA . LEU C 1 27 ? 32.492 -18.649 16.242 1.00 18.28 24 LEU C CA 1
ATOM 4905 C C . LEU C 1 27 ? 33.674 -19.095 15.375 1.00 16.92 24 LEU C C 1
ATOM 4906 O O . LEU C 1 27 ? 34.826 -18.811 15.692 1.00 15.89 24 LEU C O 1
ATOM 4911 N N A GLU C 1 28 ? 33.358 -19.777 14.272 0.70 16.80 25 GLU C N 1
ATOM 4912 N N B GLU C 1 28 ? 33.393 -19.781 14.275 0.30 16.32 25 GLU C N 1
ATOM 4913 C CA A GLU C 1 28 ? 34.363 -20.308 13.337 0.70 17.57 25 GLU C CA 1
ATOM 4914 C CA B GLU C 1 28 ? 34.470 -20.281 13.424 0.30 16.08 25 GLU C CA 1
ATOM 4915 C C A GLU C 1 28 ? 35.147 -19.189 12.680 0.70 16.04 25 GLU C C 1
ATOM 4916 C C B GLU C 1 28 ? 35.169 -19.190 12.634 0.30 15.38 25 GLU C C 1
ATOM 4917 O O A GLU C 1 28 ? 36.360 -19.257 12.585 0.70 15.24 25 GLU C O 1
ATOM 4918 O O B GLU C 1 28 ? 36.349 -19.314 12.334 0.30 15.00 25 GLU C O 1
ATOM 4929 N N . MET C 1 29 ? 34.453 -18.126 12.294 1.00 15.13 26 MET C N 1
ATOM 4930 C CA . MET C 1 29 ? 35.085 -16.998 11.647 1.00 15.39 26 MET C CA 1
ATOM 4931 C C . MET C 1 29 ? 36.105 -16.353 12.600 1.00 14.58 26 MET C C 1
ATOM 4932 O O . MET C 1 29 ? 37.227 -16.038 12.205 1.00 13.26 26 MET C O 1
ATOM 4937 N N . LEU C 1 30 ? 35.718 -16.161 13.853 1.00 14.02 27 LEU C N 1
ATOM 4938 C CA . LEU C 1 30 ? 36.633 -15.576 14.833 1.00 13.67 27 LEU C CA 1
ATOM 4939 C C . LEU C 1 30 ? 37.830 -16.497 15.110 1.00 14.16 27 LEU C C 1
ATOM 4940 O O . LEU C 1 30 ? 38.950 -16.008 15.349 1.00 13.90 27 LEU C O 1
ATOM 4945 N N . THR C 1 31 ? 37.591 -17.820 15.091 1.00 14.35 28 THR C N 1
ATOM 4946 C CA . THR C 1 31 ? 38.658 -18.793 15.290 1.00 15.14 28 THR C CA 1
ATOM 4947 C C . THR C 1 31 ? 39.695 -18.669 14.150 1.00 15.21 28 THR C C 1
ATOM 4948 O O . THR C 1 31 ? 40.893 -18.693 14.416 1.00 14.92 28 THR C O 1
ATOM 4952 N N . ARG C 1 32 ? 39.244 -18.453 12.909 1.00 14.82 29 ARG C N 1
ATOM 4953 C CA . ARG C 1 32 ? 40.187 -18.235 11.789 1.00 15.85 29 ARG C CA 1
ATOM 4954 C C . ARG C 1 32 ? 41.014 -16.973 12.004 1.00 14.92 29 ARG C C 1
ATOM 4955 O O . ARG C 1 32 ? 42.209 -16.951 11.718 1.00 15.22 29 ARG C O 1
ATOM 4963 N N . ILE C 1 33 ? 40.378 -15.914 12.509 1.00 13.55 30 ILE C N 1
ATOM 4964 C CA . ILE C 1 33 ? 41.093 -14.684 12.808 1.00 13.38 30 ILE C CA 1
ATOM 4965 C C . ILE C 1 33 ? 42.159 -14.938 13.880 1.00 13.24 30 ILE C C 1
ATOM 4966 O O . ILE C 1 33 ? 43.308 -14.502 13.743 1.00 12.23 30 ILE C O 1
ATOM 4971 N N . ASN C 1 34 ? 41.797 -15.672 14.921 1.00 12.97 31 ASN C N 1
ATOM 4972 C CA . ASN C 1 34 ? 42.741 -15.997 16.006 1.00 13.65 31 ASN C CA 1
ATOM 4973 C C . ASN C 1 34 ? 43.878 -16.893 15.517 1.00 14.09 31 ASN C C 1
ATOM 4974 O O . ASN C 1 34 ? 45.016 -16.750 15.983 1.00 14.02 31 ASN C O 1
ATOM 4979 N N . ASP C 1 35 ? 43.559 -17.815 14.603 1.00 13.81 32 ASP C N 1
ATOM 4980 C CA . ASP C 1 35 ? 44.590 -18.696 13.998 1.00 15.02 32 ASP C CA 1
ATOM 4981 C C . ASP C 1 35 ? 45.685 -17.832 13.396 1.00 14.40 32 ASP C C 1
ATOM 4982 O O . ASP C 1 35 ? 46.858 -18.170 13.480 1.00 15.36 32 ASP C O 1
ATOM 4987 N N . GLU C 1 36 ? 45.291 -16.728 12.749 1.00 13.52 33 GLU C N 1
ATOM 4988 C CA . GLU C 1 36 ? 46.282 -15.827 12.166 1.00 13.07 33 GLU C CA 1
ATOM 4989 C C . GLU C 1 36 ? 47.039 -15.052 13.254 1.00 12.80 33 GLU C C 1
ATOM 4990 O O . GLU C 1 36 ? 48.254 -14.925 13.191 1.00 12.85 33 GLU C O 1
ATOM 4996 N N . ASP C 1 37 ? 46.331 -14.580 14.272 1.00 12.41 34 ASP C N 1
ATOM 4997 C CA . ASP C 1 37 ? 46.974 -13.834 15.352 1.00 12.76 34 ASP C CA 1
ATOM 4998 C C . ASP C 1 37 ? 48.055 -14.659 16.051 1.00 13.33 34 ASP C C 1
ATOM 4999 O O . ASP C 1 37 ? 49.096 -14.109 16.464 1.00 13.17 34 ASP C O 1
ATOM 5004 N N A ARG C 1 38 ? 47.818 -15.960 16.176 0.70 13.10 35 ARG C N 1
ATOM 5005 N N B ARG C 1 38 ? 47.814 -15.967 16.148 0.30 13.53 35 ARG C N 1
ATOM 5006 C CA A ARG C 1 38 ? 48.790 -16.879 16.778 0.70 14.53 35 ARG C CA 1
ATOM 5007 C CA B ARG C 1 38 ? 48.748 -16.909 16.768 0.30 14.48 35 ARG C CA 1
ATOM 5008 C C A ARG C 1 38 ? 50.144 -16.831 16.062 0.70 14.19 35 ARG C C 1
ATOM 5009 C C B ARG C 1 38 ? 50.085 -17.001 16.006 0.30 14.33 35 ARG C C 1
ATOM 5010 O O A ARG C 1 38 ? 51.186 -17.101 16.671 0.70 15.50 35 ARG C O 1
ATOM 5011 O O B ARG C 1 38 ? 51.039 -17.607 16.509 0.30 15.07 35 ARG C O 1
ATOM 5026 N N . LYS C 1 39 ? 50.148 -16.437 14.795 1.00 14.07 36 LYS C N 1
ATOM 5027 C CA . LYS C 1 39 ? 51.395 -16.423 14.010 1.00 14.83 36 LYS C CA 1
ATOM 5028 C C . LYS C 1 39 ? 52.297 -15.255 14.319 1.00 13.58 36 LYS C C 1
ATOM 5029 O O . LYS C 1 39 ? 53.515 -15.307 14.043 1.00 14.40 36 LYS C O 1
ATOM 5035 N N . VAL C 1 40 ? 51.754 -14.222 14.953 1.00 12.18 37 VAL C N 1
ATOM 5036 C CA . VAL C 1 40 ? 52.511 -12.966 15.090 1.00 11.82 37 VAL C CA 1
ATOM 5037 C C . VAL C 1 40 ? 53.687 -13.014 16.090 1.00 11.71 37 VAL C C 1
ATOM 5038 O O . VAL C 1 40 ? 54.789 -12.609 15.753 1.00 11.76 37 VAL C O 1
ATOM 5042 N N . PRO C 1 41 ? 53.468 -13.524 17.301 1.00 12.59 38 PRO C N 1
ATOM 5043 C CA . PRO C 1 41 ? 54.632 -13.588 18.213 1.00 13.06 38 PRO C CA 1
ATOM 5044 C C . PRO C 1 41 ? 55.834 -14.387 17.676 1.00 13.25 38 PRO C C 1
ATOM 5045 O O . PRO C 1 41 ? 56.979 -13.989 17.927 1.00 12.60 38 PRO C O 1
ATOM 5049 N N . GLU C 1 42 ? 55.597 -15.480 16.947 1.00 14.20 39 GLU C N 1
ATOM 5050 C CA . GLU C 1 42 ? 56.703 -16.256 16.353 1.00 16.27 39 GLU C CA 1
ATOM 5051 C C . GLU C 1 42 ? 57.413 -15.466 15.247 1.00 14.44 39 GLU C C 1
ATOM 5052 O O . GLU C 1 42 ? 58.634 -15.490 15.157 1.00 14.98 39 GLU C O 1
ATOM 5058 N N . ALA C 1 43 ? 56.653 -14.701 14.462 1.00 13.11 40 ALA C N 1
ATOM 5059 C CA . ALA C 1 43 ? 57.248 -13.869 13.413 1.00 12.83 40 ALA C CA 1
ATOM 5060 C C . ALA C 1 43 ? 58.153 -12.828 14.056 1.00 12.40 40 ALA C C 1
ATOM 5061 O O . ALA C 1 43 ? 59.224 -12.511 13.541 1.00 12.69 40 ALA C O 1
ATOM 5063 N N . ILE C 1 44 ? 57.739 -12.302 15.204 1.00 11.37 41 ILE C N 1
ATOM 5064 C CA . ILE C 1 44 ? 58.593 -11.368 15.925 1.00 11.99 41 ILE C CA 1
ATOM 5065 C C . ILE C 1 44 ? 59.844 -12.053 16.509 1.00 12.53 41 ILE C C 1
ATOM 5066 O O . ILE C 1 44 ? 60.951 -11.510 16.464 1.00 12.24 41 ILE C O 1
ATOM 5071 N N . ARG C 1 45 ? 59.663 -13.255 17.048 1.00 12.47 42 ARG C N 1
ATOM 5072 C CA . ARG C 1 45 ? 60.768 -13.962 17.676 1.00 13.18 42 ARG C CA 1
ATOM 5073 C C . ARG C 1 45 ? 61.935 -14.079 16.687 1.00 13.31 42 ARG C C 1
ATOM 5074 O O . ARG C 1 45 ? 63.097 -13.839 17.049 1.00 14.05 42 ARG C O 1
ATOM 5082 N N . LEU C 1 46 ? 61.610 -14.401 15.430 1.00 13.14 43 LEU C N 1
ATOM 5083 C CA . LEU C 1 46 ? 62.677 -14.545 14.415 1.00 14.50 43 LEU C CA 1
ATOM 5084 C C . LEU C 1 46 ? 63.501 -13.283 14.153 1.00 14.75 43 LEU C C 1
ATOM 5085 O O . LEU C 1 46 ? 64.633 -13.374 13.684 1.00 16.33 43 LEU C O 1
ATOM 5090 N N . VAL C 1 47 ? 62.933 -12.116 14.432 1.00 13.70 44 VAL C N 1
ATOM 5091 C CA . VAL C 1 47 ? 63.636 -10.852 14.182 1.00 13.66 44 VAL C CA 1
ATOM 5092 C C . VAL C 1 47 ? 64.145 -10.152 15.452 1.00 13.48 44 VAL C C 1
ATOM 5093 O O . VAL C 1 47 ? 64.591 -8.999 15.421 1.00 12.93 44 VAL C O 1
ATOM 5097 N N . ILE C 1 48 ? 64.144 -10.868 16.576 1.00 12.98 45 ILE C N 1
ATOM 5098 C CA . ILE C 1 48 ? 64.685 -10.278 17.815 1.00 13.41 45 ILE C CA 1
ATOM 5099 C C . ILE C 1 48 ? 66.117 -9.722 17.672 1.00 13.72 45 ILE C C 1
ATOM 5100 O O . ILE C 1 48 ? 66.417 -8.652 18.182 1.00 12.82 45 ILE C O 1
ATOM 5105 N N . PRO C 1 49 ? 67.021 -10.426 16.934 1.00 14.26 46 PRO C N 1
ATOM 5106 C CA . PRO C 1 49 ? 68.391 -9.865 16.837 1.00 15.46 46 PRO C CA 1
ATOM 5107 C C . PRO C 1 49 ? 68.416 -8.470 16.215 1.00 15.04 46 PRO C C 1
ATOM 5108 O O . PRO C 1 49 ? 69.180 -7.587 16.677 1.00 15.39 46 PRO C O 1
ATOM 5112 N N . ASN C 1 50 ? 67.526 -8.224 15.247 1.00 14.93 47 ASN C N 1
ATOM 5113 C CA . ASN C 1 50 ? 67.463 -6.923 14.608 1.00 15.09 47 ASN C CA 1
ATOM 5114 C C . ASN C 1 50 ? 66.844 -5.889 15.554 1.00 14.00 47 ASN C C 1
ATOM 5115 O O . ASN C 1 50 ? 67.252 -4.731 15.612 1.00 13.85 47 ASN C O 1
ATOM 5120 N N . ILE C 1 51 ? 65.818 -6.308 16.287 1.00 12.95 48 ILE C N 1
ATOM 5121 C CA . ILE C 1 51 ? 65.202 -5.410 17.253 1.00 12.53 48 ILE C CA 1
ATOM 5122 C C . ILE C 1 51 ? 66.250 -5.041 18.325 1.00 12.48 48 ILE C C 1
ATOM 5123 O O . ILE C 1 51 ? 66.300 -3.889 18.749 1.00 12.17 48 ILE C O 1
ATOM 5128 N N . ALA C 1 52 ? 67.086 -6.011 18.744 1.00 12.58 49 ALA C N 1
ATOM 5129 C CA . ALA C 1 52 ? 68.146 -5.751 19.724 1.00 13.43 49 ALA C CA 1
ATOM 5130 C C . ALA C 1 52 ? 69.122 -4.695 19.209 1.00 13.50 49 ALA C C 1
ATOM 5131 O O . ALA C 1 52 ? 69.520 -3.793 19.959 1.00 14.07 49 ALA C O 1
ATOM 5133 N N A GLN C 1 53 ? 69.513 -4.793 17.937 0.70 14.82 50 GLN C N 1
ATOM 5134 N N B GLN C 1 53 ? 69.482 -4.799 17.927 0.30 14.10 50 GLN C N 1
ATOM 5135 C CA A GLN C 1 53 ? 70.405 -3.789 17.365 0.70 15.92 50 GLN C CA 1
ATOM 5136 C CA B GLN C 1 53 ? 70.378 -3.842 17.276 0.30 14.66 50 GLN C CA 1
ATOM 5137 C C A GLN C 1 53 ? 69.756 -2.419 17.458 0.70 14.89 50 GLN C C 1
ATOM 5138 C C B GLN C 1 53 ? 69.780 -2.434 17.337 0.30 14.31 50 GLN C C 1
ATOM 5139 O O A GLN C 1 53 ? 70.410 -1.443 17.833 0.70 15.19 50 GLN C O 1
ATOM 5140 O O B GLN C 1 53 ? 70.495 -1.452 17.559 0.30 14.69 50 GLN C O 1
ATOM 5151 N N . ALA C 1 54 ? 68.471 -2.340 17.115 1.00 13.60 51 ALA C N 1
ATOM 5152 C CA . ALA C 1 54 ? 67.770 -1.068 17.171 1.00 13.51 51 ALA C CA 1
ATOM 5153 C C . ALA C 1 54 ? 67.664 -0.510 18.594 1.00 13.22 51 ALA C C 1
ATOM 5154 O O . ALA C 1 54 ? 67.799 0.712 18.799 1.00 13.53 51 ALA C O 1
ATOM 5156 N N . VAL C 1 55 ? 67.406 -1.389 19.573 1.00 12.92 52 VAL C N 1
ATOM 5157 C CA . VAL C 1 55 ? 67.321 -0.951 20.963 1.00 12.79 52 VAL C CA 1
ATOM 5158 C C . VAL C 1 55 ? 68.669 -0.335 21.373 1.00 14.19 52 VAL C C 1
ATOM 5159 O O . VAL C 1 55 ? 68.709 0.707 22.016 1.00 14.43 52 VAL C O 1
ATOM 5163 N N . ASP C 1 56 ? 69.765 -1.005 21.037 1.00 14.85 53 ASP C N 1
ATOM 5164 C CA . ASP C 1 56 ? 71.063 -0.473 21.423 1.00 15.81 53 ASP C CA 1
ATOM 5165 C C . ASP C 1 56 ? 71.329 0.902 20.794 1.00 15.57 53 ASP C C 1
ATOM 5166 O O . ASP C 1 56 ? 71.834 1.812 21.470 1.00 17.02 53 ASP C O 1
ATOM 5171 N N . LEU C 1 57 ? 70.966 1.056 19.532 1.00 14.23 54 LEU C N 1
ATOM 5172 C CA . LEU C 1 57 ? 71.083 2.365 18.855 1.00 15.03 54 LEU C CA 1
ATOM 5173 C C . LEU C 1 57 ? 70.175 3.429 19.485 1.00 14.66 54 LEU C C 1
ATOM 5174 O O . LEU C 1 57 ? 70.592 4.578 19.652 1.00 15.00 54 LEU C O 1
ATOM 5179 N N . ALA C 1 58 ? 68.952 3.059 19.860 1.00 13.63 55 ALA C N 1
ATOM 5180 C CA . ALA C 1 58 ? 68.011 4.017 20.482 1.00 13.78 55 ALA C CA 1
ATOM 5181 C C . ALA C 1 58 ? 68.522 4.474 21.859 1.00 14.24 55 ALA C C 1
ATOM 5182 O O . ALA C 1 58 ? 68.451 5.641 22.222 1.00 14.96 55 ALA C O 1
ATOM 5184 N N . ALA C 1 59 ? 69.032 3.534 22.633 1.00 14.03 56 ALA C N 1
ATOM 5185 C CA . ALA C 1 59 ? 69.542 3.863 23.955 1.00 14.93 56 ALA C CA 1
ATOM 5186 C C . ALA C 1 59 ? 70.728 4.805 23.843 1.00 15.94 56 ALA C C 1
ATOM 5187 O O . ALA C 1 59 ? 70.855 5.721 24.634 1.00 16.63 56 ALA C O 1
ATOM 5189 N N A LYS C 1 60 ? 71.595 4.577 22.862 0.70 16.57 57 LYS C N 1
ATOM 5190 N N B LYS C 1 60 ? 71.591 4.581 22.858 0.30 16.22 57 LYS C N 1
ATOM 5191 C CA A LYS C 1 60 ? 72.747 5.457 22.670 0.70 18.13 57 LYS C CA 1
ATOM 5192 C CA B LYS C 1 60 ? 72.760 5.437 22.672 0.30 17.20 57 LYS C CA 1
ATOM 5193 C C A LYS C 1 60 ? 72.274 6.860 22.289 0.70 17.76 57 LYS C C 1
ATOM 5194 C C B LYS C 1 60 ? 72.339 6.847 22.222 0.30 17.39 57 LYS C C 1
ATOM 5195 O O A LYS C 1 60 ? 72.749 7.868 22.842 0.70 17.90 57 LYS C O 1
ATOM 5196 O O B LYS C 1 60 ? 72.925 7.846 22.658 0.30 17.87 57 LYS C O 1
ATOM 5207 N N . ALA C 1 61 ? 71.320 6.925 21.364 1.00 16.94 58 ALA C N 1
ATOM 5208 C CA . ALA C 1 61 ? 70.792 8.205 20.904 1.00 17.50 58 ALA C CA 1
ATOM 5209 C C . ALA C 1 61 ? 70.231 9.001 22.087 1.00 17.97 58 ALA C C 1
ATOM 5210 O O . ALA C 1 61 ? 70.529 10.177 22.283 1.00 18.17 58 ALA C O 1
ATOM 5212 N N . LEU C 1 62 ? 69.423 8.334 22.902 1.00 17.51 59 LEU C N 1
ATOM 5213 C CA . LEU C 1 62 ? 68.799 8.999 24.027 1.00 18.24 59 LEU C CA 1
ATOM 5214 C C . LEU C 1 62 ? 69.824 9.383 25.094 1.00 19.45 59 LEU C C 1
ATOM 5215 O O . LEU C 1 62 ? 69.735 10.469 25.670 1.00 20.32 59 LEU C O 1
ATOM 5220 N N . ARG C 1 63 ? 70.791 8.510 25.344 1.00 18.72 60 ARG C N 1
ATOM 5221 C CA . ARG C 1 63 ? 71.821 8.804 26.348 1.00 21.35 60 ARG C CA 1
ATOM 5222 C C . ARG C 1 63 ? 72.626 10.039 25.969 1.00 21.94 60 ARG C C 1
ATOM 5223 O O . ARG C 1 63 ? 73.055 10.820 26.839 1.00 23.10 60 ARG C O 1
ATOM 5231 N N . ASP C 1 64 ? 72.842 10.199 24.668 1.00 21.87 61 ASP C N 1
ATOM 5232 C CA . ASP C 1 64 ? 73.623 11.298 24.100 1.00 22.27 61 ASP C CA 1
ATOM 5233 C C . ASP C 1 64 ? 72.831 12.598 23.863 1.00 21.65 61 ASP C C 1
ATOM 5234 O O . ASP C 1 64 ? 73.351 13.545 23.234 1.00 23.31 61 ASP C O 1
ATOM 5239 N N . GLY C 1 65 ? 71.583 12.642 24.321 1.00 21.29 62 GLY C N 1
ATOM 5240 C CA . GLY C 1 65 ? 70.760 13.853 24.238 1.00 22.33 62 GLY C CA 1
ATOM 5241 C C . GLY C 1 65 ? 69.898 13.943 23.013 1.00 22.15 62 GLY C C 1
ATOM 5242 O O . GLY C 1 65 ? 69.264 14.961 22.776 1.00 25.00 62 GLY C O 1
ATOM 5243 N N . GLY C 1 66 ? 69.897 12.888 22.214 1.00 20.41 63 GLY C N 1
ATOM 5244 C CA . GLY C 1 66 ? 69.051 12.838 21.025 1.00 18.96 63 GLY C CA 1
ATOM 5245 C C . GLY C 1 66 ? 67.683 12.274 21.359 1.00 16.92 63 GLY C C 1
ATOM 5246 O O . GLY C 1 66 ? 67.365 11.993 22.517 1.00 18.44 63 GLY C O 1
ATOM 5247 N N . ARG C 1 67 ? 66.876 12.098 20.322 1.00 15.42 64 ARG C N 1
ATOM 5248 C CA . ARG C 1 67 ? 65.507 11.594 20.435 1.00 15.25 64 ARG C CA 1
ATOM 5249 C C . ARG C 1 67 ? 65.285 10.329 19.654 1.00 14.49 64 ARG C C 1
ATOM 5250 O O . ARG C 1 67 ? 66.076 9.980 18.793 1.00 15.02 64 ARG C O 1
ATOM 5258 N N . LEU C 1 68 ? 64.234 9.602 20.019 1.00 13.68 65 LEU C N 1
ATOM 5259 C CA . LEU C 1 68 ? 63.792 8.424 19.278 1.00 13.51 65 LEU C CA 1
ATOM 5260 C C . LEU C 1 68 ? 62.527 8.888 18.557 1.00 13.45 65 LEU C C 1
ATOM 5261 O O . LEU C 1 68 ? 61.551 9.286 19.201 1.00 13.52 65 LEU C O 1
ATOM 5266 N N . ILE C 1 69 ? 62.575 8.897 17.225 1.00 12.81 66 ILE C N 1
ATOM 5267 C CA . ILE C 1 69 ? 61.508 9.459 16.413 1.00 13.10 66 ILE C CA 1
ATOM 5268 C C . ILE C 1 69 ? 60.914 8.374 15.517 1.00 12.61 66 ILE C C 1
ATOM 5269 O O . ILE C 1 69 ? 61.607 7.788 14.699 1.00 14.52 66 ILE C O 1
ATOM 5274 N N . TYR C 1 70 ? 59.625 8.112 15.687 1.00 12.83 67 TYR C N 1
ATOM 5275 C CA . TYR C 1 70 ? 58.922 7.165 14.850 1.00 12.74 67 TYR C CA 1
ATOM 5276 C C . TYR C 1 70 ? 58.147 7.959 13.779 1.00 13.31 67 TYR C C 1
ATOM 5277 O O . TYR C 1 70 ? 57.644 9.052 14.044 1.00 14.47 67 TYR C O 1
ATOM 5286 N N . LEU C 1 71 ? 58.024 7.392 12.593 1.00 12.53 68 LEU C N 1
ATOM 5287 C CA . LEU C 1 71 ? 57.240 8.030 11.538 1.00 13.52 68 LEU C CA 1
ATOM 5288 C C . LEU C 1 71 ? 56.562 6.982 10.653 1.00 12.79 68 LEU C C 1
ATOM 5289 O O . LEU C 1 71 ? 57.117 5.896 10.396 1.00 12.61 68 LEU C O 1
ATOM 5294 N N . GLY C 1 72 ? 55.356 7.308 10.201 1.00 12.28 69 GLY C N 1
ATOM 5295 C CA . GLY C 1 72 ? 54.587 6.430 9.340 1.00 12.08 69 GLY C CA 1
ATOM 5296 C C . GLY C 1 72 ? 53.322 7.122 8.880 1.00 12.73 69 GLY C C 1
ATOM 5297 O O . GLY C 1 72 ? 53.020 8.200 9.348 1.00 12.91 69 GLY C O 1
ATOM 5298 N N . ALA C 1 73 ? 52.627 6.509 7.933 1.00 13.15 70 ALA C N 1
ATOM 5299 C CA . ALA C 1 73 ? 51.299 6.957 7.508 1.00 13.67 70 ALA C CA 1
ATOM 5300 C C . ALA C 1 73 ? 50.231 6.031 8.040 1.00 13.44 70 ALA C C 1
ATOM 5301 O O . ALA C 1 73 ? 50.504 4.870 8.352 1.00 13.16 70 ALA C O 1
ATOM 5303 N N . GLY C 1 74 ? 48.987 6.509 8.129 1.00 14.08 71 GLY C N 1
ATOM 5304 C CA . GLY C 1 74 ? 47.894 5.647 8.556 1.00 14.21 71 GLY C CA 1
ATOM 5305 C C . GLY C 1 74 ? 48.112 4.886 9.861 1.00 13.25 71 GLY C C 1
ATOM 5306 O O . GLY C 1 74 ? 48.628 5.437 10.824 1.00 13.84 71 GLY C O 1
ATOM 5307 N N . THR C 1 75 ? 47.709 3.616 9.882 1.00 13.08 72 THR C N 1
ATOM 5308 C CA . THR C 1 75 ? 47.851 2.774 11.056 1.00 13.33 72 THR C CA 1
ATOM 5309 C C . THR C 1 75 ? 49.277 2.789 11.605 1.00 12.02 72 THR C C 1
ATOM 5310 O O . THR C 1 75 ? 49.474 2.922 12.811 1.00 11.90 72 THR C O 1
ATOM 5314 N N . SER C 1 76 ? 50.266 2.622 10.727 1.00 12.50 73 SER C N 1
ATOM 5315 C CA . SER C 1 76 ? 51.657 2.613 11.181 1.00 11.96 73 SER C CA 1
ATOM 5316 C C . SER C 1 76 ? 52.009 3.896 11.944 1.00 11.75 73 SER C C 1
ATOM 5317 O O . SER C 1 76 ? 52.618 3.856 13.018 1.00 12.63 73 SER C O 1
ATOM 5320 N N . GLY C 1 77 ? 51.650 5.042 11.373 1.00 11.99 74 GLY C N 1
ATOM 5321 C CA . GLY C 1 77 ? 51.904 6.322 12.055 1.00 12.44 74 GLY C CA 1
ATOM 5322 C C . GLY C 1 77 ? 51.139 6.411 13.355 1.00 11.93 74 GLY C C 1
ATOM 5323 O O . GLY C 1 77 ? 51.653 6.894 14.359 1.00 11.99 74 GLY C O 1
ATOM 5324 N N . ARG C 1 78 ? 49.886 5.957 13.354 1.00 11.78 75 ARG C N 1
ATOM 5325 C CA . ARG C 1 78 ? 49.083 6.030 14.569 1.00 12.07 75 ARG C CA 1
ATOM 5326 C C . ARG C 1 78 ? 49.686 5.173 15.692 1.00 11.73 75 ARG C C 1
ATOM 5327 O O . ARG C 1 78 ? 49.651 5.565 16.861 1.00 11.94 75 ARG C O 1
ATOM 5335 N N . LEU C 1 79 ? 50.238 4.014 15.338 1.00 11.13 76 LEU C N 1
ATOM 5336 C CA . LEU C 1 79 ? 50.858 3.144 16.341 1.00 11.43 76 LEU C CA 1
ATOM 5337 C C . LEU C 1 79 ? 52.097 3.778 16.906 1.00 11.26 76 LEU C C 1
ATOM 5338 O O . LEU C 1 79 ? 52.364 3.661 18.099 1.00 11.38 76 LEU C O 1
ATOM 5343 N N . GLY C 1 80 ? 52.876 4.485 16.074 1.00 10.76 77 GLY C N 1
ATOM 5344 C CA . GLY C 1 80 ? 54.045 5.192 16.617 1.00 10.65 77 GLY C CA 1
ATOM 5345 C C . GLY C 1 80 ? 53.644 6.289 17.606 1.00 11.61 77 GLY C C 1
ATOM 5346 O O . GLY C 1 80 ? 54.276 6.512 18.647 1.00 11.97 77 GLY C O 1
ATOM 5347 N N . VAL C 1 81 ? 52.598 7.023 17.260 1.00 11.36 78 VAL C N 1
ATOM 5348 C CA . VAL C 1 81 ? 52.088 8.075 18.134 1.00 12.29 78 VAL C CA 1
ATOM 5349 C C . VAL C 1 81 ? 51.619 7.469 19.458 1.00 12.43 78 VAL C C 1
ATOM 5350 O O . VAL C 1 81 ? 51.876 8.027 20.534 1.00 13.96 78 VAL C O 1
ATOM 5354 N N . LEU C 1 82 ? 50.951 6.318 19.387 1.00 11.78 79 LEU C N 1
ATOM 5355 C CA . LEU C 1 82 ? 50.484 5.676 20.611 1.00 13.16 79 LEU C CA 1
ATOM 5356 C C . LEU C 1 82 ? 51.671 5.278 21.508 1.00 12.94 79 LEU C C 1
ATOM 5357 O O . LEU C 1 82 ? 51.704 5.610 22.715 1.00 12.81 79 LEU C O 1
ATOM 5362 N N . ASP C 1 83 ? 52.652 4.588 20.941 1.00 12.03 80 ASP C N 1
ATOM 5363 C CA . ASP C 1 83 ? 53.815 4.186 21.748 1.00 12.18 80 ASP C CA 1
ATOM 5364 C C . ASP C 1 83 ? 54.538 5.410 22.344 1.00 11.99 80 ASP C C 1
ATOM 5365 O O . ASP C 1 83 ? 54.826 5.446 23.546 1.00 11.92 80 ASP C O 1
ATOM 5370 N N . ALA C 1 84 ? 54.760 6.457 21.541 1.00 12.17 81 ALA C N 1
ATOM 5371 C CA . ALA C 1 84 ? 55.440 7.646 22.040 1.00 13.54 81 ALA C CA 1
ATOM 5372 C C . ALA C 1 84 ? 54.615 8.294 23.157 1.00 13.91 81 ALA C C 1
ATOM 5373 O O . ALA C 1 84 ? 55.178 8.686 24.196 1.00 14.03 81 ALA C O 1
ATOM 5375 N N . SER C 1 85 ? 53.291 8.315 23.009 1.00 13.04 82 SER C N 1
ATOM 5376 C CA . SER C 1 85 ? 52.421 8.951 24.010 1.00 14.51 82 SER C CA 1
ATOM 5377 C C . SER C 1 85 ? 52.443 8.272 25.375 1.00 14.09 82 SER C C 1
ATOM 5378 O O . SER C 1 85 ? 52.191 8.939 26.401 1.00 15.03 82 SER C O 1
ATOM 5381 N N . GLU C 1 86 ? 52.777 6.982 25.392 1.00 13.01 83 GLU C N 1
ATOM 5382 C CA . GLU C 1 86 ? 52.820 6.208 26.607 1.00 12.55 83 GLU C CA 1
ATOM 5383 C C . GLU C 1 86 ? 54.133 6.380 27.365 1.00 12.59 83 GLU C C 1
ATOM 5384 O O . GLU C 1 86 ? 54.225 6.018 28.541 1.00 12.62 83 GLU C O 1
ATOM 5390 N N . CYS C 1 87 ? 55.159 6.897 26.724 1.00 12.45 84 CYS C N 1
ATOM 5391 C CA . CYS C 1 87 ? 56.466 6.961 27.381 1.00 13.45 84 CYS C CA 1
ATOM 5392 C C . CYS C 1 87 ? 56.553 7.909 28.580 1.00 13.80 84 CYS C C 1
ATOM 5393 O O . CYS C 1 87 ? 57.106 7.503 29.612 1.00 14.40 84 CYS C O 1
ATOM 5396 N N . PRO C 1 88 ? 56.015 9.143 28.472 1.00 14.70 85 PRO C N 1
ATOM 5397 C CA . PRO C 1 88 ? 56.116 9.983 29.671 1.00 15.51 85 PRO C CA 1
ATOM 5398 C C . PRO C 1 88 ? 55.427 9.411 30.928 1.00 17.25 85 PRO C C 1
ATOM 5399 O O . PRO C 1 88 ? 56.063 9.384 31.996 1.00 17.18 85 PRO C O 1
ATOM 5403 N N . PRO C 1 89 ? 54.193 8.892 30.817 1.00 17.07 86 PRO C N 1
ATOM 5404 C CA . PRO C 1 89 ? 53.578 8.355 32.018 1.00 18.74 86 PRO C CA 1
ATOM 5405 C C . PRO C 1 89 ? 54.186 7.007 32.460 1.00 18.16 86 PRO C C 1
ATOM 5406 O O . PRO C 1 89 ? 54.226 6.721 33.652 1.00 21.75 86 PRO C O 1
ATOM 5410 N N . THR C 1 90 ? 54.721 6.223 31.533 1.00 15.99 87 THR C N 1
ATOM 5411 C CA . THR C 1 90 ? 55.265 4.914 31.922 1.00 15.95 87 THR C CA 1
ATOM 5412 C C . THR C 1 90 ? 56.670 5.008 32.530 1.00 16.14 87 THR C C 1
ATOM 5413 O O . THR C 1 90 ? 56.987 4.274 33.496 1.00 16.45 87 THR C O 1
ATOM 5417 N N . PHE C 1 91 ? 57.491 5.894 31.991 1.00 15.13 88 PHE C N 1
ATOM 5418 C CA . PHE C 1 91 ? 58.906 5.983 32.371 1.00 16.28 88 PHE C CA 1
ATOM 5419 C C . PHE C 1 91 ? 59.311 7.276 33.053 1.00 18.61 88 PHE C C 1
ATOM 5420 O O . PHE C 1 91 ? 60.472 7.417 33.434 1.00 19.91 88 PHE C O 1
ATOM 5428 N N . GLY C 1 92 ? 58.397 8.231 33.166 1.00 20.32 89 GLY C N 1
ATOM 5429 C CA . GLY C 1 92 ? 58.715 9.486 33.851 1.00 23.33 89 GLY C CA 1
ATOM 5430 C C . GLY C 1 92 ? 59.602 10.413 33.031 1.00 24.27 89 GLY C C 1
ATOM 5431 O O . GLY C 1 92 ? 60.237 11.306 33.575 1.00 31.69 89 GLY C O 1
ATOM 5432 N N . VAL C 1 93 ? 59.652 10.211 31.721 1.00 20.85 90 VAL C N 1
ATOM 5433 C CA . VAL C 1 93 ? 60.445 11.044 30.838 1.00 21.35 90 VAL C CA 1
ATOM 5434 C C . VAL C 1 93 ? 59.628 12.266 30.415 1.00 21.81 90 VAL C C 1
ATOM 5435 O O . VAL C 1 93 ? 58.394 12.236 30.414 1.00 19.88 90 VAL C O 1
ATOM 5439 N N . PRO C 1 94 ? 60.312 13.373 30.113 1.00 23.27 91 PRO C N 1
ATOM 5440 C CA . PRO C 1 94 ? 59.558 14.507 29.617 1.00 24.50 91 PRO C CA 1
ATOM 5441 C C . PRO C 1 94 ? 59.056 14.264 28.213 1.00 23.57 91 PRO C C 1
ATOM 5442 O O . PRO C 1 94 ? 59.503 13.347 27.525 1.00 21.12 91 PRO C O 1
ATOM 5446 N N . HIS C 1 95 ? 58.098 15.063 27.793 1.00 24.22 92 HIS C N 1
ATOM 5447 C CA . HIS C 1 95 ? 57.638 15.012 26.444 1.00 26.61 92 HIS C CA 1
ATOM 5448 C C . HIS C 1 95 ? 58.783 15.487 25.553 1.00 24.65 92 HIS C C 1
ATOM 5449 O O . HIS C 1 95 ? 59.680 16.216 26.003 1.00 27.56 92 HIS C O 1
ATOM 5456 N N . GLY C 1 96 ? 58.783 15.033 24.311 1.00 22.69 93 GLY C N 1
ATOM 5457 C CA . GLY C 1 96 ? 59.806 15.443 23.345 1.00 21.92 93 GLY C CA 1
ATOM 5458 C C . GLY C 1 96 ? 61.041 14.544 23.216 1.00 20.57 93 GLY C C 1
ATOM 5459 O O . GLY C 1 96 ? 61.917 14.810 22.400 1.00 23.57 93 GLY C O 1
ATOM 5460 N N A ARG C 1 97 ? 61.099 13.471 24.001 0.70 18.83 94 ARG C N 1
ATOM 5461 N N B ARG C 1 97 ? 61.100 13.485 24.017 0.30 19.21 94 ARG C N 1
ATOM 5462 C CA A ARG C 1 97 ? 62.221 12.530 23.950 0.70 18.78 94 ARG C CA 1
ATOM 5463 C CA B ARG C 1 97 ? 62.213 12.535 23.996 0.30 18.51 94 ARG C CA 1
ATOM 5464 C C A ARG C 1 97 ? 61.929 11.403 22.973 0.70 16.86 94 ARG C C 1
ATOM 5465 C C B ARG C 1 97 ? 61.930 11.409 22.996 0.30 16.88 94 ARG C C 1
ATOM 5466 O O A ARG C 1 97 ? 62.791 11.019 22.179 0.70 15.86 94 ARG C O 1
ATOM 5467 O O B ARG C 1 97 ? 62.793 11.044 22.197 0.30 16.36 94 ARG C O 1
ATOM 5482 N N . VAL C 1 98 ? 60.714 10.869 23.061 1.00 15.30 95 VAL C N 1
ATOM 5483 C CA . VAL C 1 98 ? 60.231 9.846 22.125 1.00 14.83 95 VAL C CA 1
ATOM 5484 C C . VAL C 1 98 ? 59.061 10.558 21.398 1.00 14.94 95 VAL C C 1
ATOM 5485 O O . VAL C 1 98 ? 58.112 11.051 22.031 1.00 15.84 95 VAL C O 1
ATOM 5489 N N . ILE C 1 99 ? 59.169 10.659 20.073 1.00 14.68 96 ILE C N 1
ATOM 5490 C CA . ILE C 1 99 ? 58.217 11.372 19.241 1.00 15.37 96 ILE C CA 1
ATOM 5491 C C . ILE C 1 99 ? 57.638 10.485 18.182 1.00 14.94 96 ILE C C 1
ATOM 5492 O O . ILE C 1 99 ? 58.347 9.699 17.594 1.00 14.95 96 ILE C O 1
ATOM 5497 N N . GLY C 1 100 ? 56.345 10.644 17.915 1.00 14.42 97 GLY C N 1
ATOM 5498 C CA . GLY C 1 100 ? 55.717 9.954 16.816 1.00 13.76 97 GLY C CA 1
ATOM 5499 C C . GLY C 1 100 ? 55.154 10.921 15.805 1.00 15.00 97 GLY C C 1
ATOM 5500 O O . GLY C 1 100 ? 54.420 11.844 16.181 1.00 16.47 97 GLY C O 1
ATOM 5501 N N . LEU C 1 101 ? 55.550 10.768 14.542 1.00 13.68 98 LEU C N 1
ATOM 5502 C CA . LEU C 1 101 ? 55.041 11.580 13.444 1.00 14.80 98 LEU C CA 1
ATOM 5503 C C . LEU C 1 101 ? 54.134 10.779 12.537 1.00 14.67 98 LEU C C 1
ATOM 5504 O O . LEU C 1 101 ? 54.374 9.599 12.274 1.00 13.82 98 LEU C O 1
ATOM 5509 N N A ILE C 1 102 ? 53.066 11.405 12.061 0.50 14.51 99 ILE C N 1
ATOM 5510 N N B ILE C 1 102 ? 53.096 11.439 12.041 0.50 14.78 99 ILE C N 1
ATOM 5511 C CA A ILE C 1 102 ? 52.198 10.762 11.089 0.50 15.27 99 ILE C CA 1
ATOM 5512 C CA B ILE C 1 102 ? 52.158 10.851 11.106 0.50 15.78 99 ILE C CA 1
ATOM 5513 C C A ILE C 1 102 ? 52.077 11.632 9.857 0.50 15.88 99 ILE C C 1
ATOM 5514 C C B ILE C 1 102 ? 52.140 11.671 9.834 0.50 16.21 99 ILE C C 1
ATOM 5515 O O A ILE C 1 102 ? 51.909 12.853 9.977 0.50 16.74 99 ILE C O 1
ATOM 5516 O O B ILE C 1 102 ? 52.106 12.905 9.895 0.50 16.87 99 ILE C O 1
ATOM 5525 N N . ALA C 1 103 ? 52.185 11.014 8.685 1.00 15.65 100 ALA C N 1
ATOM 5526 C CA . ALA C 1 103 ? 52.124 11.728 7.389 1.00 16.07 100 ALA C CA 1
ATOM 5527 C C . ALA C 1 103 ? 50.863 12.545 7.311 1.00 17.38 100 ALA C C 1
ATOM 5528 O O . ALA C 1 103 ? 49.774 12.012 7.441 1.00 17.93 100 ALA C O 1
ATOM 5530 N N . GLY C 1 104 ? 51.002 13.841 7.089 1.00 18.66 101 GLY C N 1
ATOM 5531 C CA . GLY C 1 104 ? 49.823 14.696 7.009 1.00 21.24 101 GLY C CA 1
ATOM 5532 C C . GLY C 1 104 ? 49.644 15.564 8.230 1.00 25.09 101 GLY C C 1
ATOM 5533 O O . GLY C 1 104 ? 48.849 16.521 8.212 1.00 28.86 101 GLY C O 1
ATOM 5534 N N . GLY C 1 105 ? 50.370 15.235 9.300 1.00 26.29 102 GLY C N 1
ATOM 5535 C CA . GLY C 1 105 ? 50.356 16.015 10.530 1.00 29.50 102 GLY C CA 1
ATOM 5536 C C . GLY C 1 105 ? 49.401 15.466 11.557 1.00 32.58 102 GLY C C 1
ATOM 5537 O O . GLY C 1 105 ? 48.684 14.513 11.290 1.00 27.37 102 GLY C O 1
ATOM 5538 N N . PRO C 1 106 ? 49.370 16.084 12.748 1.00 41.47 103 PRO C N 1
ATOM 5539 C CA . PRO C 1 106 ? 48.496 15.636 13.843 1.00 47.67 103 PRO C CA 1
ATOM 5540 C C . PRO C 1 106 ? 47.045 15.356 13.416 1.00 48.18 103 PRO C C 1
ATOM 5541 O O . PRO C 1 106 ? 46.409 14.468 13.979 1.00 47.11 103 PRO C O 1
ATOM 5545 N N . GLY C 1 107 ? 46.531 16.114 12.443 1.00 49.32 104 GLY C N 1
ATOM 5546 C CA . GLY C 1 107 ? 45.173 15.896 11.924 1.00 50.14 104 GLY C CA 1
ATOM 5547 C C . GLY C 1 107 ? 44.989 14.486 11.373 1.00 54.39 104 GLY C C 1
ATOM 5548 O O . GLY C 1 107 ? 43.904 13.904 11.486 1.00 54.43 104 GLY C O 1
ATOM 5549 N N . ALA C 1 108 ? 46.060 13.932 10.794 1.00 52.35 105 ALA C N 1
ATOM 5550 C CA . ALA C 1 108 ? 46.054 12.566 10.229 1.00 49.98 105 ALA C CA 1
ATOM 5551 C C . ALA C 1 108 ? 45.692 11.462 11.255 1.00 47.49 105 ALA C C 1
ATOM 5552 O O . ALA C 1 108 ? 45.336 10.347 10.876 1.00 45.41 105 ALA C O 1
ATOM 5554 N N . LEU C 1 109 ? 45.825 11.749 12.546 1.00 48.53 106 LEU C N 1
ATOM 5555 C CA . LEU C 1 109 ? 45.367 10.807 13.570 1.00 47.64 106 LEU C CA 1
ATOM 5556 C C . LEU C 1 109 ? 43.871 10.589 13.341 1.00 51.24 106 LEU C C 1
ATOM 5557 O O . LEU C 1 109 ? 43.403 9.452 13.295 1.00 49.88 106 LEU C O 1
ATOM 5562 N N . LEU C 1 110 ? 43.153 11.703 13.151 1.00 51.07 107 LEU C N 1
ATOM 5563 C CA . LEU C 1 110 ? 41.691 11.714 12.933 1.00 53.64 107 LEU C CA 1
ATOM 5564 C C . LEU C 1 110 ? 41.320 11.046 11.615 1.00 49.36 107 LEU C C 1
ATOM 5565 O O . LEU C 1 110 ? 40.621 10.021 11.599 1.00 52.10 107 LEU C O 1
ATOM 5570 N N . LYS C 1 111 ? 41.749 11.654 10.511 1.00 44.50 108 LYS C N 1
ATOM 5571 C CA . LYS C 1 111 ? 41.579 11.054 9.190 1.00 43.07 108 LYS C CA 1
ATOM 5572 C C . LYS C 1 111 ? 42.761 11.442 8.303 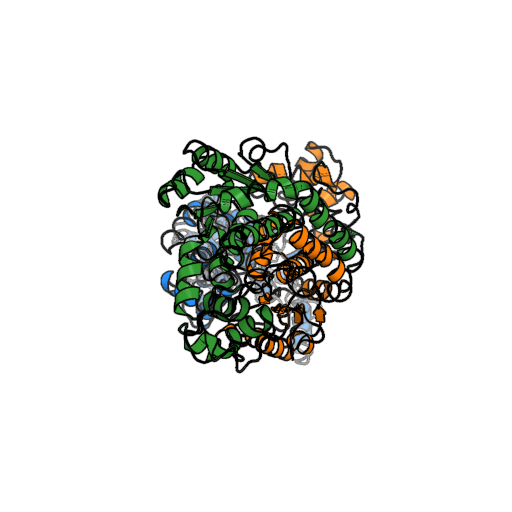1.00 42.09 108 LYS C C 1
ATOM 5573 O O . LYS C 1 111 ? 43.345 12.530 8.457 1.00 36.61 108 LYS C O 1
ATOM 5579 N N . ALA C 1 112 ? 43.105 10.539 7.387 1.00 36.31 109 ALA C N 1
ATOM 5580 C CA . ALA C 1 112 ? 44.243 10.702 6.491 1.00 36.24 109 ALA C CA 1
ATOM 5581 C C . ALA C 1 112 ? 44.154 11.973 5.663 1.00 36.29 109 ALA C C 1
ATOM 5582 O O . ALA C 1 112 ? 43.055 12.396 5.251 1.00 34.98 109 ALA C O 1
ATOM 5584 N N . VAL C 1 113 ? 45.326 12.566 5.427 1.00 36.49 110 VAL C N 1
ATOM 5585 C CA . VAL C 1 113 ? 45.461 13.773 4.596 1.00 36.76 110 VAL C CA 1
ATOM 5586 C C . VAL C 1 113 ? 45.753 13.289 3.180 1.00 38.89 110 VAL C C 1
ATOM 5587 O O . VAL C 1 113 ? 46.726 12.571 2.963 1.00 33.48 110 VAL C O 1
ATOM 5591 N N . GLU C 1 114 ? 44.929 13.712 2.221 1.00 40.64 111 GLU C N 1
ATOM 5592 C CA . GLU C 1 114 ? 45.042 13.252 0.833 1.00 42.40 111 GLU C CA 1
ATOM 5593 C C . GLU C 1 114 ? 46.453 13.391 0.231 1.00 37.96 111 GLU C C 1
ATOM 5594 O O . GLU C 1 114 ? 47.050 14.480 0.223 1.00 35.95 111 GLU C O 1
ATOM 5600 N N . GLY C 1 115 ? 46.984 12.258 -0.233 1.00 34.67 112 GLY C N 1
ATOM 5601 C CA . GLY C 1 115 ? 48.286 12.194 -0.893 1.00 32.41 112 GLY C CA 1
ATOM 5602 C C . GLY C 1 115 ? 49.508 12.232 0.011 1.00 27.91 112 GLY C C 1
ATOM 5603 O O . GLY C 1 115 ? 50.637 12.014 -0.464 1.00 26.40 112 GLY C O 1
ATOM 5604 N N . ALA C 1 116 ? 49.315 12.479 1.308 1.00 25.77 113 ALA C N 1
ATOM 5605 C CA . ALA C 1 116 ? 50.475 12.639 2.207 1.00 21.93 113 ALA C CA 1
ATOM 5606 C C . ALA C 1 116 ? 51.343 11.404 2.244 1.00 21.07 113 ALA C C 1
ATOM 5607 O O . ALA C 1 116 ? 52.577 11.505 2.236 1.00 18.36 113 ALA C O 1
ATOM 5609 N N . GLU C 1 117 ? 50.713 10.228 2.259 1.00 20.49 114 GLU C N 1
ATOM 5610 C CA . GLU C 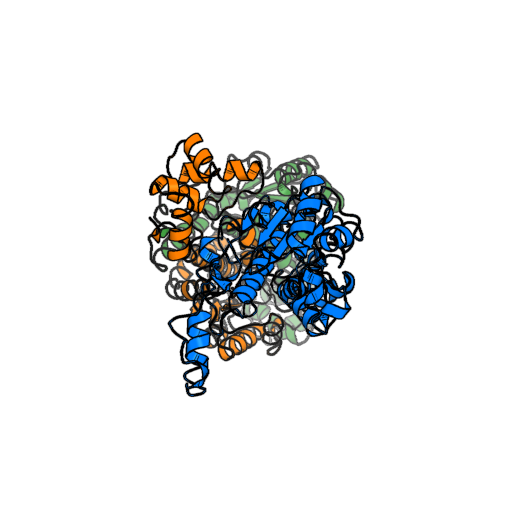1 117 ? 51.468 8.984 2.310 1.00 19.64 114 GLU C CA 1
ATOM 5611 C C . GLU C 1 117 ? 52.339 8.798 1.078 1.00 18.62 114 GLU C C 1
ATOM 5612 O O . GLU C 1 117 ? 53.320 8.095 1.143 1.00 16.93 114 GLU C O 1
ATOM 5618 N N . ASP C 1 118 ? 51.975 9.441 -0.039 1.00 17.26 115 ASP C N 1
ATOM 5619 C CA . ASP C 1 118 ? 52.707 9.321 -1.284 1.00 19.15 115 ASP C CA 1
ATOM 5620 C C . ASP C 1 118 ? 53.681 10.483 -1.551 1.00 19.50 115 ASP C C 1
ATOM 5621 O O . ASP C 1 118 ? 54.348 10.525 -2.588 1.00 20.01 115 ASP C O 1
ATOM 5626 N N . ASP C 1 119 ? 53.807 11.392 -0.590 1.00 18.18 116 ASP C N 1
ATOM 5627 C CA . ASP C 1 119 ? 54.677 12.565 -0.762 1.00 19.15 116 ASP C CA 1
ATOM 5628 C C . ASP C 1 119 ? 56.112 12.227 -0.386 1.00 19.67 116 ASP C C 1
ATOM 5629 O O . ASP C 1 119 ? 56.436 12.086 0.793 1.00 17.92 116 ASP C O 1
ATOM 5634 N N . VAL C 1 120 ? 56.970 12.155 -1.404 1.00 20.72 117 VAL C N 1
ATOM 5635 C CA . VAL C 1 120 ? 58.363 11.748 -1.219 1.00 21.79 117 VAL C CA 1
ATOM 5636 C C . VAL C 1 120 ? 59.253 12.809 -0.583 1.00 20.27 117 VAL C C 1
ATOM 5637 O O . VAL C 1 120 ? 60.397 12.503 -0.230 1.00 19.83 117 VAL C O 1
ATOM 5641 N N . SER C 1 121 ? 58.745 14.035 -0.431 1.00 18.00 118 SER C N 1
ATOM 5642 C CA . SER C 1 121 ? 59.515 15.149 0.151 1.00 18.31 118 SER C CA 1
ATOM 5643 C C . SER C 1 121 ? 58.974 15.647 1.494 1.00 17.30 118 SER C C 1
ATOM 5644 O O . SER C 1 121 ? 59.629 16.436 2.171 1.00 17.08 118 SER C O 1
ATOM 5647 N N . LEU C 1 122 ? 57.810 15.136 1.903 1.00 16.97 119 LEU C N 1
ATOM 5648 C CA . LEU C 1 122 ? 57.151 15.607 3.113 1.00 16.95 119 LEU C CA 1
ATOM 5649 C C . LEU C 1 122 ? 57.868 15.166 4.389 1.00 16.77 119 LEU C C 1
ATOM 5650 O O . LEU C 1 122 ? 57.954 15.920 5.332 1.00 17.59 119 LEU C O 1
ATOM 5655 N N . GLY C 1 123 ? 58.397 13.961 4.394 1.00 16.91 120 GLY C N 1
ATOM 5656 C CA . GLY C 1 123 ? 59.108 13.462 5.580 1.00 17.14 120 GLY C CA 1
ATOM 5657 C C . GLY C 1 123 ? 60.281 14.336 5.942 1.00 17.48 120 GLY C C 1
ATOM 5658 O O . GLY C 1 123 ? 60.510 14.672 7.116 1.00 16.73 120 GLY C O 1
ATOM 5659 N N . GLU C 1 124 ? 61.027 14.724 4.924 1.00 16.91 121 GLU C N 1
ATOM 5660 C CA . GLU C 1 124 ? 62.163 15.613 5.146 1.00 17.79 121 GLU C CA 1
ATOM 5661 C C . GLU C 1 124 ? 61.682 16.958 5.700 1.00 17.81 121 GLU C C 1
ATOM 5662 O O . GLU C 1 124 ? 62.294 17.513 6.613 1.00 17.81 121 GLU C O 1
ATOM 5668 N N . ARG C 1 125 ? 60.581 17.498 5.164 1.00 17.19 122 ARG C N 1
ATOM 5669 C CA . ARG C 1 125 ? 60.075 18.757 5.698 1.00 18.32 122 ARG C CA 1
ATOM 5670 C C . ARG C 1 125 ? 59.720 18.612 7.192 1.00 19.20 122 ARG C C 1
ATOM 5671 O O . ARG C 1 125 ? 60.094 19.446 8.004 1.00 19.76 122 ARG C O 1
ATOM 5679 N N . ASP C 1 126 ? 59.006 17.547 7.537 1.00 18.68 123 ASP C N 1
ATOM 5680 C CA . ASP C 1 126 ? 58.628 17.263 8.927 1.00 20.55 123 ASP C CA 1
ATOM 5681 C C . ASP C 1 126 ? 59.856 17.170 9.831 1.00 19.08 123 ASP C C 1
ATOM 5682 O O . ASP C 1 126 ? 59.860 17.717 10.931 1.00 18.06 123 ASP C O 1
ATOM 5687 N N . LEU C 1 127 ? 60.879 16.447 9.379 1.00 17.87 124 LEU C N 1
ATOM 5688 C CA . LEU C 1 127 ? 62.105 16.279 10.184 1.00 17.78 124 LEU C CA 1
ATOM 5689 C C . LEU C 1 127 ? 62.914 17.569 10.326 1.00 18.15 124 LEU C C 1
ATOM 5690 O O . LEU C 1 127 ? 63.467 17.840 11.391 1.00 17.70 124 LEU C O 1
ATOM 5695 N N . ARG C 1 128 ? 62.979 18.380 9.267 1.00 18.07 125 ARG C N 1
ATOM 5696 C CA . ARG C 1 128 ? 63.692 19.651 9.380 1.00 18.85 125 ARG C CA 1
ATOM 5697 C C . ARG C 1 128 ? 63.017 20.560 10.413 1.00 20.22 125 ARG C C 1
ATOM 5698 O O . ARG C 1 128 ? 63.676 21.290 11.158 1.00 19.83 125 ARG C O 1
ATOM 5706 N N . ASP C 1 129 ? 61.695 20.503 10.459 1.00 20.60 126 ASP C N 1
ATOM 5707 C CA . ASP C 1 129 ? 60.954 21.351 11.372 1.00 21.93 126 ASP C CA 1
ATOM 5708 C C . ASP C 1 129 ? 61.085 20.939 12.826 1.00 21.88 126 ASP C C 1
ATOM 5709 O O . ASP C 1 129 ? 60.735 21.718 13.707 1.00 22.83 126 ASP C O 1
ATOM 5714 N N . LEU C 1 130 ? 61.597 19.744 13.085 1.00 21.79 127 LEU C N 1
ATOM 5715 C CA . LEU C 1 130 ? 61.899 19.359 14.461 1.00 22.54 127 LEU C CA 1
ATOM 5716 C C . LEU C 1 130 ? 63.405 19.412 14.726 1.00 21.93 127 LEU C C 1
ATOM 5717 O O . LEU C 1 130 ? 63.880 18.905 15.733 1.00 21.18 127 LEU C O 1
ATOM 5722 N N . GLN C 1 131 ? 64.146 20.101 13.858 1.00 19.94 128 GLN C N 1
ATOM 5723 C CA . GLN C 1 131 ? 65.601 20.270 14.028 1.00 19.89 128 GLN C CA 1
ATOM 5724 C C . GLN C 1 131 ? 66.328 18.912 14.177 1.00 18.76 128 GLN C C 1
ATOM 5725 O O . GLN C 1 131 ? 67.153 18.717 15.075 1.00 19.24 128 GLN C O 1
ATOM 5731 N N . LEU C 1 132 ? 66.040 17.991 13.258 1.00 18.33 129 LEU C N 1
ATOM 5732 C CA . LEU C 1 132 ? 66.703 16.697 13.236 1.00 16.90 129 LEU C CA 1
ATOM 5733 C C . LEU C 1 132 ? 68.210 16.853 13.200 1.00 18.09 129 LEU C C 1
ATOM 5734 O O . LEU C 1 132 ? 68.731 17.686 12.436 1.00 18.98 129 LEU C O 1
ATOM 5739 N N A THR C 1 133 ? 68.920 16.098 14.053 0.70 17.95 130 THR C N 1
ATOM 5740 N N B THR C 1 133 ? 68.898 16.046 14.002 0.30 18.04 130 THR C N 1
ATOM 5741 C CA A THR C 1 133 ? 70.381 16.066 14.036 0.70 18.76 130 THR C CA 1
ATOM 5742 C CA B THR C 1 133 ? 70.348 16.044 14.092 0.30 18.77 130 THR C CA 1
ATOM 5743 C C A THR C 1 133 ? 70.807 14.604 13.902 0.70 17.98 130 THR C C 1
ATOM 5744 C C B THR C 1 133 ? 70.837 14.599 14.024 0.30 18.22 130 THR C C 1
ATOM 5745 O O A THR C 1 133 ? 69.996 13.687 14.093 0.70 17.10 130 THR C O 1
ATOM 5746 O O B THR C 1 133 ? 70.086 13.680 14.354 0.30 17.52 130 THR C O 1
ATOM 5753 N N . ALA C 1 134 ? 72.083 14.398 13.586 1.00 18.60 131 ALA C N 1
ATOM 5754 C CA . ALA C 1 134 ? 72.653 13.048 13.459 1.00 18.69 131 ALA C CA 1
ATOM 5755 C C . ALA C 1 134 ? 72.573 12.187 14.719 1.00 19.02 131 ALA C C 1
ATOM 5756 O O . ALA C 1 134 ? 72.650 10.965 14.619 1.00 19.03 131 ALA C O 1
ATOM 5758 N N . THR C 1 135 ? 72.483 12.814 15.894 1.00 18.08 132 THR C N 1
ATOM 5759 C CA . THR C 1 135 ? 72.359 12.098 17.152 1.00 18.20 132 THR C CA 1
ATOM 5760 C C . THR C 1 135 ? 70.994 11.428 17.306 1.00 17.12 132 THR C C 1
ATOM 5761 O O . THR C 1 135 ? 70.890 10.416 17.994 1.00 17.75 132 THR C O 1
ATOM 5765 N N . ASP C 1 136 ? 69.953 12.004 16.704 1.00 16.15 133 ASP C N 1
ATOM 5766 C CA . ASP C 1 136 ? 68.608 11.445 16.771 1.00 15.90 133 ASP C CA 1
ATOM 5767 C C . ASP C 1 136 ? 68.525 10.156 15.969 1.00 16.05 133 ASP C C 1
ATOM 5768 O O . ASP C 1 136 ? 69.157 10.042 14.926 1.00 18.06 133 ASP C O 1
ATOM 5773 N N . MET C 1 137 ? 67.671 9.240 16.429 1.00 15.04 134 MET C N 1
ATOM 5774 C CA . MET C 1 137 ? 67.410 7.965 15.746 1.00 15.64 134 MET C CA 1
ATOM 5775 C C . MET C 1 137 ? 66.039 8.044 15.128 1.00 15.30 134 MET C C 1
ATOM 5776 O O . MET C 1 137 ? 65.073 8.456 15.801 1.00 15.13 134 MET C O 1
ATOM 5781 N N . VAL C 1 138 ? 65.949 7.661 13.850 1.00 14.48 135 VAL C N 1
ATOM 5782 C CA . VAL C 1 138 ? 64.696 7.713 13.115 1.00 13.68 135 VAL C CA 1
ATOM 5783 C C . VAL C 1 138 ? 64.248 6.301 12.727 1.00 13.33 135 VAL C C 1
ATOM 5784 O O . VAL C 1 138 ? 65.021 5.506 12.156 1.00 12.84 135 VAL C O 1
ATOM 5788 N N . VAL C 1 139 ? 63.007 5.988 13.098 1.00 12.45 136 VAL C N 1
ATOM 5789 C CA . VAL C 1 139 ? 62.409 4.691 12.826 1.00 12.38 136 VAL C CA 1
ATOM 5790 C C . VAL C 1 139 ? 61.193 4.867 11.908 1.00 12.04 136 VAL C C 1
ATOM 5791 O O . VAL C 1 139 ? 60.230 5.547 12.272 1.00 13.22 136 VAL C O 1
ATOM 5795 N N . GLY C 1 140 ? 61.243 4.265 10.735 1.00 11.38 137 GLY C N 1
ATOM 5796 C CA . GLY C 1 140 ? 60.118 4.343 9.797 1.00 11.82 137 GLY C CA 1
ATOM 5797 C C . GLY C 1 140 ? 59.316 3.064 9.839 1.00 12.08 137 GLY C C 1
ATOM 5798 O O . GLY C 1 140 ? 59.881 1.968 9.917 1.00 13.42 137 GLY C O 1
ATOM 5799 N N . LEU C 1 141 ? 57.997 3.198 9.801 1.00 11.57 138 LEU C N 1
ATOM 5800 C CA . LEU C 1 141 ? 57.089 2.073 9.849 1.00 12.08 138 LEU C CA 1
ATOM 5801 C C . LEU C 1 141 ? 56.124 2.062 8.686 1.00 11.40 138 LEU C C 1
ATOM 5802 O O . LEU C 1 141 ? 55.515 3.085 8.351 1.00 11.57 138 LEU C O 1
ATOM 5807 N N . ALA C 1 142 ? 55.975 0.889 8.079 1.00 12.12 139 ALA C N 1
ATOM 5808 C CA . ALA C 1 142 ? 55.007 0.667 6.987 1.00 12.35 139 ALA C CA 1
ATOM 5809 C C . ALA C 1 142 ? 54.833 -0.837 6.782 1.00 13.05 139 ALA C C 1
ATOM 5810 O O . ALA C 1 142 ? 55.835 -1.532 6.559 1.00 13.27 139 ALA C O 1
ATOM 5812 N N . ALA C 1 143 ? 53.600 -1.333 6.839 1.00 13.09 140 ALA C N 1
ATOM 5813 C CA . ALA C 1 143 ? 53.372 -2.779 6.708 1.00 14.77 140 ALA C CA 1
ATOM 5814 C C . ALA C 1 143 ? 53.998 -3.313 5.426 1.00 15.92 140 ALA C C 1
ATOM 5815 O O . ALA C 1 143 ? 54.662 -4.358 5.455 1.00 16.37 140 ALA C O 1
ATOM 5817 N N . SER C 1 144 ? 53.757 -2.626 4.310 1.00 15.22 141 SER C N 1
ATOM 5818 C CA . SER C 1 144 ? 54.268 -3.031 2.986 1.00 17.04 141 SER C CA 1
ATOM 5819 C C . SER C 1 144 ? 55.721 -2.698 2.818 1.00 16.89 141 SER C C 1
ATOM 5820 O O . SER C 1 144 ? 56.395 -3.286 1.975 1.00 19.06 141 SER C O 1
ATOM 5823 N N . GLY C 1 145 ? 56.194 -1.718 3.587 1.00 15.09 142 GLY C N 1
ATOM 5824 C CA . GLY C 1 145 ? 57.548 -1.206 3.428 1.00 14.81 142 GLY C CA 1
ATOM 5825 C C . GLY C 1 145 ? 57.749 -0.377 2.167 1.00 15.27 142 GLY C C 1
ATOM 5826 O O . GLY C 1 145 ? 58.885 -0.044 1.836 1.00 16.01 142 GLY C O 1
ATOM 5827 N N A ARG C 1 146 ? 56.653 0.005 1.501 0.50 16.30 143 ARG C N 1
ATOM 5828 N N B ARG C 1 146 ? 56.658 0.006 1.501 0.50 16.08 143 ARG C N 1
ATOM 5829 C CA A ARG C 1 146 ? 56.713 0.748 0.233 0.50 17.46 143 ARG C CA 1
ATOM 5830 C CA B ARG C 1 146 ? 56.737 0.755 0.245 0.50 17.06 143 ARG C CA 1
ATOM 5831 C C A ARG C 1 146 ? 56.162 2.168 0.263 0.50 16.87 143 ARG C C 1
ATOM 5832 C C B ARG C 1 146 ? 56.324 2.223 0.324 0.50 16.66 143 ARG C C 1
ATOM 5833 O O A ARG C 1 146 ? 56.142 2.828 -0.779 0.50 16.92 143 ARG C O 1
ATOM 5834 O O B ARG C 1 146 ? 56.624 2.987 -0.589 0.50 16.54 143 ARG C O 1
ATOM 5849 N N . THR C 1 147 ? 55.700 2.624 1.428 1.00 15.98 144 THR C N 1
ATOM 5850 C CA . THR C 1 147 ? 55.127 3.975 1.573 1.00 16.04 144 THR C CA 1
ATOM 5851 C C . THR C 1 147 ? 56.119 5.088 1.201 1.00 15.35 144 THR C C 1
ATOM 5852 O O . THR C 1 147 ? 57.127 5.233 1.870 1.00 14.61 144 THR C O 1
ATOM 5856 N N . PRO C 1 148 ? 55.839 5.881 0.133 1.00 15.22 145 PRO C N 1
ATOM 5857 C CA . PRO C 1 148 ? 56.828 6.881 -0.280 1.00 15.47 145 PRO C CA 1
ATOM 5858 C C . PRO C 1 148 ? 57.184 7.893 0.806 1.00 14.46 145 PRO C C 1
ATOM 5859 O O . PRO C 1 148 ? 58.339 8.327 0.924 1.00 14.70 145 PRO C O 1
ATOM 5863 N N . TYR C 1 149 ? 56.215 8.250 1.636 1.00 14.67 146 TYR C N 1
ATOM 5864 C CA . TYR C 1 149 ? 56.490 9.161 2.725 1.00 14.22 146 TYR C CA 1
ATOM 5865 C C . TYR C 1 149 ? 57.647 8.653 3.583 1.00 13.48 146 TYR C C 1
ATOM 5866 O O . TYR C 1 149 ? 58.547 9.409 3.961 1.00 13.26 146 TYR C O 1
ATOM 5875 N N . VAL C 1 150 ? 57.607 7.368 3.904 1.00 13.03 147 VAL C N 1
ATOM 5876 C CA . VAL C 1 150 ? 58.604 6.788 4.793 1.00 12.91 147 VAL C CA 1
ATOM 5877 C C . VAL C 1 150 ? 59.950 6.605 4.078 1.00 13.08 147 VAL C C 1
ATOM 5878 O O . VAL C 1 150 ? 61.016 6.864 4.651 1.00 13.35 147 VAL C O 1
ATOM 5882 N N . ILE C 1 151 ? 59.904 6.169 2.828 1.00 13.91 148 ILE C N 1
ATOM 5883 C CA . ILE C 1 151 ? 61.127 6.001 2.054 1.00 14.81 148 ILE C CA 1
ATOM 5884 C C . ILE C 1 151 ? 61.901 7.327 2.041 1.00 15.62 148 ILE C C 1
ATOM 5885 O O . ILE C 1 151 ? 63.100 7.371 2.334 1.00 16.49 148 ILE C O 1
ATOM 5890 N N . GLY C 1 152 ? 61.221 8.426 1.699 1.00 16.04 149 GLY C N 1
ATOM 5891 C CA . GLY C 1 152 ? 61.867 9.723 1.655 1.00 16.89 149 GLY C CA 1
ATOM 5892 C C . GLY C 1 152 ? 62.401 10.169 2.995 1.00 16.74 149 GLY C C 1
ATOM 5893 O O . GLY C 1 152 ? 63.514 10.695 3.106 1.00 17.18 149 GLY C O 1
ATOM 5894 N N . ALA C 1 153 ? 61.607 9.997 4.049 1.00 15.97 150 ALA C N 1
ATOM 5895 C CA . ALA C 1 153 ? 62.053 10.394 5.374 1.00 15.83 150 ALA C CA 1
ATOM 5896 C C . ALA C 1 153 ? 63.314 9.665 5.808 1.00 15.75 150 ALA C C 1
ATOM 5897 O O . ALA C 1 153 ? 64.250 10.280 6.330 1.00 17.14 150 ALA C O 1
ATOM 5899 N N . LEU C 1 154 ? 63.367 8.351 5.593 1.00 15.16 151 LEU C N 1
ATOM 5900 C CA . LEU C 1 154 ? 64.533 7.585 6.007 1.00 15.69 151 LEU C CA 1
ATOM 5901 C C . LEU C 1 154 ? 65.777 7.923 5.171 1.00 16.27 151 LEU C C 1
ATOM 5902 O O . LEU C 1 154 ? 66.883 7.928 5.709 1.00 16.77 151 LEU C O 1
ATOM 5907 N N . ARG C 1 155 ? 65.594 8.186 3.875 1.00 16.74 152 ARG C N 1
ATOM 5908 C CA . ARG C 1 155 ? 66.717 8.586 3.024 1.00 18.05 152 ARG C CA 1
ATOM 5909 C C . ARG C 1 155 ? 67.316 9.885 3.559 1.00 18.58 152 ARG C C 1
ATOM 5910 O O . ARG C 1 155 ? 68.550 10.010 3.654 1.00 19.97 152 ARG C O 1
ATOM 5918 N N . PHE C 1 156 ? 66.458 10.834 3.939 1.00 17.51 153 PHE C N 1
ATOM 5919 C CA . PHE C 1 156 ? 66.945 12.116 4.463 1.00 18.38 153 PHE C CA 1
ATOM 5920 C C . PHE C 1 156 ? 67.677 11.932 5.794 1.00 17.42 153 PHE C C 1
ATOM 5921 O O . PHE C 1 156 ? 68.758 12.478 6.022 1.00 18.16 153 PHE C O 1
ATOM 5929 N N . ALA C 1 157 ? 67.100 11.145 6.691 1.00 15.44 154 ALA C N 1
ATOM 5930 C CA . ALA C 1 157 ? 67.752 10.966 7.980 1.00 15.91 154 ALA C CA 1
ATOM 5931 C C . ALA C 1 157 ? 69.104 10.261 7.854 1.00 17.87 154 ALA C C 1
ATOM 5932 O O . ALA C 1 157 ? 70.084 10.669 8.470 1.00 18.09 154 ALA C O 1
ATOM 5934 N N . ARG C 1 158 ? 69.173 9.264 6.983 1.00 20.07 155 ARG C N 1
ATOM 5935 C CA . ARG C 1 158 ? 70.382 8.479 6.828 1.00 23.95 155 ARG C CA 1
ATOM 5936 C C . ARG C 1 158 ? 71.502 9.323 6.268 1.00 24.79 155 ARG C C 1
ATOM 5937 O O . ARG C 1 158 ? 72.655 9.181 6.713 1.00 27.39 155 ARG C O 1
ATOM 5945 N N A GLN C 1 159 ? 71.189 10.212 5.330 0.60 26.78 156 GLN C N 1
ATOM 5946 N N B GLN C 1 159 ? 71.183 10.229 5.341 0.40 26.18 156 GLN C N 1
ATOM 5947 C CA A GLN C 1 159 ? 72.213 11.072 4.723 0.60 29.69 156 GLN C CA 1
ATOM 5948 C CA B GLN C 1 159 ? 72.194 11.097 4.712 0.40 27.82 156 GLN C CA 1
ATOM 5949 C C A GLN C 1 159 ? 72.696 12.147 5.702 0.60 28.27 156 GLN C C 1
ATOM 5950 C C B GLN C 1 159 ? 72.590 12.289 5.601 0.40 27.12 156 GLN C C 1
ATOM 5951 O O A GLN C 1 159 ? 73.826 12.612 5.590 0.60 26.88 156 GLN C O 1
ATOM 5952 O O B GLN C 1 159 ? 73.497 13.048 5.273 0.40 27.04 156 GLN C O 1
ATOM 5963 N N . LEU C 1 160 ? 71.879 12.471 6.710 1.00 25.65 157 LEU C N 1
ATOM 5964 C CA . LEU C 1 160 ? 72.260 13.456 7.710 1.00 25.51 157 LEU C CA 1
ATOM 5965 C C . LEU C 1 160 ? 73.229 12.772 8.689 1.00 23.92 157 LEU C C 1
ATOM 5966 O O . LEU C 1 160 ? 73.944 13.427 9.452 1.00 24.86 157 LEU C O 1
ATOM 5971 N N . GLY C 1 161 ? 73.227 11.443 8.695 1.00 21.50 158 GLY C N 1
ATOM 5972 C CA . GLY C 1 161 ? 74.068 10.674 9.585 1.00 20.98 158 GLY C CA 1
ATOM 5973 C C . GLY C 1 161 ? 73.355 10.023 10.742 1.00 20.90 158 GLY C C 1
ATOM 5974 O O . GLY C 1 161 ? 74.004 9.450 11.614 1.00 21.68 158 GLY C O 1
ATOM 5975 N N . CYS C 1 162 ? 72.026 10.101 10.767 1.00 19.99 159 CYS C N 1
ATOM 5976 C CA . CYS C 1 162 ? 71.258 9.468 11.824 1.00 18.95 159 CYS C CA 1
ATOM 5977 C C . CYS C 1 162 ? 71.242 7.974 11.735 1.00 18.66 159 CYS C C 1
ATOM 5978 O O . CYS C 1 162 ? 71.217 7.451 10.621 1.00 19.34 159 CYS C O 1
ATOM 5981 N N . PRO C 1 163 ? 71.268 7.283 12.889 1.00 18.65 160 PRO C N 1
ATOM 5982 C CA . PRO C 1 163 ? 70.986 5.855 12.841 1.00 17.96 160 PRO C CA 1
ATOM 5983 C C . PRO C 1 163 ? 69.503 5.711 12.449 1.00 17.82 160 PRO C C 1
ATOM 5984 O O . PRO C 1 163 ? 68.687 6.529 12.844 1.00 17.32 160 PRO C O 1
ATOM 5988 N N . THR C 1 164 ? 69.191 4.709 11.647 1.00 17.46 161 THR C N 1
ATOM 5989 C CA . THR C 1 164 ? 67.824 4.493 11.168 1.00 16.58 161 THR C CA 1
ATOM 5990 C C . THR C 1 164 ? 67.392 3.037 11.287 1.00 16.99 161 THR C C 1
ATOM 5991 O O . THR C 1 164 ? 68.208 2.127 11.234 1.00 17.19 161 THR C O 1
ATOM 5995 N N . ALA C 1 165 ? 66.106 2.832 11.525 1.00 14.87 162 ALA C N 1
ATOM 5996 C CA . ALA C 1 165 ? 65.560 1.487 11.488 1.00 13.47 162 ALA C CA 1
ATOM 5997 C C . ALA C 1 165 ? 64.283 1.511 10.676 1.00 13.37 162 ALA C C 1
ATOM 5998 O O . ALA C 1 165 ? 63.606 2.543 10.629 1.00 13.53 162 ALA C O 1
ATOM 6000 N N . ALA C 1 166 ? 63.964 0.381 10.042 1.00 13.57 163 ALA C N 1
ATOM 6001 C CA . ALA C 1 166 ? 62.726 0.231 9.259 1.00 13.08 163 ALA C CA 1
ATOM 6002 C C . ALA C 1 166 ? 61.945 -0.959 9.780 1.00 13.93 163 ALA C C 1
ATOM 6003 O O . ALA C 1 166 ? 62.500 -2.059 9.903 1.00 13.84 163 ALA C O 1
ATOM 6005 N N . ILE C 1 167 ? 60.670 -0.738 10.103 1.00 12.68 164 ILE C N 1
ATOM 6006 C CA . ILE C 1 167 ? 59.789 -1.804 10.558 1.00 12.97 164 ILE C CA 1
ATOM 6007 C C . ILE C 1 167 ? 58.742 -2.024 9.464 1.00 13.32 164 ILE C C 1
ATOM 6008 O O . ILE C 1 167 ? 57.957 -1.130 9.148 1.00 13.20 164 ILE C O 1
ATOM 6013 N N . SER C 1 168 ? 58.789 -3.199 8.861 1.00 12.23 165 SER C N 1
ATOM 6014 C CA . SER C 1 168 ? 57.862 -3.600 7.812 1.00 13.32 165 SER C CA 1
ATOM 6015 C C . SER C 1 168 ? 57.657 -5.085 7.906 1.00 13.00 165 SER C C 1
ATOM 6016 O O . SER C 1 168 ? 58.321 -5.760 8.716 1.00 13.68 165 SER C O 1
ATOM 6019 N N . CYS C 1 169 ? 56.753 -5.597 7.092 1.00 13.73 166 CYS C N 1
ATOM 6020 C CA . CYS C 1 169 ? 56.508 -7.019 7.094 1.00 14.44 166 CYS C CA 1
ATOM 6021 C C . CYS C 1 169 ? 57.032 -7.678 5.827 1.00 15.26 166 CYS C C 1
ATOM 6022 O O . CYS C 1 169 ? 56.567 -8.751 5.428 1.00 16.32 166 CYS C O 1
ATOM 6025 N N . ASN C 1 170 ? 58.017 -7.051 5.175 1.00 15.05 167 ASN C N 1
ATOM 6026 C CA . ASN C 1 170 ? 58.624 -7.626 3.983 1.00 16.03 167 ASN C CA 1
ATOM 6027 C C . ASN C 1 170 ? 60.101 -7.245 3.919 1.00 15.66 167 ASN C C 1
ATOM 6028 O O . ASN C 1 170 ? 60.426 -6.075 3.653 1.00 15.57 167 ASN C O 1
ATOM 6033 N N . PRO C 1 171 ? 61.002 -8.222 4.103 1.00 15.38 168 PRO C N 1
ATOM 6034 C CA . PRO C 1 171 ? 62.423 -7.885 4.093 1.00 16.38 168 PRO C CA 1
ATOM 6035 C C . PRO C 1 171 ? 62.939 -7.442 2.719 1.00 16.70 168 PRO C C 1
ATOM 6036 O O . PRO C 1 171 ? 64.035 -6.888 2.631 1.00 18.74 168 PRO C O 1
ATOM 6040 N N . ASP C 1 172 ? 62.163 -7.678 1.660 1.00 17.31 169 ASP C N 1
ATOM 6041 C CA . ASP C 1 172 ? 62.552 -7.259 0.300 1.00 20.07 169 ASP C CA 1
ATOM 6042 C C . ASP C 1 172 ? 62.084 -5.832 -0.001 1.00 18.69 169 ASP C C 1
ATOM 6043 O O . ASP C 1 172 ? 62.385 -5.312 -1.064 1.00 19.57 169 ASP C O 1
ATOM 6048 N N . SER C 1 173 ? 61.363 -5.209 0.923 1.00 17.52 170 SER C N 1
ATOM 6049 C CA . SER C 1 173 ? 60.761 -3.888 0.673 1.00 16.74 170 SER C CA 1
ATOM 6050 C C . SER C 1 173 ? 61.749 -2.740 0.584 1.00 16.72 170 SER C C 1
ATOM 6051 O O . SER C 1 173 ? 62.838 -2.819 1.129 1.00 16.70 170 SER C O 1
ATOM 6054 N N . PRO C 1 174 ? 61.334 -1.636 -0.069 1.00 17.61 171 PRO C N 1
ATOM 6055 C CA . PRO C 1 174 ? 62.223 -0.480 -0.152 1.00 17.86 171 PRO C CA 1
ATOM 6056 C C . PRO C 1 174 ? 62.755 0.022 1.193 1.00 16.75 171 PRO C C 1
ATOM 6057 O O . PRO C 1 174 ? 63.957 0.184 1.327 1.00 18.86 171 PRO C O 1
ATOM 6061 N N . ILE C 1 175 ? 61.904 0.209 2.207 1.00 15.42 172 ILE C N 1
ATOM 6062 C CA . ILE C 1 175 ? 62.454 0.702 3.482 1.00 15.23 172 ILE C CA 1
ATOM 6063 C C . ILE C 1 175 ? 63.392 -0.310 4.167 1.00 15.06 172 ILE C C 1
ATOM 6064 O O . ILE C 1 175 ? 64.385 0.061 4.791 1.00 14.32 172 ILE C O 1
ATOM 6069 N N . ALA C 1 176 ? 63.112 -1.599 4.026 1.00 14.60 173 ALA C N 1
ATOM 6070 C CA . ALA C 1 176 ? 63.991 -2.592 4.612 1.00 15.38 173 ALA C CA 1
ATOM 6071 C C . ALA C 1 176 ? 65.372 -2.604 3.943 1.00 18.19 173 ALA C C 1
ATOM 6072 O O . ALA C 1 176 ? 66.399 -2.733 4.605 1.00 18.70 173 ALA C O 1
ATOM 6074 N N A GLN C 1 177 ? 65.366 -2.443 2.626 0.70 19.59 174 GLN C N 1
ATOM 6075 N N B GLN C 1 177 ? 65.393 -2.477 2.628 0.30 19.26 174 GLN C N 1
ATOM 6076 C CA A GLN C 1 177 ? 66.596 -2.499 1.842 0.70 23.19 174 GLN C CA 1
ATOM 6077 C CA B GLN C 1 177 ? 66.660 -2.512 1.922 0.30 21.35 174 GLN C CA 1
ATOM 6078 C C A GLN C 1 177 ? 67.466 -1.273 1.996 0.70 25.02 174 GLN C C 1
ATOM 6079 C C B GLN C 1 177 ? 67.528 -1.315 2.198 0.30 23.38 174 GLN C C 1
ATOM 6080 O O A GLN C 1 177 ? 68.649 -1.318 1.645 0.70 30.16 174 GLN C O 1
ATOM 6081 O O B GLN C 1 177 ? 68.759 -1.427 2.172 0.30 24.93 174 GLN C O 1
ATOM 6092 N N . GLU C 1 178 ? 66.898 -0.191 2.518 1.00 24.67 175 GLU C N 1
ATOM 6093 C CA . GLU C 1 178 ? 67.616 1.052 2.719 1.00 28.85 175 GLU C CA 1
ATOM 6094 C C . GLU C 1 178 ? 68.005 1.457 4.163 1.00 27.95 175 GLU C C 1
ATOM 6095 O O . GLU C 1 178 ? 68.939 2.223 4.328 1.00 28.77 175 GLU C O 1
ATOM 6101 N N . ALA C 1 179 ? 67.362 0.918 5.204 1.00 23.85 176 ALA C N 1
ATOM 6102 C CA . ALA C 1 179 ? 67.689 1.298 6.594 1.00 23.02 176 ALA C CA 1
ATOM 6103 C C . ALA C 1 179 ? 68.924 0.608 7.135 1.00 22.03 176 ALA C C 1
ATOM 6104 O O . ALA C 1 179 ? 69.316 -0.458 6.653 1.00 21.98 176 ALA C O 1
ATOM 6106 N N . LEU C 1 180 ? 69.511 1.193 8.184 1.00 21.07 177 LEU C N 1
ATOM 6107 C CA . LEU C 1 180 ? 70.684 0.609 8.824 1.00 20.86 177 LEU C CA 1
ATOM 6108 C C . LEU C 1 180 ? 70.279 -0.735 9.434 1.00 19.73 177 LEU C C 1
ATOM 6109 O O . LEU C 1 180 ? 70.939 -1.784 9.214 1.00 22.07 177 LEU C O 1
ATOM 6114 N N . VAL C 1 181 ? 69.152 -0.712 10.124 1.00 18.36 178 VAL C N 1
ATOM 6115 C CA . VAL C 1 181 ? 68.593 -1.892 10.760 1.00 17.15 178 VAL C CA 1
ATOM 6116 C C . VAL C 1 181 ? 67.214 -2.119 10.209 1.00 15.86 178 VAL C C 1
ATOM 6117 O O . VAL C 1 181 ? 66.355 -1.273 10.346 1.00 16.95 178 VAL C O 1
ATOM 6121 N N . ALA C 1 182 ? 66.992 -3.284 9.611 1.00 13.51 179 ALA C N 1
ATOM 6122 C CA . ALA C 1 182 ? 65.701 -3.683 9.103 1.00 13.10 179 ALA C CA 1
ATOM 6123 C C . ALA C 1 182 ? 65.079 -4.714 10.036 1.00 12.25 179 ALA C C 1
ATOM 6124 O O . ALA C 1 182 ? 65.677 -5.765 10.288 1.00 12.73 179 ALA C O 1
ATOM 6126 N N . ILE C 1 183 ? 63.881 -4.409 10.535 1.00 11.01 180 ILE C N 1
ATOM 6127 C CA . ILE C 1 183 ? 63.097 -5.278 11.400 1.00 11.34 180 ILE C CA 1
ATOM 6128 C C . ILE C 1 183 ? 61.919 -5.691 10.526 1.00 11.16 180 ILE C C 1
ATOM 6129 O O . ILE C 1 183 ? 61.018 -4.883 10.267 1.00 11.56 180 ILE C O 1
ATOM 6134 N N . SER C 1 184 ? 61.919 -6.950 10.086 1.00 11.54 181 SER C N 1
ATOM 6135 C CA . SER C 1 184 ? 61.015 -7.391 9.023 1.00 11.95 181 SER C CA 1
ATOM 6136 C C . SER C 1 184 ? 60.236 -8.658 9.344 1.00 12.29 181 SER C C 1
ATOM 6137 O O . SER C 1 184 ? 60.393 -9.685 8.650 1.00 13.75 181 SER C O 1
ATOM 6140 N N . PRO C 1 185 ? 59.392 -8.605 10.374 1.00 11.89 182 PRO C N 1
ATOM 6141 C CA . PRO C 1 185 ? 58.585 -9.820 10.692 1.00 12.29 182 PRO C CA 1
ATOM 6142 C C . PRO C 1 185 ? 57.617 -10.188 9.568 1.00 12.69 182 PRO C C 1
ATOM 6143 O O . PRO C 1 185 ? 56.802 -9.358 9.144 1.00 13.54 182 PRO C O 1
ATOM 6147 N N . VAL C 1 186 ? 57.689 -11.434 9.124 1.00 13.06 183 VAL C N 1
ATOM 6148 C CA . VAL C 1 186 ? 56.835 -11.927 8.036 1.00 13.75 183 VAL C CA 1
ATOM 6149 C C . VAL C 1 186 ? 55.634 -12.613 8.648 1.00 13.69 183 VAL C C 1
ATOM 6150 O O . VAL C 1 186 ? 55.755 -13.661 9.260 1.00 13.91 183 VAL C O 1
ATOM 6154 N N . VAL C 1 187 ? 54.466 -11.986 8.479 1.00 13.34 184 VAL C N 1
ATOM 6155 C CA . VAL C 1 187 ? 53.239 -12.466 9.126 1.00 13.84 184 VAL C CA 1
ATOM 6156 C C . VAL C 1 187 ? 52.278 -13.206 8.186 1.00 14.22 184 VAL C C 1
ATOM 6157 O O . VAL C 1 187 ? 51.368 -13.888 8.659 1.00 15.68 184 VAL C O 1
ATOM 6161 N N . GLY C 1 188 ? 52.484 -13.069 6.882 1.00 14.98 185 GLY C N 1
ATOM 6162 C CA . GLY C 1 188 ? 51.636 -13.730 5.891 1.00 16.19 185 GLY C CA 1
ATOM 6163 C C . GLY C 1 188 ? 50.372 -12.953 5.583 1.00 15.90 185 GLY C C 1
ATOM 6164 O O . GLY C 1 188 ? 50.068 -11.930 6.210 1.00 15.45 185 GLY C O 1
ATOM 6165 N N . PRO C 1 189 ? 49.590 -13.448 4.617 1.00 15.97 186 PRO C N 1
ATOM 6166 C CA . PRO C 1 189 ? 48.362 -12.762 4.200 1.00 15.99 186 PRO C CA 1
ATOM 6167 C C . PRO C 1 189 ? 47.331 -12.666 5.324 1.00 14.63 186 PRO C C 1
ATOM 6168 O O . PRO C 1 189 ? 47.200 -13.565 6.159 1.00 14.13 186 PRO C O 1
ATOM 6172 N N . GLU C 1 190 ? 46.609 -11.549 5.332 1.00 14.51 187 GLU C N 1
ATOM 6173 C CA . GLU C 1 190 ? 45.639 -11.285 6.387 1.00 13.91 187 GLU C CA 1
ATOM 6174 C C . GLU C 1 190 ? 44.393 -12.143 6.210 1.00 13.73 187 GLU C C 1
ATOM 6175 O O . GLU C 1 190 ? 44.050 -12.528 5.068 1.00 14.03 187 GLU C O 1
ATOM 6181 N N . ALA C 1 191 ? 43.671 -12.390 7.306 1.00 13.27 188 ALA C N 1
ATOM 6182 C CA . ALA C 1 191 ? 42.431 -13.180 7.222 1.00 13.35 188 ALA C CA 1
ATOM 6183 C C . ALA C 1 191 ? 41.427 -12.545 6.267 1.00 13.51 188 ALA C C 1
ATOM 6184 O O . ALA C 1 191 ? 40.755 -13.253 5.514 1.00 15.17 188 ALA C O 1
ATOM 6186 N N . LEU C 1 192 ? 41.290 -11.227 6.341 1.00 13.51 189 LEU C N 1
ATOM 6187 C CA . LEU C 1 192 ? 40.511 -10.465 5.381 1.00 13.60 189 LEU C CA 1
ATOM 6188 C C . LEU C 1 192 ? 41.545 -9.790 4.487 1.00 13.15 189 LEU C C 1
ATOM 6189 O O . LEU C 1 192 ? 42.404 -9.038 4.949 1.00 12.58 189 LEU C O 1
ATOM 6194 N N . THR C 1 193 ? 41.478 -10.070 3.192 1.00 13.43 190 THR C N 1
ATOM 6195 C CA . THR C 1 193 ? 42.494 -9.572 2.251 1.00 14.41 190 THR C CA 1
ATOM 6196 C C . THR C 1 193 ? 42.725 -8.073 2.347 1.00 16.08 190 THR C C 1
ATOM 6197 O O . THR C 1 193 ? 41.776 -7.297 2.279 1.00 16.93 190 THR C O 1
ATOM 6201 N N . GLY C 1 194 ? 43.981 -7.692 2.545 1.00 16.91 191 GLY C N 1
ATOM 6202 C CA . GLY C 1 194 ? 44.363 -6.287 2.644 1.00 18.88 191 GLY C CA 1
ATOM 6203 C C . GLY C 1 194 ? 44.175 -5.637 4.013 1.00 20.11 191 GLY C C 1
ATOM 6204 O O . GLY C 1 194 ? 44.495 -4.429 4.182 1.00 21.16 191 GLY C O 1
ATOM 6205 N N . SER C 1 195 ? 43.669 -6.379 5.003 1.00 16.86 192 SER C N 1
ATOM 6206 C CA . SER C 1 195 ? 43.474 -5.808 6.343 1.00 16.56 192 SER C CA 1
ATOM 6207 C C . SER C 1 195 ? 44.777 -5.840 7.139 1.00 14.59 192 SER C C 1
ATOM 6208 O O . SER C 1 195 ? 44.848 -6.443 8.193 1.00 14.46 192 SER C O 1
ATOM 6211 N N . THR C 1 196 ? 45.775 -5.108 6.661 1.00 13.95 193 THR C N 1
ATOM 6212 C CA . THR C 1 196 ? 47.085 -5.101 7.321 1.00 14.72 193 THR C CA 1
ATOM 6213 C C . THR C 1 196 ? 47.045 -4.439 8.687 1.00 13.48 193 THR C C 1
ATOM 6214 O O . THR C 1 196 ? 48.002 -4.558 9.440 1.00 13.89 193 THR C O 1
ATOM 6218 N N . ARG C 1 197 ? 45.936 -3.794 9.040 1.00 12.24 194 ARG C N 1
ATOM 6219 C CA . ARG C 1 197 ? 45.799 -3.269 10.381 1.00 11.74 194 ARG C CA 1
ATOM 6220 C C . ARG C 1 197 ? 45.793 -4.370 11.405 1.00 11.33 194 ARG C C 1
ATOM 6221 O O . ARG C 1 197 ? 46.037 -4.092 12.591 1.00 11.41 194 ARG C O 1
ATOM 6229 N N A MET C 1 198 ? 45.504 -5.601 10.935 0.50 11.71 195 MET C N 1
ATOM 6230 N N B MET C 1 198 ? 45.571 -5.619 10.976 0.50 11.26 195 MET C N 1
ATOM 6231 C CA A MET C 1 198 ? 45.393 -6.795 11.774 0.50 12.21 195 MET C CA 1
ATOM 6232 C CA B MET C 1 198 ? 45.486 -6.732 11.926 0.50 11.52 195 MET C CA 1
ATOM 6233 C C A MET C 1 198 ? 46.784 -7.328 12.124 0.50 11.29 195 MET C C 1
ATOM 6234 C C B MET C 1 198 ? 46.827 -7.373 12.216 0.50 10.93 195 MET C C 1
ATOM 6235 O O A MET C 1 198 ? 47.474 -6.714 12.935 0.50 11.42 195 MET C O 1
ATOM 6236 O O B MET C 1 198 ? 47.527 -6.911 13.120 0.50 10.94 195 MET C O 1
ATOM 6245 N N . LYS C 1 199 ? 47.212 -8.442 11.537 1.00 11.20 196 LYS C N 1
ATOM 6246 C CA . LYS C 1 199 ? 48.530 -9.014 11.896 1.00 11.19 196 LYS C CA 1
ATOM 6247 C C . LYS C 1 199 ? 49.677 -8.031 11.762 1.00 10.96 196 LYS C C 1
ATOM 6248 O O . LYS C 1 199 ? 50.557 -7.970 12.631 1.00 10.35 196 LYS C O 1
ATOM 6254 N N . SER C 1 200 ? 49.743 -7.286 10.657 1.00 11.08 197 SER C N 1
ATOM 6255 C CA . SER C 1 200 ? 50.891 -6.392 10.444 1.00 11.86 197 SER C CA 1
ATOM 6256 C C . SER C 1 200 ? 50.901 -5.287 11.464 1.00 10.52 197 SER C C 1
ATOM 6257 O O . SER C 1 200 ? 51.966 -4.889 11.955 1.00 11.00 197 SER C O 1
ATOM 6260 N N . GLY C 1 201 ? 49.703 -4.780 11.787 1.00 9.60 198 GLY C N 1
ATOM 6261 C CA . GLY C 1 201 ? 49.545 -3.747 12.823 1.00 9.90 198 GLY C CA 1
ATOM 6262 C C . GLY C 1 201 ? 49.976 -4.286 14.189 1.00 9.67 198 GLY C C 1
ATOM 6263 O O . GLY C 1 201 ? 50.691 -3.633 14.963 1.00 10.24 198 GLY C O 1
ATOM 6264 N N . THR C 1 202 ? 49.522 -5.483 14.513 1.00 9.91 199 THR C N 1
ATOM 6265 C CA . THR C 1 202 ? 49.921 -6.099 15.773 1.00 10.09 199 THR C CA 1
ATOM 6266 C C . THR C 1 202 ? 51.456 -6.226 15.842 1.00 9.75 199 THR C C 1
ATOM 6267 O O . THR C 1 202 ? 52.090 -5.900 16.878 1.00 9.69 199 THR C O 1
ATOM 6271 N N . ALA C 1 203 ? 52.062 -6.714 14.763 1.00 9.09 200 ALA C N 1
ATOM 6272 C CA . ALA C 1 203 ? 53.500 -6.860 14.742 1.00 9.46 200 ALA C CA 1
ATOM 6273 C C . ALA C 1 203 ? 54.197 -5.522 15.004 1.00 9.30 200 ALA C C 1
ATOM 6274 O O . ALA C 1 203 ? 55.171 -5.442 15.776 1.00 9.64 200 ALA C O 1
ATOM 6276 N N . GLN C 1 204 ? 53.718 -4.465 14.347 1.00 9.58 201 GLN C N 1
ATOM 6277 C CA . GLN C 1 204 ? 54.312 -3.143 14.564 1.00 10.31 201 GLN C CA 1
ATOM 6278 C C . GLN C 1 204 ? 54.191 -2.692 16.003 1.00 9.44 201 GLN C C 1
ATOM 6279 O O . GLN C 1 204 ? 55.143 -2.151 16.565 1.00 9.82 201 GLN C O 1
ATOM 6285 N N . LYS C 1 205 ? 53.022 -2.876 16.617 1.00 9.33 202 LYS C N 1
ATOM 6286 C CA . LYS C 1 205 ? 52.855 -2.507 18.036 1.00 9.18 202 LYS C CA 1
ATOM 6287 C C . LYS C 1 205 ? 53.847 -3.286 18.903 1.00 9.17 202 LYS C C 1
ATOM 6288 O O . LYS C 1 205 ? 54.483 -2.721 19.800 1.00 9.31 202 LYS C O 1
ATOM 6294 N N . LEU C 1 206 ? 53.955 -4.588 18.670 1.00 9.57 203 LEU C N 1
ATOM 6295 C CA . LEU C 1 206 ? 54.884 -5.416 19.486 1.00 10.26 203 LEU C CA 1
ATOM 6296 C C . LEU C 1 206 ? 56.306 -4.923 19.340 1.00 9.85 203 LEU C C 1
ATOM 6297 O O . LEU C 1 206 ? 57.063 -4.825 20.334 1.00 10.06 203 LEU C O 1
ATOM 6302 N N . VAL C 1 207 ? 56.708 -4.574 18.129 1.00 9.17 204 VAL C N 1
ATOM 6303 C CA . VAL C 1 207 ? 58.074 -4.087 17.944 1.00 9.30 204 VAL C CA 1
ATOM 6304 C C . VAL C 1 207 ? 58.291 -2.723 18.630 1.00 9.87 204 VAL C C 1
ATOM 6305 O O . VAL C 1 207 ? 59.299 -2.511 19.281 1.00 9.98 204 VAL C O 1
ATOM 6309 N N . LEU C 1 208 ? 57.351 -1.819 18.464 1.00 9.57 205 LEU C N 1
ATOM 6310 C CA . LEU C 1 208 ? 57.473 -0.480 19.091 1.00 9.77 205 LEU C CA 1
ATOM 6311 C C . LEU C 1 208 ? 57.564 -0.625 20.594 1.00 10.10 205 LEU C C 1
ATOM 6312 O O . LEU C 1 208 ? 58.399 0.052 21.234 1.00 10.02 205 LEU C O 1
ATOM 6317 N N . ASN C 1 209 ? 56.723 -1.490 21.186 1.00 9.74 206 ASN C N 1
ATOM 6318 C CA . ASN C 1 209 ? 56.734 -1.647 22.638 1.00 10.72 206 ASN C CA 1
ATOM 6319 C C . ASN C 1 209 ? 58.096 -2.236 23.117 1.00 10.24 206 ASN C C 1
ATOM 6320 O O . ASN C 1 209 ? 58.597 -1.880 24.163 1.00 10.80 206 ASN C O 1
ATOM 6325 N N . MET C 1 210 ? 58.676 -3.125 22.325 1.00 9.87 207 MET C N 1
ATOM 6326 C CA . MET C 1 210 ? 60.002 -3.654 22.603 1.00 10.50 207 MET C CA 1
ATOM 6327 C C . MET C 1 210 ? 61.076 -2.588 22.491 1.00 10.74 207 MET C C 1
ATOM 6328 O O . MET C 1 210 ? 62.018 -2.536 23.314 1.00 10.97 207 MET C O 1
ATOM 6333 N N A LEU C 1 211 ? 60.995 -1.734 21.466 0.50 10.65 208 LEU C N 1
ATOM 6334 N N B LEU C 1 211 ? 60.977 -1.753 21.473 0.50 11.01 208 LEU C N 1
ATOM 6335 C CA A LEU C 1 211 ? 61.988 -0.650 21.287 0.50 11.07 208 LEU C CA 1
ATOM 6336 C CA B LEU C 1 211 ? 61.966 -0.713 21.245 0.50 11.74 208 LEU C CA 1
ATOM 6337 C C A LEU C 1 211 ? 61.994 0.310 22.453 0.50 10.93 208 LEU C C 1
ATOM 6338 C C B LEU C 1 211 ? 61.991 0.341 22.377 0.50 11.29 208 LEU C C 1
ATOM 6339 O O A LEU C 1 211 ? 63.040 0.562 23.062 0.50 11.14 208 LEU C O 1
ATOM 6340 O O B LEU C 1 211 ? 63.067 0.673 22.896 0.50 11.68 208 LEU C O 1
ATOM 6349 N N . SER C 1 212 ? 60.828 0.851 22.786 1.00 11.10 209 SER C N 1
ATOM 6350 C CA . SER C 1 212 ? 60.758 1.837 23.853 1.00 11.48 209 SER C CA 1
ATOM 6351 C C . SER C 1 212 ? 61.030 1.198 25.222 1.00 10.79 209 SER C C 1
ATOM 6352 O O . SER C 1 212 ? 61.823 1.716 25.988 1.00 10.95 209 SER C O 1
ATOM 6355 N N . THR C 1 213 ? 60.418 0.058 25.514 1.00 10.22 210 THR C N 1
ATOM 6356 C CA . THR C 1 213 ? 60.677 -0.577 26.818 1.00 10.16 210 THR C CA 1
ATOM 6357 C C . THR C 1 213 ? 62.165 -1.029 26.913 1.00 10.12 210 THR C C 1
ATOM 6358 O O . THR C 1 213 ? 62.838 -0.782 27.923 1.00 10.51 210 THR C O 1
ATOM 6362 N N . GLY C 1 214 ? 62.679 -1.620 25.834 1.00 10.36 211 GLY C N 1
ATOM 6363 C CA . GLY C 1 214 ? 64.078 -2.042 25.788 1.00 11.40 211 GLY C CA 1
ATOM 6364 C C . GLY C 1 214 ? 65.033 -0.895 25.997 1.00 11.59 211 GLY C C 1
ATOM 6365 O O . GLY C 1 214 ? 65.972 -0.964 26.795 1.00 11.40 211 GLY C O 1
ATOM 6366 N N . ALA C 1 215 ? 64.819 0.213 25.277 1.00 11.77 212 ALA C N 1
ATOM 6367 C CA . ALA C 1 215 ? 65.712 1.364 25.437 1.00 12.52 212 ALA C CA 1
ATOM 6368 C C . ALA C 1 215 ? 65.690 1.915 26.843 1.00 12.58 212 ALA C C 1
ATOM 6369 O O . ALA C 1 215 ? 66.743 2.233 27.403 1.00 12.72 212 ALA C O 1
ATOM 6371 N N . MET C 1 216 ? 64.500 1.975 27.442 1.00 11.80 213 MET C N 1
ATOM 6372 C CA . MET C 1 216 ? 64.364 2.470 28.818 1.00 12.38 213 MET C CA 1
ATOM 6373 C C . MET C 1 216 ? 65.058 1.569 29.836 1.00 11.83 213 MET C C 1
ATOM 6374 O O . MET C 1 216 ? 65.659 2.027 30.804 1.00 12.08 213 MET C O 1
ATOM 6379 N N . VAL C 1 217 ? 64.998 0.267 29.628 1.00 11.13 214 VAL C N 1
ATOM 6380 C CA . VAL C 1 217 ? 65.782 -0.636 30.501 1.00 12.59 214 VAL C CA 1
ATOM 6381 C C . VAL C 1 217 ? 67.274 -0.359 30.332 1.00 13.97 214 VAL C C 1
ATOM 6382 O O . VAL C 1 217 ? 68.012 -0.294 31.317 1.00 14.14 214 VAL C O 1
ATOM 6386 N N A LYS C 1 218 ? 67.737 -0.174 29.095 0.70 14.57 215 LYS C N 1
ATOM 6387 N N B LYS C 1 218 ? 67.728 -0.199 29.088 0.30 14.25 215 LYS C N 1
ATOM 6388 C CA A LYS C 1 218 ? 69.179 0.062 28.884 0.70 16.27 215 LYS C CA 1
ATOM 6389 C CA B LYS C 1 218 ? 69.150 0.083 28.818 0.30 15.35 215 LYS C CA 1
ATOM 6390 C C A LYS C 1 218 ? 69.597 1.383 29.518 0.70 16.40 215 LYS C C 1
ATOM 6391 C C B LYS C 1 218 ? 69.608 1.437 29.360 0.30 15.77 215 LYS C C 1
ATOM 6392 O O A LYS C 1 218 ? 70.754 1.523 29.915 0.70 18.27 215 LYS C O 1
ATOM 6393 O O B LYS C 1 218 ? 70.812 1.685 29.454 0.30 16.93 215 LYS C O 1
ATOM 6404 N N . LEU C 1 219 ? 68.657 2.310 29.689 1.00 15.50 216 LEU C N 1
ATOM 6405 C CA . LEU C 1 219 ? 68.946 3.635 30.257 1.00 16.12 216 LEU C CA 1
ATOM 6406 C C . LEU C 1 219 ? 68.863 3.702 31.769 1.00 16.46 216 LEU C C 1
ATOM 6407 O O . LEU C 1 219 ? 69.126 4.748 32.346 1.00 18.88 216 LEU C O 1
ATOM 6412 N N . GLY C 1 220 ? 68.566 2.589 32.415 1.00 15.16 217 GLY C N 1
ATOM 6413 C CA . GLY C 1 220 ? 68.584 2.559 33.884 1.00 15.70 217 GLY C CA 1
ATOM 6414 C C . GLY C 1 220 ? 67.283 2.873 34.597 1.00 15.81 217 GLY C C 1
ATOM 6415 O O . GLY C 1 220 ? 67.284 3.142 35.796 1.00 17.55 217 GLY C O 1
ATOM 6416 N N . LYS C 1 221 ? 66.164 2.806 33.887 1.00 15.06 218 LYS C N 1
ATOM 6417 C CA . LYS C 1 221 ? 64.870 3.130 34.487 1.00 14.91 218 LYS C CA 1
ATOM 6418 C C . LYS C 1 221 ? 64.298 1.979 35.296 1.00 14.07 218 LYS C C 1
ATOM 6419 O O . LYS C 1 221 ? 63.333 2.165 36.022 1.00 14.37 218 LYS C O 1
ATOM 6425 N N . VAL C 1 222 ? 64.880 0.796 35.135 1.00 13.60 219 VAL C N 1
ATOM 6426 C CA . VAL C 1 222 ? 64.310 -0.419 35.693 1.00 13.57 219 VAL C CA 1
ATOM 6427 C C . VAL C 1 222 ? 65.263 -1.220 36.558 1.00 14.21 219 VAL C C 1
ATOM 6428 O O . VAL C 1 222 ? 66.450 -1.352 36.228 1.00 18.19 219 VAL C O 1
ATOM 6432 N N . TYR C 1 223 ? 64.753 -1.676 37.697 1.00 12.17 220 TYR C N 1
ATOM 6433 C CA . TYR C 1 223 ? 65.482 -2.607 38.583 1.00 11.82 220 TYR C CA 1
ATOM 6434 C C . TYR C 1 223 ? 64.612 -3.877 38.577 1.00 11.33 220 TYR C C 1
ATOM 6435 O O . TYR C 1 223 ? 63.431 -3.799 38.910 1.00 10.45 220 TYR C O 1
ATOM 6444 N N . GLN C 1 224 ? 65.211 -5.021 38.211 1.00 11.19 221 GLN C N 1
ATOM 6445 C CA . GLN C 1 224 ? 64.478 -6.287 38.014 1.00 10.74 221 GLN C CA 1
ATOM 6446 C C . GLN C 1 224 ? 63.388 -6.023 36.986 1.00 10.75 221 GLN C C 1
ATOM 6447 O O . GLN C 1 224 ? 63.723 -5.775 35.817 1.00 11.82 221 GLN C O 1
ATOM 6453 N N . ASN C 1 225 ? 62.106 -6.028 37.394 1.00 9.88 222 ASN C N 1
ATOM 6454 C CA . ASN C 1 225 ? 60.986 -5.737 36.517 1.00 9.73 222 ASN C CA 1
ATOM 6455 C C . ASN C 1 225 ? 60.123 -4.594 37.070 1.00 9.92 222 ASN C C 1
ATOM 6456 O O . ASN C 1 225 ? 58.913 -4.489 36.803 1.00 9.60 222 ASN C O 1
ATOM 6461 N N . LEU C 1 226 ? 60.766 -3.702 37.823 1.00 10.39 223 LEU C N 1
ATOM 6462 C CA . LEU C 1 226 ? 60.122 -2.544 38.398 1.00 10.85 223 LEU C CA 1
ATOM 6463 C C . LEU C 1 226 ? 60.648 -1.247 37.793 1.00 11.33 223 LEU C C 1
ATOM 6464 O O . LEU C 1 226 ? 61.862 -1.046 37.675 1.00 11.61 223 LEU C O 1
ATOM 6469 N N . MET C 1 227 ? 59.749 -0.335 37.435 1.00 12.21 224 MET C N 1
ATOM 6470 C CA . MET C 1 227 ? 60.169 0.970 36.924 1.00 13.07 224 MET C CA 1
ATOM 6471 C C . MET C 1 227 ? 60.436 1.809 38.183 1.00 14.08 224 MET C C 1
ATOM 6472 O O . MET C 1 227 ? 59.491 2.157 38.923 1.00 15.03 224 MET C O 1
ATOM 6477 N N . VAL C 1 228 ? 61.720 2.084 38.458 1.00 13.80 225 VAL C N 1
ATOM 6478 C CA . VAL C 1 228 ? 62.128 2.707 39.734 1.00 15.66 225 VAL C CA 1
ATOM 6479 C C . VAL C 1 228 ? 62.486 4.193 39.704 1.00 17.26 225 VAL C C 1
ATOM 6480 O O . VAL C 1 228 ? 62.857 4.751 40.757 1.00 18.65 225 VAL C O 1
ATOM 6484 N N . ASP C 1 229 ? 62.353 4.833 38.552 1.00 19.44 226 ASP C N 1
ATOM 6485 C CA . ASP C 1 229 ? 62.653 6.280 38.452 1.00 22.69 226 ASP C CA 1
ATOM 6486 C C . ASP C 1 229 ? 61.368 7.008 38.852 1.00 23.16 226 ASP C C 1
ATOM 6487 O O . ASP C 1 229 ? 60.611 7.493 38.008 1.00 24.81 226 ASP C O 1
ATOM 6492 N N . VAL C 1 230 ? 61.133 7.029 40.163 1.00 24.90 227 VAL C N 1
ATOM 6493 C CA . VAL C 1 230 ? 59.902 7.517 40.774 1.00 25.37 227 VAL C CA 1
ATOM 6494 C C . VAL C 1 230 ? 60.197 8.354 42.017 1.00 29.24 227 VAL C C 1
ATOM 6495 O O . VAL C 1 230 ? 61.167 8.099 42.732 1.00 25.19 227 VAL C O 1
ATOM 6499 N N . LYS C 1 231 ? 59.315 9.316 42.283 1.00 29.54 228 LYS C N 1
ATOM 6500 C CA . LYS C 1 231 ? 59.422 10.175 43.463 1.00 32.48 228 LYS C CA 1
ATOM 6501 C C . LYS C 1 231 ? 58.043 10.533 44.005 1.00 31.78 228 LYS C C 1
ATOM 6502 O O . LYS C 1 231 ? 57.197 11.019 43.259 1.00 33.91 228 LYS C O 1
ATOM 6508 N N . ALA C 1 232 ? 57.797 10.247 45.286 1.00 33.17 229 ALA C N 1
ATOM 6509 C CA . ALA C 1 232 ? 56.515 10.600 45.903 1.00 34.03 229 ALA C CA 1
ATOM 6510 C C . ALA C 1 232 ? 56.476 12.120 46.118 1.00 36.70 229 ALA C C 1
ATOM 6511 O O . ALA C 1 232 ? 56.996 12.641 47.109 1.00 37.24 229 ALA C O 1
ATOM 6513 N N . THR C 1 233 ? 55.880 12.815 45.149 1.00 38.28 230 THR C N 1
ATOM 6514 C CA . THR C 1 233 ? 55.743 14.269 45.167 1.00 43.14 230 THR C CA 1
ATOM 6515 C C . THR C 1 233 ? 54.402 14.745 45.781 1.00 45.84 230 THR C C 1
ATOM 6516 O O . THR C 1 233 ? 54.006 15.897 45.617 1.00 50.93 230 THR C O 1
ATOM 6520 N N . ASN C 1 234 ? 53.707 13.837 46.466 1.00 45.71 231 ASN C N 1
ATOM 6521 C CA . ASN C 1 234 ? 52.468 14.137 47.196 1.00 45.68 231 ASN C CA 1
ATOM 6522 C C . ASN C 1 234 ? 52.124 12.905 48.038 1.00 45.38 231 ASN C C 1
ATOM 6523 O O . ASN C 1 234 ? 52.661 11.818 47.792 1.00 41.95 231 ASN C O 1
ATOM 6528 N N . VAL C 1 235 ? 51.239 13.060 49.021 1.00 43.08 232 VAL C N 1
ATOM 6529 C CA . VAL C 1 235 ? 50.903 11.938 49.912 1.00 42.84 232 VAL C CA 1
ATOM 6530 C C . VAL C 1 235 ? 50.249 10.762 49.192 1.00 42.15 232 VAL C C 1
ATOM 6531 O O . VAL C 1 235 ? 50.444 9.610 49.589 1.00 41.18 232 VAL C O 1
ATOM 6535 N N . LYS C 1 236 ? 49.505 11.042 48.124 1.00 56.66 233 LYS C N 1
ATOM 6536 C CA . LYS C 1 236 ? 48.841 9.980 47.373 1.00 55.55 233 LYS C CA 1
ATOM 6537 C C . LYS C 1 236 ? 49.816 9.048 46.645 1.00 50.28 233 LYS C C 1
ATOM 6538 O O . LYS C 1 236 ? 49.426 7.965 46.235 1.00 54.44 233 LYS C O 1
ATOM 6544 N N . LEU C 1 237 ? 51.062 9.481 46.468 1.00 45.31 234 LEU C N 1
ATOM 6545 C CA . LEU C 1 237 ? 52.083 8.675 45.792 1.00 42.40 234 LEU C CA 1
ATOM 6546 C C . LEU C 1 237 ? 53.025 7.969 46.775 1.00 37.45 234 LEU C C 1
ATOM 6547 O O . LEU C 1 237 ? 53.865 7.174 46.364 1.00 33.51 234 LEU C O 1
ATOM 6552 N N . VAL C 1 238 ? 52.876 8.249 48.068 1.00 37.13 235 VAL C N 1
ATOM 6553 C CA . VAL C 1 238 ? 53.736 7.631 49.079 1.00 35.83 235 VAL C CA 1
ATOM 6554 C C . VAL C 1 238 ? 53.602 6.112 49.114 1.00 33.16 235 VAL C C 1
ATOM 6555 O O . VAL C 1 238 ? 54.625 5.408 49.183 1.00 31.07 235 VAL C O 1
ATOM 6559 N N . ASP C 1 239 ? 52.377 5.599 49.034 1.00 32.08 236 ASP C N 1
ATOM 6560 C CA . ASP C 1 239 ? 52.175 4.141 49.039 1.00 31.82 236 ASP C CA 1
ATOM 6561 C C . ASP C 1 239 ? 52.823 3.478 47.820 1.00 28.42 236 ASP C C 1
ATOM 6562 O O . ASP C 1 239 ? 53.407 2.393 47.938 1.00 25.36 236 ASP C O 1
ATOM 6567 N N . ARG C 1 240 ? 52.714 4.113 46.651 1.00 27.18 237 ARG C N 1
ATOM 6568 C CA . ARG C 1 240 ? 53.357 3.586 45.459 1.00 25.98 237 ARG C CA 1
ATOM 6569 C C . ARG C 1 240 ? 54.879 3.497 45.626 1.00 22.30 237 ARG C C 1
ATOM 6570 O O . ARG C 1 240 ? 55.486 2.460 45.375 1.00 21.08 237 ARG C O 1
ATOM 6578 N N . ALA C 1 241 ? 55.492 4.596 46.069 1.00 22.76 238 ALA C N 1
ATOM 6579 C CA . ALA C 1 241 ? 56.933 4.624 46.265 1.00 21.07 238 ALA C CA 1
ATOM 6580 C C . ALA C 1 241 ? 57.342 3.551 47.286 1.00 19.99 238 ALA C C 1
ATOM 6581 O O . ALA C 1 241 ? 58.285 2.801 47.078 1.00 17.86 238 ALA C O 1
ATOM 6583 N N A CYS C 1 242 ? 56.628 3.473 48.409 0.70 21.45 239 CYS C N 1
ATOM 6584 N N B CYS C 1 242 ? 56.594 3.479 48.370 0.30 20.77 239 CYS C N 1
ATOM 6585 C CA A CYS C 1 242 ? 56.954 2.476 49.447 0.70 21.45 239 CYS C CA 1
ATOM 6586 C CA B CYS C 1 242 ? 56.890 2.536 49.416 0.30 20.40 239 CYS C CA 1
ATOM 6587 C C A CYS C 1 242 ? 56.804 1.062 48.914 0.70 19.31 239 CYS C C 1
ATOM 6588 C C B CYS C 1 242 ? 56.774 1.089 48.940 0.30 18.76 239 CYS C C 1
ATOM 6589 O O A CYS C 1 242 ? 57.668 0.213 49.161 0.70 18.81 239 CYS C O 1
ATOM 6590 O O B CYS C 1 242 ? 57.621 0.256 49.265 0.30 18.07 239 CYS C O 1
ATOM 6595 N N . ARG C 1 243 ? 55.725 0.796 48.173 1.00 18.57 240 ARG C N 1
ATOM 6596 C CA . ARG C 1 243 ? 55.503 -0.546 47.629 1.00 17.66 240 ARG C CA 1
ATOM 6597 C C . ARG C 1 243 ? 56.655 -0.987 46.732 1.00 16.12 240 ARG C C 1
ATOM 6598 O O . ARG C 1 243 ? 57.134 -2.115 46.830 1.00 15.14 240 ARG C O 1
ATOM 6606 N N . ILE C 1 244 ? 57.129 -0.082 45.881 1.00 16.04 241 ILE C N 1
ATOM 6607 C CA . ILE C 1 244 ? 58.220 -0.408 44.954 1.00 14.99 241 ILE C CA 1
ATOM 6608 C C . ILE C 1 244 ? 59.488 -0.704 45.722 1.00 13.88 241 ILE C C 1
ATOM 6609 O O . ILE C 1 244 ? 60.177 -1.678 45.450 1.00 13.23 241 ILE C O 1
ATOM 6614 N N . VAL C 1 245 ? 59.802 0.137 46.706 1.00 14.71 242 VAL C N 1
ATOM 6615 C CA . VAL C 1 245 ? 60.999 -0.128 47.519 1.00 13.99 242 VAL C CA 1
ATOM 6616 C C . VAL C 1 245 ? 60.936 -1.487 48.255 1.00 14.10 242 VAL C C 1
ATOM 6617 O O . VAL C 1 245 ? 61.908 -2.232 48.256 1.00 13.16 242 VAL C O 1
ATOM 6621 N N . VAL C 1 246 ? 59.805 -1.770 48.907 1.00 14.36 243 VAL C N 1
ATOM 6622 C CA . VAL C 1 246 ? 59.593 -3.029 49.609 1.00 14.33 243 VAL C CA 1
ATOM 6623 C C . VAL C 1 246 ? 59.721 -4.202 48.644 1.00 13.48 243 VAL C C 1
ATOM 6624 O O . VAL C 1 246 ? 60.402 -5.170 48.944 1.00 14.07 243 VAL C O 1
ATOM 6628 N N . GLU C 1 247 ? 59.090 -4.115 47.480 1.00 13.52 244 GLU C N 1
ATOM 6629 C CA . GLU C 1 247 ? 59.172 -5.218 46.494 1.00 13.62 244 GLU C CA 1
ATOM 6630 C C . GLU C 1 247 ? 60.608 -5.444 46.009 1.00 12.42 244 GLU C C 1
ATOM 6631 O O . GLU C 1 247 ? 61.107 -6.576 45.989 1.00 13.94 244 GLU C O 1
ATOM 6637 N N . ALA C 1 248 ? 61.295 -4.372 45.669 1.00 13.07 245 ALA C N 1
ATOM 6638 C CA . ALA C 1 248 ? 62.652 -4.500 45.162 1.00 12.49 245 ALA C CA 1
ATOM 6639 C C . ALA C 1 248 ? 63.614 -5.088 46.165 1.00 13.97 245 ALA C C 1
ATOM 6640 O O . ALA C 1 248 ? 64.512 -5.811 45.796 1.00 13.93 245 ALA C O 1
ATOM 6642 N N . THR C 1 249 ? 63.415 -4.761 47.438 1.00 13.11 246 THR C N 1
ATOM 6643 C CA . THR C 1 249 ? 64.418 -5.100 48.479 1.00 13.57 246 THR C CA 1
ATOM 6644 C C . THR C 1 249 ? 64.069 -6.218 49.434 1.00 14.07 246 THR C C 1
ATOM 6645 O O . THR C 1 249 ? 64.965 -6.762 50.089 1.00 15.31 246 THR C O 1
ATOM 6649 N N . GLY C 1 250 ? 62.783 -6.503 49.574 1.00 14.69 247 GLY C N 1
ATOM 6650 C CA . GLY C 1 250 ? 62.322 -7.481 50.553 1.00 15.61 247 GLY C CA 1
ATOM 6651 C C . GLY C 1 250 ? 62.389 -6.925 51.983 1.00 18.08 247 GLY C C 1
ATOM 6652 O O . GLY C 1 250 ? 62.262 -7.675 52.963 1.00 19.76 247 GLY C O 1
ATOM 6653 N N . ALA C 1 251 ? 62.628 -5.620 52.100 1.00 16.65 248 ALA C N 1
ATOM 6654 C CA . ALA C 1 251 ? 62.709 -4.969 53.397 1.00 18.77 248 ALA C CA 1
ATOM 6655 C C . ALA C 1 251 ? 61.314 -4.699 53.963 1.00 18.63 248 ALA C C 1
ATOM 6656 O O . ALA C 1 251 ? 60.304 -4.847 53.274 1.00 18.42 248 ALA C O 1
ATOM 6658 N N . SER C 1 252 ? 61.264 -4.314 55.231 1.00 19.70 249 SER C N 1
ATOM 6659 C CA . SER C 1 252 ? 59.981 -3.992 55.840 1.00 20.61 249 SER C CA 1
ATOM 6660 C C . SER C 1 252 ? 59.503 -2.614 55.397 1.00 21.01 249 SER C C 1
ATOM 6661 O O . SER C 1 252 ? 60.276 -1.779 54.903 1.00 19.99 249 SER C O 1
ATOM 6664 N N A ARG C 1 253 ? 58.205 -2.372 55.566 0.60 22.24 250 ARG C N 1
ATOM 6665 N N B ARG C 1 253 ? 58.216 -2.367 55.580 0.40 22.10 250 ARG C N 1
ATOM 6666 C CA A ARG C 1 253 ? 57.628 -1.074 55.245 0.60 23.65 250 ARG C CA 1
ATOM 6667 C CA B ARG C 1 253 ? 57.654 -1.089 55.218 0.40 23.21 250 ARG C CA 1
ATOM 6668 C C A ARG C 1 253 ? 58.305 0.019 56.059 0.60 25.31 250 ARG C C 1
ATOM 6669 C C B ARG C 1 253 ? 58.287 0.024 56.062 0.40 24.97 250 ARG C C 1
ATOM 6670 O O A ARG C 1 253 ? 58.567 1.109 55.543 0.60 26.12 250 ARG C O 1
ATOM 6671 O O B ARG C 1 253 ? 58.496 1.135 55.574 0.40 25.69 250 ARG C O 1
ATOM 6686 N N . VAL C 1 254 ? 58.600 -0.297 57.316 1.00 25.95 251 VAL C N 1
ATOM 6687 C CA . VAL C 1 254 ? 59.278 0.627 58.222 1.00 27.80 251 VAL C CA 1
ATOM 6688 C C . VAL C 1 254 ? 60.648 1.029 57.613 1.00 26.83 251 VAL C C 1
ATOM 6689 O O . VAL C 1 254 ? 60.964 2.207 57.485 1.00 27.75 251 VAL C O 1
ATOM 6693 N N . GLU C 1 255 ? 61.417 0.045 57.157 1.00 24.44 252 GLU C N 1
ATOM 6694 C CA . GLU C 1 255 ? 62.740 0.327 56.577 1.00 24.13 252 GLU C CA 1
ATOM 6695 C C . GLU C 1 255 ? 62.628 1.115 55.277 1.00 22.82 252 GLU C C 1
ATOM 6696 O O . GLU C 1 255 ? 63.433 1.987 54.997 1.00 22.35 252 GLU C O 1
ATOM 6702 N N . ALA C 1 256 ? 61.631 0.791 54.452 1.00 22.25 253 ALA C N 1
ATOM 6703 C CA . ALA C 1 256 ? 61.452 1.509 53.191 1.00 22.57 253 ALA C CA 1
ATOM 6704 C C . ALA C 1 256 ? 61.143 3.007 53.438 1.00 26.08 253 ALA C C 1
ATOM 6705 O O . ALA C 1 256 ? 61.698 3.884 52.773 1.00 26.96 253 ALA C O 1
ATOM 6707 N N A GLU C 1 257 ? 60.263 3.298 54.386 0.50 27.89 254 GLU C N 1
ATOM 6708 N N B GLU C 1 257 ? 60.260 3.268 54.401 0.50 28.01 254 GLU C N 1
ATOM 6709 C CA A GLU C 1 257 ? 59.914 4.693 54.670 0.50 31.34 254 GLU C CA 1
ATOM 6710 C CA B GLU C 1 257 ? 59.880 4.634 54.771 0.50 31.76 254 GLU C CA 1
ATOM 6711 C C A GLU C 1 257 ? 61.084 5.473 55.291 0.50 32.81 254 GLU C C 1
ATOM 6712 C C B GLU C 1 257 ? 61.090 5.433 55.255 0.50 32.90 254 GLU C C 1
ATOM 6713 O O A GLU C 1 257 ? 61.231 6.674 55.043 0.50 34.80 254 GLU C O 1
ATOM 6714 O O B GLU C 1 257 ? 61.271 6.594 54.876 0.50 34.68 254 GLU C O 1
ATOM 6725 N N . ASN C 1 258 ? 61.902 4.801 56.096 1.00 32.52 255 ASN C N 1
ATOM 6726 C CA . ASN C 1 258 ? 63.114 5.425 56.653 1.00 34.81 255 ASN C CA 1
ATOM 6727 C C . ASN C 1 258 ? 64.068 5.865 55.541 1.00 33.84 255 ASN C C 1
ATOM 6728 O O . ASN C 1 258 ? 64.616 6.970 55.567 1.00 35.52 255 ASN C O 1
ATOM 6733 N N . ALA C 1 259 ? 64.265 4.991 54.558 1.00 29.51 256 ALA C N 1
ATOM 6734 C CA . ALA C 1 259 ? 65.134 5.302 53.441 1.00 28.86 256 ALA C CA 1
ATOM 6735 C C . ALA C 1 259 ? 64.529 6.437 52.619 1.00 29.87 256 ALA C C 1
ATOM 6736 O O . ALA C 1 259 ? 65.192 7.429 52.349 1.00 30.38 256 ALA C O 1
ATOM 6738 N N . LEU C 1 260 ? 63.259 6.285 52.237 1.00 28.92 257 LEU C N 1
ATOM 6739 C CA . LEU C 1 260 ? 62.568 7.290 51.432 1.00 29.87 257 LEU C CA 1
ATOM 6740 C C . LEU C 1 260 ? 62.531 8.685 52.088 1.00 33.10 257 LEU C C 1
ATOM 6741 O O . LEU C 1 260 ? 62.630 9.692 51.394 1.00 35.38 257 LEU C O 1
ATOM 6746 N N . SER C 1 261 ? 62.392 8.732 53.414 1.00 35.15 258 SER C N 1
ATOM 6747 C CA . SER C 1 261 ? 62.399 9.995 54.165 1.00 38.44 258 SER C CA 1
ATOM 6748 C C . SER C 1 261 ? 63.670 10.812 53.916 1.00 39.73 258 SER C C 1
ATOM 6749 O O . SER C 1 261 ? 63.647 12.053 53.946 1.00 43.82 258 SER C O 1
ATOM 6752 N N . GLN C 1 262 ? 64.777 10.105 53.710 1.00 37.72 259 GLN C N 1
ATOM 6753 C CA . GLN C 1 262 ? 66.091 10.717 53.510 1.00 38.27 259 GLN C CA 1
ATOM 6754 C C . GLN C 1 262 ? 66.430 11.046 52.066 1.00 36.14 259 GLN C C 1
ATOM 6755 O O . GLN C 1 262 ? 67.342 11.828 51.812 1.00 36.03 259 GLN C O 1
ATOM 6761 N N . THR C 1 263 ? 65.708 10.447 51.123 1.00 34.13 260 THR C N 1
ATOM 6762 C CA . THR C 1 263 ? 65.947 10.700 49.713 1.00 34.62 260 THR C CA 1
ATOM 6763 C C . THR C 1 263 ? 64.857 11.602 49.111 1.00 36.62 260 THR C C 1
ATOM 6764 O O . THR C 1 263 ? 64.746 11.680 47.896 1.00 38.39 260 THR C O 1
ATOM 6768 N N . GLU C 1 264 ? 64.078 12.301 49.947 1.00 39.87 261 GLU C N 1
ATOM 6769 C CA . GLU C 1 264 ? 62.960 13.139 49.465 1.00 41.65 261 GLU C CA 1
ATOM 6770 C C . GLU C 1 264 ? 61.943 12.245 48.732 1.00 39.38 261 GLU C C 1
ATOM 6771 O O . GLU C 1 264 ? 61.325 12.639 47.741 1.00 38.00 261 GLU C O 1
ATOM 6777 N N . PHE C 1 265 ? 61.788 11.039 49.261 1.00 36.62 262 PHE C N 1
ATOM 6778 C CA . PHE C 1 265 ? 60.905 10.017 48.705 1.00 35.51 262 PHE C CA 1
ATOM 6779 C C . PHE C 1 265 ? 61.226 9.616 47.258 1.00 32.86 262 PHE C C 1
ATOM 6780 O O . PHE C 1 265 ? 60.319 9.243 46.502 1.00 31.96 262 PHE C O 1
ATOM 6788 N N . GLU C 1 266 ? 62.518 9.689 46.902 1.00 31.13 263 GLU C N 1
ATOM 6789 C CA . GLU C 1 266 ? 63.037 9.216 45.589 1.00 29.87 263 GLU C CA 1
ATOM 6790 C C . GLU C 1 266 ? 63.350 7.710 45.731 1.00 26.10 263 GLU C C 1
ATOM 6791 O O . GLU C 1 266 ? 64.138 7.297 46.574 1.00 25.02 263 GLU C O 1
ATOM 6797 N N . VAL C 1 267 ? 62.714 6.891 44.906 1.00 23.52 264 VAL C N 1
ATOM 6798 C CA . VAL C 1 267 ? 62.828 5.439 44.993 1.00 21.24 264 VAL C CA 1
ATOM 6799 C C . VAL C 1 267 ? 64.212 4.847 44.706 1.00 19.92 264 VAL C C 1
ATOM 6800 O O . VAL C 1 267 ? 64.678 3.964 45.450 1.00 19.41 264 VAL C O 1
ATOM 6804 N N . LYS C 1 268 ? 64.868 5.307 43.648 1.00 21.44 265 LYS C N 1
ATOM 6805 C CA . LYS C 1 268 ? 66.136 4.694 43.211 1.00 21.97 265 LYS C CA 1
ATOM 6806 C C . LYS C 1 268 ? 67.230 4.772 44.274 1.00 21.60 265 LYS C C 1
ATOM 6807 O O . LYS C 1 268 ? 67.798 3.747 44.640 1.00 20.54 265 LYS C O 1
ATOM 6813 N N . PRO C 1 269 ? 67.502 5.973 44.815 1.00 22.95 266 PRO C N 1
ATOM 6814 C CA . PRO C 1 269 ? 68.508 6.040 45.899 1.00 23.27 266 PRO C CA 1
ATOM 6815 C C . PRO C 1 269 ? 68.084 5.275 47.171 1.00 22.79 266 PRO C C 1
ATOM 6816 O O . PRO C 1 269 ? 68.943 4.697 47.854 1.00 21.28 266 PRO C O 1
ATOM 6820 N N . ALA C 1 270 ? 66.777 5.233 47.465 1.00 21.23 267 ALA C N 1
ATOM 6821 C CA . ALA C 1 270 ? 66.274 4.504 48.628 1.00 20.55 267 ALA C CA 1
ATOM 6822 C C . ALA C 1 270 ? 66.546 3.018 48.468 1.00 19.22 267 ALA C C 1
ATOM 6823 O O . ALA C 1 270 ? 66.962 2.331 49.407 1.00 18.56 267 ALA C O 1
ATOM 6825 N N . ILE C 1 271 ? 66.321 2.495 47.272 1.00 17.14 268 ILE C N 1
ATOM 6826 C CA . ILE C 1 271 ? 66.622 1.081 47.024 1.00 16.49 268 ILE C CA 1
ATOM 6827 C C . ILE C 1 271 ? 68.106 0.810 47.218 1.00 17.21 268 ILE C C 1
ATOM 6828 O O . ILE C 1 271 ? 68.498 -0.189 47.838 1.00 17.18 268 ILE C O 1
ATOM 6833 N N . LEU C 1 272 ? 68.949 1.686 46.691 1.00 17.83 269 LEU C N 1
ATOM 6834 C CA . LEU C 1 272 ? 70.400 1.464 46.807 1.00 18.85 269 LEU C CA 1
ATOM 6835 C C . LEU C 1 272 ? 70.873 1.506 48.279 1.00 19.73 269 LEU C C 1
ATOM 6836 O O . LEU C 1 272 ? 71.720 0.697 48.688 1.00 19.61 269 LEU C O 1
ATOM 6841 N N . MET C 1 273 ? 70.334 2.434 49.070 1.00 20.46 270 MET C N 1
ATOM 6842 C CA . MET C 1 273 ? 70.674 2.501 50.491 1.00 21.59 270 MET C CA 1
ATOM 6843 C C . MET C 1 273 ? 70.433 1.137 51.163 1.00 20.87 270 MET C C 1
ATOM 6844 O O . MET C 1 273 ? 71.251 0.654 51.928 1.00 21.43 270 MET C O 1
ATOM 6849 N N . ILE C 1 274 ? 69.281 0.547 50.883 1.00 18.62 271 ILE C N 1
ATOM 6850 C CA . ILE C 1 274 ? 68.903 -0.710 51.500 1.00 18.78 271 ILE C CA 1
ATOM 6851 C C . ILE C 1 274 ? 69.710 -1.876 50.934 1.00 17.23 271 ILE C C 1
ATOM 6852 O O . ILE C 1 274 ? 70.236 -2.686 51.689 1.00 18.42 271 ILE C O 1
ATOM 6857 N N . LEU C 1 275 ? 69.807 -1.977 49.609 1.00 16.69 272 LEU C N 1
ATOM 6858 C CA . LEU C 1 275 ? 70.559 -3.093 48.997 1.00 16.42 272 LEU C CA 1
ATOM 6859 C C . LEU C 1 275 ? 72.036 -3.112 49.350 1.00 18.09 272 LEU C C 1
ATOM 6860 O O . LEU C 1 275 ? 72.617 -4.183 49.553 1.00 18.65 272 LEU C O 1
ATOM 6865 N N . LYS C 1 276 ? 72.628 -1.944 49.451 1.00 18.67 273 LYS C N 1
ATOM 6866 C CA . LYS C 1 276 ? 74.072 -1.838 49.675 1.00 20.63 273 LYS C CA 1
ATOM 6867 C C . LYS C 1 276 ? 74.417 -1.626 51.139 1.00 22.57 273 LYS C C 1
ATOM 6868 O O . LYS C 1 276 ? 75.564 -1.857 51.543 1.00 23.62 273 LYS C O 1
ATOM 6874 N N . GLY C 1 277 ? 73.424 -1.211 51.937 1.00 24.00 274 GLY C N 1
ATOM 6875 C CA . GLY C 1 277 ? 73.631 -0.937 53.360 1.00 25.79 274 GLY C CA 1
ATOM 6876 C C . GLY C 1 277 ? 74.459 0.323 53.565 1.00 28.20 274 GLY C C 1
ATOM 6877 O O . GLY C 1 277 ? 75.397 0.342 54.388 1.00 30.81 274 GLY C O 1
ATOM 6878 N N . VAL C 1 278 ? 74.096 1.386 52.839 1.00 28.16 275 VAL C N 1
ATOM 6879 C CA . VAL C 1 278 ? 74.837 2.645 52.883 1.00 30.11 275 VAL C CA 1
ATOM 6880 C C . VAL C 1 278 ? 73.945 3.831 53.171 1.00 30.53 275 VAL C C 1
ATOM 6881 O O . VAL C 1 278 ? 72.737 3.754 53.026 1.00 29.13 275 VAL C O 1
ATOM 6885 N N . SER C 1 279 ? 74.575 4.943 53.560 1.00 32.33 276 SER C N 1
ATOM 6886 C CA . SER C 1 279 ? 73.870 6.185 53.838 1.00 33.62 276 SER C CA 1
ATOM 6887 C C . SER C 1 279 ? 73.344 6.800 52.548 1.00 32.83 276 SER C C 1
ATOM 6888 O O . SER C 1 279 ? 73.747 6.409 51.443 1.00 31.52 276 SER C O 1
ATOM 6891 N N . VAL C 1 280 ? 72.462 7.782 52.698 1.00 34.29 277 VAL C N 1
ATOM 6892 C CA . VAL C 1 280 ? 71.921 8.489 51.546 1.00 34.79 277 VAL C CA 1
ATOM 6893 C C . VAL C 1 280 ? 73.030 9.203 50.766 1.00 36.40 277 VAL C C 1
ATOM 6894 O O . VAL C 1 280 ? 73.022 9.190 49.534 1.00 35.62 277 VAL C O 1
ATOM 6898 N N . GLU C 1 281 ? 73.999 9.795 51.470 1.00 38.96 278 GLU C N 1
ATOM 6899 C CA . GLU C 1 281 ? 75.078 10.502 50.793 1.00 41.30 278 GLU C CA 1
ATOM 6900 C C . GLU C 1 281 ? 75.852 9.574 49.867 1.00 39.09 278 GLU C C 1
ATOM 6901 O O . GLU C 1 281 ? 76.072 9.900 48.704 1.00 38.00 278 GLU C O 1
ATOM 6907 N N . GLN C 1 282 ? 76.252 8.410 50.376 1.00 37.22 279 GLN C N 1
ATOM 6908 C CA . GLN C 1 282 ? 76.988 7.463 49.558 1.00 36.55 279 GLN C CA 1
ATOM 6909 C C . GLN C 1 282 ? 76.117 6.918 48.425 1.00 34.55 279 GLN C C 1
ATOM 6910 O O . GLN C 1 282 ? 76.611 6.708 47.318 1.00 33.58 279 GLN C O 1
ATOM 6916 N N . ALA C 1 283 ? 74.833 6.670 48.701 1.00 33.54 280 ALA C N 1
ATOM 6917 C CA . ALA C 1 283 ? 73.937 6.156 47.671 1.00 31.16 280 ALA C CA 1
ATOM 6918 C C . ALA C 1 283 ? 73.878 7.116 46.494 1.00 32.14 280 ALA C C 1
ATOM 6919 O O . ALA C 1 283 ? 73.994 6.691 45.340 1.00 30.75 280 ALA C O 1
ATOM 6921 N N . ARG C 1 284 ? 73.707 8.404 46.791 1.00 33.60 281 ARG C N 1
ATOM 6922 C CA . ARG C 1 284 ? 73.654 9.433 45.749 1.00 36.55 281 ARG C CA 1
ATOM 6923 C C . ARG C 1 284 ? 74.984 9.549 45.021 1.00 37.17 281 ARG C C 1
ATOM 6924 O O . ARG C 1 284 ? 75.019 9.691 43.806 1.00 37.46 281 ARG C O 1
ATOM 6932 N N . LEU C 1 285 ? 76.077 9.482 45.772 1.00 38.40 282 LEU C N 1
ATOM 6933 C CA . LEU C 1 285 ? 77.408 9.564 45.188 1.00 39.61 282 LEU C CA 1
ATOM 6934 C C . LEU C 1 285 ? 77.662 8.378 44.249 1.00 38.76 282 LEU C C 1
ATOM 6935 O O . LEU C 1 285 ? 78.082 8.565 43.100 1.00 40.06 282 LEU C O 1
ATOM 6940 N N . ASN C 1 286 ? 77.371 7.167 44.727 1.00 36.15 283 ASN C N 1
ATOM 6941 C CA . ASN C 1 286 ? 77.575 5.961 43.925 1.00 34.25 283 ASN C CA 1
ATOM 6942 C C . ASN C 1 286 ? 76.718 5.972 42.657 1.00 33.36 283 ASN C C 1
ATOM 6943 O O . ASN C 1 286 ? 77.175 5.541 41.598 1.00 33.79 283 ASN C O 1
ATOM 6948 N N . LEU C 1 287 ? 75.491 6.474 42.754 1.00 33.55 284 LEU C N 1
ATOM 6949 C CA . LEU C 1 287 ? 74.611 6.574 41.577 1.00 33.51 284 LEU C CA 1
ATOM 6950 C C . LEU C 1 287 ? 75.123 7.616 40.586 1.00 37.58 284 LEU C C 1
ATOM 6951 O O . LEU C 1 287 ? 75.017 7.428 39.375 1.00 37.90 284 LEU C O 1
ATOM 6956 N N . GLN C 1 288 ? 75.658 8.720 41.094 1.00 41.42 285 GLN C N 1
ATOM 6957 C CA . GLN C 1 288 ? 76.217 9.744 40.216 1.00 43.66 285 GLN C CA 1
ATOM 6958 C C . GLN C 1 288 ? 77.402 9.143 39.480 1.00 43.46 285 GLN C C 1
ATOM 6959 O O . GLN C 1 288 ? 77.505 9.244 38.261 1.00 44.38 285 GLN C O 1
ATOM 6965 N N . GLN C 1 289 ? 78.288 8.506 40.244 1.00 41.81 286 GLN C N 1
ATOM 6966 C CA . GLN C 1 289 ? 79.486 7.864 39.709 1.00 40.98 286 GLN C CA 1
ATOM 6967 C C . GLN C 1 289 ? 79.186 6.811 38.649 1.00 38.35 286 GLN C C 1
ATOM 6968 O O . GLN C 1 289 ? 80.030 6.535 37.804 1.00 38.05 286 GLN C O 1
ATOM 6974 N N . HIS C 1 290 ? 78.015 6.183 38.722 1.00 36.21 287 HIS C N 1
ATOM 6975 C CA . HIS C 1 290 ? 77.666 5.149 37.752 1.00 34.56 287 HIS C CA 1
ATOM 6976 C C . HIS C 1 290 ? 76.449 5.493 36.889 1.00 36.60 287 HIS C C 1
ATOM 6977 O O . HIS C 1 290 ? 75.771 4.601 36.399 1.00 34.84 287 HIS C O 1
ATOM 6984 N N . ASN C 1 291 ? 76.192 6.789 36.707 1.00 40.20 288 ASN C N 1
ATOM 6985 C CA . ASN C 1 291 ? 75.108 7.294 35.827 1.00 42.35 288 ASN C CA 1
ATOM 6986 C C . ASN C 1 291 ? 73.670 6.825 36.075 1.00 40.42 288 ASN C C 1
ATOM 6987 O O . ASN C 1 291 ? 72.899 6.643 35.118 1.00 39.29 288 ASN C O 1
ATOM 6992 N N . GLY C 1 292 ? 73.295 6.654 37.335 1.00 35.27 289 GLY C N 1
ATOM 6993 C CA . GLY C 1 292 ? 71.931 6.235 37.667 1.00 33.16 289 GLY C CA 1
ATOM 6994 C C . GLY C 1 292 ? 71.592 4.770 37.433 1.00 30.78 289 GLY C C 1
ATOM 6995 O O . GLY C 1 292 ? 70.438 4.410 37.469 1.00 28.86 289 GLY C O 1
ATOM 6996 N N . TYR C 1 293 ? 72.593 3.934 37.174 1.00 30.15 290 TYR C N 1
ATOM 6997 C CA . TYR C 1 293 ? 72.367 2.500 36.980 1.00 29.79 290 TYR C CA 1
ATOM 6998 C C . TYR C 1 293 ? 72.543 1.815 38.293 1.00 26.37 290 TYR C C 1
ATOM 6999 O O . TYR C 1 293 ? 73.666 1.703 38.774 1.00 27.77 290 TYR C O 1
ATOM 7008 N N . LEU C 1 294 ? 71.440 1.356 38.889 1.00 26.37 291 LEU C N 1
ATOM 7009 C CA . LEU C 1 294 ? 71.523 0.682 40.177 1.00 23.98 291 LEU C CA 1
ATOM 7010 C C . LEU C 1 294 ? 72.474 -0.489 40.147 1.00 22.94 291 LEU C C 1
ATOM 7011 O O . LEU C 1 294 ? 73.265 -0.652 41.048 1.00 24.84 291 LEU C O 1
ATOM 7016 N N . ARG C 1 295 ? 72.387 -1.322 39.118 1.00 22.16 292 ARG C N 1
ATOM 7017 C CA . ARG C 1 295 ? 73.247 -2.486 39.069 1.00 21.12 292 ARG C CA 1
ATOM 7018 C C . ARG C 1 295 ? 74.727 -2.136 39.062 1.00 22.42 292 ARG C C 1
ATOM 7019 O O . ARG C 1 295 ? 75.530 -2.848 39.655 1.00 24.19 292 ARG C O 1
ATOM 7027 N N . ALA C 1 296 ? 75.088 -1.062 38.373 1.00 23.01 293 ALA C N 1
ATOM 7028 C CA . ALA C 1 296 ? 76.484 -0.647 38.282 1.00 25.76 293 ALA C CA 1
ATOM 7029 C C . ALA C 1 296 ? 76.971 -0.052 39.598 1.00 26.87 293 ALA C C 1
ATOM 7030 O O . ALA C 1 296 ? 78.170 -0.094 39.900 1.00 27.38 293 ALA C O 1
ATOM 7032 N N . ALA C 1 297 ? 76.035 0.482 40.382 1.00 25.65 294 ALA C N 1
ATOM 7033 C CA . ALA C 1 297 ? 76.362 1.112 41.663 1.00 27.37 294 ALA C CA 1
ATOM 7034 C C . ALA C 1 297 ? 76.443 0.155 42.842 1.00 29.70 294 ALA C C 1
ATOM 7035 O O . ALA C 1 297 ? 76.867 0.547 43.924 1.00 32.10 294 ALA C O 1
ATOM 7037 N N A LEU C 1 298 ? 75.942 -1.062 42.671 0.70 30.97 295 LEU C N 1
ATOM 7038 N N B LEU C 1 298 ? 76.140 -1.122 42.599 0.30 28.07 295 LEU C N 1
ATOM 7039 C CA A LEU C 1 298 ? 75.899 -2.009 43.776 0.70 35.03 295 LEU C CA 1
ATOM 7040 C CA B LEU C 1 298 ? 76.257 -2.163 43.621 0.30 28.27 295 LEU C CA 1
ATOM 7041 C C A LEU C 1 298 ? 77.279 -2.550 44.134 0.70 36.69 295 LEU C C 1
ATOM 7042 C C B LEU C 1 298 ? 77.680 -2.713 43.659 0.30 30.30 295 LEU C C 1
ATOM 7043 O O A LEU C 1 298 ? 78.227 -2.540 43.331 0.70 37.03 295 LEU C O 1
ATOM 7044 O O B LEU C 1 298 ? 78.478 -2.453 42.760 0.30 30.41 295 LEU C O 1
#

Secondary structure (DSSP, 8-state):
--GGGSGGGSPPTT-TTGGGS-HHHHHHHHHHHHTHHHHHHHTTHHHHHHHHHHHHHHHHTT--EEEEESHHHHHHHHHHHHTHHHHH---GGGEEEEETT-THHHHS--GGGGG-HHHHHHHHHTTT--TTSEEEEE-TTS--HHHHHHHHHHHHHT--EEEE-SSTT-HHHHHSSEEE-----S-SSTT-TTTHHHHHHHHHHHHHHHHHHHHTT--BTTB-TT----SHHHHHHHHHHHHHHH---HHHHHHHHHHTTT-HHHHHHHHHHT--HHHHHHHHHHTTT-HHHH-/---GGGSPPTT-TTTTTS-HHHHHHHHHHHHTHHHHHHHTTHHHHHHHHHHHHHHHHTT--EEEEESHHHHHHHHHHHHHHHHHH-PPTTSEEEEETT----TTGGG-TTHHHHHHHTTT--TTSEEEEE-TTS--HHHHHHHHHHHHHT--EEEE-SSTT-HHHHHSSEEE-----S-SSTT-TTTHHHHHHHHHHHHHHHHHHHHHT-EETTEE---B--SHHHHHHHHHHHHHHH---HHHHHHHHHHTTTBHHHHHHHHHH---HHHHHHHHHHTTT-HHHH-/-TT--TTSTTGGGS-HHHHHHHHHHHHTHHHHHHHHTHHHHHHHHHHHHHHHHTT--EEEEESHHHHHHHHHHHHHHHHHH-PPTTSEEEEETT-THHHHSPPTTGGG-TTHHHHHHHTTT--TTSEEEEE-SSS--HHHHHHHHHHHHHT--EEEE-S-TTSHHHHHSSEEE-----S-SSTT-TTTHHHHHHHHHHHHHHHHHHHHTT-EETTEE---B--SGGGHHHHHHHHHHHH---HHHHHHHHHHTTTBHHHHHHHHHHT--HHHHHHHHHHTTT-HHHH-

Nearest PDB structures (foldseek):
  4s12-assembly1_A  TM=1.003E+00  e=2.219E-47  Yersinia enterocolitica subsp. palearctica Y11
  4s12-assembly2_B  TM=9.215E-01  e=7.258E-41  Yersinia enterocolitica subsp. palearctica Y11
  4m0d-assembly1_A  TM=9.896E-01  e=4.344E-28  Haemophilus influenzae Rd KW20
  1nri-assembly1_A-2  TM=9.935E-01  e=2.787E-26  Haemophilus influenzae
  2i2w-assembly1_A  TM=8.034E-01  e=6.436E-06  Escherichia coli